Protein 1H0Z (pdb70)

InterPro domains:
  IPR002350 Kazal domain [PF00050] (97-151)
  IPR002350 Kazal domain [PF00050] (174-200)
  IPR002350 Kazal domain [PF00050] (225-269)
  IPR002350 Kazal domain [PF00050] (297-339)
  IPR002350 Kazal domain [PF00050] (437-477)
  IPR002350 Kazal domain [PF00050] (496-537)
  IPR002350 Kazal domain [PF00050] (641-677)
  IPR002350 Kazal domain [PF00050] (707-751)
  IPR002350 Kazal domain [PF00050] (774-820)
  IPR002350 Kazal domain [PF00050] (916-954)
  IPR002350 Kazal domain [PF00050] (993-1046)
  IPR002350 Kazal domain [PS00282] (111-133)
  IPR002350 Kazal domain [PS00282] (1006-1028)
  IPR002350 Kazal domain [PS51465] (91-153)
  IPR002350 Kazal domain [PS51465] (768-830)
  IPR002350 Kazal domain [PS51465] (987-1048)
  IPR002350 Kazal domain [SM00280] (96-151)
  IPR002350 Kazal domain [SM00280] (160-214)
  IPR002350 Kazal domain [SM00280] (224-279)
  IPR002350 Kazal domain [SM00280] (296-351)

Sequence (68 aa):
ESGKATSYAELCNEYRKLVRNGKLACTRENDPIQGPDGKVHGNTCSMCEVFFQAEEEEKKKKEGESRNESGKATSYAELCNEYRKLVRNGKLACTRENDPIQGPDGKVHGNTCSMCEVFFQAEEEEKKKKEGESRNESGKATSYAELCNEYRKLVRNGKLACTRENDPIQGPDGKVHGNTCSMCEVFFQAEEEEKKKKEGESRNESGKATSYAELCNEYRKLVRNGKLACTRENDPIQGPDGKVHGNTCSMCEVFFQAEEEEKKKKEGESRNESGKATSYAELCNEYRKLVRNGKLACTRENDPIQGPDGKVHGNTCSMCEVFFQAEEEEKKKKEGESRNESGKATSYAELCNEYRKLVRNGKLACTRENDPIQGPDGKVHGNTCSMCEVFFQAEEEEKKKKEGESRNESGKATSYAELCNEYRKLVRNGKLACTRENDPIQGPDGKVHGNTCSMCEVFFQAEEEEKKKKEGESRNESGKATSYAELCNEYRKLVRNGKLACTRENDPIQGPDGKVHGNTCSMCEVFFQAEEEEKKKKEGESRNESGKATSYAELCNEYRKLVRNGKLACTRENDPIQGPDGKVHGNTCSMCEVFFQAEEEEKKKKEGESRNESGKATSYAELCNEYRKLVRNGKLACTRENDPIQGPDGKVHGNTCSMCEVFFQAEEEEKKKKEGESRNESGKATSYAELCNEYRKLVRNGKLACTRENDPIQGPDGKVHGNTCSMCEVFFQAEEEEKKKKEGESRNESGKATSYAELCNEYRKLVRNGKLACTRENDPIQGPDGKVHGNTCSMCEVFFQAEEEEKKKKEGESRNESGKATSYAELCNEYRKLVRNGKLACTRENDPIQGPDGKVHGNTCSMCEVFFQAEEEEKKKKEGESRNESGKATSYAELCNEYRKLVRNGKLACTRENDPIQGPDGKVHGNTCSMCEVFFQAEEEEKKKKEGESRNESGKATSYAELCNEYRKLVRNGKLACTRENDPIQGPDGKVHGNTCSMCEVFFQAEEEEKKKKEGESRNESGKATSYAELCNEYRKLVRNGKLACTRENDPIQGPDGKVHGNTCSMCEVFFQAEEEEKKKKEGESRNESGKATSYAELCNEYRKLVRNGKLACTRENDPIQGPDGKVHGNTCSMCEVFFQAEEEEKKKKEGESRNESGKATSYAELCNEYRKLVRNGKLACTRENDPIQGPDGKVHGNTCSMCEVFFQAEEEEKKKKEGESRNESGKATSYAELCNEYRKLVRNGKLACTRENDPIQGPDGKVHGNTCSMCEVFFQAEEEEKKKKEGESRNESGKATSYAELCNEYRKLVRNGKLACTRENDPIQGPDGKVHGNTCSMCEVFFQAEEEEKKKKEGESRNESGKATSYAELCNEYRKLVRNGKLACTRENDPIQGPDGKVHGNTCSMCEVFFQAEEEEKKKKEGESRN

Solvent-accessible surface area: 5912 Å² total; per-residue (Å²): 232,117,77,184,109,77,48,93,40,128,82,0,68,121,30,98,172,48,23,192,118,17,138,5,58,44,93,199,84,138,84,95,42,132,13,72,79,73,135,90,19,49,19,40,0,26,12,0,54,52,39,9,106,61,55,71,105,122,152,120,150,154,194,49,112,102,204,191

CATH classification: 3.30.60.30

Nearest PDB structures (foldseek):
  1h0z-assembly1_A  TM=7.528E-01  e=1.672E-10  Homo sapiens
  5yhn-assembly1_A  TM=5.705E-01  e=2.785E-04  Homo sapiens
  2sge-assembly1_I  TM=7.438E-01  e=6.318E-02  Meleagris gallopavo
  1r0r-assembly1_I  TM=7.500E-01  e=1.102E-01  Meleagris gallopavo
  1uuc-assembly1_A  TM=5.621E-01  e=3.883E-02  Homo sapiens

Secondary structure (DSSP, 8-state):
--S----HHHHGGGGTTT-SSS-------S---B-TTS-B-SSHHHHHHHHHHHHHHHTTS-SS-TT-

Organism: Homo sapiens (NCBI:txid9606)

GO terms:
  GO:0005576 extracellular region (C, TAS)
  GO:0004867 serine-type endopeptidase inhibitor activity (F, IDA)
  GO:0048471 perinuclear region of cytoplasm (C, IDA)
  GO:0097209 epidermal lamellar body (C, IDA)
  GO:0005576 extracellular region (C, IDA)
  GO:0005737 cytoplasm (C, IDA)
  GO:0005783 endoplasmic reticulum (C, IDA)
  GO:0005789 endoplasmic reticulum membrane (C, IDA)
  GO:0005829 cytosol (C, IDA)
  GO:0005938 cell cortex (C, IDA)
  GO:0009913 epidermal cell differentiation (P, IDA)
  GO:0035315 hair cell differentiation (P, TAS)
  GO:0045580 regulation of T cell differentiation (P, TAS)
  GO:0016525 negative regulation of angiogenesis (P, TAS)
  GO:0030198 extracellular matrix organization (P, TAS)
  GO:0030855 epithelial cell differentiation (P, TAS)
  GO:0051884 regulation of timing of anagen (P, TAS)
  GO:0050777 negative regulation of immune response (P, TAS)

Structure (mmCIF, N/CA/C/O backbone):
data_1H0Z
#
_entry.id   1H0Z
#
_cell.length_a   1.000
_cell.length_b   1.000
_cell.length_c   1.000
_cell.angle_alpha   90.00
_cell.angle_beta   90.00
_cell.angle_gamma   90.00
#
_symmetry.space_group_name_H-M   'P 1'
#
loop_
_atom_site.group_PDB
_atom_site.id
_atom_site.type_symbol
_atom_site.label_atom_id
_atom_site.label_alt_id
_atom_site.label_comp_id
_atom_site.label_asym_id
_atom_site.label_entity_id
_atom_site.label_seq_id
_atom_site.pdbx_PDB_ins_code
_atom_site.Cartn_x
_atom_site.Cartn_y
_atom_site.Cartn_z
_atom_site.occupancy
_atom_site.B_iso_or_equiv
_atom_site.auth_seq_id
_atom_site.auth_comp_id
_atom_site.auth_asym_id
_atom_site.auth_atom_id
_atom_site.pdbx_PDB_model_num
ATOM 1 N N . GLU A 1 1 ? 1.579 10.792 2.491 1.00 0.00 1 GLU A N 1
ATOM 2 C CA . GLU A 1 1 ? 2.778 10.614 3.360 1.00 0.00 1 GLU A CA 1
ATOM 3 C C . GLU A 1 1 ? 2.366 10.039 4.718 1.00 0.00 1 GLU A C 1
ATOM 4 O O . GLU A 1 1 ? 2.219 10.756 5.688 1.00 0.00 1 GLU A O 1
ATOM 18 N N . SER A 1 2 ? 2.178 8.749 4.795 1.00 0.00 2 SER A N 1
ATOM 19 C CA . SER A 1 2 ? 1.775 8.131 6.091 1.00 0.00 2 SER A CA 1
ATOM 20 C C . SER A 1 2 ? 2.759 7.023 6.477 1.00 0.00 2 SER A C 1
ATOM 21 O O . SER A 1 2 ? 3.246 6.292 5.639 1.00 0.00 2 SER A O 1
ATOM 29 N N . GLY A 1 3 ? 3.056 6.896 7.742 1.00 0.00 3 GLY A N 1
ATOM 30 C CA . GLY A 1 3 ? 4.008 5.836 8.180 1.00 0.00 3 GLY A CA 1
ATOM 31 C C . GLY A 1 3 ? 5.433 6.392 8.164 1.00 0.00 3 GLY A C 1
ATOM 32 O O . GLY A 1 3 ? 5.643 7.586 8.088 1.00 0.00 3 GLY A O 1
ATOM 36 N N . LYS A 1 4 ? 6.415 5.535 8.236 1.00 0.00 4 LYS A N 1
ATOM 37 C CA . LYS A 1 4 ? 7.826 6.016 8.225 1.00 0.00 4 LYS A CA 1
ATOM 38 C C . LYS A 1 4 ? 8.382 5.991 6.799 1.00 0.00 4 LYS A C 1
ATOM 39 O O . LYS A 1 4 ? 7.846 5.341 5.924 1.00 0.00 4 LYS A O 1
ATOM 58 N N . ALA A 1 5 ? 9.453 6.697 6.557 1.00 0.00 5 ALA A N 1
ATOM 59 C CA . ALA A 1 5 ? 10.043 6.714 5.187 1.00 0.00 5 ALA A CA 1
ATOM 60 C C . ALA A 1 5 ? 10.358 5.288 4.729 1.00 0.00 5 ALA A C 1
ATOM 61 O O . ALA A 1 5 ? 10.351 4.987 3.552 1.00 0.00 5 ALA A O 1
ATOM 68 N N . THR A 1 6 ? 10.633 4.408 5.652 1.00 0.00 6 THR A N 1
ATOM 69 C CA . THR A 1 6 ? 10.947 3.000 5.272 1.00 0.00 6 THR A CA 1
ATOM 70 C C . THR A 1 6 ? 12.093 2.966 4.256 1.00 0.00 6 THR A C 1
ATOM 71 O O . THR A 1 6 ? 12.498 3.982 3.727 1.00 0.00 6 THR A O 1
ATOM 82 N N . SER A 1 7 ? 12.617 1.802 3.981 1.00 0.00 7 SER A N 1
ATOM 83 C CA . SER A 1 7 ? 13.735 1.699 3.001 1.00 0.00 7 SER A CA 1
ATOM 84 C C . SER A 1 7 ? 13.593 0.420 2.172 1.00 0.00 7 SER A C 1
ATOM 85 O O . SER A 1 7 ? 13.388 -0.655 2.700 1.00 0.00 7 SER A O 1
ATOM 93 N N . TYR A 1 8 ? 13.700 0.528 0.875 1.00 0.00 8 TYR A N 1
ATOM 94 C CA . TYR A 1 8 ? 13.571 -0.682 0.013 1.00 0.00 8 TYR A CA 1
ATOM 95 C C . TYR A 1 8 ? 14.385 -1.840 0.600 1.00 0.00 8 TYR A C 1
ATOM 96 O O . TYR A 1 8 ? 13.854 -2.886 0.912 1.00 0.00 8 TYR A O 1
ATOM 114 N N . ALA A 1 9 ? 15.669 -1.659 0.752 1.00 0.00 9 ALA A N 1
ATOM 115 C CA . ALA A 1 9 ? 16.512 -2.750 1.319 1.00 0.00 9 ALA A CA 1
ATOM 116 C C . ALA A 1 9 ? 15.803 -3.394 2.514 1.00 0.00 9 ALA A C 1
ATOM 117 O O . ALA A 1 9 ? 16.020 -4.547 2.828 1.00 0.00 9 ALA A O 1
ATOM 124 N N . GLU A 1 10 ? 14.952 -2.660 3.177 1.00 0.00 10 GLU A N 1
ATOM 125 C CA . GLU A 1 10 ? 14.222 -3.231 4.344 1.00 0.00 10 GLU A CA 1
ATOM 126 C C . GLU A 1 10 ? 12.807 -3.626 3.920 1.00 0.00 10 GLU A C 1
ATOM 127 O O . GLU A 1 10 ? 12.256 -4.604 4.385 1.00 0.00 10 GLU A O 1
ATOM 139 N N . LEU A 1 11 ? 12.224 -2.872 3.033 1.00 0.00 11 LEU A N 1
ATOM 140 C CA . LEU A 1 11 ? 10.851 -3.196 2.558 1.00 0.00 11 LEU A CA 1
ATOM 141 C C . LEU A 1 11 ? 10.901 -4.405 1.630 1.00 0.00 11 LEU A C 1
ATOM 142 O O . LEU A 1 11 ? 10.293 -5.427 1.883 1.00 0.00 11 LEU A O 1
ATOM 158 N N . CYS A 1 12 ? 11.633 -4.297 0.560 1.00 0.00 12 CYS A N 1
ATOM 159 C CA . CYS A 1 12 ? 11.742 -5.439 -0.391 1.00 0.00 12 CYS A CA 1
ATOM 160 C C . CYS A 1 12 ? 12.441 -6.614 0.296 1.00 0.00 12 CYS A C 1
ATOM 161 O O . CYS A 1 12 ? 12.446 -7.724 -0.198 1.00 0.00 12 CYS A O 1
ATOM 168 N N . ASN A 1 13 ? 13.028 -6.373 1.436 1.00 0.00 13 ASN A N 1
ATOM 169 C CA . ASN A 1 13 ? 13.728 -7.465 2.171 1.00 0.00 13 ASN A CA 1
ATOM 170 C C . ASN A 1 13 ? 12.907 -8.753 2.113 1.00 0.00 13 ASN A C 1
ATOM 171 O O . ASN A 1 13 ? 13.394 -9.799 1.733 1.00 0.00 13 ASN A O 1
ATOM 182 N N . GLU A 1 14 ? 11.665 -8.681 2.494 1.00 0.00 14 GLU A N 1
ATOM 183 C CA . GLU A 1 14 ? 10.799 -9.896 2.471 1.00 0.00 14 GLU A CA 1
ATOM 184 C C . GLU A 1 14 ? 10.885 -10.603 1.113 1.00 0.00 14 GLU A C 1
ATOM 185 O O . GLU A 1 14 ? 10.543 -11.763 0.990 1.00 0.00 14 GLU A O 1
ATOM 197 N N . TYR A 1 15 ? 11.329 -9.921 0.091 1.00 0.00 15 TYR A N 1
ATOM 198 C CA . TYR A 1 15 ? 11.421 -10.573 -1.247 1.00 0.00 15 TYR A CA 1
ATOM 199 C C . TYR A 1 15 ? 12.828 -11.125 -1.478 1.00 0.00 15 TYR A C 1
ATOM 200 O O . TYR A 1 15 ? 13.104 -11.739 -2.489 1.00 0.00 15 TYR A O 1
ATOM 218 N N . ARG A 1 16 ? 13.717 -10.921 -0.547 1.00 0.00 16 ARG A N 1
ATOM 219 C CA . ARG A 1 16 ? 15.101 -11.446 -0.719 1.00 0.00 16 ARG A CA 1
ATOM 220 C C . ARG A 1 16 ? 15.078 -12.973 -0.708 1.00 0.00 16 ARG A C 1
ATOM 221 O O . ARG A 1 16 ? 15.906 -13.623 -1.314 1.00 0.00 16 ARG A O 1
ATOM 242 N N . LYS A 1 17 ? 14.125 -13.552 -0.031 1.00 0.00 17 LYS A N 1
ATOM 243 C CA . LYS A 1 17 ? 14.039 -15.039 0.007 1.00 0.00 17 LYS A CA 1
ATOM 244 C C . LYS A 1 17 ? 13.656 -15.562 -1.378 1.00 0.00 17 LYS A C 1
ATOM 245 O O . LYS A 1 17 ? 13.837 -16.722 -1.690 1.00 0.00 17 LYS A O 1
ATOM 264 N N . LEU A 1 18 ? 13.133 -14.706 -2.215 1.00 0.00 18 LEU A N 1
ATOM 265 C CA . LEU A 1 18 ? 12.742 -15.141 -3.587 1.00 0.00 18 LEU A CA 1
ATOM 266 C C . LEU A 1 18 ? 13.894 -14.872 -4.559 1.00 0.00 18 LEU A C 1
ATOM 267 O O . LEU A 1 18 ? 14.127 -15.620 -5.487 1.00 0.00 18 LEU A O 1
ATOM 283 N N . VAL A 1 19 ? 14.612 -13.801 -4.351 1.00 0.00 19 VAL A N 1
ATOM 284 C CA . VAL A 1 19 ? 15.748 -13.471 -5.261 1.00 0.00 19 VAL A CA 1
ATOM 285 C C . VAL A 1 19 ? 16.877 -14.490 -5.091 1.00 0.00 19 VAL A C 1
ATOM 286 O O . VAL A 1 19 ? 17.513 -14.560 -4.058 1.00 0.00 19 VAL A O 1
ATOM 299 N N . ARG A 1 20 ? 17.136 -15.277 -6.098 1.00 0.00 20 ARG A N 1
ATOM 300 C CA . ARG A 1 20 ? 18.227 -16.288 -5.993 1.00 0.00 20 ARG A CA 1
ATOM 301 C C . ARG A 1 20 ? 19.580 -15.632 -6.279 1.00 0.00 20 ARG A C 1
ATOM 302 O O . ARG A 1 20 ? 20.251 -15.154 -5.384 1.00 0.00 20 ARG A O 1
ATOM 323 N N . ASN A 1 21 ? 19.985 -15.604 -7.518 1.00 0.00 21 ASN A N 1
ATOM 324 C CA . ASN A 1 21 ? 21.294 -14.977 -7.863 1.00 0.00 21 ASN A CA 1
ATOM 325 C C . ASN A 1 21 ? 21.068 -13.588 -8.467 1.00 0.00 21 ASN A C 1
ATOM 326 O O . ASN A 1 21 ? 21.674 -13.224 -9.456 1.00 0.00 21 ASN A O 1
ATOM 337 N N . GLY A 1 22 ? 20.197 -12.814 -7.883 1.00 0.00 22 GLY A N 1
ATOM 338 C CA . GLY A 1 22 ? 19.928 -11.453 -8.426 1.00 0.00 22 GLY A CA 1
ATOM 339 C C . GLY A 1 22 ? 18.607 -11.467 -9.199 1.00 0.00 22 GLY A C 1
ATOM 340 O O . GLY A 1 22 ? 18.204 -10.477 -9.777 1.00 0.00 22 GLY A O 1
ATOM 344 N N . LYS A 1 23 ? 17.929 -12.584 -9.217 1.00 0.00 23 LYS A N 1
ATOM 345 C CA . LYS A 1 23 ? 16.634 -12.657 -9.953 1.00 0.00 23 LYS A CA 1
ATOM 346 C C . LYS A 1 23 ? 15.476 -12.842 -8.968 1.00 0.00 23 LYS A C 1
ATOM 347 O O . LYS A 1 23 ? 15.334 -13.878 -8.348 1.00 0.00 23 LYS A O 1
ATOM 366 N N . LEU A 1 24 ? 14.648 -11.844 -8.821 1.00 0.00 24 LEU A N 1
ATOM 367 C CA . LEU A 1 24 ? 13.501 -11.961 -7.875 1.00 0.00 24 LEU A CA 1
ATOM 368 C C . LEU A 1 24 ? 12.247 -12.433 -8.624 1.00 0.00 24 LEU A C 1
ATOM 369 O O . LEU A 1 24 ? 12.050 -12.123 -9.781 1.00 0.00 24 LEU A O 1
ATOM 385 N N . ALA A 1 25 ? 11.400 -13.180 -7.968 1.00 0.00 25 ALA A N 1
ATOM 386 C CA . ALA A 1 25 ? 10.162 -13.671 -8.639 1.00 0.00 25 ALA A CA 1
ATOM 387 C C . ALA A 1 25 ? 9.215 -14.298 -7.610 1.00 0.00 25 ALA A C 1
ATOM 388 O O . ALA A 1 25 ? 9.621 -15.086 -6.779 1.00 0.00 25 ALA A O 1
ATOM 395 N N . CYS A 1 26 ? 7.955 -13.955 -7.660 1.00 0.00 26 CYS A N 1
ATOM 396 C CA . CYS A 1 26 ? 6.987 -14.534 -6.684 1.00 0.00 26 CYS A CA 1
ATOM 397 C C . CYS A 1 26 ? 5.658 -14.844 -7.379 1.00 0.00 26 CYS A C 1
ATOM 398 O O . CYS A 1 26 ? 5.550 -14.792 -8.588 1.00 0.00 26 CYS A O 1
ATOM 405 N N . THR A 1 27 ? 4.645 -15.167 -6.622 1.00 0.00 27 THR A N 1
ATOM 406 C CA . THR A 1 27 ? 3.324 -15.480 -7.238 1.00 0.00 27 THR A CA 1
ATOM 407 C C . THR A 1 27 ? 2.827 -14.288 -8.060 1.00 0.00 27 THR A C 1
ATOM 408 O O . THR A 1 27 ? 3.547 -13.338 -8.293 1.00 0.00 27 THR A O 1
ATOM 419 N N . ARG A 1 28 ? 1.600 -14.332 -8.501 1.00 0.00 28 ARG A N 1
ATOM 420 C CA . ARG A 1 28 ? 1.057 -13.202 -9.308 1.00 0.00 28 ARG A CA 1
ATOM 421 C C . ARG A 1 28 ? 0.122 -12.340 -8.454 1.00 0.00 28 ARG A C 1
ATOM 422 O O . ARG A 1 28 ? -1.058 -12.232 -8.723 1.00 0.00 28 ARG A O 1
ATOM 443 N N . GLU A 1 29 ? 0.640 -11.725 -7.425 1.00 0.00 29 GLU A N 1
ATOM 444 C CA . GLU A 1 29 ? -0.221 -10.872 -6.557 1.00 0.00 29 GLU A CA 1
ATOM 445 C C . GLU A 1 29 ? -1.084 -9.947 -7.419 1.00 0.00 29 GLU A C 1
ATOM 446 O O . GLU A 1 29 ? -0.666 -9.486 -8.462 1.00 0.00 29 GLU A O 1
ATOM 458 N N . ASN A 1 30 ? -2.287 -9.675 -6.992 1.00 0.00 30 ASN A N 1
ATOM 459 C CA . ASN A 1 30 ? -3.176 -8.781 -7.789 1.00 0.00 30 ASN A CA 1
ATOM 460 C C . ASN A 1 30 ? -3.222 -7.385 -7.162 1.00 0.00 30 ASN A C 1
ATOM 461 O O . ASN A 1 30 ? -4.257 -6.924 -6.725 1.00 0.00 30 ASN A O 1
ATOM 472 N N . ASP A 1 31 ? -2.107 -6.708 -7.116 1.00 0.00 31 ASP A N 1
ATOM 473 C CA . ASP A 1 31 ? -2.088 -5.342 -6.516 1.00 0.00 31 ASP A CA 1
ATOM 474 C C . ASP A 1 31 ? -0.968 -4.503 -7.144 1.00 0.00 31 ASP A C 1
ATOM 475 O O . ASP A 1 31 ? 0.109 -4.402 -6.591 1.00 0.00 31 ASP A O 1
ATOM 484 N N . PRO A 1 32 ? -1.258 -3.924 -8.283 1.00 0.00 32 PRO A N 1
ATOM 485 C CA . PRO A 1 32 ? -0.262 -3.086 -8.989 1.00 0.00 32 PRO A CA 1
ATOM 486 C C . PRO A 1 32 ? 0.125 -1.876 -8.134 1.00 0.00 32 PRO A C 1
ATOM 487 O O . PRO A 1 32 ? -0.711 -1.245 -7.519 1.00 0.00 32 PRO A O 1
ATOM 498 N N . ILE A 1 33 ? 1.385 -1.550 -8.097 1.00 0.00 33 ILE A N 1
ATOM 499 C CA . ILE A 1 33 ? 1.829 -0.378 -7.285 1.00 0.00 33 ILE A CA 1
ATOM 500 C C . ILE A 1 33 ? 2.890 0.420 -8.048 1.00 0.00 33 ILE A C 1
ATOM 501 O O . ILE A 1 33 ? 3.097 0.227 -9.230 1.00 0.00 33 ILE A O 1
ATOM 517 N N . GLN A 1 34 ? 3.557 1.318 -7.381 1.00 0.00 34 GLN A N 1
ATOM 518 C CA . GLN A 1 34 ? 4.602 2.134 -8.064 1.00 0.00 34 GLN A CA 1
ATOM 519 C C . GLN A 1 34 ? 5.972 1.882 -7.429 1.00 0.00 34 GLN A C 1
ATOM 520 O O . GLN A 1 34 ? 6.075 1.366 -6.334 1.00 0.00 34 GLN A O 1
ATOM 534 N N . GLY A 1 35 ? 7.025 2.245 -8.109 1.00 0.00 35 GLY A N 1
ATOM 535 C CA . GLY A 1 35 ? 8.385 2.029 -7.545 1.00 0.00 35 GLY A CA 1
ATOM 536 C C . GLY A 1 35 ? 9.115 3.373 -7.432 1.00 0.00 35 GLY A C 1
ATOM 537 O O . GLY A 1 35 ? 8.568 4.401 -7.777 1.00 0.00 35 GLY A O 1
ATOM 541 N N . PRO A 1 36 ? 10.331 3.321 -6.945 1.00 0.00 36 PRO A N 1
ATOM 542 C CA . PRO A 1 36 ? 11.143 4.551 -6.782 1.00 0.00 36 PRO A CA 1
ATOM 543 C C . PRO A 1 36 ? 11.386 5.219 -8.138 1.00 0.00 36 PRO A C 1
ATOM 544 O O . PRO A 1 36 ? 11.735 6.380 -8.215 1.00 0.00 36 PRO A O 1
ATOM 555 N N . ASP A 1 37 ? 11.206 4.495 -9.208 1.00 0.00 37 ASP A N 1
ATOM 556 C CA . ASP A 1 37 ? 11.428 5.092 -10.557 1.00 0.00 37 ASP A CA 1
ATOM 557 C C . ASP A 1 37 ? 10.148 5.764 -11.051 1.00 0.00 37 ASP A C 1
ATOM 558 O O . ASP A 1 37 ? 9.984 6.027 -12.225 1.00 0.00 37 ASP A O 1
ATOM 567 N N . GLY A 1 38 ? 9.242 6.044 -10.160 1.00 0.00 38 GLY A N 1
ATOM 568 C CA . GLY A 1 38 ? 7.973 6.701 -10.571 1.00 0.00 38 GLY A CA 1
ATOM 569 C C . GLY A 1 38 ? 7.274 5.840 -11.625 1.00 0.00 38 GLY A C 1
ATOM 570 O O . GLY A 1 38 ? 6.425 6.307 -12.359 1.00 0.00 38 GLY A O 1
ATOM 574 N N . LYS A 1 39 ? 7.625 4.586 -11.706 1.00 0.00 39 LYS A N 1
ATOM 575 C CA . LYS A 1 39 ? 6.983 3.694 -12.713 1.00 0.00 39 LYS A CA 1
ATOM 576 C C . LYS A 1 39 ? 6.103 2.654 -12.013 1.00 0.00 39 LYS A C 1
ATOM 577 O O . LYS A 1 39 ? 6.347 2.279 -10.884 1.00 0.00 39 LYS A O 1
ATOM 596 N N . VAL A 1 40 ? 5.082 2.186 -12.677 1.00 0.00 40 VAL A N 1
ATOM 597 C CA . VAL A 1 40 ? 4.188 1.171 -12.050 1.00 0.00 40 VAL A CA 1
ATOM 598 C C . VAL A 1 40 ? 4.696 -0.242 -12.353 1.00 0.00 40 VAL A C 1
ATOM 599 O O . VAL A 1 40 ? 5.426 -0.460 -13.300 1.00 0.00 40 VAL A O 1
ATOM 612 N N . HIS A 1 41 ? 4.316 -1.203 -11.557 1.00 0.00 41 HIS A N 1
ATOM 613 C CA . HIS A 1 41 ? 4.778 -2.599 -11.801 1.00 0.00 41 HIS A CA 1
ATOM 614 C C . HIS A 1 41 ? 3.594 -3.568 -11.728 1.00 0.00 41 HIS A C 1
ATOM 615 O O . HIS A 1 41 ? 2.482 -3.182 -11.427 1.00 0.00 41 HIS A O 1
ATOM 629 N N . GLY A 1 42 ? 3.824 -4.823 -12.002 1.00 0.00 42 GLY A N 1
ATOM 630 C CA . GLY A 1 42 ? 2.712 -5.812 -11.949 1.00 0.00 42 GLY A CA 1
ATOM 631 C C . GLY A 1 42 ? 2.345 -6.091 -10.489 1.00 0.00 42 GLY A C 1
ATOM 632 O O . GLY A 1 42 ? 1.225 -5.873 -10.068 1.00 0.00 42 GLY A O 1
ATOM 636 N N . ASN A 1 43 ? 3.278 -6.571 -9.714 1.00 0.00 43 ASN A N 1
ATOM 637 C CA . ASN A 1 43 ? 2.978 -6.864 -8.283 1.00 0.00 43 ASN A CA 1
ATOM 638 C C . ASN A 1 43 ? 4.003 -6.184 -7.374 1.00 0.00 43 ASN A C 1
ATOM 639 O O . ASN A 1 43 ? 4.767 -5.341 -7.801 1.00 0.00 43 ASN A O 1
ATOM 650 N N . THR A 1 44 ? 4.021 -6.546 -6.122 1.00 0.00 44 THR A N 1
ATOM 651 C CA . THR A 1 44 ? 4.992 -5.927 -5.178 1.00 0.00 44 THR A CA 1
ATOM 652 C C . THR A 1 44 ? 6.401 -6.449 -5.459 1.00 0.00 44 THR A C 1
ATOM 653 O O . THR A 1 44 ? 7.379 -5.754 -5.275 1.00 0.00 44 THR A O 1
ATOM 664 N N . CYS A 1 45 ? 6.513 -7.667 -5.914 1.00 0.00 45 CYS A N 1
ATOM 665 C CA . CYS A 1 45 ? 7.864 -8.217 -6.217 1.00 0.00 45 CYS A CA 1
ATOM 666 C C . CYS A 1 45 ? 8.451 -7.480 -7.418 1.00 0.00 45 CYS A C 1
ATOM 667 O O . CYS A 1 45 ? 9.559 -6.986 -7.373 1.00 0.00 45 CYS A O 1
ATOM 674 N N . SER A 1 46 ? 7.712 -7.390 -8.490 1.00 0.00 46 SER A N 1
ATOM 675 C CA . SER A 1 46 ? 8.229 -6.668 -9.686 1.00 0.00 46 SER A CA 1
ATOM 676 C C . SER A 1 46 ? 8.865 -5.354 -9.237 1.00 0.00 46 SER A C 1
ATOM 677 O O . SER A 1 46 ? 9.930 -4.980 -9.688 1.00 0.00 46 SER A O 1
ATOM 685 N N . MET A 1 47 ? 8.227 -4.661 -8.333 1.00 0.00 47 MET A N 1
ATOM 686 C CA . MET A 1 47 ? 8.803 -3.381 -7.833 1.00 0.00 47 MET A CA 1
ATOM 687 C C . MET A 1 47 ? 10.090 -3.681 -7.069 1.00 0.00 47 MET A C 1
ATOM 688 O O . MET A 1 47 ? 11.010 -2.889 -7.033 1.00 0.00 47 MET A O 1
ATOM 702 N N . CYS A 1 48 ? 10.151 -4.831 -6.460 1.00 0.00 48 CYS A N 1
ATOM 703 C CA . CYS A 1 48 ? 11.370 -5.215 -5.693 1.00 0.00 48 CYS A CA 1
ATOM 704 C C . CYS A 1 48 ? 12.410 -5.826 -6.637 1.00 0.00 48 CYS A C 1
ATOM 705 O O . CYS A 1 48 ? 13.590 -5.843 -6.349 1.00 0.00 48 CYS A O 1
ATOM 712 N N . GLU A 1 49 ? 11.981 -6.326 -7.766 1.00 0.00 49 GLU A N 1
ATOM 713 C CA . GLU A 1 49 ? 12.947 -6.933 -8.729 1.00 0.00 49 GLU A CA 1
ATOM 714 C C . GLU A 1 49 ? 13.878 -5.856 -9.292 1.00 0.00 49 GLU A C 1
ATOM 715 O O . GLU A 1 49 ? 15.073 -6.051 -9.403 1.00 0.00 49 GLU A O 1
ATOM 727 N N . VAL A 1 50 ? 13.343 -4.718 -9.650 1.00 0.00 50 VAL A N 1
ATOM 728 C CA . VAL A 1 50 ? 14.205 -3.636 -10.205 1.00 0.00 50 VAL A CA 1
ATOM 729 C C . VAL A 1 50 ? 15.230 -3.212 -9.156 1.00 0.00 50 VAL A C 1
ATOM 730 O O . VAL A 1 50 ? 16.399 -3.046 -9.445 1.00 0.00 50 VAL A O 1
ATOM 743 N N . PHE A 1 51 ? 14.805 -3.055 -7.934 1.00 0.00 51 PHE A N 1
ATOM 744 C CA . PHE A 1 51 ? 15.763 -2.665 -6.864 1.00 0.00 51 PHE A CA 1
ATOM 745 C C . PHE A 1 51 ? 16.757 -3.804 -6.656 1.00 0.00 51 PHE A C 1
ATOM 746 O O . PHE A 1 51 ? 17.948 -3.596 -6.529 1.00 0.00 51 PHE A O 1
ATOM 763 N N . PHE A 1 52 ? 16.269 -5.012 -6.638 1.00 0.00 52 PHE A N 1
ATOM 764 C CA . PHE A 1 52 ? 17.168 -6.184 -6.459 1.00 0.00 52 PHE A CA 1
ATOM 765 C C . PHE A 1 52 ? 18.144 -6.263 -7.634 1.00 0.00 52 PHE A C 1
ATOM 766 O O . PHE A 1 52 ? 19.307 -6.573 -7.470 1.00 0.00 52 PHE A O 1
ATOM 783 N N . GLN A 1 53 ? 17.677 -5.976 -8.820 1.00 0.00 53 GLN A N 1
ATOM 784 C CA . GLN A 1 53 ? 18.576 -6.026 -10.006 1.00 0.00 53 GLN A CA 1
ATOM 785 C C . GLN A 1 53 ? 19.756 -5.075 -9.802 1.00 0.00 53 GLN A C 1
ATOM 786 O O . GLN A 1 53 ? 20.903 -5.460 -9.903 1.00 0.00 53 GLN A O 1
ATOM 800 N N . ALA A 1 54 ? 19.480 -3.833 -9.512 1.00 0.00 54 ALA A N 1
ATOM 801 C CA . ALA A 1 54 ? 20.583 -2.855 -9.295 1.00 0.00 54 ALA A CA 1
ATOM 802 C C . ALA A 1 54 ? 21.607 -3.433 -8.316 1.00 0.00 54 ALA A C 1
ATOM 803 O O . ALA A 1 54 ? 22.796 -3.214 -8.443 1.00 0.00 54 ALA A O 1
ATOM 810 N N . GLU A 1 55 ? 21.156 -4.172 -7.338 1.00 0.00 55 GLU A N 1
ATOM 811 C CA . GLU A 1 55 ? 22.105 -4.765 -6.354 1.00 0.00 55 GLU A CA 1
ATOM 812 C C . GLU A 1 55 ? 22.943 -5.857 -7.024 1.00 0.00 55 GLU A C 1
ATOM 813 O O . GLU A 1 55 ? 23.987 -6.241 -6.536 1.00 0.00 55 GLU A O 1
ATOM 825 N N . GLU A 1 56 ? 22.493 -6.357 -8.143 1.00 0.00 56 GLU A N 1
ATOM 826 C CA . GLU A 1 56 ? 23.264 -7.421 -8.847 1.00 0.00 56 GLU A CA 1
ATOM 827 C C . GLU A 1 56 ? 24.575 -6.847 -9.391 1.00 0.00 56 GLU A C 1
ATOM 828 O O . GLU A 1 56 ? 25.573 -7.534 -9.486 1.00 0.00 56 GLU A O 1
ATOM 840 N N . GLU A 1 57 ? 24.581 -5.591 -9.746 1.00 0.00 57 GLU A N 1
ATOM 841 C CA . GLU A 1 57 ? 25.827 -4.974 -10.281 1.00 0.00 57 GLU A CA 1
ATOM 842 C C . GLU A 1 57 ? 26.914 -4.960 -9.203 1.00 0.00 57 GLU A C 1
ATOM 843 O O . GLU A 1 57 ? 28.040 -5.349 -9.438 1.00 0.00 57 GLU A O 1
ATOM 855 N N . GLU A 1 58 ? 26.583 -4.515 -8.021 1.00 0.00 58 GLU A N 1
ATOM 856 C CA . GLU A 1 58 ? 27.598 -4.478 -6.929 1.00 0.00 58 GLU A CA 1
ATOM 857 C C . GLU A 1 58 ? 28.307 -5.830 -6.825 1.00 0.00 58 GLU A C 1
ATOM 858 O O . GLU A 1 58 ? 29.486 -5.905 -6.539 1.00 0.00 58 GLU A O 1
ATOM 870 N N . LYS A 1 59 ? 27.598 -6.901 -7.057 1.00 0.00 59 LYS A N 1
ATOM 871 C CA . LYS A 1 59 ? 28.230 -8.248 -6.974 1.00 0.00 59 LYS A CA 1
ATOM 872 C C . LYS A 1 59 ? 29.110 -8.492 -8.202 1.00 0.00 59 LYS A C 1
ATOM 873 O O . LYS A 1 59 ? 29.855 -9.451 -8.264 1.00 0.00 59 LYS A O 1
ATOM 892 N N . LYS A 1 60 ? 29.030 -7.632 -9.181 1.00 0.00 60 LYS A N 1
ATOM 893 C CA . LYS A 1 60 ? 29.862 -7.814 -10.404 1.00 0.00 60 LYS A CA 1
ATOM 894 C C . LYS A 1 60 ? 31.312 -8.121 -10.019 1.00 0.00 60 LYS A C 1
ATOM 895 O O . LYS A 1 60 ? 31.978 -8.915 -10.652 1.00 0.00 60 LYS A O 1
ATOM 914 N N . LYS A 1 61 ? 31.803 -7.499 -8.983 1.00 0.00 61 LYS A N 1
ATOM 915 C CA . LYS A 1 61 ? 33.209 -7.756 -8.558 1.00 0.00 61 LYS A CA 1
ATOM 916 C C . LYS A 1 61 ? 33.346 -9.181 -8.016 1.00 0.00 61 LYS A C 1
ATOM 917 O O . LYS A 1 61 ? 32.554 -9.629 -7.212 1.00 0.00 61 LYS A O 1
ATOM 936 N N . LYS A 1 62 ? 34.345 -9.898 -8.453 1.00 0.00 62 LYS A N 1
ATOM 937 C CA . LYS A 1 62 ? 34.532 -11.294 -7.964 1.00 0.00 62 LYS A CA 1
ATOM 938 C C . LYS A 1 62 ? 35.565 -11.326 -6.836 1.00 0.00 62 LYS A C 1
ATOM 939 O O . LYS A 1 62 ? 36.489 -10.537 -6.804 1.00 0.00 62 LYS A O 1
ATOM 958 N N . GLU A 1 63 ? 35.418 -12.232 -5.908 1.00 0.00 63 GLU A N 1
ATOM 959 C CA . GLU A 1 63 ? 36.393 -12.313 -4.783 1.00 0.00 63 GLU A CA 1
ATOM 960 C C . GLU A 1 63 ? 37.777 -12.699 -5.310 1.00 0.00 63 GLU A C 1
ATOM 961 O O . GLU A 1 63 ? 38.775 -12.539 -4.636 1.00 0.00 63 GLU A O 1
ATOM 973 N N . GLY A 1 64 ? 37.846 -13.207 -6.510 1.00 0.00 64 GLY A N 1
ATOM 974 C CA . GLY A 1 64 ? 39.165 -13.602 -7.078 1.00 0.00 64 GLY A CA 1
ATOM 975 C C . GLY A 1 64 ? 38.996 -13.963 -8.556 1.00 0.00 64 GLY A C 1
ATOM 976 O O . GLY A 1 64 ? 37.943 -13.778 -9.133 1.00 0.00 64 GLY A O 1
ATOM 980 N N . GLU A 1 65 ? 40.025 -14.477 -9.172 1.00 0.00 65 GLU A N 1
ATOM 981 C CA . GLU A 1 65 ? 39.923 -14.849 -10.613 1.00 0.00 65 GLU A CA 1
ATOM 982 C C . GLU A 1 65 ? 39.392 -16.279 -10.753 1.00 0.00 65 GLU A C 1
ATOM 983 O O . GLU A 1 65 ? 39.750 -17.161 -9.997 1.00 0.00 65 GLU A O 1
ATOM 995 N N . SER A 1 66 ? 38.541 -16.515 -11.714 1.00 0.00 66 SER A N 1
ATOM 996 C CA . SER A 1 66 ? 37.989 -17.886 -11.902 1.00 0.00 66 SER A CA 1
ATOM 997 C C . SER A 1 66 ? 39.114 -18.868 -12.237 1.00 0.00 66 SER A C 1
ATOM 998 O O . SER A 1 66 ? 38.959 -20.068 -12.124 1.00 0.00 66 SER A O 1
ATOM 1006 N N . ARG A 1 67 ? 40.247 -18.369 -12.650 1.00 0.00 67 ARG A N 1
ATOM 1007 C CA . ARG A 1 67 ? 41.381 -19.274 -12.993 1.00 0.00 67 ARG A CA 1
ATOM 1008 C C . ARG A 1 67 ? 42.110 -19.715 -11.721 1.00 0.00 67 ARG A C 1
ATOM 1009 O O . ARG A 1 67 ? 42.657 -20.797 -11.650 1.00 0.00 67 ARG A O 1
ATOM 1030 N N . ASN A 1 68 ? 42.120 -18.883 -10.715 1.00 0.00 68 ASN A N 1
ATOM 1031 C CA . ASN A 1 68 ? 42.815 -19.255 -9.449 1.00 0.00 68 ASN A CA 1
ATOM 1032 C C . ASN A 1 68 ? 44.174 -19.890 -9.756 1.00 0.00 68 ASN A C 1
ATOM 1033 O O . ASN A 1 68 ? 45.130 -19.148 -9.912 1.00 0.00 68 ASN A O 1
ATOM 1045 N N . GLU A 1 1 ? 7.055 8.599 -2.825 1.00 0.00 1 GLU A N 2
ATOM 1046 C CA . GLU A 1 1 ? 5.577 8.483 -2.656 1.00 0.00 1 GLU A CA 2
ATOM 1047 C C . GLU A 1 1 ? 5.244 7.350 -1.685 1.00 0.00 1 GLU A C 2
ATOM 1048 O O . GLU A 1 1 ? 4.880 7.578 -0.548 1.00 0.00 1 GLU A O 2
ATOM 1062 N N . SER A 1 2 ? 5.367 6.130 -2.123 1.00 0.00 2 SER A N 2
ATOM 1063 C CA . SER A 1 2 ? 5.060 4.978 -1.227 1.00 0.00 2 SER A CA 2
ATOM 1064 C C . SER A 1 2 ? 6.357 4.297 -0.781 1.00 0.00 2 SER A C 2
ATOM 1065 O O . SER A 1 2 ? 7.335 4.273 -1.502 1.00 0.00 2 SER A O 2
ATOM 1073 N N . GLY A 1 3 ? 6.371 3.744 0.400 1.00 0.00 3 GLY A N 2
ATOM 1074 C CA . GLY A 1 3 ? 7.605 3.065 0.889 1.00 0.00 3 GLY A CA 2
ATOM 1075 C C . GLY A 1 3 ? 8.499 4.083 1.602 1.00 0.00 3 GLY A C 2
ATOM 1076 O O . GLY A 1 3 ? 9.478 3.730 2.229 1.00 0.00 3 GLY A O 2
ATOM 1080 N N . LYS A 1 4 ? 8.170 5.343 1.512 1.00 0.00 4 LYS A N 2
ATOM 1081 C CA . LYS A 1 4 ? 9.003 6.379 2.186 1.00 0.00 4 LYS A CA 2
ATOM 1082 C C . LYS A 1 4 ? 9.112 6.077 3.683 1.00 0.00 4 LYS A C 2
ATOM 1083 O O . LYS A 1 4 ? 9.969 6.595 4.370 1.00 0.00 4 LYS A O 2
ATOM 1102 N N . ALA A 1 5 ? 8.248 5.242 4.191 1.00 0.00 5 ALA A N 2
ATOM 1103 C CA . ALA A 1 5 ? 8.300 4.907 5.644 1.00 0.00 5 ALA A CA 2
ATOM 1104 C C . ALA A 1 5 ? 9.609 4.186 5.977 1.00 0.00 5 ALA A C 2
ATOM 1105 O O . ALA A 1 5 ? 10.051 4.175 7.109 1.00 0.00 5 ALA A O 2
ATOM 1112 N N . THR A 1 6 ? 10.233 3.583 5.002 1.00 0.00 6 THR A N 2
ATOM 1113 C CA . THR A 1 6 ? 11.512 2.865 5.272 1.00 0.00 6 THR A CA 2
ATOM 1114 C C . THR A 1 6 ? 12.379 2.819 4.014 1.00 0.00 6 THR A C 2
ATOM 1115 O O . THR A 1 6 ? 12.125 3.500 3.041 1.00 0.00 6 THR A O 2
ATOM 1126 N N . SER A 1 7 ? 13.403 2.013 4.034 1.00 0.00 7 SER A N 2
ATOM 1127 C CA . SER A 1 7 ? 14.298 1.904 2.852 1.00 0.00 7 SER A CA 2
ATOM 1128 C C . SER A 1 7 ? 13.945 0.654 2.038 1.00 0.00 7 SER A C 2
ATOM 1129 O O . SER A 1 7 ? 13.385 -0.293 2.552 1.00 0.00 7 SER A O 2
ATOM 1137 N N . TYR A 1 8 ? 14.268 0.644 0.773 1.00 0.00 8 TYR A N 2
ATOM 1138 C CA . TYR A 1 8 ? 13.949 -0.548 -0.064 1.00 0.00 8 TYR A CA 2
ATOM 1139 C C . TYR A 1 8 ? 14.727 -1.767 0.437 1.00 0.00 8 TYR A C 2
ATOM 1140 O O . TYR A 1 8 ? 14.175 -2.834 0.623 1.00 0.00 8 TYR A O 2
ATOM 1158 N N . ALA A 1 9 ? 16.004 -1.620 0.664 1.00 0.00 9 ALA A N 2
ATOM 1159 C CA . ALA A 1 9 ? 16.807 -2.772 1.161 1.00 0.00 9 ALA A CA 2
ATOM 1160 C C . ALA A 1 9 ? 16.099 -3.428 2.350 1.00 0.00 9 ALA A C 2
ATOM 1161 O O . ALA A 1 9 ? 16.319 -4.582 2.658 1.00 0.00 9 ALA A O 2
ATOM 1168 N N . GLU A 1 10 ? 15.244 -2.699 3.018 1.00 0.00 10 GLU A N 2
ATOM 1169 C CA . GLU A 1 10 ? 14.517 -3.280 4.183 1.00 0.00 10 GLU A CA 2
ATOM 1170 C C . GLU A 1 10 ? 13.092 -3.654 3.769 1.00 0.00 10 GLU A C 2
ATOM 1171 O O . GLU A 1 10 ? 12.549 -4.649 4.205 1.00 0.00 10 GLU A O 2
ATOM 1183 N N . LEU A 1 11 ? 12.487 -2.868 2.921 1.00 0.00 11 LEU A N 2
ATOM 1184 C CA . LEU A 1 11 ? 11.102 -3.185 2.471 1.00 0.00 11 LEU A CA 2
ATOM 1185 C C . LEU A 1 11 ? 11.127 -4.392 1.536 1.00 0.00 11 LEU A C 2
ATOM 1186 O O . LEU A 1 11 ? 10.553 -5.425 1.819 1.00 0.00 11 LEU A O 2
ATOM 1202 N N . CYS A 1 12 ? 11.800 -4.271 0.428 1.00 0.00 12 CYS A N 2
ATOM 1203 C CA . CYS A 1 12 ? 11.877 -5.415 -0.524 1.00 0.00 12 CYS A CA 2
ATOM 1204 C C . CYS A 1 12 ? 12.502 -6.622 0.175 1.00 0.00 12 CYS A C 2
ATOM 1205 O O . CYS A 1 12 ? 12.413 -7.740 -0.293 1.00 0.00 12 CYS A O 2
ATOM 1212 N N . ASN A 1 13 ? 13.131 -6.400 1.298 1.00 0.00 13 ASN A N 2
ATOM 1213 C CA . ASN A 1 13 ? 13.762 -7.526 2.045 1.00 0.00 13 ASN A CA 2
ATOM 1214 C C . ASN A 1 13 ? 12.844 -8.747 2.027 1.00 0.00 13 ASN A C 2
ATOM 1215 O O . ASN A 1 13 ? 13.246 -9.840 1.675 1.00 0.00 13 ASN A O 2
ATOM 1226 N N . GLU A 1 14 ? 11.614 -8.566 2.409 1.00 0.00 14 GLU A N 2
ATOM 1227 C CA . GLU A 1 14 ? 10.654 -9.707 2.422 1.00 0.00 14 GLU A CA 2
ATOM 1228 C C . GLU A 1 14 ? 10.716 -10.483 1.101 1.00 0.00 14 GLU A C 2
ATOM 1229 O O . GLU A 1 14 ? 10.323 -11.630 1.030 1.00 0.00 14 GLU A O 2
ATOM 1241 N N . TYR A 1 15 ? 11.198 -9.868 0.054 1.00 0.00 15 TYR A N 2
ATOM 1242 C CA . TYR A 1 15 ? 11.270 -10.582 -1.254 1.00 0.00 15 TYR A CA 2
ATOM 1243 C C . TYR A 1 15 ? 12.640 -11.236 -1.434 1.00 0.00 15 TYR A C 2
ATOM 1244 O O . TYR A 1 15 ? 12.856 -11.998 -2.355 1.00 0.00 15 TYR A O 2
ATOM 1262 N N . ARG A 1 16 ? 13.567 -10.955 -0.560 1.00 0.00 16 ARG A N 2
ATOM 1263 C CA . ARG A 1 16 ? 14.914 -11.576 -0.686 1.00 0.00 16 ARG A CA 2
ATOM 1264 C C . ARG A 1 16 ? 14.788 -13.096 -0.595 1.00 0.00 16 ARG A C 2
ATOM 1265 O O . ARG A 1 16 ? 15.611 -13.831 -1.105 1.00 0.00 16 ARG A O 2
ATOM 1286 N N . LYS A 1 17 ? 13.751 -13.573 0.038 1.00 0.00 17 LYS A N 2
ATOM 1287 C CA . LYS A 1 17 ? 13.561 -15.046 0.146 1.00 0.00 17 LYS A CA 2
ATOM 1288 C C . LYS A 1 17 ? 13.200 -15.606 -1.229 1.00 0.00 17 LYS A C 2
ATOM 1289 O O . LYS A 1 17 ? 13.330 -16.785 -1.491 1.00 0.00 17 LYS A O 2
ATOM 1308 N N . LEU A 1 18 ? 12.749 -14.756 -2.114 1.00 0.00 18 LEU A N 2
ATOM 1309 C CA . LEU A 1 18 ? 12.380 -15.218 -3.481 1.00 0.00 18 LEU A CA 2
ATOM 1310 C C . LEU A 1 18 ? 13.577 -15.045 -4.422 1.00 0.00 18 LEU A C 2
ATOM 1311 O O . LEU A 1 18 ? 13.822 -15.860 -5.288 1.00 0.00 18 LEU A O 2
ATOM 1327 N N . VAL A 1 19 ? 14.324 -13.986 -4.253 1.00 0.00 19 VAL A N 2
ATOM 1328 C CA . VAL A 1 19 ? 15.507 -13.759 -5.134 1.00 0.00 19 VAL A CA 2
ATOM 1329 C C . VAL A 1 19 ? 16.526 -14.884 -4.940 1.00 0.00 19 VAL A C 2
ATOM 1330 O O . VAL A 1 19 ? 16.937 -15.177 -3.835 1.00 0.00 19 VAL A O 2
ATOM 1343 N N . ARG A 1 20 ? 16.934 -15.522 -6.003 1.00 0.00 20 ARG A N 2
ATOM 1344 C CA . ARG A 1 20 ? 17.924 -16.629 -5.873 1.00 0.00 20 ARG A CA 2
ATOM 1345 C C . ARG A 1 20 ? 19.341 -16.067 -5.744 1.00 0.00 20 ARG A C 2
ATOM 1346 O O . ARG A 1 20 ? 19.957 -16.140 -4.699 1.00 0.00 20 ARG A O 2
ATOM 1367 N N . ASN A 1 21 ? 19.860 -15.508 -6.798 1.00 0.00 21 ASN A N 2
ATOM 1368 C CA . ASN A 1 21 ? 21.238 -14.940 -6.740 1.00 0.00 21 ASN A CA 2
ATOM 1369 C C . ASN A 1 21 ? 21.297 -13.621 -7.515 1.00 0.00 21 ASN A C 2
ATOM 1370 O O . ASN A 1 21 ? 22.168 -13.410 -8.337 1.00 0.00 21 ASN A O 2
ATOM 1381 N N . GLY A 1 22 ? 20.375 -12.733 -7.261 1.00 0.00 22 GLY A N 2
ATOM 1382 C CA . GLY A 1 22 ? 20.376 -11.432 -7.984 1.00 0.00 22 GLY A CA 2
ATOM 1383 C C . GLY A 1 22 ? 19.110 -11.324 -8.837 1.00 0.00 22 GLY A C 2
ATOM 1384 O O . GLY A 1 22 ? 18.791 -10.277 -9.363 1.00 0.00 22 GLY A O 2
ATOM 1388 N N . LYS A 1 23 ? 18.385 -12.400 -8.974 1.00 0.00 23 LYS A N 2
ATOM 1389 C CA . LYS A 1 23 ? 17.137 -12.361 -9.790 1.00 0.00 23 LYS A CA 2
ATOM 1390 C C . LYS A 1 23 ? 15.922 -12.647 -8.906 1.00 0.00 23 LYS A C 2
ATOM 1391 O O . LYS A 1 23 ? 15.795 -13.710 -8.331 1.00 0.00 23 LYS A O 2
ATOM 1410 N N . LEU A 1 24 ? 15.029 -11.705 -8.789 1.00 0.00 24 LEU A N 2
ATOM 1411 C CA . LEU A 1 24 ? 13.823 -11.920 -7.940 1.00 0.00 24 LEU A CA 2
ATOM 1412 C C . LEU A 1 24 ? 12.674 -12.480 -8.784 1.00 0.00 24 LEU A C 2
ATOM 1413 O O . LEU A 1 24 ? 12.412 -12.020 -9.877 1.00 0.00 24 LEU A O 2
ATOM 1429 N N . ALA A 1 25 ? 11.990 -13.472 -8.284 1.00 0.00 25 ALA A N 2
ATOM 1430 C CA . ALA A 1 25 ? 10.859 -14.063 -9.055 1.00 0.00 25 ALA A CA 2
ATOM 1431 C C . ALA A 1 25 ? 9.570 -14.007 -8.230 1.00 0.00 25 ALA A C 2
ATOM 1432 O O . ALA A 1 25 ? 9.589 -14.132 -7.022 1.00 0.00 25 ALA A O 2
ATOM 1439 N N . CYS A 1 26 ? 8.451 -13.823 -8.875 1.00 0.00 26 CYS A N 2
ATOM 1440 C CA . CYS A 1 26 ? 7.162 -13.760 -8.128 1.00 0.00 26 CYS A CA 2
ATOM 1441 C C . CYS A 1 26 ? 6.001 -14.146 -9.048 1.00 0.00 26 CYS A C 2
ATOM 1442 O O . CYS A 1 26 ? 6.197 -14.503 -10.193 1.00 0.00 26 CYS A O 2
ATOM 1449 N N . THR A 1 27 ? 4.793 -14.079 -8.559 1.00 0.00 27 THR A N 2
ATOM 1450 C CA . THR A 1 27 ? 3.623 -14.444 -9.408 1.00 0.00 27 THR A CA 2
ATOM 1451 C C . THR A 1 27 ? 2.816 -13.192 -9.763 1.00 0.00 27 THR A C 2
ATOM 1452 O O . THR A 1 27 ? 3.065 -12.116 -9.257 1.00 0.00 27 THR A O 2
ATOM 1463 N N . ARG A 1 28 ? 1.850 -13.325 -10.630 1.00 0.00 28 ARG A N 2
ATOM 1464 C CA . ARG A 1 28 ? 1.027 -12.143 -11.017 1.00 0.00 28 ARG A CA 2
ATOM 1465 C C . ARG A 1 28 ? 0.525 -11.416 -9.767 1.00 0.00 28 ARG A C 2
ATOM 1466 O O . ARG A 1 28 ? 0.219 -10.240 -9.802 1.00 0.00 28 ARG A O 2
ATOM 1487 N N . GLU A 1 29 ? 0.437 -12.107 -8.663 1.00 0.00 29 GLU A N 2
ATOM 1488 C CA . GLU A 1 29 ? -0.047 -11.453 -7.413 1.00 0.00 29 GLU A CA 2
ATOM 1489 C C . GLU A 1 29 ? -1.317 -10.646 -7.696 1.00 0.00 29 GLU A C 2
ATOM 1490 O O . GLU A 1 29 ? -1.895 -10.734 -8.762 1.00 0.00 29 GLU A O 2
ATOM 1502 N N . ASN A 1 30 ? -1.754 -9.862 -6.751 1.00 0.00 30 ASN A N 2
ATOM 1503 C CA . ASN A 1 30 ? -2.987 -9.051 -6.965 1.00 0.00 30 ASN A CA 2
ATOM 1504 C C . ASN A 1 30 ? -2.879 -7.715 -6.222 1.00 0.00 30 ASN A C 2
ATOM 1505 O O . ASN A 1 30 ? -3.697 -7.396 -5.383 1.00 0.00 30 ASN A O 2
ATOM 1516 N N . ASP A 1 31 ? -1.877 -6.935 -6.525 1.00 0.00 31 ASP A N 2
ATOM 1517 C CA . ASP A 1 31 ? -1.722 -5.623 -5.833 1.00 0.00 31 ASP A CA 2
ATOM 1518 C C . ASP A 1 31 ? -0.720 -4.741 -6.586 1.00 0.00 31 ASP A C 2
ATOM 1519 O O . ASP A 1 31 ? 0.442 -4.689 -6.234 1.00 0.00 31 ASP A O 2
ATOM 1528 N N . PRO A 1 32 ? -1.201 -4.070 -7.604 1.00 0.00 32 PRO A N 2
ATOM 1529 C CA . PRO A 1 32 ? -0.335 -3.181 -8.410 1.00 0.00 32 PRO A CA 2
ATOM 1530 C C . PRO A 1 32 ? 0.214 -2.042 -7.549 1.00 0.00 32 PRO A C 2
ATOM 1531 O O . PRO A 1 32 ? -0.437 -1.561 -6.644 1.00 0.00 32 PRO A O 2
ATOM 1542 N N . ILE A 1 33 ? 1.411 -1.606 -7.829 1.00 0.00 33 ILE A N 2
ATOM 1543 C CA . ILE A 1 33 ? 2.009 -0.491 -7.035 1.00 0.00 33 ILE A CA 2
ATOM 1544 C C . ILE A 1 33 ? 2.992 0.305 -7.898 1.00 0.00 33 ILE A C 2
ATOM 1545 O O . ILE A 1 33 ? 3.075 0.116 -9.096 1.00 0.00 33 ILE A O 2
ATOM 1561 N N . GLN A 1 34 ? 3.736 1.192 -7.299 1.00 0.00 34 GLN A N 2
ATOM 1562 C CA . GLN A 1 34 ? 4.714 1.999 -8.082 1.00 0.00 34 GLN A CA 2
ATOM 1563 C C . GLN A 1 34 ? 6.105 1.897 -7.449 1.00 0.00 34 GLN A C 2
ATOM 1564 O O . GLN A 1 34 ? 6.254 1.457 -6.326 1.00 0.00 34 GLN A O 2
ATOM 1578 N N . GLY A 1 35 ? 7.124 2.300 -8.159 1.00 0.00 35 GLY A N 2
ATOM 1579 C CA . GLY A 1 35 ? 8.501 2.223 -7.592 1.00 0.00 35 GLY A CA 2
ATOM 1580 C C . GLY A 1 35 ? 9.057 3.638 -7.396 1.00 0.00 35 GLY A C 2
ATOM 1581 O O . GLY A 1 35 ? 8.348 4.609 -7.571 1.00 0.00 35 GLY A O 2
ATOM 1585 N N . PRO A 1 36 ? 10.316 3.711 -7.031 1.00 0.00 36 PRO A N 2
ATOM 1586 C CA . PRO A 1 36 ? 10.973 5.020 -6.805 1.00 0.00 36 PRO A CA 2
ATOM 1587 C C . PRO A 1 36 ? 10.987 5.850 -8.093 1.00 0.00 36 PRO A C 2
ATOM 1588 O O . PRO A 1 36 ? 11.150 7.054 -8.064 1.00 0.00 36 PRO A O 2
ATOM 1599 N N . ASP A 1 37 ? 10.820 5.217 -9.221 1.00 0.00 37 ASP A N 2
ATOM 1600 C CA . ASP A 1 37 ? 10.826 5.974 -10.507 1.00 0.00 37 ASP A CA 2
ATOM 1601 C C . ASP A 1 37 ? 9.401 6.363 -10.895 1.00 0.00 37 ASP A C 2
ATOM 1602 O O . ASP A 1 37 ? 9.113 6.646 -12.041 1.00 0.00 37 ASP A O 2
ATOM 1611 N N . GLY A 1 38 ? 8.508 6.382 -9.948 1.00 0.00 38 GLY A N 2
ATOM 1612 C CA . GLY A 1 38 ? 7.101 6.754 -10.259 1.00 0.00 38 GLY A CA 2
ATOM 1613 C C . GLY A 1 38 ? 6.549 5.814 -11.332 1.00 0.00 38 GLY A C 2
ATOM 1614 O O . GLY A 1 38 ? 5.545 6.092 -11.956 1.00 0.00 38 GLY A O 2
ATOM 1618 N N . LYS A 1 39 ? 7.196 4.702 -11.551 1.00 0.00 39 LYS A N 2
ATOM 1619 C CA . LYS A 1 39 ? 6.707 3.745 -12.584 1.00 0.00 39 LYS A CA 2
ATOM 1620 C C . LYS A 1 39 ? 5.925 2.609 -11.923 1.00 0.00 39 LYS A C 2
ATOM 1621 O O . LYS A 1 39 ? 6.209 2.213 -10.811 1.00 0.00 39 LYS A O 2
ATOM 1640 N N . VAL A 1 40 ? 4.943 2.080 -12.599 1.00 0.00 40 VAL A N 2
ATOM 1641 C CA . VAL A 1 40 ? 4.147 0.968 -12.007 1.00 0.00 40 VAL A CA 2
ATOM 1642 C C . VAL A 1 40 ? 4.679 -0.381 -12.497 1.00 0.00 40 VAL A C 2
ATOM 1643 O O . VAL A 1 40 ? 5.224 -0.489 -13.578 1.00 0.00 40 VAL A O 2
ATOM 1656 N N . HIS A 1 41 ? 4.526 -1.410 -11.710 1.00 0.00 41 HIS A N 2
ATOM 1657 C CA . HIS A 1 41 ? 5.024 -2.752 -12.131 1.00 0.00 41 HIS A CA 2
ATOM 1658 C C . HIS A 1 41 ? 3.941 -3.811 -11.911 1.00 0.00 41 HIS A C 2
ATOM 1659 O O . HIS A 1 41 ? 2.921 -3.554 -11.305 1.00 0.00 41 HIS A O 2
ATOM 1673 N N . GLY A 1 42 ? 4.156 -5.002 -12.402 1.00 0.00 42 GLY A N 2
ATOM 1674 C CA . GLY A 1 42 ? 3.141 -6.076 -12.223 1.00 0.00 42 GLY A CA 2
ATOM 1675 C C . GLY A 1 42 ? 2.677 -6.108 -10.765 1.00 0.00 42 GLY A C 2
ATOM 1676 O O . GLY A 1 42 ? 1.550 -5.778 -10.455 1.00 0.00 42 GLY A O 2
ATOM 1680 N N . ASN A 1 43 ? 3.537 -6.505 -9.868 1.00 0.00 43 ASN A N 2
ATOM 1681 C CA . ASN A 1 43 ? 3.142 -6.560 -8.431 1.00 0.00 43 ASN A CA 2
ATOM 1682 C C . ASN A 1 43 ? 4.243 -5.967 -7.551 1.00 0.00 43 ASN A C 2
ATOM 1683 O O . ASN A 1 43 ? 5.134 -5.287 -8.020 1.00 0.00 43 ASN A O 2
ATOM 1694 N N . THR A 1 44 ? 4.182 -6.220 -6.275 1.00 0.00 44 THR A N 2
ATOM 1695 C CA . THR A 1 44 ? 5.215 -5.675 -5.350 1.00 0.00 44 THR A CA 2
ATOM 1696 C C . THR A 1 44 ? 6.581 -6.286 -5.659 1.00 0.00 44 THR A C 2
ATOM 1697 O O . THR A 1 44 ? 7.600 -5.631 -5.563 1.00 0.00 44 THR A O 2
ATOM 1708 N N . CYS A 1 45 ? 6.614 -7.534 -6.037 1.00 0.00 45 CYS A N 2
ATOM 1709 C CA . CYS A 1 45 ? 7.926 -8.167 -6.356 1.00 0.00 45 CYS A CA 2
ATOM 1710 C C . CYS A 1 45 ? 8.541 -7.471 -7.569 1.00 0.00 45 CYS A C 2
ATOM 1711 O O . CYS A 1 45 ? 9.671 -7.029 -7.536 1.00 0.00 45 CYS A O 2
ATOM 1718 N N . SER A 1 46 ? 7.800 -7.358 -8.638 1.00 0.00 46 SER A N 2
ATOM 1719 C CA . SER A 1 46 ? 8.343 -6.677 -9.845 1.00 0.00 46 SER A CA 2
ATOM 1720 C C . SER A 1 46 ? 9.054 -5.394 -9.418 1.00 0.00 46 SER A C 2
ATOM 1721 O O . SER A 1 46 ? 10.136 -5.087 -9.879 1.00 0.00 46 SER A O 2
ATOM 1729 N N . MET A 1 47 ? 8.461 -4.652 -8.523 1.00 0.00 47 MET A N 2
ATOM 1730 C CA . MET A 1 47 ? 9.112 -3.399 -8.047 1.00 0.00 47 MET A CA 2
ATOM 1731 C C . MET A 1 47 ? 10.379 -3.757 -7.274 1.00 0.00 47 MET A C 2
ATOM 1732 O O . MET A 1 47 ? 11.349 -3.025 -7.265 1.00 0.00 47 MET A O 2
ATOM 1746 N N . CYS A 1 48 ? 10.372 -4.891 -6.629 1.00 0.00 48 CYS A N 2
ATOM 1747 C CA . CYS A 1 48 ? 11.566 -5.324 -5.853 1.00 0.00 48 CYS A CA 2
ATOM 1748 C C . CYS A 1 48 ? 12.585 -5.983 -6.789 1.00 0.00 48 CYS A C 2
ATOM 1749 O O . CYS A 1 48 ? 13.768 -6.006 -6.516 1.00 0.00 48 CYS A O 2
ATOM 1756 N N . GLU A 1 49 ? 12.136 -6.510 -7.897 1.00 0.00 49 GLU A N 2
ATOM 1757 C CA . GLU A 1 49 ? 13.083 -7.156 -8.853 1.00 0.00 49 GLU A CA 2
ATOM 1758 C C . GLU A 1 49 ? 14.054 -6.112 -9.408 1.00 0.00 49 GLU A C 2
ATOM 1759 O O . GLU A 1 49 ? 15.243 -6.345 -9.508 1.00 0.00 49 GLU A O 2
ATOM 1771 N N . VAL A 1 50 ? 13.558 -4.956 -9.758 1.00 0.00 50 VAL A N 2
ATOM 1772 C CA . VAL A 1 50 ? 14.454 -3.894 -10.293 1.00 0.00 50 VAL A CA 2
ATOM 1773 C C . VAL A 1 50 ? 15.494 -3.543 -9.240 1.00 0.00 50 VAL A C 2
ATOM 1774 O O . VAL A 1 50 ? 16.683 -3.540 -9.491 1.00 0.00 50 VAL A O 2
ATOM 1787 N N . PHE A 1 51 ? 15.044 -3.259 -8.055 1.00 0.00 51 PHE A N 2
ATOM 1788 C CA . PHE A 1 51 ? 15.992 -2.921 -6.964 1.00 0.00 51 PHE A CA 2
ATOM 1789 C C . PHE A 1 51 ? 16.941 -4.096 -6.744 1.00 0.00 51 PHE A C 2
ATOM 1790 O O . PHE A 1 51 ? 18.139 -3.932 -6.628 1.00 0.00 51 PHE A O 2
ATOM 1807 N N . PHE A 1 52 ? 16.408 -5.282 -6.706 1.00 0.00 52 PHE A N 2
ATOM 1808 C CA . PHE A 1 52 ? 17.268 -6.482 -6.515 1.00 0.00 52 PHE A CA 2
ATOM 1809 C C . PHE A 1 52 ? 18.256 -6.589 -7.675 1.00 0.00 52 PHE A C 2
ATOM 1810 O O . PHE A 1 52 ? 19.377 -7.028 -7.513 1.00 0.00 52 PHE A O 2
ATOM 1827 N N . GLN A 1 53 ? 17.848 -6.179 -8.844 1.00 0.00 53 GLN A N 2
ATOM 1828 C CA . GLN A 1 53 ? 18.759 -6.243 -10.019 1.00 0.00 53 GLN A CA 2
ATOM 1829 C C . GLN A 1 53 ? 19.878 -5.212 -9.862 1.00 0.00 53 GLN A C 2
ATOM 1830 O O . GLN A 1 53 ? 21.040 -5.499 -10.074 1.00 0.00 53 GLN A O 2
ATOM 1844 N N . ALA A 1 54 ? 19.530 -4.012 -9.488 1.00 0.00 54 ALA A N 2
ATOM 1845 C CA . ALA A 1 54 ? 20.565 -2.952 -9.312 1.00 0.00 54 ALA A CA 2
ATOM 1846 C C . ALA A 1 54 ? 21.309 -3.150 -7.988 1.00 0.00 54 ALA A C 2
ATOM 1847 O O . ALA A 1 54 ? 22.463 -2.794 -7.856 1.00 0.00 54 ALA A O 2
ATOM 1854 N N . GLU A 1 55 ? 20.655 -3.711 -7.006 1.00 0.00 55 GLU A N 2
ATOM 1855 C CA . GLU A 1 55 ? 21.327 -3.926 -5.692 1.00 0.00 55 GLU A CA 2
ATOM 1856 C C . GLU A 1 55 ? 22.578 -4.791 -5.869 1.00 0.00 55 GLU A C 2
ATOM 1857 O O . GLU A 1 55 ? 23.425 -4.859 -5.001 1.00 0.00 55 GLU A O 2
ATOM 1869 N N . GLU A 1 56 ? 22.700 -5.454 -6.987 1.00 0.00 56 GLU A N 2
ATOM 1870 C CA . GLU A 1 56 ? 23.896 -6.314 -7.215 1.00 0.00 56 GLU A CA 2
ATOM 1871 C C . GLU A 1 56 ? 25.175 -5.476 -7.139 1.00 0.00 56 GLU A C 2
ATOM 1872 O O . GLU A 1 56 ? 26.184 -5.910 -6.621 1.00 0.00 56 GLU A O 2
ATOM 1884 N N . GLU A 1 57 ? 25.139 -4.276 -7.652 1.00 0.00 57 GLU A N 2
ATOM 1885 C CA . GLU A 1 57 ? 26.354 -3.411 -7.609 1.00 0.00 57 GLU A CA 2
ATOM 1886 C C . GLU A 1 57 ? 26.498 -2.768 -6.227 1.00 0.00 57 GLU A C 2
ATOM 1887 O O . GLU A 1 57 ? 27.585 -2.442 -5.794 1.00 0.00 57 GLU A O 2
ATOM 1899 N N . GLU A 1 58 ? 25.409 -2.583 -5.533 1.00 0.00 58 GLU A N 2
ATOM 1900 C CA . GLU A 1 58 ? 25.484 -1.960 -4.180 1.00 0.00 58 GLU A CA 2
ATOM 1901 C C . GLU A 1 58 ? 26.138 -2.926 -3.188 1.00 0.00 58 GLU A C 2
ATOM 1902 O O . GLU A 1 58 ? 26.920 -2.533 -2.346 1.00 0.00 58 GLU A O 2
ATOM 1914 N N . LYS A 1 59 ? 25.821 -4.189 -3.280 1.00 0.00 59 LYS A N 2
ATOM 1915 C CA . LYS A 1 59 ? 26.424 -5.179 -2.341 1.00 0.00 59 LYS A CA 2
ATOM 1916 C C . LYS A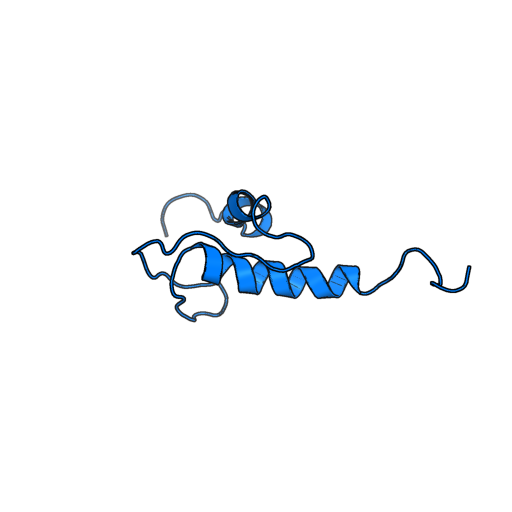 1 59 ? 27.837 -5.549 -2.799 1.00 0.00 59 LYS A C 2
ATOM 1917 O O . LYS A 1 59 ? 28.492 -6.385 -2.207 1.00 0.00 59 LYS A O 2
ATOM 1936 N N . LYS A 1 60 ? 28.312 -4.935 -3.847 1.00 0.00 60 LYS A N 2
ATOM 1937 C CA . LYS A 1 60 ? 29.683 -5.254 -4.341 1.00 0.00 60 LYS A CA 2
ATOM 1938 C C . LYS A 1 60 ? 30.711 -5.025 -3.229 1.00 0.00 60 LYS A C 2
ATOM 1939 O O . LYS A 1 60 ? 31.735 -5.676 -3.176 1.00 0.00 60 LYS A O 2
ATOM 1958 N N . LYS A 1 61 ? 30.446 -4.105 -2.343 1.00 0.00 61 LYS A N 2
ATOM 1959 C CA . LYS A 1 61 ? 31.409 -3.836 -1.237 1.00 0.00 61 LYS A CA 2
ATOM 1960 C C . LYS A 1 61 ? 31.524 -5.063 -0.326 1.00 0.00 61 LYS A C 2
ATOM 1961 O O . LYS A 1 61 ? 32.573 -5.350 0.214 1.00 0.00 61 LYS A O 2
ATOM 1980 N N . LYS A 1 62 ? 30.453 -5.788 -0.153 1.00 0.00 62 LYS A N 2
ATOM 1981 C CA . LYS A 1 62 ? 30.502 -6.993 0.722 1.00 0.00 62 LYS A CA 2
ATOM 1982 C C . LYS A 1 62 ? 30.159 -8.248 -0.086 1.00 0.00 62 LYS A C 2
ATOM 1983 O O . LYS A 1 62 ? 29.331 -8.219 -0.973 1.00 0.00 62 LYS A O 2
ATOM 2002 N N . GLU A 1 63 ? 30.792 -9.349 0.215 1.00 0.00 63 GLU A N 2
ATOM 2003 C CA . GLU A 1 63 ? 30.502 -10.604 -0.538 1.00 0.00 63 GLU A CA 2
ATOM 2004 C C . GLU A 1 63 ? 29.700 -11.572 0.337 1.00 0.00 63 GLU A C 2
ATOM 2005 O O . GLU A 1 63 ? 30.021 -11.796 1.487 1.00 0.00 63 GLU A O 2
ATOM 2017 N N . GLY A 1 64 ? 28.661 -12.149 -0.201 1.00 0.00 64 GLY A N 2
ATOM 2018 C CA . GLY A 1 64 ? 27.842 -13.102 0.599 1.00 0.00 64 GLY A CA 2
ATOM 2019 C C . GLY A 1 64 ? 28.296 -14.534 0.309 1.00 0.00 64 GLY A C 2
ATOM 2020 O O . GLY A 1 64 ? 28.830 -15.212 1.165 1.00 0.00 64 GLY A O 2
ATOM 2024 N N . GLU A 1 65 ? 28.091 -15.000 -0.892 1.00 0.00 65 GLU A N 2
ATOM 2025 C CA . GLU A 1 65 ? 28.514 -16.388 -1.237 1.00 0.00 65 GLU A CA 2
ATOM 2026 C C . GLU A 1 65 ? 29.519 -16.363 -2.391 1.00 0.00 65 GLU A C 2
ATOM 2027 O O . GLU A 1 65 ? 29.480 -15.497 -3.242 1.00 0.00 65 GLU A O 2
ATOM 2039 N N . SER A 1 66 ? 30.418 -17.308 -2.428 1.00 0.00 66 SER A N 2
ATOM 2040 C CA . SER A 1 66 ? 31.425 -17.338 -3.528 1.00 0.00 66 SER A CA 2
ATOM 2041 C C . SER A 1 66 ? 30.723 -17.310 -4.888 1.00 0.00 66 SER A C 2
ATOM 2042 O O . SER A 1 66 ? 29.628 -17.814 -5.043 1.00 0.00 66 SER A O 2
ATOM 2050 N N . ARG A 1 67 ? 31.344 -16.725 -5.875 1.00 0.00 67 ARG A N 2
ATOM 2051 C CA . ARG A 1 67 ? 30.711 -16.666 -7.224 1.00 0.00 67 ARG A CA 2
ATOM 2052 C C . ARG A 1 67 ? 31.620 -17.326 -8.264 1.00 0.00 67 ARG A C 2
ATOM 2053 O O . ARG A 1 67 ? 32.831 -17.272 -8.169 1.00 0.00 67 ARG A O 2
ATOM 2074 N N . ASN A 1 68 ? 31.046 -17.949 -9.257 1.00 0.00 68 ASN A N 2
ATOM 2075 C CA . ASN A 1 68 ? 31.880 -18.611 -10.302 1.00 0.00 68 ASN A CA 2
ATOM 2076 C C . ASN A 1 68 ? 31.947 -17.737 -11.558 1.00 0.00 68 ASN A C 2
ATOM 2077 O O . ASN A 1 68 ? 32.260 -16.566 -11.424 1.00 0.00 68 ASN A O 2
ATOM 2089 N N . GLU A 1 1 ? -2.012 -4.037 5.252 1.00 0.00 1 GLU A N 3
ATOM 2090 C CA . GLU A 1 1 ? -0.659 -3.637 5.734 1.00 0.00 1 GLU A CA 3
ATOM 2091 C C . GLU A 1 1 ? -0.607 -2.124 5.968 1.00 0.00 1 GLU A C 3
ATOM 2092 O O . GLU A 1 1 ? -1.476 -1.390 5.540 1.00 0.00 1 GLU A O 3
ATOM 2106 N N . SER A 1 2 ? 0.404 -1.653 6.646 1.00 0.00 2 SER A N 3
ATOM 2107 C CA . SER A 1 2 ? 0.510 -0.188 6.908 1.00 0.00 2 SER A CA 3
ATOM 2108 C C . SER A 1 2 ? 0.931 0.547 5.633 1.00 0.00 2 SER A C 3
ATOM 2109 O O . SER A 1 2 ? 0.905 1.760 5.568 1.00 0.00 2 SER A O 3
ATOM 2117 N N . GLY A 1 3 ? 1.316 -0.178 4.618 1.00 0.00 3 GLY A N 3
ATOM 2118 C CA . GLY A 1 3 ? 1.737 0.474 3.347 1.00 0.00 3 GLY A CA 3
ATOM 2119 C C . GLY A 1 3 ? 2.619 1.686 3.657 1.00 0.00 3 GLY A C 3
ATOM 2120 O O . GLY A 1 3 ? 2.495 2.729 3.046 1.00 0.00 3 GLY A O 3
ATOM 2124 N N . LYS A 1 4 ? 3.512 1.556 4.600 1.00 0.00 4 LYS A N 3
ATOM 2125 C CA . LYS A 1 4 ? 4.403 2.701 4.946 1.00 0.00 4 LYS A CA 3
ATOM 2126 C C . LYS A 1 4 ? 5.566 2.783 3.952 1.00 0.00 4 LYS A C 3
ATOM 2127 O O . LYS A 1 4 ? 6.049 1.781 3.465 1.00 0.00 4 LYS A O 3
ATOM 2146 N N . ALA A 1 5 ? 6.019 3.969 3.650 1.00 0.00 5 ALA A N 3
ATOM 2147 C CA . ALA A 1 5 ? 7.149 4.112 2.688 1.00 0.00 5 ALA A CA 3
ATOM 2148 C C . ALA A 1 5 ? 8.479 3.817 3.387 1.00 0.00 5 ALA A C 3
ATOM 2149 O O . ALA A 1 5 ? 9.414 4.590 3.318 1.00 0.00 5 ALA A O 3
ATOM 2156 N N . THR A 1 6 ? 8.572 2.704 4.062 1.00 0.00 6 THR A N 3
ATOM 2157 C CA . THR A 1 6 ? 9.842 2.360 4.764 1.00 0.00 6 THR A CA 3
ATOM 2158 C C . THR A 1 6 ? 10.989 2.244 3.759 1.00 0.00 6 THR A C 3
ATOM 2159 O O . THR A 1 6 ? 10.857 2.603 2.606 1.00 0.00 6 THR A O 3
ATOM 2170 N N . SER A 1 7 ? 12.113 1.744 4.189 1.00 0.00 7 SER A N 3
ATOM 2171 C CA . SER A 1 7 ? 13.271 1.601 3.261 1.00 0.00 7 SER A CA 3
ATOM 2172 C C . SER A 1 7 ? 13.078 0.375 2.363 1.00 0.00 7 SER A C 3
ATOM 2173 O O . SER A 1 7 ? 12.744 -0.697 2.824 1.00 0.00 7 SER A O 3
ATOM 2181 N N . TYR A 1 8 ? 13.288 0.526 1.083 1.00 0.00 8 TYR A N 3
ATOM 2182 C CA . TYR A 1 8 ? 13.116 -0.632 0.159 1.00 0.00 8 TYR A CA 3
ATOM 2183 C C . TYR A 1 8 ? 13.921 -1.833 0.662 1.00 0.00 8 TYR A C 3
ATOM 2184 O O . TYR A 1 8 ? 13.377 -2.887 0.928 1.00 0.00 8 TYR A O 3
ATOM 2202 N N . ALA A 1 9 ? 15.210 -1.683 0.800 1.00 0.00 9 ALA A N 3
ATOM 2203 C CA . ALA A 1 9 ? 16.045 -2.817 1.291 1.00 0.00 9 ALA A CA 3
ATOM 2204 C C . ALA A 1 9 ? 15.342 -3.523 2.453 1.00 0.00 9 ALA A C 3
ATOM 2205 O O . ALA A 1 9 ? 15.529 -4.700 2.682 1.00 0.00 9 ALA A O 3
ATOM 2212 N N . GLU A 1 10 ? 14.525 -2.812 3.183 1.00 0.00 10 GLU A N 3
ATOM 2213 C CA . GLU A 1 10 ? 13.801 -3.445 4.321 1.00 0.00 10 GLU A CA 3
ATOM 2214 C C . GLU A 1 10 ? 12.420 -3.900 3.854 1.00 0.00 10 GLU A C 3
ATOM 2215 O O . GLU A 1 10 ? 11.908 -4.916 4.281 1.00 0.00 10 GLU A O 3
ATOM 2227 N N . LEU A 1 11 ? 11.821 -3.158 2.964 1.00 0.00 11 LEU A N 3
ATOM 2228 C CA . LEU A 1 11 ? 10.481 -3.545 2.447 1.00 0.00 11 LEU A CA 3
ATOM 2229 C C . LEU A 1 11 ? 10.623 -4.754 1.527 1.00 0.00 11 LEU A C 3
ATOM 2230 O O . LEU A 1 11 ? 10.032 -5.793 1.747 1.00 0.00 11 LEU A O 3
ATOM 2246 N N . CYS A 1 12 ? 11.420 -4.626 0.506 1.00 0.00 12 CYS A N 3
ATOM 2247 C CA . CYS A 1 12 ? 11.627 -5.766 -0.428 1.00 0.00 12 CYS A CA 3
ATOM 2248 C C . CYS A 1 12 ? 12.332 -6.910 0.305 1.00 0.00 12 CYS A C 3
ATOM 2249 O O . CYS A 1 12 ? 12.420 -8.017 -0.187 1.00 0.00 12 CYS A O 3
ATOM 2256 N N . ASN A 1 13 ? 12.828 -6.647 1.484 1.00 0.00 13 ASN A N 3
ATOM 2257 C CA . ASN A 1 13 ? 13.522 -7.711 2.264 1.00 0.00 13 ASN A CA 3
ATOM 2258 C C . ASN A 1 13 ? 12.754 -9.025 2.148 1.00 0.00 13 ASN A C 3
ATOM 2259 O O . ASN A 1 13 ? 13.294 -10.048 1.775 1.00 0.00 13 ASN A O 3
ATOM 2270 N N . GLU A 1 14 ? 11.492 -8.999 2.465 1.00 0.00 14 GLU A N 3
ATOM 2271 C CA . GLU A 1 14 ? 10.670 -10.239 2.377 1.00 0.00 14 GLU A CA 3
ATOM 2272 C C . GLU A 1 14 ? 10.909 -10.948 1.039 1.00 0.00 14 GLU A C 3
ATOM 2273 O O . GLU A 1 14 ? 10.668 -12.132 0.905 1.00 0.00 14 GLU A O 3
ATOM 2285 N N . TYR A 1 15 ? 11.377 -10.239 0.045 1.00 0.00 15 TYR A N 3
ATOM 2286 C CA . TYR A 1 15 ? 11.621 -10.887 -1.276 1.00 0.00 15 TYR A CA 3
ATOM 2287 C C . TYR A 1 15 ? 13.066 -11.382 -1.367 1.00 0.00 15 TYR A C 3
ATOM 2288 O O . TYR A 1 15 ? 13.386 -12.240 -2.166 1.00 0.00 15 TYR A O 3
ATOM 2306 N N . ARG A 1 16 ? 13.941 -10.855 -0.556 1.00 0.00 16 ARG A N 3
ATOM 2307 C CA . ARG A 1 16 ? 15.358 -11.309 -0.603 1.00 0.00 16 ARG A CA 3
ATOM 2308 C C . ARG A 1 16 ? 15.411 -12.835 -0.572 1.00 0.00 16 ARG A C 3
ATOM 2309 O O . ARG A 1 16 ? 16.291 -13.449 -1.144 1.00 0.00 16 ARG A O 3
ATOM 2330 N N . LYS A 1 17 ? 14.465 -13.453 0.078 1.00 0.00 17 LYS A N 3
ATOM 2331 C CA . LYS A 1 17 ? 14.449 -14.940 0.131 1.00 0.00 17 LYS A CA 3
ATOM 2332 C C . LYS A 1 17 ? 13.960 -15.490 -1.210 1.00 0.00 17 LYS A C 3
ATOM 2333 O O . LYS A 1 17 ? 14.190 -16.634 -1.547 1.00 0.00 17 LYS A O 3
ATOM 2352 N N . LEU A 1 18 ? 13.292 -14.673 -1.980 1.00 0.00 18 LEU A N 3
ATOM 2353 C CA . LEU A 1 18 ? 12.793 -15.135 -3.307 1.00 0.00 18 LEU A CA 3
ATOM 2354 C C . LEU A 1 18 ? 13.867 -14.898 -4.372 1.00 0.00 18 LEU A C 3
ATOM 2355 O O . LEU A 1 18 ? 14.001 -15.654 -5.315 1.00 0.00 18 LEU A O 3
ATOM 2371 N N . VAL A 1 19 ? 14.637 -13.852 -4.227 1.00 0.00 19 VAL A N 3
ATOM 2372 C CA . VAL A 1 19 ? 15.705 -13.565 -5.227 1.00 0.00 19 VAL A CA 3
ATOM 2373 C C . VAL A 1 19 ? 16.708 -14.721 -5.269 1.00 0.00 19 VAL A C 3
ATOM 2374 O O . VAL A 1 19 ? 17.200 -15.164 -4.250 1.00 0.00 19 VAL A O 3
ATOM 2387 N N . ARG A 1 20 ? 17.015 -15.214 -6.437 1.00 0.00 20 ARG A N 3
ATOM 2388 C CA . ARG A 1 20 ? 17.987 -16.342 -6.537 1.00 0.00 20 ARG A CA 3
ATOM 2389 C C . ARG A 1 20 ? 19.355 -15.823 -6.990 1.00 0.00 20 ARG A C 3
ATOM 2390 O O . ARG A 1 20 ? 20.185 -15.449 -6.185 1.00 0.00 20 ARG A O 3
ATOM 2411 N N . ASN A 1 21 ? 19.599 -15.799 -8.272 1.00 0.00 21 ASN A N 3
ATOM 2412 C CA . ASN A 1 21 ? 20.914 -15.306 -8.772 1.00 0.00 21 ASN A CA 3
ATOM 2413 C C . ASN A 1 21 ? 20.719 -14.040 -9.611 1.00 0.00 21 ASN A C 3
ATOM 2414 O O . ASN A 1 21 ? 21.090 -13.987 -10.767 1.00 0.00 21 ASN A O 3
ATOM 2425 N N . GLY A 1 22 ? 20.140 -13.021 -9.038 1.00 0.00 22 GLY A N 3
ATOM 2426 C CA . GLY A 1 22 ? 19.923 -11.761 -9.803 1.00 0.00 22 GLY A CA 3
ATOM 2427 C C . GLY A 1 22 ? 18.498 -11.743 -10.361 1.00 0.00 22 GLY A C 3
ATOM 2428 O O . GLY A 1 22 ? 18.169 -10.954 -11.225 1.00 0.00 22 GLY A O 3
ATOM 2432 N N . LYS A 1 23 ? 17.649 -12.606 -9.872 1.00 0.00 23 LYS A N 3
ATOM 2433 C CA . LYS A 1 23 ? 16.246 -12.637 -10.375 1.00 0.00 23 LYS A CA 3
ATOM 2434 C C . LYS A 1 23 ? 15.269 -12.813 -9.210 1.00 0.00 23 LYS A C 3
ATOM 2435 O O . LYS A 1 23 ? 15.484 -13.615 -8.322 1.00 0.00 23 LYS A O 3
ATOM 2454 N N . LEU A 1 24 ? 14.197 -12.069 -9.203 1.00 0.00 24 LEU A N 3
ATOM 2455 C CA . LEU A 1 24 ? 13.208 -12.195 -8.094 1.00 0.00 24 LEU A CA 3
ATOM 2456 C C . LEU A 1 24 ? 12.053 -13.107 -8.518 1.00 0.00 24 LEU A C 3
ATOM 2457 O O . LEU A 1 24 ? 11.587 -13.054 -9.640 1.00 0.00 24 LEU A O 3
ATOM 2473 N N . ALA A 1 25 ? 11.587 -13.942 -7.631 1.00 0.00 25 ALA A N 3
ATOM 2474 C CA . ALA A 1 25 ? 10.462 -14.854 -7.986 1.00 0.00 25 ALA A CA 3
ATOM 2475 C C . ALA A 1 25 ? 9.254 -14.578 -7.088 1.00 0.00 25 ALA A C 3
ATOM 2476 O O . ALA A 1 25 ? 9.353 -14.588 -5.876 1.00 0.00 25 ALA A O 3
ATOM 2483 N N . CYS A 1 26 ? 8.114 -14.331 -7.671 1.00 0.00 26 CYS A N 3
ATOM 2484 C CA . CYS A 1 26 ? 6.899 -14.054 -6.850 1.00 0.00 26 CYS A CA 3
ATOM 2485 C C . CYS A 1 26 ? 5.654 -14.614 -7.543 1.00 0.00 26 CYS A C 3
ATOM 2486 O O . CYS A 1 26 ? 5.743 -15.294 -8.545 1.00 0.00 26 CYS A O 3
ATOM 2493 N N . THR A 1 27 ? 4.494 -14.332 -7.016 1.00 0.00 27 THR A N 3
ATOM 2494 C CA . THR A 1 27 ? 3.245 -14.848 -7.645 1.00 0.00 27 THR A CA 3
ATOM 2495 C C . THR A 1 27 ? 2.467 -13.700 -8.296 1.00 0.00 27 THR A C 3
ATOM 2496 O O . THR A 1 27 ? 2.917 -12.573 -8.330 1.00 0.00 27 THR A O 3
ATOM 2507 N N . ARG A 1 28 ? 1.303 -13.980 -8.814 1.00 0.00 28 ARG A N 3
ATOM 2508 C CA . ARG A 1 28 ? 0.497 -12.906 -9.462 1.00 0.00 28 ARG A CA 3
ATOM 2509 C C . ARG A 1 28 ? -0.309 -12.140 -8.410 1.00 0.00 28 ARG A C 3
ATOM 2510 O O . ARG A 1 28 ? -1.491 -11.906 -8.568 1.00 0.00 28 ARG A O 3
ATOM 2531 N N . GLU A 1 29 ? 0.321 -11.747 -7.336 1.00 0.00 29 GLU A N 3
ATOM 2532 C CA . GLU A 1 29 ? -0.410 -10.996 -6.275 1.00 0.00 29 GLU A CA 3
ATOM 2533 C C . GLU A 1 29 ? -1.234 -9.867 -6.899 1.00 0.00 29 GLU A C 3
ATOM 2534 O O . GLU A 1 29 ? -0.813 -9.225 -7.840 1.00 0.00 29 GLU A O 3
ATOM 2546 N N . ASN A 1 30 ? -2.407 -9.620 -6.382 1.00 0.00 30 ASN A N 3
ATOM 2547 C CA . ASN A 1 30 ? -3.257 -8.532 -6.946 1.00 0.00 30 ASN A CA 3
ATOM 2548 C C . ASN A 1 30 ? -3.051 -7.236 -6.158 1.00 0.00 30 ASN A C 3
ATOM 2549 O O . ASN A 1 30 ? -3.988 -6.651 -5.652 1.00 0.00 30 ASN A O 3
ATOM 2560 N N . ASP A 1 31 ? -1.833 -6.784 -6.050 1.00 0.00 31 ASP A N 3
ATOM 2561 C CA . ASP A 1 31 ? -1.567 -5.526 -5.295 1.00 0.00 31 ASP A CA 3
ATOM 2562 C C . ASP A 1 31 ? -0.579 -4.643 -6.069 1.00 0.00 31 ASP A C 3
ATOM 2563 O O . ASP A 1 31 ? 0.593 -4.609 -5.754 1.00 0.00 31 ASP A O 3
ATOM 2572 N N . PRO A 1 32 ? -1.086 -3.955 -7.063 1.00 0.00 32 PRO A N 3
ATOM 2573 C CA . PRO A 1 32 ? -0.235 -3.067 -7.887 1.00 0.00 32 PRO A CA 3
ATOM 2574 C C . PRO A 1 32 ? 0.359 -1.948 -7.031 1.00 0.00 32 PRO A C 3
ATOM 2575 O O . PRO A 1 32 ? -0.224 -1.521 -6.054 1.00 0.00 32 PRO A O 3
ATOM 2586 N N . ILE A 1 33 ? 1.515 -1.469 -7.393 1.00 0.00 33 ILE A N 3
ATOM 2587 C CA . ILE A 1 33 ? 2.154 -0.373 -6.607 1.00 0.00 33 ILE A CA 3
ATOM 2588 C C . ILE A 1 33 ? 3.048 0.474 -7.517 1.00 0.00 33 ILE A C 3
ATOM 2589 O O . ILE A 1 33 ? 3.004 0.363 -8.726 1.00 0.00 33 ILE A O 3
ATOM 2605 N N . GLN A 1 34 ? 3.858 1.319 -6.943 1.00 0.00 34 GLN A N 3
ATOM 2606 C CA . GLN A 1 34 ? 4.756 2.173 -7.771 1.00 0.00 34 GLN A CA 3
ATOM 2607 C C . GLN A 1 34 ? 6.204 2.030 -7.296 1.00 0.00 34 GLN A C 3
ATOM 2608 O O . GLN A 1 34 ? 6.465 1.579 -6.199 1.00 0.00 34 GLN A O 3
ATOM 2622 N N . GLY A 1 35 ? 7.149 2.410 -8.114 1.00 0.00 35 GLY A N 3
ATOM 2623 C CA . GLY A 1 35 ? 8.576 2.291 -7.705 1.00 0.00 35 GLY A CA 3
ATOM 2624 C C . GLY A 1 35 ? 9.234 3.675 -7.727 1.00 0.00 35 GLY A C 3
ATOM 2625 O O . GLY A 1 35 ? 8.662 4.623 -8.227 1.00 0.00 35 GLY A O 3
ATOM 2629 N N . PRO A 1 36 ? 10.425 3.749 -7.183 1.00 0.00 36 PRO A N 3
ATOM 2630 C CA . PRO A 1 36 ? 11.168 5.031 -7.141 1.00 0.00 36 PRO A CA 3
ATOM 2631 C C . PRO A 1 36 ? 11.449 5.537 -8.559 1.00 0.00 36 PRO A C 3
ATOM 2632 O O . PRO A 1 36 ? 11.715 6.703 -8.770 1.00 0.00 36 PRO A O 3
ATOM 2643 N N . ASP A 1 37 ? 11.393 4.668 -9.531 1.00 0.00 37 ASP A N 3
ATOM 2644 C CA . ASP A 1 37 ? 11.658 5.103 -10.932 1.00 0.00 37 ASP A CA 3
ATOM 2645 C C . ASP A 1 37 ? 10.506 5.963 -11.444 1.00 0.00 37 ASP A C 3
ATOM 2646 O O . ASP A 1 37 ? 10.684 6.819 -12.289 1.00 0.00 37 ASP A O 3
ATOM 2655 N N . GLY A 1 38 ? 9.328 5.751 -10.936 1.00 0.00 38 GLY A N 3
ATOM 2656 C CA . GLY A 1 38 ? 8.170 6.563 -11.391 1.00 0.00 38 GLY A CA 3
ATOM 2657 C C . GLY A 1 38 ? 7.186 5.676 -12.156 1.00 0.00 38 GLY A C 3
ATOM 2658 O O . GLY A 1 38 ? 6.016 5.984 -12.267 1.00 0.00 38 GLY A O 3
ATOM 2662 N N . LYS A 1 39 ? 7.652 4.580 -12.688 1.00 0.00 39 LYS A N 3
ATOM 2663 C CA . LYS A 1 39 ? 6.743 3.676 -13.450 1.00 0.00 39 LYS A CA 3
ATOM 2664 C C . LYS A 1 39 ? 6.058 2.685 -12.504 1.00 0.00 39 LYS A C 3
ATOM 2665 O O . LYS A 1 39 ? 6.533 2.419 -11.417 1.00 0.00 39 LYS A O 3
ATOM 2684 N N . VAL A 1 40 ? 4.946 2.137 -12.910 1.00 0.00 40 VAL A N 3
ATOM 2685 C CA . VAL A 1 40 ? 4.231 1.162 -12.038 1.00 0.00 40 VAL A CA 3
ATOM 2686 C C . VAL A 1 40 ? 4.583 -0.270 -12.450 1.00 0.00 40 VAL A C 3
ATOM 2687 O O . VAL A 1 40 ? 4.982 -0.522 -13.570 1.00 0.00 40 VAL A O 3
ATOM 2700 N N . HIS A 1 41 ? 4.442 -1.210 -11.557 1.00 0.00 41 HIS A N 3
ATOM 2701 C CA . HIS A 1 41 ? 4.770 -2.623 -11.903 1.00 0.00 41 HIS A CA 3
ATOM 2702 C C . HIS A 1 41 ? 3.552 -3.523 -11.679 1.00 0.00 41 HIS A C 3
ATOM 2703 O O . HIS A 1 41 ? 2.537 -3.094 -11.166 1.00 0.00 41 HIS A O 3
ATOM 2717 N N . GLY A 1 42 ? 3.645 -4.767 -12.062 1.00 0.00 42 GLY A N 3
ATOM 2718 C CA . GLY A 1 42 ? 2.492 -5.693 -11.873 1.00 0.00 42 GLY A CA 3
ATOM 2719 C C . GLY A 1 42 ? 2.190 -5.835 -10.380 1.00 0.00 42 GLY A C 3
ATOM 2720 O O . GLY A 1 42 ? 1.097 -5.554 -9.928 1.00 0.00 42 GLY A O 3
ATOM 2724 N N . ASN A 1 43 ? 3.148 -6.272 -9.609 1.00 0.00 43 ASN A N 3
ATOM 2725 C CA . ASN A 1 43 ? 2.912 -6.432 -8.145 1.00 0.00 43 ASN A CA 3
ATOM 2726 C C . ASN A 1 43 ? 4.088 -5.870 -7.348 1.00 0.00 43 ASN A C 3
ATOM 2727 O O . ASN A 1 43 ? 4.871 -5.084 -7.841 1.00 0.00 43 ASN A O 3
ATOM 2738 N N . THR A 1 44 ? 4.204 -6.261 -6.112 1.00 0.00 44 THR A N 3
ATOM 2739 C CA . THR A 1 44 ? 5.316 -5.746 -5.260 1.00 0.00 44 THR A CA 3
ATOM 2740 C C . THR A 1 44 ? 6.658 -6.334 -5.700 1.00 0.00 44 THR A C 3
ATOM 2741 O O . THR A 1 44 ? 7.626 -5.623 -5.883 1.00 0.00 44 THR A O 3
ATOM 2752 N N . CYS A 1 45 ? 6.727 -7.623 -5.862 1.00 0.00 45 CYS A N 3
ATOM 2753 C CA . CYS A 1 45 ? 8.018 -8.242 -6.281 1.00 0.00 45 CYS A CA 3
ATOM 2754 C C . CYS A 1 45 ? 8.562 -7.536 -7.526 1.00 0.00 45 CYS A C 3
ATOM 2755 O O . CYS A 1 45 ? 9.750 -7.312 -7.651 1.00 0.00 45 CYS A O 3
ATOM 2762 N N . SER A 1 46 ? 7.705 -7.170 -8.442 1.00 0.00 46 SER A N 3
ATOM 2763 C CA . SER A 1 46 ? 8.189 -6.465 -9.663 1.00 0.00 46 SER A CA 3
ATOM 2764 C C . SER A 1 46 ? 8.919 -5.190 -9.246 1.00 0.00 46 SER A C 3
ATOM 2765 O O . SER A 1 46 ? 9.947 -4.841 -9.789 1.00 0.00 46 SER A O 3
ATOM 2773 N N . MET A 1 47 ? 8.405 -4.504 -8.264 1.00 0.00 47 MET A N 3
ATOM 2774 C CA . MET A 1 47 ? 9.080 -3.268 -7.789 1.00 0.00 47 MET A CA 3
ATOM 2775 C C . MET A 1 47 ? 10.320 -3.662 -6.991 1.00 0.00 47 MET A C 3
ATOM 2776 O O . MET A 1 47 ? 11.264 -2.909 -6.860 1.00 0.00 47 MET A O 3
ATOM 2790 N N . CYS A 1 48 ? 10.313 -4.853 -6.462 1.00 0.00 48 CYS A N 3
ATOM 2791 C CA . CYS A 1 48 ? 11.478 -5.335 -5.668 1.00 0.00 48 CYS A CA 3
ATOM 2792 C C . CYS A 1 48 ? 12.514 -5.985 -6.592 1.00 0.00 48 CYS A C 3
ATOM 2793 O O . CYS A 1 48 ? 13.695 -5.986 -6.310 1.00 0.00 48 CYS A O 3
ATOM 2800 N N . GLU A 1 49 ? 12.081 -6.535 -7.696 1.00 0.00 49 GLU A N 3
ATOM 2801 C CA . GLU A 1 49 ? 13.049 -7.176 -8.632 1.00 0.00 49 GLU A CA 3
ATOM 2802 C C . GLU A 1 49 ? 13.954 -6.107 -9.252 1.00 0.00 49 GLU A C 3
ATOM 2803 O O . GLU A 1 49 ? 15.161 -6.244 -9.284 1.00 0.00 49 GLU A O 3
ATOM 2815 N N . VAL A 1 50 ? 13.382 -5.035 -9.730 1.00 0.00 50 VAL A N 3
ATOM 2816 C CA . VAL A 1 50 ? 14.217 -3.955 -10.327 1.00 0.00 50 VAL A CA 3
ATOM 2817 C C . VAL A 1 50 ? 15.177 -3.430 -9.263 1.00 0.00 50 VAL A C 3
ATOM 2818 O O . VAL A 1 50 ? 16.345 -3.209 -9.513 1.00 0.00 50 VAL A O 3
ATOM 2831 N N . PHE A 1 51 ? 14.691 -3.250 -8.066 1.00 0.00 51 PHE A N 3
ATOM 2832 C CA . PHE A 1 51 ? 15.573 -2.764 -6.970 1.00 0.00 51 PHE A CA 3
ATOM 2833 C C . PHE A 1 51 ? 16.639 -3.821 -6.692 1.00 0.00 51 PHE A C 3
ATOM 2834 O O . PHE A 1 51 ? 17.801 -3.520 -6.504 1.00 0.00 51 PHE A O 3
ATOM 2851 N N . PHE A 1 52 ? 16.244 -5.063 -6.682 1.00 0.00 52 PHE A N 3
ATOM 2852 C CA . PHE A 1 52 ? 17.219 -6.161 -6.439 1.00 0.00 52 PHE A CA 3
ATOM 2853 C C . PHE A 1 52 ? 18.248 -6.196 -7.570 1.00 0.00 52 PHE A C 3
ATOM 2854 O O . PHE A 1 52 ? 19.416 -6.452 -7.355 1.00 0.00 52 PHE A O 3
ATOM 2871 N N . GLN A 1 53 ? 17.818 -5.935 -8.775 1.00 0.00 53 GLN A N 3
ATOM 2872 C CA . GLN A 1 53 ? 18.765 -5.946 -9.925 1.00 0.00 53 GLN A CA 3
ATOM 2873 C C . GLN A 1 53 ? 19.851 -4.888 -9.720 1.00 0.00 53 GLN A C 3
ATOM 2874 O O . GLN A 1 53 ? 21.028 -5.159 -9.842 1.00 0.00 53 GLN A O 3
ATOM 2888 N N . ALA A 1 54 ? 19.460 -3.683 -9.410 1.00 0.00 54 ALA A N 3
ATOM 2889 C CA . ALA A 1 54 ? 20.467 -2.604 -9.195 1.00 0.00 54 ALA A CA 3
ATOM 2890 C C . ALA A 1 54 ? 21.477 -3.029 -8.125 1.00 0.00 54 ALA A C 3
ATOM 2891 O O . ALA A 1 54 ? 22.640 -2.686 -8.185 1.00 0.00 54 ALA A O 3
ATOM 2898 N N . GLU A 1 55 ? 21.040 -3.774 -7.146 1.00 0.00 55 GLU A N 3
ATOM 2899 C CA . GLU A 1 55 ? 21.978 -4.219 -6.075 1.00 0.00 55 GLU A CA 3
ATOM 2900 C C . GLU A 1 55 ? 22.977 -5.233 -6.638 1.00 0.00 55 GLU A C 3
ATOM 2901 O O . GLU A 1 55 ? 24.067 -5.396 -6.124 1.00 0.00 55 GLU A O 3
ATOM 2913 N N . GLU A 1 56 ? 22.616 -5.916 -7.689 1.00 0.00 56 GLU A N 3
ATOM 2914 C CA . GLU A 1 56 ? 23.547 -6.918 -8.284 1.00 0.00 56 GLU A CA 3
ATOM 2915 C C . GLU A 1 56 ? 24.732 -6.210 -8.947 1.00 0.00 56 GLU A C 3
ATOM 2916 O O . GLU A 1 56 ? 25.847 -6.694 -8.928 1.00 0.00 56 GLU A O 3
ATOM 2928 N N . GLU A 1 57 ? 24.501 -5.066 -9.532 1.00 0.00 57 GLU A N 3
ATOM 2929 C CA . GLU A 1 57 ? 25.616 -4.329 -10.193 1.00 0.00 57 GLU A CA 3
ATOM 2930 C C . GLU A 1 57 ? 26.649 -3.891 -9.152 1.00 0.00 57 GLU A C 3
ATOM 2931 O O . GLU A 1 57 ? 27.839 -3.903 -9.401 1.00 0.00 57 GLU A O 3
ATOM 2943 N N . GLU A 1 58 ? 26.205 -3.505 -7.987 1.00 0.00 58 GLU A N 3
ATOM 2944 C CA . GLU A 1 58 ? 27.164 -3.068 -6.932 1.00 0.00 58 GLU A CA 3
ATOM 2945 C C . GLU A 1 58 ? 28.131 -4.206 -6.595 1.00 0.00 58 GLU A C 3
ATOM 2946 O O . GLU A 1 58 ? 29.268 -3.980 -6.229 1.00 0.00 58 GLU A O 3
ATOM 2958 N N . LYS A 1 59 ? 27.689 -5.427 -6.716 1.00 0.00 59 LYS A N 3
ATOM 2959 C CA . LYS A 1 59 ? 28.585 -6.579 -6.404 1.00 0.00 59 LYS A CA 3
ATOM 2960 C C . LYS A 1 59 ? 29.574 -6.805 -7.549 1.00 0.00 59 LYS A C 3
ATOM 2961 O O . LYS A 1 59 ? 30.472 -7.619 -7.456 1.00 0.00 59 LYS A O 3
ATOM 2980 N N . LYS A 1 60 ? 29.418 -6.091 -8.630 1.00 0.00 60 LYS A N 3
ATOM 2981 C CA . LYS A 1 60 ? 30.352 -6.266 -9.781 1.00 0.00 60 LYS A CA 3
ATOM 2982 C C . LYS A 1 60 ? 31.796 -6.039 -9.328 1.00 0.00 60 LYS A C 3
ATOM 2983 O O . LYS A 1 60 ? 32.707 -6.717 -9.763 1.00 0.00 60 LYS A O 3
ATOM 3002 N N . LYS A 1 61 ? 32.014 -5.092 -8.458 1.00 0.00 61 LYS A N 3
ATOM 3003 C CA . LYS A 1 61 ? 33.400 -4.823 -7.979 1.00 0.00 61 LYS A CA 3
ATOM 3004 C C . LYS A 1 61 ? 33.984 -6.078 -7.323 1.00 0.00 61 LYS A C 3
ATOM 3005 O O . LYS A 1 61 ? 35.165 -6.350 -7.424 1.00 0.00 61 LYS A O 3
ATOM 3024 N N . LYS A 1 62 ? 33.168 -6.843 -6.652 1.00 0.00 62 LYS A N 3
ATOM 3025 C CA . LYS A 1 62 ? 33.677 -8.079 -5.991 1.00 0.00 62 LYS A CA 3
ATOM 3026 C C . LYS A 1 62 ? 33.161 -9.321 -6.723 1.00 0.00 62 LYS A C 3
ATOM 3027 O O . LYS A 1 62 ? 32.072 -9.326 -7.262 1.00 0.00 62 LYS A O 3
ATOM 3046 N N . GLU A 1 63 ? 33.934 -10.372 -6.747 1.00 0.00 63 GLU A N 3
ATOM 3047 C CA . GLU A 1 63 ? 33.486 -11.611 -7.445 1.00 0.00 63 GLU A CA 3
ATOM 3048 C C . GLU A 1 63 ? 33.180 -12.711 -6.425 1.00 0.00 63 GLU A C 3
ATOM 3049 O O . GLU A 1 63 ? 33.766 -12.765 -5.361 1.00 0.00 63 GLU A O 3
ATOM 3061 N N . GLY A 1 64 ? 32.269 -13.589 -6.742 1.00 0.00 64 GLY A N 3
ATOM 3062 C CA . GLY A 1 64 ? 31.926 -14.684 -5.790 1.00 0.00 64 GLY A CA 3
ATOM 3063 C C . GLY A 1 64 ? 30.792 -14.225 -4.871 1.00 0.00 64 GLY A C 3
ATOM 3064 O O . GLY A 1 64 ? 30.284 -13.129 -4.998 1.00 0.00 64 GLY A O 3
ATOM 3068 N N . GLU A 1 65 ? 30.391 -15.055 -3.948 1.00 0.00 65 GLU A N 3
ATOM 3069 C CA . GLU A 1 65 ? 29.289 -14.666 -3.023 1.00 0.00 65 GLU A CA 3
ATOM 3070 C C . GLU A 1 65 ? 29.842 -14.417 -1.617 1.00 0.00 65 GLU A C 3
ATOM 3071 O O . GLU A 1 65 ? 30.723 -15.116 -1.153 1.00 0.00 65 GLU A O 3
ATOM 3083 N N . SER A 1 66 ? 29.333 -13.428 -0.935 1.00 0.00 66 SER A N 3
ATOM 3084 C CA . SER A 1 66 ? 29.831 -13.136 0.440 1.00 0.00 66 SER A CA 3
ATOM 3085 C C . SER A 1 66 ? 29.463 -14.280 1.389 1.00 0.00 66 SER A C 3
ATOM 3086 O O . SER A 1 66 ? 30.059 -14.448 2.435 1.00 0.00 66 SER A O 3
ATOM 3094 N N . ARG A 1 67 ? 28.485 -15.067 1.033 1.00 0.00 67 ARG A N 3
ATOM 3095 C CA . ARG A 1 67 ? 28.080 -16.199 1.914 1.00 0.00 67 ARG A CA 3
ATOM 3096 C C . ARG A 1 67 ? 28.372 -17.536 1.226 1.00 0.00 67 ARG A C 3
ATOM 3097 O O . ARG A 1 67 ? 28.262 -17.662 0.022 1.00 0.00 67 ARG A O 3
ATOM 3118 N N . ASN A 1 68 ? 28.743 -18.534 1.981 1.00 0.00 68 ASN A N 3
ATOM 3119 C CA . ASN A 1 68 ? 29.041 -19.860 1.368 1.00 0.00 68 ASN A CA 3
ATOM 3120 C C . ASN A 1 68 ? 27.862 -20.323 0.509 1.00 0.00 68 ASN A C 3
ATOM 3121 O O . ASN A 1 68 ? 26.733 -20.103 0.918 1.00 0.00 68 ASN A O 3
ATOM 3133 N N . GLU A 1 1 ? 18.037 10.461 12.428 1.00 0.00 1 GLU A N 4
ATOM 3134 C CA . GLU A 1 1 ? 17.136 10.256 11.257 1.00 0.00 1 GLU A CA 4
ATOM 3135 C C . GLU A 1 1 ? 17.890 9.546 10.129 1.00 0.00 1 GLU A C 4
ATOM 3136 O O . GLU A 1 1 ? 18.716 10.132 9.458 1.00 0.00 1 GLU A O 4
ATOM 3150 N N . SER A 1 2 ? 17.611 8.289 9.915 1.00 0.00 2 SER A N 4
ATOM 3151 C CA . SER A 1 2 ? 18.312 7.544 8.830 1.00 0.00 2 SER A CA 4
ATOM 3152 C C . SER A 1 2 ? 17.945 8.130 7.464 1.00 0.00 2 SER A C 4
ATOM 3153 O O . SER A 1 2 ? 18.662 7.972 6.496 1.00 0.00 2 SER A O 4
ATOM 3161 N N . GLY A 1 3 ? 16.831 8.805 7.377 1.00 0.00 3 GLY A N 4
ATOM 3162 C CA . GLY A 1 3 ? 16.420 9.399 6.074 1.00 0.00 3 GLY A CA 4
ATOM 3163 C C . GLY A 1 3 ? 14.941 9.099 5.821 1.00 0.00 3 GLY A C 4
ATOM 3164 O O . GLY A 1 3 ? 14.080 9.481 6.589 1.00 0.00 3 GLY A O 4
ATOM 3168 N N . LYS A 1 4 ? 14.638 8.417 4.749 1.00 0.00 4 LYS A N 4
ATOM 3169 C CA . LYS A 1 4 ? 13.212 8.095 4.450 1.00 0.00 4 LYS A CA 4
ATOM 3170 C C . LYS A 1 4 ? 12.621 7.229 5.566 1.00 0.00 4 LYS A C 4
ATOM 3171 O O . LYS A 1 4 ? 13.272 6.349 6.094 1.00 0.00 4 LYS A O 4
ATOM 3190 N N . ALA A 1 5 ? 11.393 7.473 5.930 1.00 0.00 5 ALA A N 4
ATOM 3191 C CA . ALA A 1 5 ? 10.761 6.664 7.012 1.00 0.00 5 ALA A CA 4
ATOM 3192 C C . ALA A 1 5 ? 10.845 5.173 6.678 1.00 0.00 5 ALA A C 4
ATOM 3193 O O . ALA A 1 5 ? 10.762 4.326 7.546 1.00 0.00 5 ALA A O 4
ATOM 3200 N N . THR A 1 6 ? 11.010 4.844 5.426 1.00 0.00 6 THR A N 4
ATOM 3201 C CA . THR A 1 6 ? 11.099 3.407 5.038 1.00 0.00 6 THR A CA 4
ATOM 3202 C C . THR A 1 6 ? 12.290 3.183 4.102 1.00 0.00 6 THR A C 4
ATOM 3203 O O . THR A 1 6 ? 12.891 4.117 3.611 1.00 0.00 6 THR A O 4
ATOM 3214 N N . SER A 1 7 ? 12.633 1.948 3.851 1.00 0.00 7 SER A N 4
ATOM 3215 C CA . SER A 1 7 ? 13.784 1.665 2.946 1.00 0.00 7 SER A CA 4
ATOM 3216 C C . SER A 1 7 ? 13.511 0.399 2.129 1.00 0.00 7 SER A C 4
ATOM 3217 O O . SER A 1 7 ? 13.268 -0.661 2.671 1.00 0.00 7 SER A O 4
ATOM 3225 N N . TYR A 1 8 ? 13.550 0.500 0.829 1.00 0.00 8 TYR A N 4
ATOM 3226 C CA . TYR A 1 8 ? 13.293 -0.697 -0.021 1.00 0.00 8 TYR A CA 4
ATOM 3227 C C . TYR A 1 8 ? 14.037 -1.911 0.538 1.00 0.00 8 TYR A C 4
ATOM 3228 O O . TYR A 1 8 ? 13.458 -2.955 0.764 1.00 0.00 8 TYR A O 4
ATOM 3246 N N . ALA A 1 9 ? 15.317 -1.783 0.767 1.00 0.00 9 ALA A N 4
ATOM 3247 C CA . ALA A 1 9 ? 16.094 -2.932 1.316 1.00 0.00 9 ALA A CA 4
ATOM 3248 C C . ALA A 1 9 ? 15.300 -3.623 2.426 1.00 0.00 9 ALA A C 4
ATOM 3249 O O . ALA A 1 9 ? 15.376 -4.822 2.604 1.00 0.00 9 ALA A O 4
ATOM 3256 N N . GLU A 1 10 ? 14.532 -2.874 3.169 1.00 0.00 10 GLU A N 4
ATOM 3257 C CA . GLU A 1 10 ? 13.724 -3.488 4.263 1.00 0.00 10 GLU A CA 4
ATOM 3258 C C . GLU A 1 10 ? 12.396 -3.998 3.700 1.00 0.00 10 GLU A C 4
ATOM 3259 O O . GLU A 1 10 ? 11.943 -5.077 4.027 1.00 0.00 10 GLU A O 4
ATOM 3271 N N . LEU A 1 11 ? 11.776 -3.230 2.848 1.00 0.00 11 LEU A N 4
ATOM 3272 C CA . LEU A 1 11 ? 10.482 -3.664 2.251 1.00 0.00 11 LEU A CA 4
ATOM 3273 C C . LEU A 1 11 ? 10.711 -4.884 1.362 1.00 0.00 11 LEU A C 4
ATOM 3274 O O . LEU A 1 11 ? 10.145 -5.939 1.571 1.00 0.00 11 LEU A O 4
ATOM 3290 N N . CYS A 1 12 ? 11.548 -4.747 0.374 1.00 0.00 12 CYS A N 4
ATOM 3291 C CA . CYS A 1 12 ? 11.833 -5.895 -0.530 1.00 0.00 12 CYS A CA 4
ATOM 3292 C C . CYS A 1 12 ? 12.530 -7.007 0.253 1.00 0.00 12 CYS A C 4
ATOM 3293 O O . CYS A 1 12 ? 12.644 -8.126 -0.203 1.00 0.00 12 CYS A O 4
ATOM 3300 N N . ASN A 1 13 ? 12.991 -6.701 1.434 1.00 0.00 13 ASN A N 4
ATOM 3301 C CA . ASN A 1 13 ? 13.677 -7.733 2.259 1.00 0.00 13 ASN A CA 4
ATOM 3302 C C . ASN A 1 13 ? 12.922 -9.058 2.167 1.00 0.00 13 ASN A C 4
ATOM 3303 O O . ASN A 1 13 ? 13.476 -10.082 1.822 1.00 0.00 13 ASN A O 4
ATOM 3314 N N . GLU A 1 14 ? 11.656 -9.040 2.472 1.00 0.00 14 GLU A N 4
ATOM 3315 C CA . GLU A 1 14 ? 10.849 -10.290 2.402 1.00 0.00 14 GLU A CA 4
ATOM 3316 C C . GLU A 1 14 ? 11.140 -11.036 1.095 1.00 0.00 14 GLU A C 4
ATOM 3317 O O . GLU A 1 14 ? 11.109 -12.250 1.043 1.00 0.00 14 GLU A O 4
ATOM 3329 N N . TYR A 1 15 ? 11.417 -10.321 0.037 1.00 0.00 15 TYR A N 4
ATOM 3330 C CA . TYR A 1 15 ? 11.703 -10.997 -1.259 1.00 0.00 15 TYR A CA 4
ATOM 3331 C C . TYR A 1 15 ? 13.135 -11.535 -1.277 1.00 0.00 15 TYR A C 4
ATOM 3332 O O . TYR A 1 15 ? 13.489 -12.350 -2.106 1.00 0.00 15 TYR A O 4
ATOM 3350 N N . ARG A 1 16 ? 13.962 -11.097 -0.367 1.00 0.00 16 ARG A N 4
ATOM 3351 C CA . ARG A 1 16 ? 15.364 -11.601 -0.339 1.00 0.00 16 ARG A CA 4
ATOM 3352 C C . ARG A 1 16 ? 15.361 -13.124 -0.472 1.00 0.00 16 ARG A C 4
ATOM 3353 O O . ARG A 1 16 ? 16.207 -13.706 -1.121 1.00 0.00 16 ARG A O 4
ATOM 3374 N N . LYS A 1 17 ? 14.405 -13.767 0.136 1.00 0.00 17 LYS A N 4
ATOM 3375 C CA . LYS A 1 17 ? 14.326 -15.254 0.048 1.00 0.00 17 LYS A CA 4
ATOM 3376 C C . LYS A 1 17 ? 13.679 -15.661 -1.278 1.00 0.00 17 LYS A C 4
ATOM 3377 O O . LYS A 1 17 ? 13.842 -16.771 -1.745 1.00 0.00 17 LYS A O 4
ATOM 3396 N N . LEU A 1 18 ? 12.950 -14.767 -1.887 1.00 0.00 18 LEU A N 4
ATOM 3397 C CA . LEU A 1 18 ? 12.297 -15.095 -3.187 1.00 0.00 18 LEU A CA 4
ATOM 3398 C C . LEU A 1 18 ? 13.283 -14.873 -4.334 1.00 0.00 18 LEU A C 4
ATOM 3399 O O . LEU A 1 18 ? 13.135 -15.415 -5.412 1.00 0.00 18 LEU A O 4
ATOM 3415 N N . VAL A 1 19 ? 14.291 -14.075 -4.109 1.00 0.00 19 VAL A N 4
ATOM 3416 C CA . VAL A 1 19 ? 15.292 -13.812 -5.181 1.00 0.00 19 VAL A CA 4
ATOM 3417 C C . VAL A 1 19 ? 16.281 -14.977 -5.276 1.00 0.00 19 VAL A C 4
ATOM 3418 O O . VAL A 1 19 ? 16.762 -15.479 -4.280 1.00 0.00 19 VAL A O 4
ATOM 3431 N N . ARG A 1 20 ? 16.589 -15.408 -6.468 1.00 0.00 20 ARG A N 4
ATOM 3432 C CA . ARG A 1 20 ? 17.547 -16.538 -6.627 1.00 0.00 20 ARG A CA 4
ATOM 3433 C C . ARG A 1 20 ? 18.908 -16.008 -7.087 1.00 0.00 20 ARG A C 4
ATOM 3434 O O . ARG A 1 20 ? 19.754 -15.663 -6.287 1.00 0.00 20 ARG A O 4
ATOM 3455 N N . ASN A 1 21 ? 19.123 -15.935 -8.372 1.00 0.00 21 ASN A N 4
ATOM 3456 C CA . ASN A 1 21 ? 20.423 -15.420 -8.887 1.00 0.00 21 ASN A CA 4
ATOM 3457 C C . ASN A 1 21 ? 20.177 -14.181 -9.749 1.00 0.00 21 ASN A C 4
ATOM 3458 O O . ASN A 1 21 ? 20.584 -14.114 -10.892 1.00 0.00 21 ASN A O 4
ATOM 3469 N N . GLY A 1 22 ? 19.501 -13.205 -9.211 1.00 0.00 22 GLY A N 4
ATOM 3470 C CA . GLY A 1 22 ? 19.209 -11.975 -9.997 1.00 0.00 22 GLY A CA 4
ATOM 3471 C C . GLY A 1 22 ? 17.744 -12.001 -10.437 1.00 0.00 22 GLY A C 4
ATOM 3472 O O . GLY A 1 22 ? 17.218 -11.031 -10.946 1.00 0.00 22 GLY A O 4
ATOM 3476 N N . LYS A 1 23 ? 17.080 -13.111 -10.243 1.00 0.00 23 LYS A N 4
ATOM 3477 C CA . LYS A 1 23 ? 15.649 -13.209 -10.647 1.00 0.00 23 LYS A CA 4
ATOM 3478 C C . LYS A 1 23 ? 14.748 -13.122 -9.410 1.00 0.00 23 LYS A C 4
ATOM 3479 O O . LYS A 1 23 ? 15.034 -13.698 -8.380 1.00 0.00 23 LYS A O 4
ATOM 3498 N N . LEU A 1 24 ? 13.660 -12.407 -9.506 1.00 0.00 24 LEU A N 4
ATOM 3499 C CA . LEU A 1 24 ? 12.741 -12.288 -8.338 1.00 0.00 24 LEU A CA 4
ATOM 3500 C C . LEU A 1 24 ? 11.447 -13.060 -8.610 1.00 0.00 24 LEU A C 4
ATOM 3501 O O . LEU A 1 24 ? 10.958 -13.096 -9.721 1.00 0.00 24 LEU A O 4
ATOM 3517 N N . ALA A 1 25 ? 10.888 -13.677 -7.606 1.00 0.00 25 ALA A N 4
ATOM 3518 C CA . ALA A 1 25 ? 9.626 -14.443 -7.815 1.00 0.00 25 ALA A CA 4
ATOM 3519 C C . ALA A 1 25 ? 8.414 -13.563 -7.500 1.00 0.00 25 ALA A C 4
ATOM 3520 O O . ALA A 1 25 ? 8.068 -13.352 -6.355 1.00 0.00 25 ALA A O 4
ATOM 3527 N N . CYS A 1 26 ? 7.767 -13.052 -8.509 1.00 0.00 26 CYS A N 4
ATOM 3528 C CA . CYS A 1 26 ? 6.575 -12.189 -8.267 1.00 0.00 26 CYS A CA 4
ATOM 3529 C C . CYS A 1 26 ? 5.312 -13.052 -8.195 1.00 0.00 26 CYS A C 4
ATOM 3530 O O . CYS A 1 26 ? 5.110 -13.941 -9.000 1.00 0.00 26 CYS A O 4
ATOM 3537 N N . THR A 1 27 ? 4.464 -12.802 -7.236 1.00 0.00 27 THR A N 4
ATOM 3538 C CA . THR A 1 27 ? 3.218 -13.613 -7.113 1.00 0.00 27 THR A CA 4
ATOM 3539 C C . THR A 1 27 ? 2.050 -12.904 -7.803 1.00 0.00 27 THR A C 4
ATOM 3540 O O . THR A 1 27 ? 2.229 -11.935 -8.513 1.00 0.00 27 THR A O 4
ATOM 3551 N N . ARG A 1 28 ? 0.855 -13.384 -7.597 1.00 0.00 28 ARG A N 4
ATOM 3552 C CA . ARG A 1 28 ? -0.328 -12.742 -8.238 1.00 0.00 28 ARG A CA 4
ATOM 3553 C C . ARG A 1 28 ? -1.176 -12.027 -7.182 1.00 0.00 28 ARG A C 4
ATOM 3554 O O . ARG A 1 28 ? -2.351 -11.786 -7.376 1.00 0.00 28 ARG A O 4
ATOM 3575 N N . GLU A 1 29 ? -0.590 -11.689 -6.066 1.00 0.00 29 GLU A N 4
ATOM 3576 C CA . GLU A 1 29 ? -1.364 -10.991 -4.999 1.00 0.00 29 GLU A CA 4
ATOM 3577 C C . GLU A 1 29 ? -2.056 -9.752 -5.571 1.00 0.00 29 GLU A C 4
ATOM 3578 O O . GLU A 1 29 ? -1.756 -9.309 -6.663 1.00 0.00 29 GLU A O 4
ATOM 3590 N N . ASN A 1 30 ? -2.984 -9.191 -4.845 1.00 0.00 30 ASN A N 4
ATOM 3591 C CA . ASN A 1 30 ? -3.696 -7.982 -5.350 1.00 0.00 30 ASN A CA 4
ATOM 3592 C C . ASN A 1 30 ? -3.192 -6.731 -4.626 1.00 0.00 30 ASN A C 4
ATOM 3593 O O . ASN A 1 30 ? -3.940 -6.044 -3.959 1.00 0.00 30 ASN A O 4
ATOM 3604 N N . ASP A 1 31 ? -1.927 -6.431 -4.749 1.00 0.00 31 ASP A N 4
ATOM 3605 C CA . ASP A 1 31 ? -1.378 -5.225 -4.066 1.00 0.00 31 ASP A CA 4
ATOM 3606 C C . ASP A 1 31 ? -0.437 -4.462 -5.007 1.00 0.00 31 ASP A C 4
ATOM 3607 O O . ASP A 1 31 ? 0.748 -4.375 -4.753 1.00 0.00 31 ASP A O 4
ATOM 3616 N N . PRO A 1 32 ? -0.995 -3.931 -6.067 1.00 0.00 32 PRO A N 4
ATOM 3617 C CA . PRO A 1 32 ? -0.192 -3.168 -7.050 1.00 0.00 32 PRO A CA 4
ATOM 3618 C C . PRO A 1 32 ? 0.433 -1.938 -6.389 1.00 0.00 32 PRO A C 4
ATOM 3619 O O . PRO A 1 32 ? -0.080 -1.411 -5.422 1.00 0.00 32 PRO A O 4
ATOM 3630 N N . ILE A 1 33 ? 1.536 -1.478 -6.906 1.00 0.00 33 ILE A N 4
ATOM 3631 C CA . ILE A 1 33 ? 2.199 -0.280 -6.311 1.00 0.00 33 ILE A CA 4
ATOM 3632 C C . ILE A 1 33 ? 2.982 0.480 -7.386 1.00 0.00 33 ILE A C 4
ATOM 3633 O O . ILE A 1 33 ? 2.855 0.218 -8.566 1.00 0.00 33 ILE A O 4
ATOM 3649 N N . GLN A 1 34 ? 3.792 1.420 -6.984 1.00 0.00 34 GLN A N 4
ATOM 3650 C CA . GLN A 1 34 ? 4.587 2.198 -7.977 1.00 0.00 34 GLN A CA 4
ATOM 3651 C C . GLN A 1 34 ? 6.079 2.088 -7.656 1.00 0.00 34 GLN A C 4
ATOM 3652 O O . GLN A 1 34 ? 6.464 1.724 -6.564 1.00 0.00 34 GLN A O 4
ATOM 3666 N N . GLY A 1 35 ? 6.923 2.399 -8.602 1.00 0.00 35 GLY A N 4
ATOM 3667 C CA . GLY A 1 35 ? 8.389 2.312 -8.349 1.00 0.00 35 GLY A CA 4
ATOM 3668 C C . GLY A 1 35 ? 8.952 3.718 -8.116 1.00 0.00 35 GLY A C 4
ATOM 3669 O O . GLY A 1 35 ? 8.351 4.697 -8.513 1.00 0.00 35 GLY A O 4
ATOM 3673 N N . PRO A 1 36 ? 10.094 3.775 -7.475 1.00 0.00 36 PRO A N 4
ATOM 3674 C CA . PRO A 1 36 ? 10.743 5.076 -7.188 1.00 0.00 36 PRO A CA 4
ATOM 3675 C C . PRO A 1 36 ? 11.072 5.813 -8.489 1.00 0.00 36 PRO A C 4
ATOM 3676 O O . PRO A 1 36 ? 11.286 7.008 -8.499 1.00 0.00 36 PRO A O 4
ATOM 3687 N N . ASP A 1 37 ? 11.112 5.109 -9.587 1.00 0.00 37 ASP A N 4
ATOM 3688 C CA . ASP A 1 37 ? 11.427 5.772 -10.885 1.00 0.00 37 ASP A CA 4
ATOM 3689 C C . ASP A 1 37 ? 10.187 6.478 -11.435 1.00 0.00 37 ASP A C 4
ATOM 3690 O O . ASP A 1 37 ? 10.283 7.401 -12.218 1.00 0.00 37 ASP A O 4
ATOM 3699 N N . GLY A 1 38 ? 9.025 6.054 -11.028 1.00 0.00 38 GLY A N 4
ATOM 3700 C CA . GLY A 1 38 ? 7.783 6.705 -11.525 1.00 0.00 38 GLY A CA 4
ATOM 3701 C C . GLY A 1 38 ? 6.957 5.691 -12.319 1.00 0.00 38 GLY A C 4
ATOM 3702 O O . GLY A 1 38 ? 5.756 5.823 -12.454 1.00 0.00 38 GLY A O 4
ATOM 3706 N N . LYS A 1 39 ? 7.591 4.681 -12.849 1.00 0.00 39 LYS A N 4
ATOM 3707 C CA . LYS A 1 39 ? 6.843 3.659 -13.637 1.00 0.00 39 LYS A CA 4
ATOM 3708 C C . LYS A 1 39 ? 6.148 2.669 -12.699 1.00 0.00 39 LYS A C 4
ATOM 3709 O O . LYS A 1 39 ? 6.541 2.494 -11.563 1.00 0.00 39 LYS A O 4
ATOM 3728 N N . VAL A 1 40 ? 5.119 2.017 -13.167 1.00 0.00 40 VAL A N 4
ATOM 3729 C CA . VAL A 1 40 ? 4.399 1.036 -12.303 1.00 0.00 40 VAL A CA 4
ATOM 3730 C C . VAL A 1 40 ? 4.795 -0.392 -12.685 1.00 0.00 40 VAL A C 4
ATOM 3731 O O . VAL A 1 40 ? 5.217 -0.654 -13.795 1.00 0.00 40 VAL A O 4
ATOM 3744 N N . HIS A 1 41 ? 4.664 -1.318 -11.775 1.00 0.00 41 HIS A N 4
ATOM 3745 C CA . HIS A 1 41 ? 5.034 -2.728 -12.088 1.00 0.00 41 HIS A CA 4
ATOM 3746 C C . HIS A 1 41 ? 3.898 -3.674 -11.688 1.00 0.00 41 HIS A C 4
ATOM 3747 O O . HIS A 1 41 ? 2.961 -3.286 -11.020 1.00 0.00 41 HIS A O 4
ATOM 3761 N N . GLY A 1 42 ? 3.976 -4.913 -12.091 1.00 0.00 42 GLY A N 4
ATOM 3762 C CA . GLY A 1 42 ? 2.901 -5.882 -11.734 1.00 0.00 42 GLY A CA 4
ATOM 3763 C C . GLY A 1 42 ? 2.595 -5.776 -10.239 1.00 0.00 42 GLY A C 4
ATOM 3764 O O . GLY A 1 42 ? 1.615 -5.181 -9.836 1.00 0.00 42 GLY A O 4
ATOM 3768 N N . ASN A 1 43 ? 3.426 -6.348 -9.410 1.00 0.00 43 ASN A N 4
ATOM 3769 C CA . ASN A 1 43 ? 3.179 -6.277 -7.942 1.00 0.00 43 ASN A CA 4
ATOM 3770 C C . ASN A 1 43 ? 4.439 -5.814 -7.210 1.00 0.00 43 ASN A C 4
ATOM 3771 O O . ASN A 1 43 ? 5.387 -5.348 -7.810 1.00 0.00 43 ASN A O 4
ATOM 3782 N N . THR A 1 44 ? 4.451 -5.936 -5.912 1.00 0.00 44 THR A N 4
ATOM 3783 C CA . THR A 1 44 ? 5.643 -5.500 -5.128 1.00 0.00 44 THR A CA 4
ATOM 3784 C C . THR A 1 44 ? 6.916 -6.149 -5.676 1.00 0.00 44 THR A C 4
ATOM 3785 O O . THR A 1 44 ? 7.910 -5.491 -5.901 1.00 0.00 44 THR A O 4
ATOM 3796 N N . CYS A 1 45 ? 6.895 -7.434 -5.886 1.00 0.00 45 CYS A N 4
ATOM 3797 C CA . CYS A 1 45 ? 8.109 -8.122 -6.415 1.00 0.00 45 CYS A CA 4
ATOM 3798 C C . CYS A 1 45 ? 8.603 -7.427 -7.687 1.00 0.00 45 CYS A C 4
ATOM 3799 O O . CYS A 1 45 ? 9.702 -6.912 -7.732 1.00 0.00 45 CYS A O 4
ATOM 3806 N N . SER A 1 46 ? 7.807 -7.401 -8.721 1.00 0.00 46 SER A N 4
ATOM 3807 C CA . SER A 1 46 ? 8.256 -6.723 -9.972 1.00 0.00 46 SER A CA 4
ATOM 3808 C C . SER A 1 46 ? 8.863 -5.366 -9.618 1.00 0.00 46 SER A C 4
ATOM 3809 O O . SER A 1 46 ? 9.749 -4.874 -10.287 1.00 0.00 46 SER A O 4
ATOM 3817 N N . MET A 1 47 ? 8.407 -4.771 -8.553 1.00 0.00 47 MET A N 4
ATOM 3818 C CA . MET A 1 47 ? 8.974 -3.461 -8.131 1.00 0.00 47 MET A CA 4
ATOM 3819 C C . MET A 1 47 ? 10.173 -3.727 -7.225 1.00 0.00 47 MET A C 4
ATOM 3820 O O . MET A 1 47 ? 11.104 -2.950 -7.146 1.00 0.00 47 MET A O 4
ATOM 3834 N N . CYS A 1 48 ? 10.146 -4.841 -6.551 1.00 0.00 48 CYS A N 4
ATOM 3835 C CA . CYS A 1 48 ? 11.265 -5.213 -5.645 1.00 0.00 48 CYS A CA 4
ATOM 3836 C C . CYS A 1 48 ? 12.367 -5.909 -6.448 1.00 0.00 48 CYS A C 4
ATOM 3837 O O . CYS A 1 48 ? 13.483 -6.056 -5.994 1.00 0.00 48 CYS A O 4
ATOM 3844 N N . GLU A 1 49 ? 12.061 -6.327 -7.648 1.00 0.00 49 GLU A N 4
ATOM 3845 C CA . GLU A 1 49 ? 13.092 -6.997 -8.490 1.00 0.00 49 GLU A CA 4
ATOM 3846 C C . GLU A 1 49 ? 14.008 -5.935 -9.111 1.00 0.00 49 GLU A C 4
ATOM 3847 O O . GLU A 1 49 ? 15.216 -6.067 -9.114 1.00 0.00 49 GLU A O 4
ATOM 3859 N N . VAL A 1 50 ? 13.439 -4.878 -9.628 1.00 0.00 50 VAL A N 4
ATOM 3860 C CA . VAL A 1 50 ? 14.281 -3.807 -10.232 1.00 0.00 50 VAL A CA 4
ATOM 3861 C C . VAL A 1 50 ? 15.253 -3.271 -9.179 1.00 0.00 50 VAL A C 4
ATOM 3862 O O . VAL A 1 50 ? 16.365 -2.891 -9.483 1.00 0.00 50 VAL A O 4
ATOM 3875 N N . PHE A 1 51 ? 14.846 -3.261 -7.938 1.00 0.00 51 PHE A N 4
ATOM 3876 C CA . PHE A 1 51 ? 15.754 -2.775 -6.863 1.00 0.00 51 PHE A CA 4
ATOM 3877 C C . PHE A 1 51 ? 16.806 -3.847 -6.591 1.00 0.00 51 PHE A C 4
ATOM 3878 O O . PHE A 1 51 ? 17.967 -3.563 -6.366 1.00 0.00 51 PHE A O 4
ATOM 3895 N N . PHE A 1 52 ? 16.398 -5.084 -6.631 1.00 0.00 52 PHE A N 4
ATOM 3896 C CA . PHE A 1 52 ? 17.353 -6.201 -6.401 1.00 0.00 52 PHE A CA 4
ATOM 3897 C C . PHE A 1 52 ? 18.386 -6.223 -7.529 1.00 0.00 52 PHE A C 4
ATOM 3898 O O . PHE A 1 52 ? 19.536 -6.557 -7.330 1.00 0.00 52 PHE A O 4
ATOM 3915 N N . GLN A 1 53 ? 17.974 -5.856 -8.711 1.00 0.00 53 GLN A N 4
ATOM 3916 C CA . GLN A 1 53 ? 18.914 -5.839 -9.865 1.00 0.00 53 GLN A CA 4
ATOM 3917 C C . GLN A 1 53 ? 19.967 -4.747 -9.661 1.00 0.00 53 GLN A C 4
ATOM 3918 O O . GLN A 1 53 ? 21.144 -4.954 -9.875 1.00 0.00 53 GLN A O 4
ATOM 3932 N N . ALA A 1 54 ? 19.546 -3.582 -9.248 1.00 0.00 54 ALA A N 4
ATOM 3933 C CA . ALA A 1 54 ? 20.515 -2.473 -9.027 1.00 0.00 54 ALA A CA 4
ATOM 3934 C C . ALA A 1 54 ? 21.469 -2.827 -7.883 1.00 0.00 54 ALA A C 4
ATOM 3935 O O . ALA A 1 54 ? 22.635 -2.487 -7.907 1.00 0.00 54 ALA A O 4
ATOM 3942 N N . GLU A 1 55 ? 20.984 -3.511 -6.883 1.00 0.00 55 GLU A N 4
ATOM 3943 C CA . GLU A 1 55 ? 21.866 -3.887 -5.742 1.00 0.00 55 GLU A CA 4
ATOM 3944 C C . GLU A 1 55 ? 23.107 -4.619 -6.258 1.00 0.00 55 GLU A C 4
ATOM 3945 O O . GLU A 1 55 ? 24.160 -4.582 -5.652 1.00 0.00 55 GLU A O 4
ATOM 3957 N N . GLU A 1 56 ? 22.991 -5.281 -7.375 1.00 0.00 56 GLU A N 4
ATOM 3958 C CA . GLU A 1 56 ? 24.164 -6.012 -7.934 1.00 0.00 56 GLU A CA 4
ATOM 3959 C C . GLU A 1 56 ? 25.221 -5.016 -8.417 1.00 0.00 56 GLU A C 4
ATOM 3960 O O . GLU A 1 56 ? 26.399 -5.311 -8.448 1.00 0.00 56 GLU A O 4
ATOM 3972 N N . GLU A 1 57 ? 24.807 -3.836 -8.793 1.00 0.00 57 GLU A N 4
ATOM 3973 C CA . GLU A 1 57 ? 25.786 -2.820 -9.272 1.00 0.00 57 GLU A CA 4
ATOM 3974 C C . GLU A 1 57 ? 26.684 -2.369 -8.117 1.00 0.00 57 GLU A C 4
ATOM 3975 O O . GLU A 1 57 ? 27.879 -2.209 -8.272 1.00 0.00 57 GLU A O 4
ATOM 3987 N N . GLU A 1 58 ? 26.118 -2.165 -6.958 1.00 0.00 58 GLU A N 4
ATOM 3988 C CA . GLU A 1 58 ? 26.941 -1.725 -5.794 1.00 0.00 58 GLU A CA 4
ATOM 3989 C C . GLU A 1 58 ? 28.063 -2.734 -5.533 1.00 0.00 58 GLU A C 4
ATOM 3990 O O . GLU A 1 58 ? 29.171 -2.370 -5.192 1.00 0.00 58 GLU A O 4
ATOM 4002 N N . LYS A 1 59 ? 27.784 -3.999 -5.691 1.00 0.00 59 LYS A N 4
ATOM 4003 C CA . LYS A 1 59 ? 28.835 -5.030 -5.452 1.00 0.00 59 LYS A CA 4
ATOM 4004 C C . LYS A 1 59 ? 29.774 -5.116 -6.658 1.00 0.00 59 LYS A C 4
ATOM 4005 O O . LYS A 1 59 ? 30.710 -5.889 -6.674 1.00 0.00 59 LYS A O 4
ATOM 4024 N N . LYS A 1 60 ? 29.531 -4.326 -7.669 1.00 0.00 60 LYS A N 4
ATOM 4025 C CA . LYS A 1 60 ? 30.411 -4.364 -8.873 1.00 0.00 60 LYS A CA 4
ATOM 4026 C C . LYS A 1 60 ? 31.874 -4.167 -8.466 1.00 0.00 60 LYS A C 4
ATOM 4027 O O . LYS A 1 60 ? 32.780 -4.627 -9.131 1.00 0.00 60 LYS A O 4
ATOM 4046 N N . LYS A 1 61 ? 32.110 -3.487 -7.377 1.00 0.00 61 LYS A N 4
ATOM 4047 C CA . LYS A 1 61 ? 33.515 -3.263 -6.928 1.00 0.00 61 LYS A CA 4
ATOM 4048 C C . LYS A 1 61 ? 34.232 -4.603 -6.750 1.00 0.00 61 LYS A C 4
ATOM 4049 O O . LYS A 1 61 ? 35.402 -4.736 -7.048 1.00 0.00 61 LYS A O 4
ATOM 4068 N N . LYS A 1 62 ? 33.539 -5.598 -6.268 1.00 0.00 62 LYS A N 4
ATOM 4069 C CA . LYS A 1 62 ? 34.181 -6.929 -6.071 1.00 0.00 62 LYS A CA 4
ATOM 4070 C C . LYS A 1 62 ? 34.151 -7.728 -7.377 1.00 0.00 62 LYS A C 4
ATOM 4071 O O . LYS A 1 62 ? 33.157 -7.756 -8.076 1.00 0.00 62 LYS A O 4
ATOM 4090 N N . GLU A 1 63 ? 35.233 -8.377 -7.713 1.00 0.00 63 GLU A N 4
ATOM 4091 C CA . GLU A 1 63 ? 35.263 -9.172 -8.973 1.00 0.00 63 GLU A CA 4
ATOM 4092 C C . GLU A 1 63 ? 34.278 -10.341 -8.883 1.00 0.00 63 GLU A C 4
ATOM 4093 O O . GLU A 1 63 ? 33.918 -10.938 -9.879 1.00 0.00 63 GLU A O 4
ATOM 4105 N N . GLY A 1 64 ? 33.840 -10.670 -7.699 1.00 0.00 64 GLY A N 4
ATOM 4106 C CA . GLY A 1 64 ? 32.879 -11.800 -7.546 1.00 0.00 64 GLY A CA 4
ATOM 4107 C C . GLY A 1 64 ? 33.321 -12.971 -8.425 1.00 0.00 64 GLY A C 4
ATOM 4108 O O . GLY A 1 64 ? 34.452 -13.411 -8.367 1.00 0.00 64 GLY A O 4
ATOM 4112 N N . GLU A 1 65 ? 32.439 -13.478 -9.242 1.00 0.00 65 GLU A N 4
ATOM 4113 C CA . GLU A 1 65 ? 32.812 -14.620 -10.125 1.00 0.00 65 GLU A CA 4
ATOM 4114 C C . GLU A 1 65 ? 34.042 -14.259 -10.961 1.00 0.00 65 GLU A C 4
ATOM 4115 O O . GLU A 1 65 ? 34.362 -13.100 -11.144 1.00 0.00 65 GLU A O 4
ATOM 4127 N N . SER A 1 66 ? 34.736 -15.239 -11.470 1.00 0.00 66 SER A N 4
ATOM 4128 C CA . SER A 1 66 ? 35.945 -14.948 -12.293 1.00 0.00 66 SER A CA 4
ATOM 4129 C C . SER A 1 66 ? 35.533 -14.505 -13.699 1.00 0.00 66 SER A C 4
ATOM 4130 O O . SER A 1 66 ? 34.395 -14.651 -14.098 1.00 0.00 66 SER A O 4
ATOM 4138 N N . ARG A 1 67 ? 36.451 -13.963 -14.453 1.00 0.00 67 ARG A N 4
ATOM 4139 C CA . ARG A 1 67 ? 36.111 -13.511 -15.832 1.00 0.00 67 ARG A CA 4
ATOM 4140 C C . ARG A 1 67 ? 35.711 -14.708 -16.698 1.00 0.00 67 ARG A C 4
ATOM 4141 O O . ARG A 1 67 ? 34.854 -14.609 -17.554 1.00 0.00 67 ARG A O 4
ATOM 4162 N N . ASN A 1 68 ? 36.327 -15.839 -16.484 1.00 0.00 68 ASN A N 4
ATOM 4163 C CA . ASN A 1 68 ? 35.981 -17.041 -17.295 1.00 0.00 68 ASN A CA 4
ATOM 4164 C C . ASN A 1 68 ? 34.760 -17.748 -16.700 1.00 0.00 68 ASN A C 4
ATOM 4165 O O . ASN A 1 68 ? 34.472 -17.513 -15.538 1.00 0.00 68 ASN A O 4
ATOM 4177 N N . GLU A 1 1 ? 12.783 5.509 10.614 1.00 0.00 1 GLU A N 5
ATOM 4178 C CA . GLU A 1 1 ? 12.254 6.585 11.501 1.00 0.00 1 GLU A CA 5
ATOM 4179 C C . GLU A 1 1 ? 12.703 7.958 10.992 1.00 0.00 1 GLU A C 5
ATOM 4180 O O . GLU A 1 1 ? 12.091 8.968 11.280 1.00 0.00 1 GLU A O 5
ATOM 4194 N N . SER A 1 2 ? 13.768 8.003 10.240 1.00 0.00 2 SER A N 5
ATOM 4195 C CA . SER A 1 2 ? 14.255 9.310 9.714 1.00 0.00 2 SER A CA 5
ATOM 4196 C C . SER A 1 2 ? 14.232 9.306 8.183 1.00 0.00 2 SER A C 5
ATOM 4197 O O . SER A 1 2 ? 14.364 8.276 7.553 1.00 0.00 2 SER A O 5
ATOM 4205 N N . GLY A 1 3 ? 14.066 10.452 7.579 1.00 0.00 3 GLY A N 5
ATOM 4206 C CA . GLY A 1 3 ? 14.036 10.512 6.091 1.00 0.00 3 GLY A CA 5
ATOM 4207 C C . GLY A 1 3 ? 12.881 9.655 5.569 1.00 0.00 3 GLY A C 5
ATOM 4208 O O . GLY A 1 3 ? 11.741 9.832 5.953 1.00 0.00 3 GLY A O 5
ATOM 4212 N N . LYS A 1 4 ? 13.165 8.728 4.697 1.00 0.00 4 LYS A N 5
ATOM 4213 C CA . LYS A 1 4 ? 12.082 7.859 4.150 1.00 0.00 4 LYS A CA 5
ATOM 4214 C C . LYS A 1 4 ? 11.507 6.972 5.258 1.00 0.00 4 LYS A C 5
ATOM 4215 O O . LYS A 1 4 ? 12.223 6.254 5.926 1.00 0.00 4 LYS A O 5
ATOM 4234 N N . ALA A 1 5 ? 10.218 7.016 5.456 1.00 0.00 5 ALA A N 5
ATOM 4235 C CA . ALA A 1 5 ? 9.598 6.175 6.520 1.00 0.00 5 ALA A CA 5
ATOM 4236 C C . ALA A 1 5 ? 9.875 4.693 6.252 1.00 0.00 5 ALA A C 5
ATOM 4237 O O . ALA A 1 5 ? 9.870 3.877 7.152 1.00 0.00 5 ALA A O 5
ATOM 4244 N N . THR A 1 6 ? 10.117 4.339 5.019 1.00 0.00 6 THR A N 5
ATOM 4245 C CA . THR A 1 6 ? 10.393 2.910 4.693 1.00 0.00 6 THR A CA 5
ATOM 4246 C C . THR A 1 6 ? 11.621 2.803 3.785 1.00 0.00 6 THR A C 5
ATOM 4247 O O . THR A 1 6 ? 12.102 3.786 3.257 1.00 0.00 6 THR A O 5
ATOM 4258 N N . SER A 1 7 ? 12.131 1.617 3.599 1.00 0.00 7 SER A N 5
ATOM 4259 C CA . SER A 1 7 ? 13.325 1.446 2.724 1.00 0.00 7 SER A CA 5
ATOM 4260 C C . SER A 1 7 ? 13.221 0.134 1.940 1.00 0.00 7 SER A C 5
ATOM 4261 O O . SER A 1 7 ? 13.077 -0.928 2.510 1.00 0.00 7 SER A O 5
ATOM 4269 N N . TYR A 1 8 ? 13.293 0.202 0.638 1.00 0.00 8 TYR A N 5
ATOM 4270 C CA . TYR A 1 8 ? 13.197 -1.042 -0.178 1.00 0.00 8 TYR A CA 5
ATOM 4271 C C . TYR A 1 8 ? 14.026 -2.158 0.462 1.00 0.00 8 TYR A C 5
ATOM 4272 O O . TYR A 1 8 ? 13.546 -3.251 0.684 1.00 0.00 8 TYR A O 5
ATOM 4290 N N . ALA A 1 9 ? 15.266 -1.889 0.767 1.00 0.00 9 ALA A N 5
ATOM 4291 C CA . ALA A 1 9 ? 16.120 -2.935 1.398 1.00 0.00 9 ALA A CA 5
ATOM 4292 C C . ALA A 1 9 ? 15.374 -3.583 2.566 1.00 0.00 9 ALA A C 5
ATOM 4293 O O . ALA A 1 9 ? 15.633 -4.713 2.931 1.00 0.00 9 ALA A O 5
ATOM 4300 N N . GLU A 1 10 ? 14.444 -2.877 3.151 1.00 0.00 10 GLU A N 5
ATOM 4301 C CA . GLU A 1 10 ? 13.673 -3.453 4.291 1.00 0.00 10 GLU A CA 5
ATOM 4302 C C . GLU A 1 10 ? 12.298 -3.912 3.803 1.00 0.00 10 GLU A C 5
ATOM 4303 O O . GLU A 1 10 ? 11.764 -4.906 4.256 1.00 0.00 10 GLU A O 5
ATOM 4315 N N . LEU A 1 11 ? 11.725 -3.198 2.873 1.00 0.00 11 LEU A N 5
ATOM 4316 C CA . LEU A 1 11 ? 10.390 -3.592 2.342 1.00 0.00 11 LEU A CA 5
ATOM 4317 C C . LEU A 1 11 ? 10.551 -4.758 1.370 1.00 0.00 11 LEU A C 5
ATOM 4318 O O . LEU A 1 11 ? 9.915 -5.786 1.500 1.00 0.00 11 LEU A O 5
ATOM 4334 N N . CYS A 1 12 ? 11.407 -4.607 0.401 1.00 0.00 12 CYS A N 5
ATOM 4335 C CA . CYS A 1 12 ? 11.628 -5.706 -0.581 1.00 0.00 12 CYS A CA 5
ATOM 4336 C C . CYS A 1 12 ? 12.344 -6.872 0.102 1.00 0.00 12 CYS A C 5
ATOM 4337 O O . CYS A 1 12 ? 12.336 -7.987 -0.379 1.00 0.00 12 CYS A O 5
ATOM 4344 N N . ASN A 1 13 ? 12.958 -6.618 1.228 1.00 0.00 13 ASN A N 5
ATOM 4345 C CA . ASN A 1 13 ? 13.670 -7.709 1.953 1.00 0.00 13 ASN A CA 5
ATOM 4346 C C . ASN A 1 13 ? 12.828 -8.982 1.932 1.00 0.00 13 ASN A C 5
ATOM 4347 O O . ASN A 1 13 ? 13.282 -10.037 1.537 1.00 0.00 13 ASN A O 5
ATOM 4358 N N . GLU A 1 14 ? 11.599 -8.888 2.351 1.00 0.00 14 GLU A N 5
ATOM 4359 C CA . GLU A 1 14 ? 10.720 -10.089 2.351 1.00 0.00 14 GLU A CA 5
ATOM 4360 C C . GLU A 1 14 ? 10.884 -10.862 1.039 1.00 0.00 14 GLU A C 5
ATOM 4361 O O . GLU A 1 14 ? 10.653 -12.054 0.977 1.00 0.00 14 GLU A O 5
ATOM 4373 N N . TYR A 1 15 ? 11.280 -10.195 -0.012 1.00 0.00 15 TYR A N 5
ATOM 4374 C CA . TYR A 1 15 ? 11.457 -10.895 -1.316 1.00 0.00 15 TYR A CA 5
ATOM 4375 C C . TYR A 1 15 ? 12.915 -11.317 -1.504 1.00 0.00 15 TYR A C 5
ATOM 4376 O O . TYR A 1 15 ? 13.231 -12.129 -2.351 1.00 0.00 15 TYR A O 5
ATOM 4394 N N . ARG A 1 16 ? 13.809 -10.782 -0.716 1.00 0.00 16 ARG A N 5
ATOM 4395 C CA . ARG A 1 16 ? 15.241 -11.170 -0.855 1.00 0.00 16 ARG A CA 5
ATOM 4396 C C . ARG A 1 16 ? 15.367 -12.692 -0.786 1.00 0.00 16 ARG A C 5
ATOM 4397 O O . ARG A 1 16 ? 16.296 -13.276 -1.308 1.00 0.00 16 ARG A O 5
ATOM 4418 N N . LYS A 1 17 ? 14.430 -13.340 -0.149 1.00 0.00 17 LYS A N 5
ATOM 4419 C CA . LYS A 1 17 ? 14.484 -14.827 -0.048 1.00 0.00 17 LYS A CA 5
ATOM 4420 C C . LYS A 1 17 ? 13.980 -15.447 -1.351 1.00 0.00 17 LYS A C 5
ATOM 4421 O O . LYS A 1 17 ? 14.344 -16.549 -1.709 1.00 0.00 17 LYS A O 5
ATOM 4440 N N . LEU A 1 18 ? 13.147 -14.740 -2.068 1.00 0.00 18 LEU A N 5
ATOM 4441 C CA . LEU A 1 18 ? 12.622 -15.284 -3.352 1.00 0.00 18 LEU A CA 5
ATOM 4442 C C . LEU A 1 18 ? 13.581 -14.923 -4.490 1.00 0.00 18 LEU A C 5
ATOM 4443 O O . LEU A 1 18 ? 13.836 -15.715 -5.375 1.00 0.00 18 LEU A O 5
ATOM 4459 N N . VAL A 1 19 ? 14.116 -13.731 -4.469 1.00 0.00 19 VAL A N 5
ATOM 4460 C CA . VAL A 1 19 ? 15.060 -13.314 -5.546 1.00 0.00 19 VAL A CA 5
ATOM 4461 C C . VAL A 1 19 ? 16.504 -13.582 -5.113 1.00 0.00 19 VAL A C 5
ATOM 4462 O O . VAL A 1 19 ? 17.027 -12.937 -4.226 1.00 0.00 19 VAL A O 5
ATOM 4475 N N . ARG A 1 20 ? 17.153 -14.529 -5.734 1.00 0.00 20 ARG A N 5
ATOM 4476 C CA . ARG A 1 20 ? 18.563 -14.837 -5.358 1.00 0.00 20 ARG A CA 5
ATOM 4477 C C . ARG A 1 20 ? 19.527 -13.953 -6.150 1.00 0.00 20 ARG A C 5
ATOM 4478 O O . ARG A 1 20 ? 19.997 -12.941 -5.668 1.00 0.00 20 ARG A O 5
ATOM 4499 N N . ASN A 1 21 ? 19.827 -14.329 -7.362 1.00 0.00 21 ASN A N 5
ATOM 4500 C CA . ASN A 1 21 ? 20.763 -13.512 -8.186 1.00 0.00 21 ASN A CA 5
ATOM 4501 C C . ASN A 1 21 ? 20.056 -13.003 -9.447 1.00 0.00 21 ASN A C 5
ATOM 4502 O O . ASN A 1 21 ? 20.630 -12.965 -10.517 1.00 0.00 21 ASN A O 5
ATOM 4513 N N . GLY A 1 22 ? 18.818 -12.609 -9.328 1.00 0.00 22 GLY A N 5
ATOM 4514 C CA . GLY A 1 22 ? 18.081 -12.102 -10.521 1.00 0.00 22 GLY A CA 5
ATOM 4515 C C . GLY A 1 22 ? 16.852 -12.976 -10.778 1.00 0.00 22 GLY A C 5
ATOM 4516 O O . GLY A 1 22 ? 16.294 -12.975 -11.858 1.00 0.00 22 GLY A O 5
ATOM 4520 N N . LYS A 1 23 ? 16.423 -13.721 -9.797 1.00 0.00 23 LYS A N 5
ATOM 4521 C CA . LYS A 1 23 ? 15.228 -14.593 -9.991 1.00 0.00 23 LYS A CA 5
ATOM 4522 C C . LYS A 1 23 ? 14.281 -14.466 -8.795 1.00 0.00 23 LYS A C 5
ATOM 4523 O O . LYS A 1 23 ? 14.311 -15.268 -7.882 1.00 0.00 23 LYS A O 5
ATOM 4542 N N . LEU A 1 24 ? 13.441 -13.466 -8.792 1.00 0.00 24 LEU A N 5
ATOM 4543 C CA . LEU A 1 24 ? 12.496 -13.291 -7.652 1.00 0.00 24 LEU A CA 5
ATOM 4544 C C . LEU A 1 24 ? 11.314 -14.251 -7.796 1.00 0.00 24 LEU A C 5
ATOM 4545 O O . LEU A 1 24 ? 10.728 -14.378 -8.852 1.00 0.00 24 LEU A O 5
ATOM 4561 N N . ALA A 1 25 ? 10.961 -14.933 -6.739 1.00 0.00 25 ALA A N 5
ATOM 4562 C CA . ALA A 1 25 ? 9.820 -15.889 -6.815 1.00 0.00 25 ALA A CA 5
ATOM 4563 C C . ALA A 1 25 ? 8.592 -15.313 -6.105 1.00 0.00 25 ALA A C 5
ATOM 4564 O O . ALA A 1 25 ? 8.564 -15.179 -4.899 1.00 0.00 25 ALA A O 5
ATOM 4571 N N . CYS A 1 26 ? 7.574 -14.978 -6.849 1.00 0.00 26 CYS A N 5
ATOM 4572 C CA . CYS A 1 26 ? 6.342 -14.417 -6.225 1.00 0.00 26 CYS A CA 5
ATOM 4573 C C . CYS A 1 26 ? 5.109 -14.858 -7.014 1.00 0.00 26 CYS A C 5
ATOM 4574 O O . CYS A 1 26 ? 5.170 -15.754 -7.832 1.00 0.00 26 CYS A O 5
ATOM 4581 N N . THR A 1 27 ? 3.988 -14.241 -6.768 1.00 0.00 27 THR A N 5
ATOM 4582 C CA . THR A 1 27 ? 2.749 -14.629 -7.499 1.00 0.00 27 THR A CA 5
ATOM 4583 C C . THR A 1 27 ? 2.466 -13.652 -8.641 1.00 0.00 27 THR A C 5
ATOM 4584 O O . THR A 1 27 ? 3.303 -12.857 -9.017 1.00 0.00 27 THR A O 5
ATOM 4595 N N . ARG A 1 28 ? 1.288 -13.717 -9.198 1.00 0.00 28 ARG A N 5
ATOM 4596 C CA . ARG A 1 28 ? 0.940 -12.803 -10.324 1.00 0.00 28 ARG A CA 5
ATOM 4597 C C . ARG A 1 28 ? 0.294 -11.517 -9.797 1.00 0.00 28 ARG A C 5
ATOM 4598 O O . ARG A 1 28 ? 0.073 -10.579 -10.536 1.00 0.00 28 ARG A O 5
ATOM 4619 N N . GLU A 1 29 ? -0.015 -11.463 -8.530 1.00 0.00 29 GLU A N 5
ATOM 4620 C CA . GLU A 1 29 ? -0.649 -10.232 -7.975 1.00 0.00 29 GLU A CA 5
ATOM 4621 C C . GLU A 1 29 ? -0.325 -10.082 -6.486 1.00 0.00 29 GLU A C 5
ATOM 4622 O O . GLU A 1 29 ? -0.522 -10.991 -5.703 1.00 0.00 29 GLU A O 5
ATOM 4634 N N . ASN A 1 30 ? 0.167 -8.938 -6.089 1.00 0.00 30 ASN A N 5
ATOM 4635 C CA . ASN A 1 30 ? 0.501 -8.723 -4.650 1.00 0.00 30 ASN A CA 5
ATOM 4636 C C . ASN A 1 30 ? 0.465 -7.228 -4.319 1.00 0.00 30 ASN A C 5
ATOM 4637 O O . ASN A 1 30 ? 1.450 -6.650 -3.907 1.00 0.00 30 ASN A O 5
ATOM 4648 N N . ASP A 1 31 ? -0.665 -6.600 -4.497 1.00 0.00 31 ASP A N 5
ATOM 4649 C CA . ASP A 1 31 ? -0.763 -5.142 -4.192 1.00 0.00 31 ASP A CA 5
ATOM 4650 C C . ASP A 1 31 ? 0.112 -4.339 -5.162 1.00 0.00 31 ASP A C 5
ATOM 4651 O O . ASP A 1 31 ? 1.271 -4.095 -4.889 1.00 0.00 31 ASP A O 5
ATOM 4660 N N . PRO A 1 32 ? -0.472 -3.950 -6.269 1.00 0.00 32 PRO A N 5
ATOM 4661 C CA . PRO A 1 32 ? 0.264 -3.167 -7.287 1.00 0.00 32 PRO A CA 5
ATOM 4662 C C . PRO A 1 32 ? 0.709 -1.820 -6.713 1.00 0.00 32 PRO A C 5
ATOM 4663 O O . PRO A 1 32 ? 0.034 -1.227 -5.894 1.00 0.00 32 PRO A O 5
ATOM 4674 N N . ILE A 1 33 ? 1.839 -1.336 -7.141 1.00 0.00 33 ILE A N 5
ATOM 4675 C CA . ILE A 1 33 ? 2.338 -0.023 -6.631 1.00 0.00 33 ILE A CA 5
ATOM 4676 C C . ILE A 1 33 ? 3.210 0.653 -7.693 1.00 0.00 33 ILE A C 5
ATOM 4677 O O . ILE A 1 33 ? 3.233 0.252 -8.839 1.00 0.00 33 ILE A O 5
ATOM 4693 N N . GLN A 1 34 ? 3.925 1.675 -7.319 1.00 0.00 34 GLN A N 5
ATOM 4694 C CA . GLN A 1 34 ? 4.795 2.378 -8.306 1.00 0.00 34 GLN A CA 5
ATOM 4695 C C . GLN A 1 34 ? 6.263 2.283 -7.881 1.00 0.00 34 GLN A C 5
ATOM 4696 O O . GLN A 1 34 ? 6.606 2.516 -6.739 1.00 0.00 34 GLN A O 5
ATOM 4710 N N . GLY A 1 35 ? 7.132 1.944 -8.794 1.00 0.00 35 GLY A N 5
ATOM 4711 C CA . GLY A 1 35 ? 8.576 1.835 -8.444 1.00 0.00 35 GLY A CA 5
ATOM 4712 C C . GLY A 1 35 ? 9.105 3.212 -8.027 1.00 0.00 35 GLY A C 5
ATOM 4713 O O . GLY A 1 35 ? 8.485 4.219 -8.303 1.00 0.00 35 GLY A O 5
ATOM 4717 N N . PRO A 1 36 ? 10.241 3.213 -7.372 1.00 0.00 36 PRO A N 5
ATOM 4718 C CA . PRO A 1 36 ? 10.855 4.481 -6.914 1.00 0.00 36 PRO A CA 5
ATOM 4719 C C . PRO A 1 36 ? 11.176 5.381 -8.111 1.00 0.00 36 PRO A C 5
ATOM 4720 O O . PRO A 1 36 ? 11.364 6.573 -7.970 1.00 0.00 36 PRO A O 5
ATOM 4731 N N . ASP A 1 37 ? 11.240 4.819 -9.286 1.00 0.00 37 ASP A N 5
ATOM 4732 C CA . ASP A 1 37 ? 11.549 5.642 -10.491 1.00 0.00 37 ASP A CA 5
ATOM 4733 C C . ASP A 1 37 ? 10.288 6.349 -10.986 1.00 0.00 37 ASP A C 5
ATOM 4734 O O . ASP A 1 37 ? 10.330 7.145 -11.902 1.00 0.00 37 ASP A O 5
ATOM 4743 N N . GLY A 1 38 ? 9.167 6.068 -10.384 1.00 0.00 38 GLY A N 5
ATOM 4744 C CA . GLY A 1 38 ? 7.905 6.729 -10.818 1.00 0.00 38 GLY A CA 5
ATOM 4745 C C . GLY A 1 38 ? 7.113 5.780 -11.720 1.00 0.00 38 GLY A C 5
ATOM 4746 O O . GLY A 1 38 ? 5.925 5.944 -11.917 1.00 0.00 38 GLY A O 5
ATOM 4750 N N . LYS A 1 39 ? 7.761 4.790 -12.272 1.00 0.00 39 LYS A N 5
ATOM 4751 C CA . LYS A 1 39 ? 7.042 3.834 -13.162 1.00 0.00 39 LYS A CA 5
ATOM 4752 C C . LYS A 1 39 ? 6.303 2.784 -12.329 1.00 0.00 39 LYS A C 5
ATOM 4753 O O . LYS A 1 39 ? 6.658 2.511 -11.200 1.00 0.00 39 LYS A O 5
ATOM 4772 N N . VAL A 1 40 ? 5.277 2.194 -12.879 1.00 0.00 40 VAL A N 5
ATOM 4773 C CA . VAL A 1 40 ? 4.516 1.161 -12.119 1.00 0.00 40 VAL A CA 5
ATOM 4774 C C . VAL A 1 40 ? 5.034 -0.238 -12.462 1.00 0.00 40 VAL A C 5
ATOM 4775 O O . VAL A 1 40 ? 5.743 -0.427 -13.430 1.00 0.00 40 VAL A O 5
ATOM 4788 N N . HIS A 1 41 ? 4.685 -1.219 -11.677 1.00 0.00 41 HIS A N 5
ATOM 4789 C CA . HIS A 1 41 ? 5.157 -2.605 -11.959 1.00 0.00 41 HIS A CA 5
ATOM 4790 C C . HIS A 1 41 ? 3.991 -3.591 -11.861 1.00 0.00 41 HIS A C 5
ATOM 4791 O O . HIS A 1 41 ? 2.850 -3.204 -11.702 1.00 0.00 41 HIS A O 5
ATOM 4805 N N . GLY A 1 42 ? 4.267 -4.863 -11.953 1.00 0.00 42 GLY A N 5
ATOM 4806 C CA . GLY A 1 42 ? 3.172 -5.870 -11.865 1.00 0.00 42 GLY A CA 5
ATOM 4807 C C . GLY A 1 42 ? 2.649 -5.930 -10.428 1.00 0.00 42 GLY A C 5
ATOM 4808 O O . GLY A 1 42 ? 1.490 -5.677 -10.167 1.00 0.00 42 GLY A O 5
ATOM 4812 N N . ASN A 1 43 ? 3.497 -6.263 -9.492 1.00 0.00 43 ASN A N 5
ATOM 4813 C CA . ASN A 1 43 ? 3.049 -6.337 -8.072 1.00 0.00 43 ASN A CA 5
ATOM 4814 C C . ASN A 1 43 ? 4.150 -5.835 -7.139 1.00 0.00 43 ASN A C 5
ATOM 4815 O O . ASN A 1 43 ? 5.087 -5.183 -7.555 1.00 0.00 43 ASN A O 5
ATOM 4826 N N . THR A 1 44 ? 4.035 -6.131 -5.877 1.00 0.00 44 THR A N 5
ATOM 4827 C CA . THR A 1 44 ? 5.063 -5.673 -4.900 1.00 0.00 44 THR A CA 5
ATOM 4828 C C . THR A 1 44 ? 6.406 -6.353 -5.174 1.00 0.00 44 THR A C 5
ATOM 4829 O O . THR A 1 44 ? 7.456 -5.790 -4.939 1.00 0.00 44 THR A O 5
ATOM 4840 N N . CYS A 1 45 ? 6.382 -7.560 -5.668 1.00 0.00 45 CYS A N 5
ATOM 4841 C CA . CYS A 1 45 ? 7.666 -8.267 -5.951 1.00 0.00 45 CYS A CA 5
ATOM 4842 C C . CYS A 1 45 ? 8.291 -7.706 -7.230 1.00 0.00 45 CYS A C 5
ATOM 4843 O O . CYS A 1 45 ? 9.426 -7.272 -7.237 1.00 0.00 45 CYS A O 5
ATOM 4850 N N . SER A 1 46 ? 7.559 -7.702 -8.312 1.00 0.00 46 SER A N 5
ATOM 4851 C CA . SER A 1 46 ? 8.119 -7.152 -9.579 1.00 0.00 46 SER A CA 5
ATOM 4852 C C . SER A 1 46 ? 8.834 -5.835 -9.281 1.00 0.00 46 SER A C 5
ATOM 4853 O O . SER A 1 46 ? 9.939 -5.598 -9.728 1.00 0.00 46 SER A O 5
ATOM 4861 N N . MET A 1 47 ? 8.216 -4.983 -8.508 1.00 0.00 47 MET A N 5
ATOM 4862 C CA . MET A 1 47 ? 8.864 -3.690 -8.156 1.00 0.00 47 MET A CA 5
ATOM 4863 C C . MET A 1 47 ? 10.142 -3.971 -7.369 1.00 0.00 47 MET A C 5
ATOM 4864 O O . MET A 1 47 ? 11.112 -3.244 -7.444 1.00 0.00 47 MET A O 5
ATOM 4878 N N . CYS A 1 48 ? 10.142 -5.037 -6.617 1.00 0.00 48 CYS A N 5
ATOM 4879 C CA . CYS A 1 48 ? 11.345 -5.400 -5.818 1.00 0.00 48 CYS A CA 5
ATOM 4880 C C . CYS A 1 48 ? 12.405 -6.023 -6.729 1.00 0.00 48 CYS A C 5
ATOM 4881 O O . CYS A 1 48 ? 13.587 -5.960 -6.456 1.00 0.00 48 CYS A O 5
ATOM 4888 N N . GLU A 1 49 ? 11.990 -6.618 -7.816 1.00 0.00 49 GLU A N 5
ATOM 4889 C CA . GLU A 1 49 ? 12.975 -7.237 -8.749 1.00 0.00 49 GLU A CA 5
ATOM 4890 C C . GLU A 1 49 ? 13.878 -6.152 -9.342 1.00 0.00 49 GLU A C 5
ATOM 4891 O O . GLU A 1 49 ? 15.060 -6.355 -9.540 1.00 0.00 49 GLU A O 5
ATOM 4903 N N . VAL A 1 50 ? 13.333 -4.997 -9.613 1.00 0.00 50 VAL A N 5
ATOM 4904 C CA . VAL A 1 50 ? 14.164 -3.896 -10.175 1.00 0.00 50 VAL A CA 5
ATOM 4905 C C . VAL A 1 50 ? 15.229 -3.516 -9.161 1.00 0.00 50 VAL A C 5
ATOM 4906 O O . VAL A 1 50 ? 16.412 -3.528 -9.439 1.00 0.00 50 VAL A O 5
ATOM 4919 N N . PHE A 1 51 ? 14.807 -3.194 -7.975 1.00 0.00 51 PHE A N 5
ATOM 4920 C CA . PHE A 1 51 ? 15.782 -2.829 -6.917 1.00 0.00 51 PHE A CA 5
ATOM 4921 C C . PHE A 1 51 ? 16.764 -3.982 -6.736 1.00 0.00 51 PHE A C 5
ATOM 4922 O O . PHE A 1 51 ? 17.962 -3.793 -6.663 1.00 0.00 51 PHE A O 5
ATOM 4939 N N . PHE A 1 52 ? 16.257 -5.180 -6.691 1.00 0.00 52 PHE A N 5
ATOM 4940 C CA . PHE A 1 52 ? 17.147 -6.363 -6.544 1.00 0.00 52 PHE A CA 5
ATOM 4941 C C . PHE A 1 52 ? 18.136 -6.390 -7.705 1.00 0.00 52 PHE A C 5
ATOM 4942 O O . PHE A 1 52 ? 19.314 -6.631 -7.533 1.00 0.00 52 PHE A O 5
ATOM 4959 N N . GLN A 1 53 ? 17.659 -6.132 -8.891 1.00 0.00 53 GLN A N 5
ATOM 4960 C CA . GLN A 1 53 ? 18.562 -6.126 -10.074 1.00 0.00 53 GLN A CA 5
ATOM 4961 C C . GLN A 1 53 ? 19.647 -5.067 -9.884 1.00 0.00 53 GLN A C 5
ATOM 4962 O O . GLN A 1 53 ? 20.815 -5.308 -10.114 1.00 0.00 53 GLN A O 5
ATOM 4976 N N . ALA A 1 54 ? 19.264 -3.897 -9.458 1.00 0.00 54 ALA A N 5
ATOM 4977 C CA . ALA A 1 54 ? 20.264 -2.814 -9.243 1.00 0.00 54 ALA A CA 5
ATOM 4978 C C . ALA A 1 54 ? 21.343 -3.280 -8.261 1.00 0.00 54 ALA A C 5
ATOM 4979 O O . ALA A 1 54 ? 22.513 -3.000 -8.435 1.00 0.00 54 ALA A O 5
ATOM 4986 N N . GLU A 1 55 ? 20.963 -3.989 -7.232 1.00 0.00 55 GLU A N 5
ATOM 4987 C CA . GLU A 1 55 ? 21.977 -4.467 -6.250 1.00 0.00 55 GLU A CA 5
ATOM 4988 C C . GLU A 1 55 ? 23.126 -5.157 -6.984 1.00 0.00 55 GLU A C 5
ATOM 4989 O O . GLU A 1 55 ? 24.281 -5.010 -6.633 1.00 0.00 55 GLU A O 5
ATOM 5001 N N . GLU A 1 56 ? 22.818 -5.902 -8.007 1.00 0.00 56 GLU A N 5
ATOM 5002 C CA . GLU A 1 56 ? 23.890 -6.597 -8.772 1.00 0.00 56 GLU A CA 5
ATOM 5003 C C . GLU A 1 56 ? 24.642 -5.587 -9.643 1.00 0.00 56 GLU A C 5
ATOM 5004 O O . GLU A 1 56 ? 25.771 -5.806 -10.034 1.00 0.00 56 GLU A O 5
ATOM 5016 N N . GLU A 1 57 ? 24.021 -4.479 -9.945 1.00 0.00 57 GLU A N 5
ATOM 5017 C CA . GLU A 1 57 ? 24.694 -3.451 -10.787 1.00 0.00 57 GLU A CA 5
ATOM 5018 C C . GLU A 1 57 ? 25.652 -2.615 -9.933 1.00 0.00 57 GLU A C 5
ATOM 5019 O O . GLU A 1 57 ? 26.666 -2.141 -10.404 1.00 0.00 57 GLU A O 5
ATOM 5031 N N . GLU A 1 58 ? 25.336 -2.427 -8.680 1.00 0.00 58 GLU A N 5
ATOM 5032 C CA . GLU A 1 58 ? 26.231 -1.620 -7.801 1.00 0.00 58 GLU A CA 5
ATOM 5033 C C . GLU A 1 58 ? 27.618 -2.262 -7.728 1.00 0.00 58 GLU A C 5
ATOM 5034 O O . GLU A 1 58 ? 28.624 -1.583 -7.663 1.00 0.00 58 GLU A O 5
ATOM 5046 N N . LYS A 1 59 ? 27.680 -3.565 -7.740 1.00 0.00 59 LYS A N 5
ATOM 5047 C CA . LYS A 1 59 ? 29.004 -4.249 -7.671 1.00 0.00 59 LYS A CA 5
ATOM 5048 C C . LYS A 1 59 ? 29.697 -4.197 -9.035 1.00 0.00 59 LYS A C 5
ATOM 5049 O O . LYS A 1 59 ? 30.842 -4.577 -9.175 1.00 0.00 59 LYS A O 5
ATOM 5068 N N . LYS A 1 60 ? 29.011 -3.732 -10.043 1.00 0.00 60 LYS A N 5
ATOM 5069 C CA . LYS A 1 60 ? 29.631 -3.657 -11.397 1.00 0.00 60 LYS A CA 5
ATOM 5070 C C . LYS A 1 60 ? 31.041 -3.068 -11.301 1.00 0.00 60 LYS A C 5
ATOM 5071 O O . LYS A 1 60 ? 31.887 -3.321 -12.135 1.00 0.00 60 LYS A O 5
ATOM 5090 N N . LYS A 1 61 ? 31.299 -2.285 -10.290 1.00 0.00 61 LYS A N 5
ATOM 5091 C CA . LYS A 1 61 ? 32.654 -1.680 -10.142 1.00 0.00 61 LYS A CA 5
ATOM 5092 C C . LYS A 1 61 ? 33.658 -2.742 -9.684 1.00 0.00 61 LYS A C 5
ATOM 5093 O O . LYS A 1 61 ? 33.368 -3.557 -8.831 1.00 0.00 61 LYS A O 5
ATOM 5112 N N . LYS A 1 62 ? 34.837 -2.737 -10.243 1.00 0.00 62 LYS A N 5
ATOM 5113 C CA . LYS A 1 62 ? 35.857 -3.746 -9.837 1.00 0.00 62 LYS A CA 5
ATOM 5114 C C . LYS A 1 62 ? 36.755 -3.176 -8.735 1.00 0.00 62 LYS A C 5
ATOM 5115 O O . LYS A 1 62 ? 37.035 -1.995 -8.698 1.00 0.00 62 LYS A O 5
ATOM 5134 N N . GLU A 1 63 ? 37.206 -4.007 -7.836 1.00 0.00 63 GLU A N 5
ATOM 5135 C CA . GLU A 1 63 ? 38.084 -3.513 -6.737 1.00 0.00 63 GLU A CA 5
ATOM 5136 C C . GLU A 1 63 ? 39.475 -4.143 -6.846 1.00 0.00 63 GLU A C 5
ATOM 5137 O O . GLU A 1 63 ? 39.631 -5.243 -7.339 1.00 0.00 63 GLU A O 5
ATOM 5149 N N . GLY A 1 64 ? 40.486 -3.455 -6.391 1.00 0.00 64 GLY A N 5
ATOM 5150 C CA . GLY A 1 64 ? 41.864 -4.017 -6.469 1.00 0.00 64 GLY A CA 5
ATOM 5151 C C . GLY A 1 64 ? 42.087 -4.987 -5.308 1.00 0.00 64 GLY A C 5
ATOM 5152 O O . GLY A 1 64 ? 41.260 -5.117 -4.426 1.00 0.00 64 GLY A O 5
ATOM 5156 N N . GLU A 1 65 ? 43.199 -5.671 -5.299 1.00 0.00 65 GLU A N 5
ATOM 5157 C CA . GLU A 1 65 ? 43.473 -6.634 -4.193 1.00 0.00 65 GLU A CA 5
ATOM 5158 C C . GLU A 1 65 ? 43.731 -5.878 -2.886 1.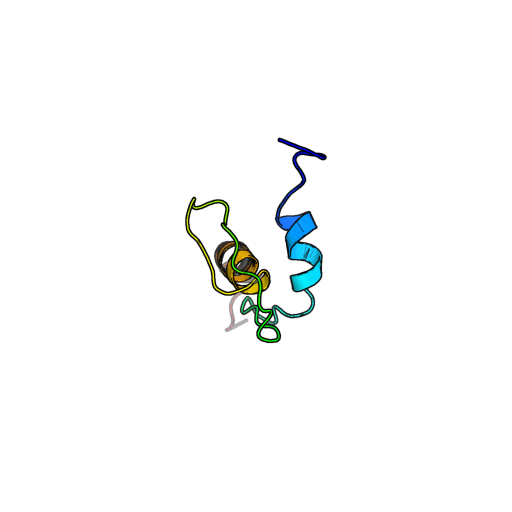00 0.00 65 GLU A C 5
ATOM 5159 O O . GLU A 1 65 ? 43.606 -6.423 -1.807 1.00 0.00 65 GLU A O 5
ATOM 5171 N N . SER A 1 66 ? 44.089 -4.627 -2.975 1.00 0.00 66 SER A N 5
ATOM 5172 C CA . SER A 1 66 ? 44.354 -3.838 -1.736 1.00 0.00 66 SER A CA 5
ATOM 5173 C C . SER A 1 66 ? 43.039 -3.324 -1.144 1.00 0.00 66 SER A C 5
ATOM 5174 O O . SER A 1 66 ? 42.042 -3.210 -1.830 1.00 0.00 66 SER A O 5
ATOM 5182 N N . ARG A 1 67 ? 43.029 -3.013 0.122 1.00 0.00 67 ARG A N 5
ATOM 5183 C CA . ARG A 1 67 ? 41.777 -2.506 0.755 1.00 0.00 67 ARG A CA 5
ATOM 5184 C C . ARG A 1 67 ? 41.257 -1.284 -0.005 1.00 0.00 67 ARG A C 5
ATOM 5185 O O . ARG A 1 67 ? 40.066 -1.104 -0.168 1.00 0.00 67 ARG A O 5
ATOM 5206 N N . ASN A 1 68 ? 42.139 -0.444 -0.473 1.00 0.00 68 ASN A N 5
ATOM 5207 C CA . ASN A 1 68 ? 41.693 0.766 -1.223 1.00 0.00 68 ASN A CA 5
ATOM 5208 C C . ASN A 1 68 ? 41.183 0.368 -2.611 1.00 0.00 68 ASN A C 5
ATOM 5209 O O . ASN A 1 68 ? 40.855 -0.793 -2.790 1.00 0.00 68 ASN A O 5
ATOM 5221 N N . GLU A 1 1 ? 10.240 -4.097 8.472 1.00 0.00 1 GLU A N 6
ATOM 5222 C CA . GLU A 1 1 ? 9.149 -3.623 7.570 1.00 0.00 1 GLU A CA 6
ATOM 5223 C C . GLU A 1 1 ? 8.144 -2.777 8.356 1.00 0.00 1 GLU A C 6
ATOM 5224 O O . GLU A 1 1 ? 7.080 -3.238 8.720 1.00 0.00 1 GLU A O 6
ATOM 5238 N N . SER A 1 2 ? 8.473 -1.542 8.621 1.00 0.00 2 SER A N 6
ATOM 5239 C CA . SER A 1 2 ? 7.537 -0.667 9.384 1.00 0.00 2 SER A CA 6
ATOM 5240 C C . SER A 1 2 ? 6.394 -0.198 8.480 1.00 0.00 2 SER A C 6
ATOM 5241 O O . SER A 1 2 ? 5.411 0.350 8.940 1.00 0.00 2 SER A O 6
ATOM 5249 N N . GLY A 1 3 ? 6.513 -0.407 7.198 1.00 0.00 3 GLY A N 6
ATOM 5250 C CA . GLY A 1 3 ? 5.432 0.027 6.269 1.00 0.00 3 GLY A CA 6
ATOM 5251 C C . GLY A 1 3 ? 6.051 0.498 4.952 1.00 0.00 3 GLY A C 6
ATOM 5252 O O . GLY A 1 3 ? 7.252 0.621 4.828 1.00 0.00 3 GLY A O 6
ATOM 5256 N N . LYS A 1 4 ? 5.239 0.764 3.964 1.00 0.00 4 LYS A N 6
ATOM 5257 C CA . LYS A 1 4 ? 5.781 1.226 2.655 1.00 0.00 4 LYS A CA 6
ATOM 5258 C C . LYS A 1 4 ? 6.674 2.455 2.853 1.00 0.00 4 LYS A C 6
ATOM 5259 O O . LYS A 1 4 ? 7.463 2.805 1.998 1.00 0.00 4 LYS A O 6
ATOM 5278 N N . ALA A 1 5 ? 6.556 3.113 3.973 1.00 0.00 5 ALA A N 6
ATOM 5279 C CA . ALA A 1 5 ? 7.399 4.319 4.222 1.00 0.00 5 ALA A CA 6
ATOM 5280 C C . ALA A 1 5 ? 8.802 3.903 4.672 1.00 0.00 5 ALA A C 6
ATOM 5281 O O . ALA A 1 5 ? 9.706 4.712 4.739 1.00 0.00 5 ALA A O 6
ATOM 5288 N N . THR A 1 6 ? 8.992 2.650 4.982 1.00 0.00 6 THR A N 6
ATOM 5289 C CA . THR A 1 6 ? 10.339 2.189 5.428 1.00 0.00 6 THR A CA 6
ATOM 5290 C C . THR A 1 6 ? 11.312 2.172 4.251 1.00 0.00 6 THR A C 6
ATOM 5291 O O . THR A 1 6 ? 11.062 2.748 3.210 1.00 0.00 6 THR A O 6
ATOM 5302 N N . SER A 1 7 ? 12.420 1.509 4.414 1.00 0.00 7 SER A N 6
ATOM 5303 C CA . SER A 1 7 ? 13.421 1.442 3.311 1.00 0.00 7 SER A CA 6
ATOM 5304 C C . SER A 1 7 ? 13.106 0.265 2.384 1.00 0.00 7 SER A C 6
ATOM 5305 O O . SER A 1 7 ? 12.486 -0.702 2.782 1.00 0.00 7 SER A O 6
ATOM 5313 N N . TYR A 1 8 ? 13.528 0.338 1.152 1.00 0.00 8 TYR A N 6
ATOM 5314 C CA . TYR A 1 8 ? 13.252 -0.778 0.203 1.00 0.00 8 TYR A CA 6
ATOM 5315 C C . TYR A 1 8 ? 14.105 -1.996 0.559 1.00 0.00 8 TYR A C 6
ATOM 5316 O O . TYR A 1 8 ? 13.624 -3.112 0.602 1.00 0.00 8 TYR A O 6
ATOM 5334 N N . ALA A 1 9 ? 15.367 -1.795 0.822 1.00 0.00 9 ALA A N 6
ATOM 5335 C CA . ALA A 1 9 ? 16.244 -2.945 1.182 1.00 0.00 9 ALA A CA 6
ATOM 5336 C C . ALA A 1 9 ? 15.674 -3.673 2.403 1.00 0.00 9 ALA A C 6
ATOM 5337 O O . ALA A 1 9 ? 15.934 -4.839 2.620 1.00 0.00 9 ALA A O 6
ATOM 5344 N N . GLU A 1 10 ? 14.894 -2.991 3.198 1.00 0.00 10 GLU A N 6
ATOM 5345 C CA . GLU A 1 10 ? 14.299 -3.640 4.401 1.00 0.00 10 GLU A CA 6
ATOM 5346 C C . GLU A 1 10 ? 12.889 -4.138 4.076 1.00 0.00 10 GLU A C 6
ATOM 5347 O O . GLU A 1 10 ? 12.411 -5.101 4.641 1.00 0.00 10 GLU A O 6
ATOM 5359 N N . LEU A 1 11 ? 12.225 -3.488 3.159 1.00 0.00 11 LEU A N 6
ATOM 5360 C CA . LEU A 1 11 ? 10.849 -3.919 2.779 1.00 0.00 11 LEU A CA 6
ATOM 5361 C C . LEU A 1 11 ? 10.932 -5.084 1.796 1.00 0.00 11 LEU A C 6
ATOM 5362 O O . LEU A 1 11 ? 10.507 -6.186 2.081 1.00 0.00 11 LEU A O 6
ATOM 5378 N N . CYS A 1 12 ? 11.490 -4.847 0.644 1.00 0.00 12 CYS A N 6
ATOM 5379 C CA . CYS A 1 12 ? 11.620 -5.937 -0.362 1.00 0.00 12 CYS A CA 6
ATOM 5380 C C . CYS A 1 12 ? 12.473 -7.067 0.218 1.00 0.00 12 CYS A C 6
ATOM 5381 O O . CYS A 1 12 ? 12.495 -8.170 -0.291 1.00 0.00 12 CYS A O 6
ATOM 5388 N N . ASN A 1 13 ? 13.176 -6.795 1.285 1.00 0.00 13 ASN A N 6
ATOM 5389 C CA . ASN A 1 13 ? 14.029 -7.843 1.911 1.00 0.00 13 ASN A CA 6
ATOM 5390 C C . ASN A 1 13 ? 13.257 -9.159 2.013 1.00 0.00 13 ASN A C 6
ATOM 5391 O O . ASN A 1 13 ? 13.768 -10.218 1.707 1.00 0.00 13 ASN A O 6
ATOM 5402 N N . GLU A 1 14 ? 12.025 -9.097 2.435 1.00 0.00 14 GLU A N 6
ATOM 5403 C CA . GLU A 1 14 ? 11.213 -10.342 2.553 1.00 0.00 14 GLU A CA 6
ATOM 5404 C C . GLU A 1 14 ? 11.194 -11.089 1.216 1.00 0.00 14 GLU A C 6
ATOM 5405 O O . GLU A 1 14 ? 10.865 -12.256 1.150 1.00 0.00 14 GLU A O 6
ATOM 5417 N N . TYR A 1 15 ? 11.551 -10.424 0.149 1.00 0.00 15 TYR A N 6
ATOM 5418 C CA . TYR A 1 15 ? 11.558 -11.097 -1.182 1.00 0.00 15 TYR A CA 6
ATOM 5419 C C . TYR A 1 15 ? 12.984 -11.498 -1.550 1.00 0.00 15 TYR A C 6
ATOM 5420 O O . TYR A 1 15 ? 13.208 -12.394 -2.339 1.00 0.00 15 TYR A O 6
ATOM 5438 N N . ARG A 1 16 ? 13.949 -10.840 -0.976 1.00 0.00 16 ARG A N 6
ATOM 5439 C CA . ARG A 1 16 ? 15.366 -11.174 -1.278 1.00 0.00 16 ARG A CA 6
ATOM 5440 C C . ARG A 1 16 ? 15.556 -12.692 -1.227 1.00 0.00 16 ARG A C 6
ATOM 5441 O O . ARG A 1 16 ? 16.403 -13.246 -1.899 1.00 0.00 16 ARG A O 6
ATOM 5462 N N . LYS A 1 17 ? 14.764 -13.366 -0.439 1.00 0.00 17 LYS A N 6
ATOM 5463 C CA . LYS A 1 17 ? 14.886 -14.850 -0.351 1.00 0.00 17 LYS A CA 6
ATOM 5464 C C . LYS A 1 17 ? 14.299 -15.485 -1.613 1.00 0.00 17 LYS A C 6
ATOM 5465 O O . LYS A 1 17 ? 14.683 -16.566 -2.014 1.00 0.00 17 LYS A O 6
ATOM 5484 N N . LEU A 1 18 ? 13.373 -14.814 -2.243 1.00 0.00 18 LEU A N 6
ATOM 5485 C CA . LEU A 1 18 ? 12.759 -15.371 -3.483 1.00 0.00 18 LEU A CA 6
ATOM 5486 C C . LEU A 1 18 ? 13.603 -14.980 -4.698 1.00 0.00 18 LEU A C 6
ATOM 5487 O O . LEU A 1 18 ? 13.831 -15.773 -5.591 1.00 0.00 18 LEU A O 6
ATOM 5503 N N . VAL A 1 19 ? 14.065 -13.759 -4.741 1.00 0.00 19 VAL A N 6
ATOM 5504 C CA . VAL A 1 19 ? 14.890 -13.313 -5.901 1.00 0.00 19 VAL A CA 6
ATOM 5505 C C . VAL A 1 19 ? 16.368 -13.634 -5.665 1.00 0.00 19 VAL A C 6
ATOM 5506 O O . VAL A 1 19 ? 16.996 -13.105 -4.769 1.00 0.00 19 VAL A O 6
ATOM 5519 N N . ARG A 1 20 ? 16.928 -14.498 -6.467 1.00 0.00 20 ARG A N 6
ATOM 5520 C CA . ARG A 1 20 ? 18.367 -14.854 -6.296 1.00 0.00 20 ARG A CA 6
ATOM 5521 C C . ARG A 1 20 ? 19.242 -13.910 -7.125 1.00 0.00 20 ARG A C 6
ATOM 5522 O O . ARG A 1 20 ? 19.660 -12.868 -6.660 1.00 0.00 20 ARG A O 6
ATOM 5543 N N . ASN A 1 21 ? 19.518 -14.263 -8.351 1.00 0.00 21 ASN A N 6
ATOM 5544 C CA . ASN A 1 21 ? 20.361 -13.383 -9.210 1.00 0.00 21 ASN A CA 6
ATOM 5545 C C . ASN A 1 21 ? 19.498 -12.723 -10.287 1.00 0.00 21 ASN A C 6
ATOM 5546 O O . ASN A 1 21 ? 19.928 -12.516 -11.405 1.00 0.00 21 ASN A O 6
ATOM 5557 N N . GLY A 1 22 ? 18.278 -12.394 -9.960 1.00 0.00 22 GLY A N 6
ATOM 5558 C CA . GLY A 1 22 ? 17.383 -11.752 -10.962 1.00 0.00 22 GLY A CA 6
ATOM 5559 C C . GLY A 1 22 ? 16.152 -12.636 -11.180 1.00 0.00 22 GLY A C 6
ATOM 5560 O O . GLY A 1 22 ? 15.528 -12.603 -12.223 1.00 0.00 22 GLY A O 6
ATOM 5564 N N . LYS A 1 23 ? 15.802 -13.429 -10.205 1.00 0.00 23 LYS A N 6
ATOM 5565 C CA . LYS A 1 23 ? 14.614 -14.319 -10.354 1.00 0.00 23 LYS A CA 6
ATOM 5566 C C . LYS A 1 23 ? 13.762 -14.275 -9.083 1.00 0.00 23 LYS A C 6
ATOM 5567 O O . LYS A 1 23 ? 13.850 -15.142 -8.236 1.00 0.00 23 LYS A O 6
ATOM 5586 N N . LEU A 1 24 ? 12.938 -13.274 -8.941 1.00 0.00 24 LEU A N 6
ATOM 5587 C CA . LEU A 1 24 ? 12.086 -13.179 -7.720 1.00 0.00 24 LEU A CA 6
ATOM 5588 C C . LEU A 1 24 ? 10.876 -14.106 -7.847 1.00 0.00 24 LEU A C 6
ATOM 5589 O O . LEU A 1 24 ? 10.321 -14.276 -8.914 1.00 0.00 24 LEU A O 6
ATOM 5605 N N . ALA A 1 25 ? 10.464 -14.712 -6.767 1.00 0.00 25 ALA A N 6
ATOM 5606 C CA . ALA A 1 25 ? 9.292 -15.631 -6.831 1.00 0.00 25 ALA A CA 6
ATOM 5607 C C . ALA A 1 25 ? 8.131 -15.080 -5.999 1.00 0.00 25 ALA A C 6
ATOM 5608 O O . ALA A 1 25 ? 8.135 -15.147 -4.786 1.00 0.00 25 ALA A O 6
ATOM 5615 N N . CYS A 1 26 ? 7.133 -14.546 -6.645 1.00 0.00 26 CYS A N 6
ATOM 5616 C CA . CYS A 1 26 ? 5.964 -13.998 -5.900 1.00 0.00 26 CYS A CA 6
ATOM 5617 C C . CYS A 1 26 ? 4.666 -14.401 -6.606 1.00 0.00 26 CYS A C 6
ATOM 5618 O O . CYS A 1 26 ? 4.677 -15.164 -7.551 1.00 0.00 26 CYS A O 6
ATOM 5625 N N . THR A 1 27 ? 3.549 -13.901 -6.156 1.00 0.00 27 THR A N 6
ATOM 5626 C CA . THR A 1 27 ? 2.259 -14.267 -6.807 1.00 0.00 27 THR A CA 6
ATOM 5627 C C . THR A 1 27 ? 1.746 -13.108 -7.663 1.00 0.00 27 THR A C 6
ATOM 5628 O O . THR A 1 27 ? 2.326 -12.042 -7.695 1.00 0.00 27 THR A O 6
ATOM 5639 N N . ARG A 1 28 ? 0.663 -13.311 -8.362 1.00 0.00 28 ARG A N 6
ATOM 5640 C CA . ARG A 1 28 ? 0.114 -12.222 -9.220 1.00 0.00 28 ARG A CA 6
ATOM 5641 C C . ARG A 1 28 ? -0.983 -11.459 -8.473 1.00 0.00 28 ARG A C 6
ATOM 5642 O O . ARG A 1 28 ? -2.046 -11.203 -9.003 1.00 0.00 28 ARG A O 6
ATOM 5663 N N . GLU A 1 29 ? -0.735 -11.092 -7.245 1.00 0.00 29 GLU A N 6
ATOM 5664 C CA . GLU A 1 29 ? -1.765 -10.344 -6.469 1.00 0.00 29 GLU A CA 6
ATOM 5665 C C . GLU A 1 29 ? -2.308 -9.180 -7.300 1.00 0.00 29 GLU A C 6
ATOM 5666 O O . GLU A 1 29 ? -1.654 -8.686 -8.196 1.00 0.00 29 GLU A O 6
ATOM 5678 N N . ASN A 1 30 ? -3.501 -8.737 -7.009 1.00 0.00 30 ASN A N 6
ATOM 5679 C CA . ASN A 1 30 ? -4.085 -7.606 -7.785 1.00 0.00 30 ASN A CA 6
ATOM 5680 C C . ASN A 1 30 ? -3.827 -6.282 -7.060 1.00 0.00 30 ASN A C 6
ATOM 5681 O O . ASN A 1 30 ? -4.744 -5.562 -6.717 1.00 0.00 30 ASN A O 6
ATOM 5692 N N . ASP A 1 31 ? -2.585 -5.956 -6.824 1.00 0.00 31 ASP A N 6
ATOM 5693 C CA . ASP A 1 31 ? -2.271 -4.680 -6.119 1.00 0.00 31 ASP A CA 6
ATOM 5694 C C . ASP A 1 31 ? -1.123 -3.950 -6.828 1.00 0.00 31 ASP A C 6
ATOM 5695 O O . ASP A 1 31 ? -0.020 -3.901 -6.322 1.00 0.00 31 ASP A O 6
ATOM 5704 N N . PRO A 1 32 ? -1.420 -3.403 -7.982 1.00 0.00 32 PRO A N 6
ATOM 5705 C CA . PRO A 1 32 ? -0.399 -2.669 -8.762 1.00 0.00 32 PRO A CA 6
ATOM 5706 C C . PRO A 1 32 ? 0.094 -1.450 -7.979 1.00 0.00 32 PRO A C 6
ATOM 5707 O O . PRO A 1 32 ? -0.675 -0.749 -7.352 1.00 0.00 32 PRO A O 6
ATOM 5718 N N . ILE A 1 33 ? 1.370 -1.192 -8.015 1.00 0.00 33 ILE A N 6
ATOM 5719 C CA . ILE A 1 33 ? 1.913 -0.015 -7.273 1.00 0.00 33 ILE A CA 6
ATOM 5720 C C . ILE A 1 33 ? 3.005 0.671 -8.099 1.00 0.00 33 ILE A C 6
ATOM 5721 O O . ILE A 1 33 ? 3.182 0.393 -9.268 1.00 0.00 33 ILE A O 6
ATOM 5737 N N . GLN A 1 34 ? 3.737 1.564 -7.497 1.00 0.00 34 GLN A N 6
ATOM 5738 C CA . GLN A 1 34 ? 4.818 2.272 -8.242 1.00 0.00 34 GLN A CA 6
ATOM 5739 C C . GLN A 1 34 ? 6.166 2.056 -7.552 1.00 0.00 34 GLN A C 6
ATOM 5740 O O . GLN A 1 34 ? 6.230 1.666 -6.403 1.00 0.00 34 GLN A O 6
ATOM 5754 N N . GLY A 1 35 ? 7.245 2.306 -8.243 1.00 0.00 35 GLY A N 6
ATOM 5755 C CA . GLY A 1 35 ? 8.586 2.113 -7.624 1.00 0.00 35 GLY A CA 6
ATOM 5756 C C . GLY A 1 35 ? 9.374 3.427 -7.686 1.00 0.00 35 GLY A C 6
ATOM 5757 O O . GLY A 1 35 ? 8.922 4.389 -8.274 1.00 0.00 35 GLY A O 6
ATOM 5761 N N . PRO A 1 36 ? 10.533 3.426 -7.072 1.00 0.00 36 PRO A N 6
ATOM 5762 C CA . PRO A 1 36 ? 11.390 4.635 -7.058 1.00 0.00 36 PRO A CA 6
ATOM 5763 C C . PRO A 1 36 ? 11.804 5.020 -8.481 1.00 0.00 36 PRO A C 6
ATOM 5764 O O . PRO A 1 36 ? 12.153 6.152 -8.751 1.00 0.00 36 PRO A O 6
ATOM 5775 N N . ASP A 1 37 ? 11.770 4.087 -9.393 1.00 0.00 37 ASP A N 6
ATOM 5776 C CA . ASP A 1 37 ? 12.163 4.404 -10.795 1.00 0.00 37 ASP A CA 6
ATOM 5777 C C . ASP A 1 37 ? 11.164 5.376 -11.418 1.00 0.00 37 ASP A C 6
ATOM 5778 O O . ASP A 1 37 ? 11.534 6.361 -12.025 1.00 0.00 37 ASP A O 6
ATOM 5787 N N . GLY A 1 38 ? 9.902 5.107 -11.267 1.00 0.00 38 GLY A N 6
ATOM 5788 C CA . GLY A 1 38 ? 8.878 6.016 -11.845 1.00 0.00 38 GLY A CA 6
ATOM 5789 C C . GLY A 1 38 ? 7.874 5.202 -12.662 1.00 0.00 38 GLY A C 6
ATOM 5790 O O . GLY A 1 38 ? 6.849 5.702 -13.080 1.00 0.00 38 GLY A O 6
ATOM 5794 N N . LYS A 1 39 ? 8.160 3.951 -12.895 1.00 0.00 39 LYS A N 6
ATOM 5795 C CA . LYS A 1 39 ? 7.222 3.107 -13.689 1.00 0.00 39 LYS A CA 6
ATOM 5796 C C . LYS A 1 39 ? 6.346 2.264 -12.758 1.00 0.00 39 LYS A C 6
ATOM 5797 O O . LYS A 1 39 ? 6.661 2.070 -11.600 1.00 0.00 39 LYS A O 6
ATOM 5816 N N . VAL A 1 40 ? 5.254 1.756 -13.257 1.00 0.00 40 VAL A N 6
ATOM 5817 C CA . VAL A 1 40 ? 4.362 0.920 -12.404 1.00 0.00 40 VAL A CA 6
ATOM 5818 C C . VAL A 1 40 ? 4.654 -0.563 -12.646 1.00 0.00 40 VAL A C 6
ATOM 5819 O O . VAL A 1 40 ? 5.032 -0.961 -13.730 1.00 0.00 40 VAL A O 6
ATOM 5832 N N . HIS A 1 41 ? 4.485 -1.384 -11.648 1.00 0.00 41 HIS A N 6
ATOM 5833 C CA . HIS A 1 41 ? 4.759 -2.839 -11.828 1.00 0.00 41 HIS A CA 6
ATOM 5834 C C . HIS A 1 41 ? 3.510 -3.660 -11.496 1.00 0.00 41 HIS A C 6
ATOM 5835 O O . HIS A 1 41 ? 2.533 -3.147 -10.990 1.00 0.00 41 HIS A O 6
ATOM 5849 N N . GLY A 1 42 ? 3.536 -4.933 -11.782 1.00 0.00 42 GLY A N 6
ATOM 5850 C CA . GLY A 1 42 ? 2.353 -5.789 -11.488 1.00 0.00 42 GLY A CA 6
ATOM 5851 C C . GLY A 1 42 ? 2.031 -5.729 -9.993 1.00 0.00 42 GLY A C 6
ATOM 5852 O O . GLY A 1 42 ? 0.982 -5.264 -9.594 1.00 0.00 42 GLY A O 6
ATOM 5856 N N . ASN A 1 43 ? 2.922 -6.198 -9.164 1.00 0.00 43 ASN A N 6
ATOM 5857 C CA . ASN A 1 43 ? 2.661 -6.168 -7.696 1.00 0.00 43 ASN A CA 6
ATOM 5858 C C . ASN A 1 43 ? 3.885 -5.655 -6.941 1.00 0.00 43 ASN A C 6
ATOM 5859 O O . ASN A 1 43 ? 4.763 -5.028 -7.502 1.00 0.00 43 ASN A O 6
ATOM 5870 N N . THR A 1 44 ? 3.941 -5.909 -5.666 1.00 0.00 44 THR A N 6
ATOM 5871 C CA . THR A 1 44 ? 5.095 -5.433 -4.851 1.00 0.00 44 THR A CA 6
ATOM 5872 C C . THR A 1 44 ? 6.379 -6.164 -5.248 1.00 0.00 44 THR A C 6
ATOM 5873 O O . THR A 1 44 ? 7.397 -5.552 -5.502 1.00 0.00 44 THR A O 6
ATOM 5884 N N . CYS A 1 45 ? 6.342 -7.464 -5.298 1.00 0.00 45 CYS A N 6
ATOM 5885 C CA . CYS A 1 45 ? 7.573 -8.218 -5.674 1.00 0.00 45 CYS A CA 6
ATOM 5886 C C . CYS A 1 45 ? 8.162 -7.640 -6.963 1.00 0.00 45 CYS A C 6
ATOM 5887 O O . CYS A 1 45 ? 9.363 -7.505 -7.100 1.00 0.00 45 CYS A O 6
ATOM 5894 N N . SER A 1 46 ? 7.330 -7.278 -7.901 1.00 0.00 46 SER A N 6
ATOM 5895 C CA . SER A 1 46 ? 7.854 -6.690 -9.165 1.00 0.00 46 SER A CA 6
ATOM 5896 C C . SER A 1 46 ? 8.689 -5.454 -8.833 1.00 0.00 46 SER A C 6
ATOM 5897 O O . SER A 1 46 ? 9.815 -5.316 -9.265 1.00 0.00 46 SER A O 6
ATOM 5905 N N . MET A 1 47 ? 8.150 -4.564 -8.045 1.00 0.00 47 MET A N 6
ATOM 5906 C CA . MET A 1 47 ? 8.919 -3.349 -7.659 1.00 0.00 47 MET A CA 6
ATOM 5907 C C . MET A 1 47 ? 10.164 -3.775 -6.886 1.00 0.00 47 MET A C 6
ATOM 5908 O O . MET A 1 47 ? 11.160 -3.080 -6.844 1.00 0.00 47 MET A O 6
ATOM 5922 N N . CYS A 1 48 ? 10.108 -4.925 -6.275 1.00 0.00 48 CYS A N 6
ATOM 5923 C CA . CYS A 1 48 ? 11.276 -5.426 -5.502 1.00 0.00 48 CYS A CA 6
ATOM 5924 C C . CYS A 1 48 ? 12.307 -6.038 -6.454 1.00 0.00 48 CYS A C 6
ATOM 5925 O O . CYS A 1 48 ? 13.490 -6.054 -6.180 1.00 0.00 48 CYS A O 6
ATOM 5932 N N . GLU A 1 49 ? 11.864 -6.535 -7.578 1.00 0.00 49 GLU A N 6
ATOM 5933 C CA . GLU A 1 49 ? 12.814 -7.140 -8.554 1.00 0.00 49 GLU A CA 6
ATOM 5934 C C . GLU A 1 49 ? 13.718 -6.053 -9.134 1.00 0.00 49 GLU A C 6
ATOM 5935 O O . GLU A 1 49 ? 14.927 -6.167 -9.124 1.00 0.00 49 GLU A O 6
ATOM 5947 N N . VAL A 1 50 ? 13.142 -4.992 -9.629 1.00 0.00 50 VAL A N 6
ATOM 5948 C CA . VAL A 1 50 ? 13.981 -3.897 -10.192 1.00 0.00 50 VAL A CA 6
ATOM 5949 C C . VAL A 1 50 ? 14.910 -3.378 -9.096 1.00 0.00 50 VAL A C 6
ATOM 5950 O O . VAL A 1 50 ? 16.082 -3.141 -9.317 1.00 0.00 50 VAL A O 6
ATOM 5963 N N . PHE A 1 51 ? 14.397 -3.227 -7.907 1.00 0.00 51 PHE A N 6
ATOM 5964 C CA . PHE A 1 51 ? 15.251 -2.754 -6.784 1.00 0.00 51 PHE A CA 6
ATOM 5965 C C . PHE A 1 51 ? 16.319 -3.809 -6.504 1.00 0.00 51 PHE A C 6
ATOM 5966 O O . PHE A 1 51 ? 17.441 -3.503 -6.151 1.00 0.00 51 PHE A O 6
ATOM 5983 N N . PHE A 1 52 ? 15.974 -5.056 -6.681 1.00 0.00 52 PHE A N 6
ATOM 5984 C CA . PHE A 1 52 ? 16.957 -6.148 -6.452 1.00 0.00 52 PHE A CA 6
ATOM 5985 C C . PHE A 1 52 ? 18.047 -6.081 -7.521 1.00 0.00 52 PHE A C 6
ATOM 5986 O O . PHE A 1 52 ? 19.202 -6.359 -7.267 1.00 0.00 52 PHE A O 6
ATOM 6003 N N . GLN A 1 53 ? 17.683 -5.703 -8.716 1.00 0.00 53 GLN A N 6
ATOM 6004 C CA . GLN A 1 53 ? 18.689 -5.600 -9.808 1.00 0.00 53 GLN A CA 6
ATOM 6005 C C . GLN A 1 53 ? 19.677 -4.475 -9.497 1.00 0.00 53 GLN A C 6
ATOM 6006 O O . GLN A 1 53 ? 20.871 -4.610 -9.685 1.00 0.00 53 GLN A O 6
ATOM 6020 N N . ALA A 1 54 ? 19.185 -3.366 -9.019 1.00 0.00 54 ALA A N 6
ATOM 6021 C CA . ALA A 1 54 ? 20.087 -2.226 -8.691 1.00 0.00 54 ALA A CA 6
ATOM 6022 C C . ALA A 1 54 ? 21.044 -2.616 -7.561 1.00 0.00 54 ALA A C 6
ATOM 6023 O O . ALA A 1 54 ? 22.206 -2.257 -7.566 1.00 0.00 54 ALA A O 6
ATOM 6030 N N . GLU A 1 55 ? 20.568 -3.349 -6.592 1.00 0.00 55 GLU A N 6
ATOM 6031 C CA . GLU A 1 55 ? 21.455 -3.759 -5.464 1.00 0.00 55 GLU A CA 6
ATOM 6032 C C . GLU A 1 55 ? 22.732 -4.400 -6.008 1.00 0.00 55 GLU A C 6
ATOM 6033 O O . GLU A 1 55 ? 23.784 -4.321 -5.405 1.00 0.00 55 GLU A O 6
ATOM 6045 N N . GLU A 1 56 ? 22.650 -5.031 -7.146 1.00 0.00 56 GLU A N 6
ATOM 6046 C CA . GLU A 1 56 ? 23.863 -5.673 -7.731 1.00 0.00 56 GLU A CA 6
ATOM 6047 C C . GLU A 1 56 ? 24.835 -4.599 -8.223 1.00 0.00 56 GLU A C 6
ATOM 6048 O O . GLU A 1 56 ? 26.020 -4.835 -8.359 1.00 0.00 56 GLU A O 6
ATOM 6060 N N . GLU A 1 57 ? 24.344 -3.420 -8.491 1.00 0.00 57 GLU A N 6
ATOM 6061 C CA . GLU A 1 57 ? 25.239 -2.329 -8.973 1.00 0.00 57 GLU A CA 6
ATOM 6062 C C . GLU A 1 57 ? 26.124 -1.831 -7.828 1.00 0.00 57 GLU A C 6
ATOM 6063 O O . GLU A 1 57 ? 27.289 -1.541 -8.014 1.00 0.00 57 GLU A O 6
ATOM 6075 N N . GLU A 1 58 ? 25.581 -1.731 -6.646 1.00 0.00 58 GLU A N 6
ATOM 6076 C CA . GLU A 1 58 ? 26.395 -1.253 -5.491 1.00 0.00 58 GLU A CA 6
ATOM 6077 C C . GLU A 1 58 ? 27.592 -2.182 -5.270 1.00 0.00 58 GLU A C 6
ATOM 6078 O O . GLU A 1 58 ? 28.670 -1.748 -4.915 1.00 0.00 58 GLU A O 6
ATOM 6090 N N . LYS A 1 59 ? 27.410 -3.457 -5.478 1.00 0.00 59 LYS A N 6
ATOM 6091 C CA . LYS A 1 59 ? 28.537 -4.413 -5.281 1.00 0.00 59 LYS A CA 6
ATOM 6092 C C . LYS A 1 59 ? 29.474 -4.382 -6.492 1.00 0.00 59 LYS A C 6
ATOM 6093 O O . LYS A 1 59 ? 30.435 -5.121 -6.565 1.00 0.00 59 LYS A O 6
ATOM 6112 N N . LYS A 1 60 ? 29.201 -3.531 -7.444 1.00 0.00 60 LYS A N 6
ATOM 6113 C CA . LYS A 1 60 ? 30.076 -3.454 -8.649 1.00 0.00 60 LYS A CA 6
ATOM 6114 C C . LYS A 1 60 ? 31.525 -3.188 -8.234 1.00 0.00 60 LYS A C 6
ATOM 6115 O O . LYS A 1 60 ? 32.452 -3.735 -8.796 1.00 0.00 60 LYS A O 6
ATOM 6134 N N . LYS A 1 61 ? 31.728 -2.351 -7.253 1.00 0.00 61 LYS A N 6
ATOM 6135 C CA . LYS A 1 61 ? 33.117 -2.051 -6.803 1.00 0.00 61 LYS A CA 6
ATOM 6136 C C . LYS A 1 61 ? 33.830 -3.343 -6.394 1.00 0.00 61 LYS A C 6
ATOM 6137 O O . LYS A 1 61 ? 35.021 -3.492 -6.581 1.00 0.00 61 LYS A O 6
ATOM 6156 N N . LYS A 1 62 ? 33.110 -4.278 -5.836 1.00 0.00 62 LYS A N 6
ATOM 6157 C CA . LYS A 1 62 ? 33.748 -5.558 -5.414 1.00 0.00 62 LYS A CA 6
ATOM 6158 C C . LYS A 1 62 ? 34.906 -5.281 -4.452 1.00 0.00 62 LYS A C 6
ATOM 6159 O O . LYS A 1 62 ? 35.786 -6.099 -4.273 1.00 0.00 62 LYS A O 6
ATOM 6178 N N . GLU A 1 63 ? 34.912 -4.132 -3.832 1.00 0.00 63 GLU A N 6
ATOM 6179 C CA . GLU A 1 63 ? 36.014 -3.805 -2.882 1.00 0.00 63 GLU A CA 6
ATOM 6180 C C . GLU A 1 63 ? 36.003 -4.782 -1.704 1.00 0.00 63 GLU A C 6
ATOM 6181 O O . GLU A 1 63 ? 36.978 -4.921 -0.991 1.00 0.00 63 GLU A O 6
ATOM 6193 N N . GLY A 1 64 ? 34.909 -5.461 -1.494 1.00 0.00 64 GLY A N 6
ATOM 6194 C CA . GLY A 1 64 ? 34.838 -6.429 -0.364 1.00 0.00 64 GLY A CA 6
ATOM 6195 C C . GLY A 1 64 ? 34.926 -7.856 -0.907 1.00 0.00 64 GLY A C 6
ATOM 6196 O O . GLY A 1 64 ? 35.128 -8.070 -2.086 1.00 0.00 64 GLY A O 6
ATOM 6200 N N . GLU A 1 65 ? 34.778 -8.836 -0.057 1.00 0.00 65 GLU A N 6
ATOM 6201 C CA . GLU A 1 65 ? 34.854 -10.249 -0.527 1.00 0.00 65 GLU A CA 6
ATOM 6202 C C . GLU A 1 65 ? 33.477 -10.911 -0.436 1.00 0.00 65 GLU A C 6
ATOM 6203 O O . GLU A 1 65 ? 32.732 -10.693 0.499 1.00 0.00 65 GLU A O 6
ATOM 6215 N N . SER A 1 66 ? 33.132 -11.720 -1.401 1.00 0.00 66 SER A N 6
ATOM 6216 C CA . SER A 1 66 ? 31.803 -12.395 -1.370 1.00 0.00 66 SER A CA 6
ATOM 6217 C C . SER A 1 66 ? 31.979 -13.900 -1.151 1.00 0.00 66 SER A C 6
ATOM 6218 O O . SER A 1 66 ? 32.974 -14.480 -1.538 1.00 0.00 66 SER A O 6
ATOM 6226 N N . ARG A 1 67 ? 31.021 -14.535 -0.533 1.00 0.00 67 ARG A N 6
ATOM 6227 C CA . ARG A 1 67 ? 31.135 -16.002 -0.289 1.00 0.00 67 ARG A CA 6
ATOM 6228 C C . ARG A 1 67 ? 31.328 -16.744 -1.614 1.00 0.00 67 ARG A C 6
ATOM 6229 O O . ARG A 1 67 ? 32.060 -17.710 -1.695 1.00 0.00 67 ARG A O 6
ATOM 6250 N N . ASN A 1 68 ? 30.676 -16.300 -2.655 1.00 0.00 68 ASN A N 6
ATOM 6251 C CA . ASN A 1 68 ? 30.822 -16.981 -3.973 1.00 0.00 68 ASN A CA 6
ATOM 6252 C C . ASN A 1 68 ? 32.055 -16.449 -4.708 1.00 0.00 68 ASN A C 6
ATOM 6253 O O . ASN A 1 68 ? 32.991 -16.046 -4.039 1.00 0.00 68 ASN A O 6
ATOM 6265 N N . GLU A 1 1 ? 4.411 -3.809 9.299 1.00 0.00 1 GLU A N 7
ATOM 6266 C CA . GLU A 1 1 ? 5.234 -2.575 9.145 1.00 0.00 1 GLU A CA 7
ATOM 6267 C C . GLU A 1 1 ? 5.888 -2.546 7.762 1.00 0.00 1 GLU A C 7
ATOM 6268 O O . GLU A 1 1 ? 7.096 -2.498 7.637 1.00 0.00 1 GLU A O 7
ATOM 6282 N N . SER A 1 2 ? 5.101 -2.575 6.722 1.00 0.00 2 SER A N 7
ATOM 6283 C CA . SER A 1 2 ? 5.680 -2.549 5.348 1.00 0.00 2 SER A CA 7
ATOM 6284 C C . SER A 1 2 ? 4.969 -1.496 4.493 1.00 0.00 2 SER A C 7
ATOM 6285 O O . SER A 1 2 ? 3.757 -1.427 4.455 1.00 0.00 2 SER A O 7
ATOM 6293 N N . GLY A 1 3 ? 5.716 -0.677 3.805 1.00 0.00 3 GLY A N 7
ATOM 6294 C CA . GLY A 1 3 ? 5.088 0.366 2.951 1.00 0.00 3 GLY A CA 7
ATOM 6295 C C . GLY A 1 3 ? 6.152 1.378 2.518 1.00 0.00 3 GLY A C 7
ATOM 6296 O O . GLY A 1 3 ? 7.332 1.180 2.728 1.00 0.00 3 GLY A O 7
ATOM 6300 N N . LYS A 1 4 ? 5.744 2.459 1.912 1.00 0.00 4 LYS A N 7
ATOM 6301 C CA . LYS A 1 4 ? 6.733 3.481 1.464 1.00 0.00 4 LYS A CA 7
ATOM 6302 C C . LYS A 1 4 ? 7.339 4.201 2.672 1.00 0.00 4 LYS A C 7
ATOM 6303 O O . LYS A 1 4 ? 8.231 5.014 2.538 1.00 0.00 4 LYS A O 7
ATOM 6322 N N . ALA A 1 5 ? 6.860 3.911 3.850 1.00 0.00 5 ALA A N 7
ATOM 6323 C CA . ALA A 1 5 ? 7.410 4.580 5.063 1.00 0.00 5 ALA A CA 7
ATOM 6324 C C . ALA A 1 5 ? 8.726 3.918 5.482 1.00 0.00 5 ALA A C 7
ATOM 6325 O O . ALA A 1 5 ? 9.436 4.413 6.335 1.00 0.00 5 ALA A O 7
ATOM 6332 N N . THR A 1 6 ? 9.055 2.803 4.890 1.00 0.00 6 THR A N 7
ATOM 6333 C CA . THR A 1 6 ? 10.324 2.109 5.256 1.00 0.00 6 THR A CA 7
ATOM 6334 C C . THR A 1 6 ? 11.347 2.232 4.129 1.00 0.00 6 THR A C 7
ATOM 6335 O O . THR A 1 6 ? 11.213 3.044 3.234 1.00 0.00 6 THR A O 7
ATOM 6346 N N . SER A 1 7 ? 12.366 1.423 4.169 1.00 0.00 7 SER A N 7
ATOM 6347 C CA . SER A 1 7 ? 13.408 1.476 3.104 1.00 0.00 7 SER A CA 7
ATOM 6348 C C . SER A 1 7 ? 13.229 0.301 2.137 1.00 0.00 7 SER A C 7
ATOM 6349 O O . SER A 1 7 ? 12.803 -0.770 2.520 1.00 0.00 7 SER A O 7
ATOM 6357 N N . TYR A 1 8 ? 13.551 0.495 0.888 1.00 0.00 8 TYR A N 7
ATOM 6358 C CA . TYR A 1 8 ? 13.399 -0.612 -0.100 1.00 0.00 8 TYR A CA 7
ATOM 6359 C C . TYR A 1 8 ? 14.171 -1.848 0.368 1.00 0.00 8 TYR A C 7
ATOM 6360 O O . TYR A 1 8 ? 13.604 -2.900 0.581 1.00 0.00 8 TYR A O 7
ATOM 6378 N N . ALA A 1 9 ? 15.460 -1.730 0.532 1.00 0.00 9 ALA A N 7
ATOM 6379 C CA . ALA A 1 9 ? 16.258 -2.902 0.993 1.00 0.00 9 ALA A CA 7
ATOM 6380 C C . ALA A 1 9 ? 15.593 -3.535 2.217 1.00 0.00 9 ALA A C 7
ATOM 6381 O O . ALA A 1 9 ? 15.792 -4.696 2.515 1.00 0.00 9 ALA A O 7
ATOM 6388 N N . GLU A 1 10 ? 14.794 -2.781 2.924 1.00 0.00 10 GLU A N 7
ATOM 6389 C CA . GLU A 1 10 ? 14.106 -3.338 4.123 1.00 0.00 10 GLU A CA 7
ATOM 6390 C C . GLU A 1 10 ? 12.684 -3.754 3.747 1.00 0.00 10 GLU A C 7
ATOM 6391 O O . GLU A 1 10 ? 12.089 -4.614 4.365 1.00 0.00 10 GLU A O 7
ATOM 6403 N N . LEU A 1 11 ? 12.144 -3.152 2.724 1.00 0.00 11 LEU A N 7
ATOM 6404 C CA . LEU A 1 11 ? 10.766 -3.505 2.283 1.00 0.00 11 LEU A CA 7
ATOM 6405 C C . LEU A 1 11 ? 10.819 -4.753 1.405 1.00 0.00 11 LEU A C 7
ATOM 6406 O O . LEU A 1 11 ? 10.269 -5.784 1.736 1.00 0.00 11 LEU A O 7
ATOM 6422 N N . CYS A 1 12 ? 11.492 -4.666 0.295 1.00 0.00 12 CYS A N 7
ATOM 6423 C CA . CYS A 1 12 ? 11.605 -5.847 -0.604 1.00 0.00 12 CYS A CA 7
ATOM 6424 C C . CYS A 1 12 ? 12.409 -6.944 0.095 1.00 0.00 12 CYS A C 7
ATOM 6425 O O . CYS A 1 12 ? 12.479 -8.066 -0.361 1.00 0.00 12 CYS A O 7
ATOM 6432 N N . ASN A 1 13 ? 13.013 -6.626 1.205 1.00 0.00 13 ASN A N 7
ATOM 6433 C CA . ASN A 1 13 ? 13.807 -7.646 1.943 1.00 0.00 13 ASN A CA 7
ATOM 6434 C C . ASN A 1 13 ? 13.019 -8.953 2.026 1.00 0.00 13 ASN A C 7
ATOM 6435 O O . ASN A 1 13 ? 13.553 -10.030 1.848 1.00 0.00 13 ASN A O 7
ATOM 6446 N N . GLU A 1 14 ? 11.749 -8.861 2.298 1.00 0.00 14 GLU A N 7
ATOM 6447 C CA . GLU A 1 14 ? 10.912 -10.091 2.398 1.00 0.00 14 GLU A CA 7
ATOM 6448 C C . GLU A 1 14 ? 10.956 -10.880 1.086 1.00 0.00 14 GLU A C 7
ATOM 6449 O O . GLU A 1 14 ? 10.548 -12.024 1.027 1.00 0.00 14 GLU A O 7
ATOM 6461 N N . TYR A 1 15 ? 11.445 -10.285 0.030 1.00 0.00 15 TYR A N 7
ATOM 6462 C CA . TYR A 1 15 ? 11.508 -11.016 -1.269 1.00 0.00 15 TYR A CA 7
ATOM 6463 C C . TYR A 1 15 ? 12.877 -11.677 -1.439 1.00 0.00 15 TYR A C 7
ATOM 6464 O O . TYR A 1 15 ? 13.057 -12.546 -2.270 1.00 0.00 15 TYR A O 7
ATOM 6482 N N . ARG A 1 16 ? 13.843 -11.279 -0.660 1.00 0.00 16 ARG A N 7
ATOM 6483 C CA . ARG A 1 16 ? 15.194 -11.895 -0.783 1.00 0.00 16 ARG A CA 7
ATOM 6484 C C . ARG A 1 16 ? 15.071 -13.417 -0.743 1.00 0.00 16 ARG A C 7
ATOM 6485 O O . ARG A 1 16 ? 15.855 -14.130 -1.339 1.00 0.00 16 ARG A O 7
ATOM 6506 N N . LYS A 1 17 ? 14.084 -13.919 -0.055 1.00 0.00 17 LYS A N 7
ATOM 6507 C CA . LYS A 1 17 ? 13.900 -15.396 0.012 1.00 0.00 17 LYS A CA 7
ATOM 6508 C C . LYS A 1 17 ? 13.489 -15.915 -1.366 1.00 0.00 17 LYS A C 7
ATOM 6509 O O . LYS A 1 17 ? 13.568 -17.095 -1.650 1.00 0.00 17 LYS A O 7
ATOM 6528 N N . LEU A 1 18 ? 13.056 -15.034 -2.228 1.00 0.00 18 LEU A N 7
ATOM 6529 C CA . LEU A 1 18 ? 12.642 -15.461 -3.594 1.00 0.00 18 LEU A CA 7
ATOM 6530 C C . LEU A 1 18 ? 13.800 -15.239 -4.569 1.00 0.00 18 LEU A C 7
ATOM 6531 O O . LEU A 1 18 ? 14.133 -16.099 -5.361 1.00 0.00 18 LEU A O 7
ATOM 6547 N N . VAL A 1 19 ? 14.420 -14.091 -4.512 1.00 0.00 19 VAL A N 7
ATOM 6548 C CA . VAL A 1 19 ? 15.561 -13.812 -5.428 1.00 0.00 19 VAL A CA 7
ATOM 6549 C C . VAL A 1 19 ? 16.887 -14.037 -4.698 1.00 0.00 19 VAL A C 7
ATOM 6550 O O . VAL A 1 19 ? 17.089 -13.568 -3.595 1.00 0.00 19 VAL A O 7
ATOM 6563 N N . ARG A 1 20 ? 17.784 -14.761 -5.302 1.00 0.00 20 ARG A N 7
ATOM 6564 C CA . ARG A 1 20 ? 19.096 -15.030 -4.640 1.00 0.00 20 ARG A CA 7
ATOM 6565 C C . ARG A 1 20 ? 20.209 -14.215 -5.302 1.00 0.00 20 ARG A C 7
ATOM 6566 O O . ARG A 1 20 ? 21.158 -13.807 -4.662 1.00 0.00 20 ARG A O 7
ATOM 6587 N N . ASN A 1 21 ? 20.106 -13.979 -6.581 1.00 0.00 21 ASN A N 7
ATOM 6588 C CA . ASN A 1 21 ? 21.166 -13.196 -7.281 1.00 0.00 21 ASN A CA 7
ATOM 6589 C C . ASN A 1 21 ? 20.624 -12.618 -8.591 1.00 0.00 21 ASN A C 7
ATOM 6590 O O . ASN A 1 21 ? 21.347 -12.451 -9.554 1.00 0.00 21 ASN A O 7
ATOM 6601 N N . GLY A 1 22 ? 19.358 -12.313 -8.636 1.00 0.00 22 GLY A N 7
ATOM 6602 C CA . GLY A 1 22 ? 18.771 -11.751 -9.883 1.00 0.00 22 GLY A CA 7
ATOM 6603 C C . GLY A 1 22 ? 17.631 -12.654 -10.357 1.00 0.00 22 GLY A C 7
ATOM 6604 O O . GLY A 1 22 ? 16.931 -12.342 -11.301 1.00 0.00 22 GLY A O 7
ATOM 6608 N N . LYS A 1 23 ? 17.434 -13.770 -9.709 1.00 0.00 23 LYS A N 7
ATOM 6609 C CA . LYS A 1 23 ? 16.332 -14.686 -10.126 1.00 0.00 23 LYS A CA 7
ATOM 6610 C C . LYS A 1 23 ? 15.130 -14.510 -9.198 1.00 0.00 23 LYS A C 7
ATOM 6611 O O . LYS A 1 23 ? 14.757 -15.406 -8.468 1.00 0.00 23 LYS A O 7
ATOM 6630 N N . LEU A 1 24 ? 14.522 -13.356 -9.218 1.00 0.00 24 LEU A N 7
ATOM 6631 C CA . LEU A 1 24 ? 13.346 -13.119 -8.334 1.00 0.00 24 LEU A CA 7
ATOM 6632 C C . LEU A 1 24 ? 12.087 -13.741 -8.943 1.00 0.00 24 LEU A C 7
ATOM 6633 O O . LEU A 1 24 ? 11.694 -13.414 -10.045 1.00 0.00 24 LEU A O 7
ATOM 6649 N N . ALA A 1 25 ? 11.451 -14.632 -8.233 1.00 0.00 25 ALA A N 7
ATOM 6650 C CA . ALA A 1 25 ? 10.218 -15.272 -8.772 1.00 0.00 25 ALA A CA 7
ATOM 6651 C C . ALA A 1 25 ? 8.981 -14.491 -8.320 1.00 0.00 25 ALA A C 7
ATOM 6652 O O . ALA A 1 25 ? 8.637 -14.474 -7.154 1.00 0.00 25 ALA A O 7
ATOM 6659 N N . CYS A 1 26 ? 8.308 -13.845 -9.233 1.00 0.00 26 CYS A N 7
ATOM 6660 C CA . CYS A 1 26 ? 7.096 -13.065 -8.855 1.00 0.00 26 CYS A CA 7
ATOM 6661 C C . CYS A 1 26 ? 5.856 -13.962 -8.896 1.00 0.00 26 CYS A C 7
ATOM 6662 O O . CYS A 1 26 ? 5.907 -15.089 -9.345 1.00 0.00 26 CYS A O 7
ATOM 6669 N N . THR A 1 27 ? 4.741 -13.469 -8.428 1.00 0.00 27 THR A N 7
ATOM 6670 C CA . THR A 1 27 ? 3.498 -14.294 -8.440 1.00 0.00 27 THR A CA 7
ATOM 6671 C C . THR A 1 27 ? 2.381 -13.559 -9.187 1.00 0.00 27 THR A C 7
ATOM 6672 O O . THR A 1 27 ? 2.592 -12.510 -9.762 1.00 0.00 27 THR A O 7
ATOM 6683 N N . ARG A 1 28 ? 1.194 -14.103 -9.183 1.00 0.00 28 ARG A N 7
ATOM 6684 C CA . ARG A 1 28 ? 0.065 -13.434 -9.893 1.00 0.00 28 ARG A CA 7
ATOM 6685 C C . ARG A 1 28 ? -0.697 -12.521 -8.929 1.00 0.00 28 ARG A C 7
ATOM 6686 O O . ARG A 1 28 ? -1.820 -12.131 -9.184 1.00 0.00 28 ARG A O 7
ATOM 6707 N N . GLU A 1 29 ? -0.096 -12.178 -7.823 1.00 0.00 29 GLU A N 7
ATOM 6708 C CA . GLU A 1 29 ? -0.784 -11.290 -6.842 1.00 0.00 29 GLU A CA 7
ATOM 6709 C C . GLU A 1 29 ? -1.400 -10.082 -7.555 1.00 0.00 29 GLU A C 7
ATOM 6710 O O . GLU A 1 29 ? -0.800 -9.495 -8.433 1.00 0.00 29 GLU A O 7
ATOM 6722 N N . ASN A 1 30 ? -2.595 -9.708 -7.184 1.00 0.00 30 ASN A N 7
ATOM 6723 C CA . ASN A 1 30 ? -3.249 -8.539 -7.840 1.00 0.00 30 ASN A CA 7
ATOM 6724 C C . ASN A 1 30 ? -3.065 -7.281 -6.986 1.00 0.00 30 ASN A C 7
ATOM 6725 O O . ASN A 1 30 ? -4.020 -6.653 -6.577 1.00 0.00 30 ASN A O 7
ATOM 6736 N N . ASP A 1 31 ? -1.843 -6.910 -6.714 1.00 0.00 31 ASP A N 7
ATOM 6737 C CA . ASP A 1 31 ? -1.602 -5.693 -5.886 1.00 0.00 31 ASP A CA 7
ATOM 6738 C C . ASP A 1 31 ? -0.500 -4.833 -6.520 1.00 0.00 31 ASP A C 7
ATOM 6739 O O . ASP A 1 31 ? 0.608 -4.785 -6.022 1.00 0.00 31 ASP A O 7
ATOM 6748 N N . PRO A 1 32 ? -0.839 -4.179 -7.604 1.00 0.00 32 PRO A N 7
ATOM 6749 C CA . PRO A 1 32 ? 0.133 -3.315 -8.312 1.00 0.00 32 PRO A CA 7
ATOM 6750 C C . PRO A 1 32 ? 0.581 -2.162 -7.412 1.00 0.00 32 PRO A C 7
ATOM 6751 O O . PRO A 1 32 ? -0.090 -1.800 -6.465 1.00 0.00 32 PRO A O 7
ATOM 6762 N N . ILE A 1 33 ? 1.710 -1.582 -7.704 1.00 0.00 33 ILE A N 7
ATOM 6763 C CA . ILE A 1 33 ? 2.210 -0.446 -6.872 1.00 0.00 33 ILE A CA 7
ATOM 6764 C C . ILE A 1 33 ? 3.090 0.478 -7.718 1.00 0.00 33 ILE A C 7
ATOM 6765 O O . ILE A 1 33 ? 3.129 0.378 -8.928 1.00 0.00 33 ILE A O 7
ATOM 6781 N N . GLN A 1 34 ? 3.798 1.373 -7.089 1.00 0.00 34 GLN A N 7
ATOM 6782 C CA . GLN A 1 34 ? 4.678 2.303 -7.854 1.00 0.00 34 GLN A CA 7
ATOM 6783 C C . GLN A 1 34 ? 6.126 2.174 -7.377 1.00 0.00 34 GLN A C 7
ATOM 6784 O O . GLN A 1 34 ? 6.391 1.737 -6.274 1.00 0.00 34 GLN A O 7
ATOM 6798 N N . GLY A 1 35 ? 7.067 2.552 -8.199 1.00 0.00 35 GLY A N 7
ATOM 6799 C CA . GLY A 1 35 ? 8.497 2.451 -7.792 1.00 0.00 35 GLY A CA 7
ATOM 6800 C C . GLY A 1 35 ? 9.086 3.858 -7.643 1.00 0.00 35 GLY A C 7
ATOM 6801 O O . GLY A 1 35 ? 8.482 4.827 -8.057 1.00 0.00 35 GLY A O 7
ATOM 6805 N N . PRO A 1 36 ? 10.253 3.926 -7.051 1.00 0.00 36 PRO A N 7
ATOM 6806 C CA . PRO A 1 36 ? 10.929 5.229 -6.843 1.00 0.00 36 PRO A CA 7
ATOM 6807 C C . PRO A 1 36 ? 11.231 5.899 -8.187 1.00 0.00 36 PRO A C 7
ATOM 6808 O O . PRO A 1 36 ? 11.443 7.093 -8.262 1.00 0.00 36 PRO A O 7
ATOM 6819 N N . ASP A 1 37 ? 11.253 5.141 -9.250 1.00 0.00 37 ASP A N 7
ATOM 6820 C CA . ASP A 1 37 ? 11.543 5.739 -10.585 1.00 0.00 37 ASP A CA 7
ATOM 6821 C C . ASP A 1 37 ? 10.324 6.501 -11.100 1.00 0.00 37 ASP A C 7
ATOM 6822 O O . ASP A 1 37 ? 10.444 7.533 -11.730 1.00 0.00 37 ASP A O 7
ATOM 6831 N N . GLY A 1 38 ? 9.151 6.006 -10.833 1.00 0.00 38 GLY A N 7
ATOM 6832 C CA . GLY A 1 38 ? 7.925 6.707 -11.303 1.00 0.00 38 GLY A CA 7
ATOM 6833 C C . GLY A 1 38 ? 7.043 5.734 -12.089 1.00 0.00 38 GLY A C 7
ATOM 6834 O O . GLY A 1 38 ? 5.847 5.916 -12.199 1.00 0.00 38 GLY A O 7
ATOM 6838 N N . LYS A 1 39 ? 7.623 4.702 -12.639 1.00 0.00 39 LYS A N 7
ATOM 6839 C CA . LYS A 1 39 ? 6.817 3.720 -13.420 1.00 0.00 39 LYS A CA 7
ATOM 6840 C C . LYS A 1 39 ? 6.098 2.752 -12.476 1.00 0.00 39 LYS A C 7
ATOM 6841 O O . LYS A 1 39 ? 6.513 2.539 -11.354 1.00 0.00 39 LYS A O 7
ATOM 6860 N N . VAL A 1 40 ? 5.021 2.164 -12.921 1.00 0.00 40 VAL A N 7
ATOM 6861 C CA . VAL A 1 40 ? 4.277 1.210 -12.050 1.00 0.00 40 VAL A CA 7
ATOM 6862 C C . VAL A 1 40 ? 4.650 -0.232 -12.407 1.00 0.00 40 VAL A C 7
ATOM 6863 O O . VAL A 1 40 ? 5.091 -0.515 -13.503 1.00 0.00 40 VAL A O 7
ATOM 6876 N N . HIS A 1 41 ? 4.478 -1.144 -11.490 1.00 0.00 41 HIS A N 7
ATOM 6877 C CA . HIS A 1 41 ? 4.824 -2.566 -11.779 1.00 0.00 41 HIS A CA 7
ATOM 6878 C C . HIS A 1 41 ? 3.603 -3.465 -11.566 1.00 0.00 41 HIS A C 7
ATOM 6879 O O . HIS A 1 41 ? 2.585 -3.036 -11.064 1.00 0.00 41 HIS A O 7
ATOM 6893 N N . GLY A 1 42 ? 3.701 -4.712 -11.942 1.00 0.00 42 GLY A N 7
ATOM 6894 C CA . GLY A 1 42 ? 2.547 -5.637 -11.760 1.00 0.00 42 GLY A CA 7
ATOM 6895 C C . GLY A 1 42 ? 2.183 -5.708 -10.276 1.00 0.00 42 GLY A C 7
ATOM 6896 O O . GLY A 1 42 ? 1.029 -5.626 -9.905 1.00 0.00 42 GLY A O 7
ATOM 6900 N N . ASN A 1 43 ? 3.160 -5.860 -9.423 1.00 0.00 43 ASN A N 7
ATOM 6901 C CA . ASN A 1 43 ? 2.871 -5.934 -7.963 1.00 0.00 43 ASN A CA 7
ATOM 6902 C C . ASN A 1 43 ? 4.102 -5.527 -7.153 1.00 0.00 43 ASN A C 7
ATOM 6903 O O . ASN A 1 43 ? 5.012 -4.898 -7.655 1.00 0.00 43 ASN A O 7
ATOM 6914 N N . THR A 1 44 ? 4.126 -5.873 -5.899 1.00 0.00 44 THR A N 7
ATOM 6915 C CA . THR A 1 44 ? 5.286 -5.501 -5.038 1.00 0.00 44 THR A CA 7
ATOM 6916 C C . THR A 1 44 ? 6.556 -6.221 -5.491 1.00 0.00 44 THR A C 7
ATOM 6917 O O . THR A 1 44 ? 7.589 -5.611 -5.684 1.00 0.00 44 THR A O 7
ATOM 6928 N N . CYS A 1 45 ? 6.495 -7.510 -5.654 1.00 0.00 45 CYS A N 7
ATOM 6929 C CA . CYS A 1 45 ? 7.713 -8.255 -6.084 1.00 0.00 45 CYS A CA 7
ATOM 6930 C C . CYS A 1 45 ? 8.300 -7.618 -7.347 1.00 0.00 45 CYS A C 7
ATOM 6931 O O . CYS A 1 45 ? 9.499 -7.485 -7.481 1.00 0.00 45 CYS A O 7
ATOM 6938 N N . SER A 1 46 ? 7.470 -7.203 -8.266 1.00 0.00 46 SER A N 7
ATOM 6939 C CA . SER A 1 46 ? 8.003 -6.558 -9.498 1.00 0.00 46 SER A CA 7
ATOM 6940 C C . SER A 1 46 ? 8.875 -5.373 -9.091 1.00 0.00 46 SER A C 7
ATOM 6941 O O . SER A 1 46 ? 9.974 -5.197 -9.578 1.00 0.00 46 SER A O 7
ATOM 6949 N N . MET A 1 47 ? 8.397 -4.574 -8.178 1.00 0.00 47 MET A N 7
ATOM 6950 C CA . MET A 1 47 ? 9.200 -3.414 -7.707 1.00 0.00 47 MET A CA 7
ATOM 6951 C C . MET A 1 47 ? 10.459 -3.935 -7.016 1.00 0.00 47 MET A C 7
ATOM 6952 O O . MET A 1 47 ? 11.464 -3.257 -6.924 1.00 0.00 47 MET A O 7
ATOM 6966 N N . CYS A 1 48 ? 10.402 -5.146 -6.535 1.00 0.00 48 CYS A N 7
ATOM 6967 C CA . CYS A 1 48 ? 11.582 -5.744 -5.851 1.00 0.00 48 CYS A CA 7
ATOM 6968 C C . CYS A 1 48 ? 12.546 -6.326 -6.887 1.00 0.00 48 CYS A C 7
ATOM 6969 O O . CYS A 1 48 ? 13.748 -6.311 -6.705 1.00 0.00 48 CYS A O 7
ATOM 6976 N N . GLU A 1 49 ? 12.032 -6.828 -7.978 1.00 0.00 49 GLU A N 7
ATOM 6977 C CA . GLU A 1 49 ? 12.926 -7.399 -9.026 1.00 0.00 49 GLU A CA 7
ATOM 6978 C C . GLU A 1 49 ? 13.842 -6.302 -9.568 1.00 0.00 49 GLU A C 7
ATOM 6979 O O . GLU A 1 49 ? 15.038 -6.479 -9.683 1.00 0.00 49 GLU A O 7
ATOM 6991 N N . VAL A 1 50 ? 13.290 -5.164 -9.889 1.00 0.00 50 VAL A N 7
ATOM 6992 C CA . VAL A 1 50 ? 14.136 -4.052 -10.409 1.00 0.00 50 VAL A CA 7
ATOM 6993 C C . VAL A 1 50 ? 15.091 -3.591 -9.310 1.00 0.00 50 VAL A C 7
ATOM 6994 O O . VAL A 1 50 ? 16.266 -3.377 -9.540 1.00 0.00 50 VAL A O 7
ATOM 7007 N N . PHE A 1 51 ? 14.599 -3.457 -8.109 1.00 0.00 51 PHE A N 7
ATOM 7008 C CA . PHE A 1 51 ? 15.480 -3.034 -6.987 1.00 0.00 51 PHE A CA 7
ATOM 7009 C C . PHE A 1 51 ? 16.517 -4.126 -6.733 1.00 0.00 51 PHE A C 7
ATOM 7010 O O . PHE A 1 51 ? 17.667 -3.858 -6.445 1.00 0.00 51 PHE A O 7
ATOM 7027 N N . PHE A 1 52 ? 16.113 -5.360 -6.857 1.00 0.00 52 PHE A N 7
ATOM 7028 C CA . PHE A 1 52 ? 17.060 -6.488 -6.649 1.00 0.00 52 PHE A CA 7
ATOM 7029 C C . PHE A 1 52 ? 18.114 -6.482 -7.756 1.00 0.00 52 PHE A C 7
ATOM 7030 O O . PHE A 1 52 ? 19.261 -6.817 -7.542 1.00 0.00 52 PHE A O 7
ATOM 7047 N N . GLN A 1 53 ? 17.727 -6.092 -8.940 1.00 0.00 53 GLN A N 7
ATOM 7048 C CA . GLN A 1 53 ? 18.699 -6.050 -10.068 1.00 0.00 53 GLN A CA 7
ATOM 7049 C C . GLN A 1 53 ? 19.750 -4.970 -9.806 1.00 0.00 53 GLN A C 7
ATOM 7050 O O . GLN A 1 53 ? 20.930 -5.170 -10.013 1.00 0.00 53 GLN A O 7
ATOM 7064 N N . ALA A 1 54 ? 19.325 -3.825 -9.348 1.00 0.00 54 ALA A N 7
ATOM 7065 C CA . ALA A 1 54 ? 20.291 -2.724 -9.067 1.00 0.00 54 ALA A CA 7
ATOM 7066 C C . ALA A 1 54 ? 21.229 -3.121 -7.924 1.00 0.00 54 ALA A C 7
ATOM 7067 O O . ALA A 1 54 ? 22.391 -2.764 -7.910 1.00 0.00 54 ALA A O 7
ATOM 7074 N N . GLU A 1 55 ? 20.736 -3.856 -6.964 1.00 0.00 55 GLU A N 7
ATOM 7075 C CA . GLU A 1 55 ? 21.603 -4.272 -5.825 1.00 0.00 55 GLU A CA 7
ATOM 7076 C C . GLU A 1 55 ? 22.848 -4.993 -6.345 1.00 0.00 55 GLU A C 7
ATOM 7077 O O . GLU A 1 55 ? 23.896 -4.968 -5.731 1.00 0.00 55 GLU A O 7
ATOM 7089 N N . GLU A 1 56 ? 22.741 -5.636 -7.475 1.00 0.00 56 GLU A N 7
ATOM 7090 C CA . GLU A 1 56 ? 23.917 -6.360 -8.036 1.00 0.00 56 GLU A CA 7
ATOM 7091 C C . GLU A 1 56 ? 24.935 -5.361 -8.591 1.00 0.00 56 GLU A C 7
ATOM 7092 O O . GLU A 1 56 ? 26.117 -5.635 -8.657 1.00 0.00 56 GLU A O 7
ATOM 7104 N N . GLU A 1 57 ? 24.487 -4.202 -8.991 1.00 0.00 57 GLU A N 7
ATOM 7105 C CA . GLU A 1 57 ? 25.431 -3.187 -9.540 1.00 0.00 57 GLU A CA 7
ATOM 7106 C C . GLU A 1 57 ? 26.223 -2.532 -8.405 1.00 0.00 57 GLU A C 7
ATOM 7107 O O . GLU A 1 57 ? 27.401 -2.264 -8.532 1.00 0.00 57 GLU A O 7
ATOM 7119 N N . GLU A 1 58 ? 25.585 -2.274 -7.297 1.00 0.00 58 GLU A N 7
ATOM 7120 C CA . GLU A 1 58 ? 26.304 -1.636 -6.155 1.00 0.00 58 GLU A CA 7
ATOM 7121 C C . GLU A 1 58 ? 27.547 -2.452 -5.792 1.00 0.00 58 GLU A C 7
ATOM 7122 O O . GLU A 1 58 ? 28.541 -1.919 -5.341 1.00 0.00 58 GLU A O 7
ATOM 7134 N N . LYS A 1 59 ? 27.498 -3.742 -5.984 1.00 0.00 59 LYS A N 7
ATOM 7135 C CA . LYS A 1 59 ? 28.678 -4.591 -5.649 1.00 0.00 59 LYS A CA 7
ATOM 7136 C C . LYS A 1 59 ? 29.751 -4.455 -6.732 1.00 0.00 59 LYS A C 7
ATOM 7137 O O . LYS A 1 59 ? 30.849 -4.957 -6.597 1.00 0.00 59 LYS A O 7
ATOM 7156 N N . LYS A 1 60 ? 29.443 -3.778 -7.805 1.00 0.00 60 LYS A N 7
ATOM 7157 C CA . LYS A 1 60 ? 30.449 -3.612 -8.893 1.00 0.00 60 LYS A CA 7
ATOM 7158 C C . LYS A 1 60 ? 31.724 -2.972 -8.342 1.00 0.00 60 LYS A C 7
ATOM 7159 O O . LYS A 1 60 ? 32.814 -3.236 -8.809 1.00 0.00 60 LYS A O 7
ATOM 7178 N N . LYS A 1 61 ? 31.598 -2.132 -7.351 1.00 0.00 61 LYS A N 7
ATOM 7179 C CA . LYS A 1 61 ? 32.804 -1.476 -6.770 1.00 0.00 61 LYS A CA 7
ATOM 7180 C C . LYS A 1 61 ? 33.786 -2.534 -6.260 1.00 0.00 61 LYS A C 7
ATOM 7181 O O . LYS A 1 61 ? 34.986 -2.342 -6.278 1.00 0.00 61 LYS A O 7
ATOM 7200 N N . LYS A 1 62 ? 33.285 -3.650 -5.806 1.00 0.00 62 LYS A N 7
ATOM 7201 C CA . LYS A 1 62 ? 34.190 -4.720 -5.295 1.00 0.00 62 LYS A CA 7
ATOM 7202 C C . LYS A 1 62 ? 33.942 -6.027 -6.054 1.00 0.00 62 LYS A C 7
ATOM 7203 O O . LYS A 1 62 ? 32.874 -6.252 -6.588 1.00 0.00 62 LYS A O 7
ATOM 7222 N N . GLU A 1 63 ? 34.920 -6.889 -6.104 1.00 0.00 63 GLU A N 7
ATOM 7223 C CA . GLU A 1 63 ? 34.738 -8.180 -6.827 1.00 0.00 63 GLU A CA 7
ATOM 7224 C C . GLU A 1 63 ? 33.755 -9.076 -6.071 1.00 0.00 63 GLU A C 7
ATOM 7225 O O . GLU A 1 63 ? 33.244 -10.042 -6.601 1.00 0.00 63 GLU A O 7
ATOM 7237 N N . GLY A 1 64 ? 33.486 -8.763 -4.832 1.00 0.00 64 GLY A N 7
ATOM 7238 C CA . GLY A 1 64 ? 32.537 -9.597 -4.042 1.00 0.00 64 GLY A CA 7
ATOM 7239 C C . GLY A 1 64 ? 33.225 -10.900 -3.630 1.00 0.00 64 GLY A C 7
ATOM 7240 O O . GLY A 1 64 ? 34.370 -11.139 -3.959 1.00 0.00 64 GLY A O 7
ATOM 7244 N N . GLU A 1 65 ? 32.537 -11.744 -2.913 1.00 0.00 65 GLU A N 7
ATOM 7245 C CA . GLU A 1 65 ? 33.153 -13.031 -2.481 1.00 0.00 65 GLU A CA 7
ATOM 7246 C C . GLU A 1 65 ? 33.162 -14.030 -3.642 1.00 0.00 65 GLU A C 7
ATOM 7247 O O . GLU A 1 65 ? 33.941 -14.962 -3.666 1.00 0.00 65 GLU A O 7
ATOM 7259 N N . SER A 1 66 ? 32.300 -13.842 -4.605 1.00 0.00 66 SER A N 7
ATOM 7260 C CA . SER A 1 66 ? 32.260 -14.782 -5.762 1.00 0.00 66 SER A CA 7
ATOM 7261 C C . SER A 1 66 ? 33.497 -14.589 -6.644 1.00 0.00 66 SER A C 7
ATOM 7262 O O . SER A 1 66 ? 33.801 -15.407 -7.489 1.00 0.00 66 SER A O 7
ATOM 7270 N N . ARG A 1 67 ? 34.212 -13.515 -6.454 1.00 0.00 67 ARG A N 7
ATOM 7271 C CA . ARG A 1 67 ? 35.429 -13.273 -7.284 1.00 0.00 67 ARG A CA 7
ATOM 7272 C C . ARG A 1 67 ? 36.659 -13.122 -6.386 1.00 0.00 67 ARG A C 7
ATOM 7273 O O . ARG A 1 67 ? 36.573 -12.643 -5.272 1.00 0.00 67 ARG A O 7
ATOM 7294 N N . ASN A 1 68 ? 37.805 -13.529 -6.861 1.00 0.00 68 ASN A N 7
ATOM 7295 C CA . ASN A 1 68 ? 39.040 -13.409 -6.034 1.00 0.00 68 ASN A CA 7
ATOM 7296 C C . ASN A 1 68 ? 40.162 -12.765 -6.851 1.00 0.00 68 ASN A C 7
ATOM 7297 O O . ASN A 1 68 ? 40.726 -13.449 -7.689 1.00 0.00 68 ASN A O 7
ATOM 7309 N N . GLU A 1 1 ? 13.692 16.275 4.839 1.00 0.00 1 GLU A N 8
ATOM 7310 C CA . GLU A 1 1 ? 13.143 14.949 4.438 1.00 0.00 1 GLU A CA 8
ATOM 7311 C C . GLU A 1 1 ? 14.282 13.997 4.061 1.00 0.00 1 GLU A C 8
ATOM 7312 O O . GLU A 1 1 ? 14.986 14.209 3.093 1.00 0.00 1 GLU A O 8
ATOM 7326 N N . SER A 1 2 ? 14.469 12.950 4.817 1.00 0.00 2 SER A N 8
ATOM 7327 C CA . SER A 1 2 ? 15.562 11.988 4.501 1.00 0.00 2 SER A CA 8
ATOM 7328 C C . SER A 1 2 ? 14.999 10.570 4.375 1.00 0.00 2 SER A C 8
ATOM 7329 O O . SER A 1 2 ? 13.966 10.250 4.932 1.00 0.00 2 SER A O 8
ATOM 7337 N N . GLY A 1 3 ? 15.667 9.717 3.648 1.00 0.00 3 GLY A N 8
ATOM 7338 C CA . GLY A 1 3 ? 15.169 8.322 3.487 1.00 0.00 3 GLY A CA 8
ATOM 7339 C C . GLY A 1 3 ? 15.760 7.439 4.587 1.00 0.00 3 GLY A C 8
ATOM 7340 O O . GLY A 1 3 ? 15.894 6.242 4.432 1.00 0.00 3 GLY A O 8
ATOM 7344 N N . LYS A 1 4 ? 16.118 8.020 5.701 1.00 0.00 4 LYS A N 8
ATOM 7345 C CA . LYS A 1 4 ? 16.701 7.212 6.810 1.00 0.00 4 LYS A CA 8
ATOM 7346 C C . LYS A 1 4 ? 15.591 6.494 7.582 1.00 0.00 4 LYS A C 8
ATOM 7347 O O . LYS A 1 4 ? 15.797 5.438 8.146 1.00 0.00 4 LYS A O 8
ATOM 7366 N N . ALA A 1 5 ? 14.415 7.059 7.611 1.00 0.00 5 ALA A N 8
ATOM 7367 C CA . ALA A 1 5 ? 13.294 6.407 8.348 1.00 0.00 5 ALA A CA 8
ATOM 7368 C C . ALA A 1 5 ? 12.881 5.111 7.645 1.00 0.00 5 ALA A C 8
ATOM 7369 O O . ALA A 1 5 ? 12.282 4.236 8.238 1.00 0.00 5 ALA A O 8
ATOM 7376 N N . THR A 1 6 ? 13.196 4.982 6.385 1.00 0.00 6 THR A N 8
ATOM 7377 C CA . THR A 1 6 ? 12.820 3.743 5.647 1.00 0.00 6 THR A CA 8
ATOM 7378 C C . THR A 1 6 ? 13.872 3.418 4.583 1.00 0.00 6 THR A C 8
ATOM 7379 O O . THR A 1 6 ? 14.657 4.260 4.195 1.00 0.00 6 THR A O 8
ATOM 7390 N N . SER A 1 7 ? 13.892 2.203 4.109 1.00 0.00 7 SER A N 8
ATOM 7391 C CA . SER A 1 7 ? 14.891 1.823 3.069 1.00 0.00 7 SER A CA 8
ATOM 7392 C C . SER A 1 7 ? 14.344 0.685 2.205 1.00 0.00 7 SER A C 8
ATOM 7393 O O . SER A 1 7 ? 14.020 -0.379 2.695 1.00 0.00 7 SER A O 8
ATOM 7401 N N . TYR A 1 8 ? 14.237 0.900 0.923 1.00 0.00 8 TYR A N 8
ATOM 7402 C CA . TYR A 1 8 ? 13.710 -0.169 0.028 1.00 0.00 8 TYR A CA 8
ATOM 7403 C C . TYR A 1 8 ? 14.311 -1.524 0.411 1.00 0.00 8 TYR A C 8
ATOM 7404 O O . TYR A 1 8 ? 13.609 -2.503 0.566 1.00 0.00 8 TYR A O 8
ATOM 7422 N N . ALA A 1 9 ? 15.605 -1.587 0.568 1.00 0.00 9 ALA A N 8
ATOM 7423 C CA . ALA A 1 9 ? 16.243 -2.879 0.945 1.00 0.00 9 ALA A CA 8
ATOM 7424 C C . ALA A 1 9 ? 15.483 -3.520 2.109 1.00 0.00 9 ALA A C 8
ATOM 7425 O O . ALA A 1 9 ? 15.504 -4.719 2.291 1.00 0.00 9 ALA A O 8
ATOM 7432 N N . GLU A 1 10 ? 14.809 -2.725 2.897 1.00 0.00 10 GLU A N 8
ATOM 7433 C CA . GLU A 1 10 ? 14.042 -3.287 4.047 1.00 0.00 10 GLU A CA 8
ATOM 7434 C C . GLU A 1 10 ? 12.621 -3.642 3.601 1.00 0.00 10 GLU A C 8
ATOM 7435 O O . GLU A 1 10 ? 12.038 -4.607 4.054 1.00 0.00 10 GLU A O 8
ATOM 7447 N N . LEU A 1 11 ? 12.067 -2.870 2.707 1.00 0.00 11 LEU A N 8
ATOM 7448 C CA . LEU A 1 11 ? 10.689 -3.158 2.216 1.00 0.00 11 LEU A CA 8
ATOM 7449 C C . LEU A 1 11 ? 10.698 -4.446 1.395 1.00 0.00 11 LEU A C 8
ATOM 7450 O O . LEU A 1 11 ? 10.140 -5.451 1.786 1.00 0.00 11 LEU A O 8
ATOM 7466 N N . CYS A 1 12 ? 11.346 -4.422 0.266 1.00 0.00 12 CYS A N 8
ATOM 7467 C CA . CYS A 1 12 ? 11.415 -5.645 -0.580 1.00 0.00 12 CYS A CA 8
ATOM 7468 C C . CYS A 1 12 ? 12.202 -6.733 0.154 1.00 0.00 12 CYS A C 8
ATOM 7469 O O . CYS A 1 12 ? 12.233 -7.877 -0.252 1.00 0.00 12 CYS A O 8
ATOM 7476 N N . ASN A 1 13 ? 12.835 -6.378 1.240 1.00 0.00 13 ASN A N 8
ATOM 7477 C CA . ASN A 1 13 ? 13.618 -7.376 2.018 1.00 0.00 13 ASN A CA 8
ATOM 7478 C C . ASN A 1 13 ? 12.851 -8.697 2.104 1.00 0.00 13 ASN A C 8
ATOM 7479 O O . ASN A 1 13 ? 13.399 -9.760 1.892 1.00 0.00 13 ASN A O 8
ATOM 7490 N N . GLU A 1 14 ? 11.588 -8.640 2.413 1.00 0.00 14 GLU A N 8
ATOM 7491 C CA . GLU A 1 14 ? 10.793 -9.897 2.506 1.00 0.00 14 GLU A CA 8
ATOM 7492 C C . GLU A 1 14 ? 10.987 -10.729 1.236 1.00 0.00 14 GLU A C 8
ATOM 7493 O O . GLU A 1 14 ? 10.896 -11.940 1.255 1.00 0.00 14 GLU A O 8
ATOM 7505 N N . TYR A 1 15 ? 11.262 -10.087 0.132 1.00 0.00 15 TYR A N 8
ATOM 7506 C CA . TYR A 1 15 ? 11.469 -10.840 -1.135 1.00 0.00 15 TYR A CA 8
ATOM 7507 C C . TYR A 1 15 ? 12.902 -11.380 -1.190 1.00 0.00 15 TYR A C 8
ATOM 7508 O O . TYR A 1 15 ? 13.263 -12.119 -2.084 1.00 0.00 15 TYR A O 8
ATOM 7526 N N . ARG A 1 16 ? 13.715 -11.028 -0.231 1.00 0.00 16 ARG A N 8
ATOM 7527 C CA . ARG A 1 16 ? 15.116 -11.536 -0.222 1.00 0.00 16 ARG A CA 8
ATOM 7528 C C . ARG A 1 16 ? 15.100 -13.064 -0.205 1.00 0.00 16 ARG A C 8
ATOM 7529 O O . ARG A 1 16 ? 16.045 -13.714 -0.607 1.00 0.00 16 ARG A O 8
ATOM 7550 N N . LYS A 1 17 ? 14.020 -13.642 0.248 1.00 0.00 17 LYS A N 8
ATOM 7551 C CA . LYS A 1 17 ? 13.922 -15.128 0.282 1.00 0.00 17 LYS A CA 8
ATOM 7552 C C . LYS A 1 17 ? 13.442 -15.636 -1.080 1.00 0.00 17 LYS A C 8
ATOM 7553 O O . LYS A 1 17 ? 13.182 -16.809 -1.264 1.00 0.00 17 LYS A O 8
ATOM 7572 N N . LEU A 1 18 ? 13.321 -14.752 -2.034 1.00 0.00 18 LEU A N 8
ATOM 7573 C CA . LEU A 1 18 ? 12.854 -15.162 -3.387 1.00 0.00 18 LEU A CA 8
ATOM 7574 C C . LEU A 1 18 ? 13.972 -14.948 -4.410 1.00 0.00 18 LEU A C 8
ATOM 7575 O O . LEU A 1 18 ? 14.059 -15.637 -5.407 1.00 0.00 18 LEU A O 8
ATOM 7591 N N . VAL A 1 19 ? 14.830 -13.992 -4.167 1.00 0.00 19 VAL A N 8
ATOM 7592 C CA . VAL A 1 19 ? 15.944 -13.726 -5.120 1.00 0.00 19 VAL A CA 8
ATOM 7593 C C . VAL A 1 19 ? 17.092 -14.709 -4.883 1.00 0.00 19 VAL A C 8
ATOM 7594 O O . VAL A 1 19 ? 17.823 -14.604 -3.918 1.00 0.00 19 VAL A O 8
ATOM 7607 N N . ARG A 1 20 ? 17.259 -15.664 -5.758 1.00 0.00 20 ARG A N 8
ATOM 7608 C CA . ARG A 1 20 ? 18.363 -16.650 -5.580 1.00 0.00 20 ARG A CA 8
ATOM 7609 C C . ARG A 1 20 ? 19.678 -16.072 -6.110 1.00 0.00 20 ARG A C 8
ATOM 7610 O O . ARG A 1 20 ? 20.419 -15.431 -5.393 1.00 0.00 20 ARG A O 8
ATOM 7631 N N . ASN A 1 21 ? 19.969 -16.289 -7.364 1.00 0.00 21 ASN A N 8
ATOM 7632 C CA . ASN A 1 21 ? 21.233 -15.746 -7.940 1.00 0.00 21 ASN A CA 8
ATOM 7633 C C . ASN A 1 21 ? 20.911 -14.736 -9.043 1.00 0.00 21 ASN A C 8
ATOM 7634 O O . ASN A 1 21 ? 21.352 -14.867 -10.168 1.00 0.00 21 ASN A O 8
ATOM 7645 N N . GLY A 1 22 ? 20.141 -13.730 -8.729 1.00 0.00 22 GLY A N 8
ATOM 7646 C CA . GLY A 1 22 ? 19.786 -12.715 -9.759 1.00 0.00 22 GLY A CA 8
ATOM 7647 C C . GLY A 1 22 ? 18.410 -13.045 -10.340 1.00 0.00 22 GLY A C 8
ATOM 7648 O O . GLY A 1 22 ? 18.058 -12.604 -11.417 1.00 0.00 22 GLY A O 8
ATOM 7652 N N . LYS A 1 23 ? 17.630 -13.820 -9.637 1.00 0.00 23 LYS A N 8
ATOM 7653 C CA . LYS A 1 23 ? 16.277 -14.178 -10.151 1.00 0.00 23 LYS A CA 8
ATOM 7654 C C . LYS A 1 23 ? 15.231 -14.041 -9.040 1.00 0.00 23 LYS A C 8
ATOM 7655 O O . LYS A 1 23 ? 15.294 -14.708 -8.026 1.00 0.00 23 LYS A O 8
ATOM 7674 N N . LEU A 1 24 ? 14.268 -13.180 -9.224 1.00 0.00 24 LEU A N 8
ATOM 7675 C CA . LEU A 1 24 ? 13.218 -13.001 -8.181 1.00 0.00 24 LEU A CA 8
ATOM 7676 C C . LEU A 1 24 ? 12.012 -13.890 -8.496 1.00 0.00 24 LEU A C 8
ATOM 7677 O O . LEU A 1 24 ? 11.478 -13.863 -9.586 1.00 0.00 24 LEU A O 8
ATOM 7693 N N . ALA A 1 25 ? 11.583 -14.683 -7.553 1.00 0.00 25 ALA A N 8
ATOM 7694 C CA . ALA A 1 25 ? 10.414 -15.575 -7.806 1.00 0.00 25 ALA A CA 8
ATOM 7695 C C . ALA A 1 25 ? 9.187 -15.080 -7.035 1.00 0.00 25 ALA A C 8
ATOM 7696 O O . ALA A 1 25 ? 9.252 -14.807 -5.854 1.00 0.00 25 ALA A O 8
ATOM 7703 N N . CYS A 1 26 ? 8.068 -14.968 -7.697 1.00 0.00 26 CYS A N 8
ATOM 7704 C CA . CYS A 1 26 ? 6.834 -14.494 -7.006 1.00 0.00 26 CYS A CA 8
ATOM 7705 C C . CYS A 1 26 ? 5.596 -15.119 -7.653 1.00 0.00 26 CYS A C 8
ATOM 7706 O O . CYS A 1 26 ? 5.696 -15.999 -8.486 1.00 0.00 26 CYS A O 8
ATOM 7713 N N . THR A 1 27 ? 4.428 -14.672 -7.280 1.00 0.00 27 THR A N 8
ATOM 7714 C CA . THR A 1 27 ? 3.186 -15.244 -7.876 1.00 0.00 27 THR A CA 8
ATOM 7715 C C . THR A 1 27 ? 2.473 -14.191 -8.730 1.00 0.00 27 THR A C 8
ATOM 7716 O O . THR A 1 27 ? 2.852 -13.037 -8.755 1.00 0.00 27 THR A O 8
ATOM 7727 N N . ARG A 1 28 ? 1.441 -14.581 -9.427 1.00 0.00 28 ARG A N 8
ATOM 7728 C CA . ARG A 1 28 ? 0.703 -13.604 -10.279 1.00 0.00 28 ARG A CA 8
ATOM 7729 C C . ARG A 1 28 ? -0.250 -12.768 -9.420 1.00 0.00 28 ARG A C 8
ATOM 7730 O O . ARG A 1 28 ? -1.427 -12.665 -9.704 1.00 0.00 28 ARG A O 8
ATOM 7751 N N . GLU A 1 29 ? 0.248 -12.171 -8.372 1.00 0.00 29 GLU A N 8
ATOM 7752 C CA . GLU A 1 29 ? -0.632 -11.343 -7.498 1.00 0.00 29 GLU A CA 8
ATOM 7753 C C . GLU A 1 29 ? -1.193 -10.155 -8.285 1.00 0.00 29 GLU A C 8
ATOM 7754 O O . GLU A 1 29 ? -0.523 -9.580 -9.120 1.00 0.00 29 GLU A O 8
ATOM 7766 N N . ASN A 1 30 ? -2.417 -9.786 -8.027 1.00 0.00 30 ASN A N 8
ATOM 7767 C CA . ASN A 1 30 ? -3.019 -8.636 -8.761 1.00 0.00 30 ASN A CA 8
ATOM 7768 C C . ASN A 1 30 ? -2.970 -7.372 -7.899 1.00 0.00 30 ASN A C 8
ATOM 7769 O O . ASN A 1 30 ? -3.984 -6.776 -7.596 1.00 0.00 30 ASN A O 8
ATOM 7780 N N . ASP A 1 31 ? -1.797 -6.959 -7.502 1.00 0.00 31 ASP A N 8
ATOM 7781 C CA . ASP A 1 31 ? -1.683 -5.733 -6.661 1.00 0.00 31 ASP A CA 8
ATOM 7782 C C . ASP A 1 31 ? -0.616 -4.795 -7.239 1.00 0.00 31 ASP A C 8
ATOM 7783 O O . ASP A 1 31 ? 0.502 -4.767 -6.765 1.00 0.00 31 ASP A O 8
ATOM 7792 N N . PRO A 1 32 ? -0.995 -4.053 -8.251 1.00 0.00 32 PRO A N 8
ATOM 7793 C CA . PRO A 1 32 ? -0.059 -3.109 -8.900 1.00 0.00 32 PRO A CA 8
ATOM 7794 C C . PRO A 1 32 ? 0.388 -2.028 -7.913 1.00 0.00 32 PRO A C 8
ATOM 7795 O O . PRO A 1 32 ? -0.327 -1.671 -6.998 1.00 0.00 32 PRO A O 8
ATOM 7806 N N . ILE A 1 33 ? 1.566 -1.504 -8.098 1.00 0.00 33 ILE A N 8
ATOM 7807 C CA . ILE A 1 33 ? 2.070 -0.441 -7.180 1.00 0.00 33 ILE A CA 8
ATOM 7808 C C . ILE A 1 33 ? 3.050 0.473 -7.922 1.00 0.00 33 ILE A C 8
ATOM 7809 O O . ILE A 1 33 ? 3.135 0.458 -9.134 1.00 0.00 33 ILE A O 8
ATOM 7825 N N . GLN A 1 34 ? 3.790 1.266 -7.200 1.00 0.00 34 GLN A N 8
ATOM 7826 C CA . GLN A 1 34 ? 4.767 2.183 -7.856 1.00 0.00 34 GLN A CA 8
ATOM 7827 C C . GLN A 1 34 ? 6.146 2.042 -7.205 1.00 0.00 34 GLN A C 8
ATOM 7828 O O . GLN A 1 34 ? 6.267 1.948 -6.000 1.00 0.00 34 GLN A O 8
ATOM 7842 N N . GLY A 1 35 ? 7.186 2.026 -7.994 1.00 0.00 35 GLY A N 8
ATOM 7843 C CA . GLY A 1 35 ? 8.555 1.890 -7.421 1.00 0.00 35 GLY A CA 8
ATOM 7844 C C . GLY A 1 35 ? 9.171 3.280 -7.226 1.00 0.00 35 GLY A C 8
ATOM 7845 O O . GLY A 1 35 ? 8.583 4.274 -7.603 1.00 0.00 35 GLY A O 8
ATOM 7849 N N . PRO A 1 36 ? 10.343 3.307 -6.637 1.00 0.00 36 PRO A N 8
ATOM 7850 C CA . PRO A 1 36 ? 11.045 4.588 -6.387 1.00 0.00 36 PRO A CA 8
ATOM 7851 C C . PRO A 1 36 ? 11.357 5.303 -7.705 1.00 0.00 36 PRO A C 8
ATOM 7852 O O . PRO A 1 36 ? 11.588 6.495 -7.735 1.00 0.00 36 PRO A O 8
ATOM 7863 N N . ASP A 1 37 ? 11.371 4.585 -8.793 1.00 0.00 37 ASP A N 8
ATOM 7864 C CA . ASP A 1 37 ? 11.674 5.228 -10.104 1.00 0.00 37 ASP A CA 8
ATOM 7865 C C . ASP A 1 37 ? 10.476 6.045 -10.583 1.00 0.00 37 ASP A C 8
ATOM 7866 O O . ASP A 1 37 ? 10.616 6.989 -11.334 1.00 0.00 37 ASP A O 8
ATOM 7875 N N . GLY A 1 38 ? 9.300 5.694 -10.150 1.00 0.00 38 GLY A N 8
ATOM 7876 C CA . GLY A 1 38 ? 8.099 6.457 -10.578 1.00 0.00 38 GLY A CA 8
ATOM 7877 C C . GLY A 1 38 ? 7.236 5.585 -11.493 1.00 0.00 38 GLY A C 8
ATOM 7878 O O . GLY A 1 38 ? 6.075 5.863 -11.716 1.00 0.00 38 GLY A O 8
ATOM 7882 N N . LYS A 1 39 ? 7.796 4.533 -12.025 1.00 0.00 39 LYS A N 8
ATOM 7883 C CA . LYS A 1 39 ? 7.008 3.646 -12.928 1.00 0.00 39 LYS A CA 8
ATOM 7884 C C . LYS A 1 39 ? 6.128 2.698 -12.108 1.00 0.00 39 LYS A C 8
ATOM 7885 O O . LYS A 1 39 ? 6.347 2.494 -10.931 1.00 0.00 39 LYS A O 8
ATOM 7904 N N . VAL A 1 40 ? 5.138 2.115 -12.724 1.00 0.00 40 VAL A N 8
ATOM 7905 C CA . VAL A 1 40 ? 4.246 1.178 -11.985 1.00 0.00 40 VAL A CA 8
ATOM 7906 C C . VAL A 1 40 ? 4.583 -0.268 -12.359 1.00 0.00 40 VAL A C 8
ATOM 7907 O O . VAL A 1 40 ? 5.061 -0.544 -13.442 1.00 0.00 40 VAL A O 8
ATOM 7920 N N . HIS A 1 41 ? 4.343 -1.194 -11.472 1.00 0.00 41 HIS A N 8
ATOM 7921 C CA . HIS A 1 41 ? 4.656 -2.618 -11.783 1.00 0.00 41 HIS A CA 8
ATOM 7922 C C . HIS A 1 41 ? 3.440 -3.505 -11.496 1.00 0.00 41 HIS A C 8
ATOM 7923 O O . HIS A 1 41 ? 2.486 -3.085 -10.874 1.00 0.00 41 HIS A O 8
ATOM 7937 N N . GLY A 1 42 ? 3.469 -4.729 -11.949 1.00 0.00 42 GLY A N 8
ATOM 7938 C CA . GLY A 1 42 ? 2.317 -5.643 -11.708 1.00 0.00 42 GLY A CA 8
ATOM 7939 C C . GLY A 1 42 ? 2.111 -5.826 -10.203 1.00 0.00 42 GLY A C 8
ATOM 7940 O O . GLY A 1 42 ? 1.015 -5.688 -9.696 1.00 0.00 42 GLY A O 8
ATOM 7944 N N . ASN A 1 43 ? 3.154 -6.137 -9.484 1.00 0.00 43 ASN A N 8
ATOM 7945 C CA . ASN A 1 43 ? 3.012 -6.331 -8.012 1.00 0.00 43 ASN A CA 8
ATOM 7946 C C . ASN A 1 43 ? 4.239 -5.781 -7.282 1.00 0.00 43 ASN A C 8
ATOM 7947 O O . ASN A 1 43 ? 5.056 -5.086 -7.852 1.00 0.00 43 ASN A O 8
ATOM 7958 N N . THR A 1 44 ? 4.369 -6.090 -6.022 1.00 0.00 44 THR A N 8
ATOM 7959 C CA . THR A 1 44 ? 5.539 -5.590 -5.245 1.00 0.00 44 THR A CA 8
ATOM 7960 C C . THR A 1 44 ? 6.812 -6.315 -5.685 1.00 0.00 44 THR A C 8
ATOM 7961 O O . THR A 1 44 ? 7.904 -5.800 -5.550 1.00 0.00 44 THR A O 8
ATOM 7972 N N . CYS A 1 45 ? 6.686 -7.499 -6.218 1.00 0.00 45 CYS A N 8
ATOM 7973 C CA . CYS A 1 45 ? 7.907 -8.228 -6.667 1.00 0.00 45 CYS A CA 8
ATOM 7974 C C . CYS A 1 45 ? 8.530 -7.477 -7.840 1.00 0.00 45 CYS A C 8
ATOM 7975 O O . CYS A 1 45 ? 9.681 -7.093 -7.799 1.00 0.00 45 CYS A O 8
ATOM 7982 N N . SER A 1 46 ? 7.774 -7.245 -8.881 1.00 0.00 46 SER A N 8
ATOM 7983 C CA . SER A 1 46 ? 8.331 -6.493 -10.038 1.00 0.00 46 SER A CA 8
ATOM 7984 C C . SER A 1 46 ? 9.083 -5.277 -9.506 1.00 0.00 46 SER A C 8
ATOM 7985 O O . SER A 1 46 ? 10.158 -4.943 -9.962 1.00 0.00 46 SER A O 8
ATOM 7993 N N . MET A 1 47 ? 8.533 -4.634 -8.511 1.00 0.00 47 MET A N 8
ATOM 7994 C CA . MET A 1 47 ? 9.221 -3.461 -7.909 1.00 0.00 47 MET A CA 8
ATOM 7995 C C . MET A 1 47 ? 10.460 -3.959 -7.170 1.00 0.00 47 MET A C 8
ATOM 7996 O O . MET A 1 47 ? 11.492 -3.319 -7.144 1.00 0.00 47 MET A O 8
ATOM 8010 N N . CYS A 1 48 ? 10.351 -5.115 -6.579 1.00 0.00 48 CYS A N 8
ATOM 8011 C CA . CYS A 1 48 ? 11.503 -5.704 -5.843 1.00 0.00 48 CYS A CA 8
ATOM 8012 C C . CYS A 1 48 ? 12.527 -6.250 -6.841 1.00 0.00 48 CYS A C 8
ATOM 8013 O O . CYS A 1 48 ? 13.709 -6.307 -6.561 1.00 0.00 48 CYS A O 8
ATOM 8020 N N . GLU A 1 49 ? 12.089 -6.635 -8.009 1.00 0.00 49 GLU A N 8
ATOM 8021 C CA . GLU A 1 49 ? 13.047 -7.155 -9.025 1.00 0.00 49 GLU A CA 8
ATOM 8022 C C . GLU A 1 49 ? 13.938 -6.009 -9.505 1.00 0.00 49 GLU A C 8
ATOM 8023 O O . GLU A 1 49 ? 15.150 -6.092 -9.465 1.00 0.00 49 GLU A O 8
ATOM 8035 N N . VAL A 1 50 ? 13.345 -4.932 -9.945 1.00 0.00 50 VAL A N 8
ATOM 8036 C CA . VAL A 1 50 ? 14.163 -3.775 -10.408 1.00 0.00 50 VAL A CA 8
ATOM 8037 C C . VAL A 1 50 ? 15.098 -3.348 -9.284 1.00 0.00 50 VAL A C 8
ATOM 8038 O O . VAL A 1 50 ? 16.259 -3.057 -9.497 1.00 0.00 50 VAL A O 8
ATOM 8051 N N . PHE A 1 51 ? 14.601 -3.329 -8.078 1.00 0.00 51 PHE A N 8
ATOM 8052 C CA . PHE A 1 51 ? 15.459 -2.943 -6.927 1.00 0.00 51 PHE A CA 8
ATOM 8053 C C . PHE A 1 51 ? 16.515 -4.025 -6.715 1.00 0.00 51 PHE A C 8
ATOM 8054 O O . PHE A 1 51 ? 17.673 -3.748 -6.471 1.00 0.00 51 PHE A O 8
ATOM 8071 N N . PHE A 1 52 ? 16.117 -5.260 -6.827 1.00 0.00 52 PHE A N 8
ATOM 8072 C CA . PHE A 1 52 ? 17.081 -6.380 -6.659 1.00 0.00 52 PHE A CA 8
ATOM 8073 C C . PHE A 1 52 ? 18.066 -6.375 -7.827 1.00 0.00 52 PHE A C 8
ATOM 8074 O O . PHE A 1 52 ? 19.234 -6.675 -7.676 1.00 0.00 52 PHE A O 8
ATOM 8091 N N . GLN A 1 53 ? 17.596 -6.023 -8.991 1.00 0.00 53 GLN A N 8
ATOM 8092 C CA . GLN A 1 53 ? 18.489 -5.979 -10.181 1.00 0.00 53 GLN A CA 8
ATOM 8093 C C . GLN A 1 53 ? 19.465 -4.811 -10.047 1.00 0.00 53 GLN A C 8
ATOM 8094 O O . GLN A 1 53 ? 20.631 -4.918 -10.373 1.00 0.00 53 GLN A O 8
ATOM 8108 N N . ALA A 1 54 ? 18.993 -3.694 -9.565 1.00 0.00 54 ALA A N 8
ATOM 8109 C CA . ALA A 1 54 ? 19.886 -2.512 -9.402 1.00 0.00 54 ALA A CA 8
ATOM 8110 C C . ALA A 1 54 ? 20.941 -2.792 -8.327 1.00 0.00 54 ALA A C 8
ATOM 8111 O O . ALA A 1 54 ? 22.056 -2.317 -8.402 1.00 0.00 54 ALA A O 8
ATOM 8118 N N . GLU A 1 55 ? 20.598 -3.559 -7.326 1.00 0.00 55 GLU A N 8
ATOM 8119 C CA . GLU A 1 55 ? 21.588 -3.863 -6.254 1.00 0.00 55 GLU A CA 8
ATOM 8120 C C . GLU A 1 55 ? 22.850 -4.475 -6.865 1.00 0.00 55 GLU A C 8
ATOM 8121 O O . GLU A 1 55 ? 23.948 -4.268 -6.388 1.00 0.00 55 GLU A O 8
ATOM 8133 N N . GLU A 1 56 ? 22.700 -5.224 -7.920 1.00 0.00 56 GLU A N 8
ATOM 8134 C CA . GLU A 1 56 ? 23.889 -5.847 -8.569 1.00 0.00 56 GLU A CA 8
ATOM 8135 C C . GLU A 1 56 ? 24.687 -4.784 -9.328 1.00 0.00 56 GLU A C 8
ATOM 8136 O O . GLU A 1 56 ? 25.896 -4.856 -9.430 1.00 0.00 56 GLU A O 8
ATOM 8148 N N . GLU A 1 57 ? 24.020 -3.797 -9.860 1.00 0.00 57 GLU A N 8
ATOM 8149 C CA . GLU A 1 57 ? 24.738 -2.728 -10.611 1.00 0.00 57 GLU A CA 8
ATOM 8150 C C . GLU A 1 57 ? 25.351 -1.718 -9.637 1.00 0.00 57 GLU A C 8
ATOM 8151 O O . GLU A 1 57 ? 26.423 -1.194 -9.866 1.00 0.00 57 GLU A O 8
ATOM 8163 N N . GLU A 1 58 ? 24.680 -1.444 -8.552 1.00 0.00 58 GLU A N 8
ATOM 8164 C CA . GLU A 1 58 ? 25.228 -0.468 -7.565 1.00 0.00 58 GLU A CA 8
ATOM 8165 C C . GLU A 1 58 ? 26.654 -0.863 -7.170 1.00 0.00 58 GLU A C 8
ATOM 8166 O O . GLU A 1 58 ? 27.428 -0.050 -6.705 1.00 0.00 58 GLU A O 8
ATOM 8178 N N . LYS A 1 59 ? 27.005 -2.107 -7.351 1.00 0.00 59 LYS A N 8
ATOM 8179 C CA . LYS A 1 59 ? 28.379 -2.555 -6.985 1.00 0.00 59 LYS A CA 8
ATOM 8180 C C . LYS A 1 59 ? 29.374 -2.171 -8.085 1.00 0.00 59 LYS A C 8
ATOM 8181 O O . LYS A 1 59 ? 30.565 -2.385 -7.960 1.00 0.00 59 LYS A O 8
ATOM 8200 N N . LYS A 1 60 ? 28.898 -1.610 -9.162 1.00 0.00 60 LYS A N 8
ATOM 8201 C CA . LYS A 1 60 ? 29.820 -1.217 -10.268 1.00 0.00 60 LYS A CA 8
ATOM 8202 C C . LYS A 1 60 ? 30.857 -0.210 -9.762 1.00 0.00 60 LYS A C 8
ATOM 8203 O O . LYS A 1 60 ? 31.992 -0.205 -10.195 1.00 0.00 60 LYS A O 8
ATOM 8222 N N . LYS A 1 61 ? 30.478 0.640 -8.848 1.00 0.00 61 LYS A N 8
ATOM 8223 C CA . LYS A 1 61 ? 31.445 1.643 -8.317 1.00 0.00 61 LYS A CA 8
ATOM 8224 C C . LYS A 1 61 ? 32.503 0.952 -7.453 1.00 0.00 61 LYS A C 8
ATOM 8225 O O . LYS A 1 61 ? 32.189 0.167 -6.580 1.00 0.00 61 LYS A O 8
ATOM 8244 N N . LYS A 1 62 ? 33.755 1.235 -7.689 1.00 0.00 62 LYS A N 8
ATOM 8245 C CA . LYS A 1 62 ? 34.830 0.592 -6.880 1.00 0.00 62 LYS A CA 8
ATOM 8246 C C . LYS A 1 62 ? 34.749 1.057 -5.424 1.00 0.00 62 LYS A C 8
ATOM 8247 O O . LYS A 1 62 ? 35.195 0.380 -4.521 1.00 0.00 62 LYS A O 8
ATOM 8266 N N . GLU A 1 63 ? 34.183 2.209 -5.190 1.00 0.00 63 GLU A N 8
ATOM 8267 C CA . GLU A 1 63 ? 34.074 2.717 -3.792 1.00 0.00 63 GLU A CA 8
ATOM 8268 C C . GLU A 1 63 ? 35.417 2.571 -3.072 1.00 0.00 63 GLU A C 8
ATOM 8269 O O . GLU A 1 63 ? 35.744 1.523 -2.551 1.00 0.00 63 GLU A O 8
ATOM 8281 N N . GLY A 1 64 ? 36.199 3.616 -3.038 1.00 0.00 64 GLY A N 8
ATOM 8282 C CA . GLY A 1 64 ? 37.520 3.536 -2.352 1.00 0.00 64 GLY A CA 8
ATOM 8283 C C . GLY A 1 64 ? 37.640 4.678 -1.341 1.00 0.00 64 GLY A C 8
ATOM 8284 O O . GLY A 1 64 ? 36.655 5.242 -0.907 1.00 0.00 64 GLY A O 8
ATOM 8288 N N . GLU A 1 65 ? 38.841 5.024 -0.962 1.00 0.00 65 GLU A N 8
ATOM 8289 C CA . GLU A 1 65 ? 39.022 6.130 0.020 1.00 0.00 65 GLU A CA 8
ATOM 8290 C C . GLU A 1 65 ? 39.327 7.441 -0.709 1.00 0.00 65 GLU A C 8
ATOM 8291 O O . GLU A 1 65 ? 39.799 7.445 -1.828 1.00 0.00 65 GLU A O 8
ATOM 8303 N N . SER A 1 66 ? 39.059 8.555 -0.082 1.00 0.00 66 SER A N 8
ATOM 8304 C CA . SER A 1 66 ? 39.333 9.865 -0.741 1.00 0.00 66 SER A CA 8
ATOM 8305 C C . SER A 1 66 ? 40.842 10.068 -0.907 1.00 0.00 66 SER A C 8
ATOM 8306 O O . SER A 1 66 ? 41.289 10.797 -1.770 1.00 0.00 66 SER A O 8
ATOM 8314 N N . ARG A 1 67 ? 41.630 9.429 -0.085 1.00 0.00 67 ARG A N 8
ATOM 8315 C CA . ARG A 1 67 ? 43.108 9.586 -0.196 1.00 0.00 67 ARG A CA 8
ATOM 8316 C C . ARG A 1 67 ? 43.777 8.215 -0.332 1.00 0.00 67 ARG A C 8
ATOM 8317 O O . ARG A 1 67 ? 43.291 7.224 0.175 1.00 0.00 67 ARG A O 8
ATOM 8338 N N . ASN A 1 68 ? 44.888 8.151 -1.013 1.00 0.00 68 ASN A N 8
ATOM 8339 C CA . ASN A 1 68 ? 45.587 6.845 -1.181 1.00 0.00 68 ASN A CA 8
ATOM 8340 C C . ASN A 1 68 ? 47.001 6.923 -0.601 1.00 0.00 68 ASN A C 8
ATOM 8341 O O . ASN A 1 68 ? 47.691 7.883 -0.902 1.00 0.00 68 ASN A O 8
ATOM 8353 N N . GLU A 1 1 ? 12.379 13.366 7.641 1.00 0.00 1 GLU A N 9
ATOM 8354 C CA . GLU A 1 1 ? 13.636 14.010 7.162 1.00 0.00 1 GLU A CA 9
ATOM 8355 C C . GLU A 1 1 ? 14.792 13.007 7.201 1.00 0.00 1 GLU A C 9
ATOM 8356 O O . GLU A 1 1 ? 15.808 13.191 6.561 1.00 0.00 1 GLU A O 9
ATOM 8370 N N . SER A 1 2 ? 14.643 11.947 7.946 1.00 0.00 2 SER A N 9
ATOM 8371 C CA . SER A 1 2 ? 15.734 10.933 8.025 1.00 0.00 2 SER A CA 9
ATOM 8372 C C . SER A 1 2 ? 15.495 9.819 7.003 1.00 0.00 2 SER A C 9
ATOM 8373 O O . SER A 1 2 ? 16.102 8.767 7.063 1.00 0.00 2 SER A O 9
ATOM 8381 N N . GLY A 1 3 ? 14.615 10.040 6.066 1.00 0.00 3 GLY A N 9
ATOM 8382 C CA . GLY A 1 3 ? 14.338 8.994 5.041 1.00 0.00 3 GLY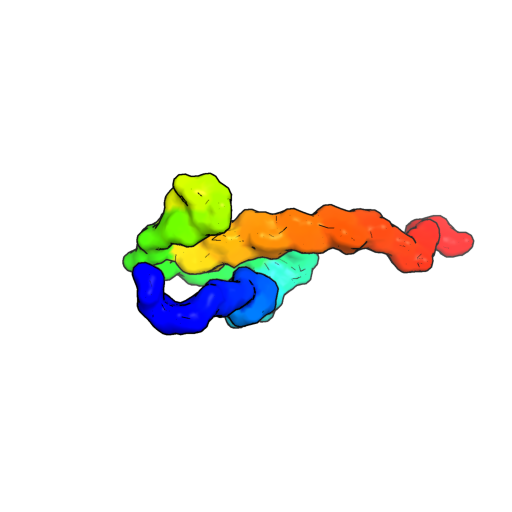 A CA 9
ATOM 8383 C C . GLY A 1 3 ? 12.827 8.795 4.912 1.00 0.00 3 GLY A C 9
ATOM 8384 O O . GLY A 1 3 ? 12.045 9.473 5.551 1.00 0.00 3 GLY A O 9
ATOM 8388 N N . LYS A 1 4 ? 12.408 7.871 4.092 1.00 0.00 4 LYS A N 9
ATOM 8389 C CA . LYS A 1 4 ? 10.945 7.630 3.923 1.00 0.00 4 LYS A CA 9
ATOM 8390 C C . LYS A 1 4 ? 10.421 6.741 5.054 1.00 0.00 4 LYS A C 9
ATOM 8391 O O . LYS A 1 4 ? 11.178 6.092 5.747 1.00 0.00 4 LYS A O 9
ATOM 8410 N N . ALA A 1 5 ? 9.130 6.708 5.244 1.00 0.00 5 ALA A N 9
ATOM 8411 C CA . ALA A 1 5 ? 8.559 5.859 6.330 1.00 0.00 5 ALA A CA 9
ATOM 8412 C C . ALA A 1 5 ? 8.944 4.393 6.110 1.00 0.00 5 ALA A C 9
ATOM 8413 O O . ALA A 1 5 ? 8.893 3.585 7.016 1.00 0.00 5 ALA A O 9
ATOM 8420 N N . THR A 1 6 ? 9.331 4.046 4.913 1.00 0.00 6 THR A N 9
ATOM 8421 C CA . THR A 1 6 ? 9.720 2.633 4.635 1.00 0.00 6 THR A CA 9
ATOM 8422 C C . THR A 1 6 ? 10.986 2.594 3.774 1.00 0.00 6 THR A C 9
ATOM 8423 O O . THR A 1 6 ? 11.377 3.581 3.184 1.00 0.00 6 THR A O 9
ATOM 8434 N N . SER A 1 7 ? 11.629 1.460 3.698 1.00 0.00 7 SER A N 9
ATOM 8435 C CA . SER A 1 7 ? 12.868 1.360 2.875 1.00 0.00 7 SER A CA 9
ATOM 8436 C C . SER A 1 7 ? 12.812 0.118 1.982 1.00 0.00 7 SER A C 9
ATOM 8437 O O . SER A 1 7 ? 12.239 -0.891 2.342 1.00 0.00 7 SER A O 9
ATOM 8445 N N . TYR A 1 8 ? 13.406 0.181 0.822 1.00 0.00 8 TYR A N 9
ATOM 8446 C CA . TYR A 1 8 ? 13.386 -0.998 -0.090 1.00 0.00 8 TYR A CA 9
ATOM 8447 C C . TYR A 1 8 ? 14.243 -2.127 0.489 1.00 0.00 8 TYR A C 9
ATOM 8448 O O . TYR A 1 8 ? 13.799 -3.250 0.623 1.00 0.00 8 TYR A O 9
ATOM 8466 N N . ALA A 1 9 ? 15.467 -1.837 0.839 1.00 0.00 9 ALA A N 9
ATOM 8467 C CA . ALA A 1 9 ? 16.346 -2.895 1.413 1.00 0.00 9 ALA A CA 9
ATOM 8468 C C . ALA A 1 9 ? 15.637 -3.589 2.579 1.00 0.00 9 ALA A C 9
ATOM 8469 O O . ALA A 1 9 ? 15.925 -4.722 2.910 1.00 0.00 9 ALA A O 9
ATOM 8476 N N . GLU A 1 10 ? 14.705 -2.918 3.201 1.00 0.00 10 GLU A N 9
ATOM 8477 C CA . GLU A 1 10 ? 13.969 -3.538 4.340 1.00 0.00 10 GLU A CA 9
ATOM 8478 C C . GLU A 1 10 ? 12.614 -4.054 3.853 1.00 0.00 10 GLU A C 9
ATOM 8479 O O . GLU A 1 10 ? 12.203 -5.152 4.171 1.00 0.00 10 GLU A O 9
ATOM 8491 N N . LEU A 1 11 ? 11.924 -3.268 3.074 1.00 0.00 11 LEU A N 9
ATOM 8492 C CA . LEU A 1 11 ? 10.601 -3.707 2.549 1.00 0.00 11 LEU A CA 9
ATOM 8493 C C . LEU A 1 11 ? 10.792 -4.895 1.610 1.00 0.00 11 LEU A C 9
ATOM 8494 O O . LEU A 1 11 ? 10.292 -5.977 1.844 1.00 0.00 11 LEU A O 9
ATOM 8510 N N . CYS A 1 12 ? 11.529 -4.701 0.554 1.00 0.00 12 CYS A N 9
ATOM 8511 C CA . CYS A 1 12 ? 11.776 -5.816 -0.400 1.00 0.00 12 CYS A CA 9
ATOM 8512 C C . CYS A 1 12 ? 12.506 -6.951 0.318 1.00 0.00 12 CYS A C 9
ATOM 8513 O O . CYS A 1 12 ? 12.586 -8.061 -0.168 1.00 0.00 12 CYS A O 9
ATOM 8520 N N . ASN A 1 13 ? 13.031 -6.676 1.481 1.00 0.00 13 ASN A N 9
ATOM 8521 C CA . ASN A 1 13 ? 13.748 -7.732 2.249 1.00 0.00 13 ASN A CA 9
ATOM 8522 C C . ASN A 1 13 ? 12.973 -9.045 2.176 1.00 0.00 13 ASN A C 9
ATOM 8523 O O . ASN A 1 13 ? 13.512 -10.085 1.851 1.00 0.00 13 ASN A O 9
ATOM 8534 N N . GLU A 1 14 ? 11.708 -9.000 2.478 1.00 0.00 14 GLU A N 9
ATOM 8535 C CA . GLU A 1 14 ? 10.880 -10.239 2.434 1.00 0.00 14 GLU A CA 9
ATOM 8536 C C . GLU A 1 14 ? 11.084 -10.979 1.108 1.00 0.00 14 GLU A C 9
ATOM 8537 O O . GLU A 1 14 ? 10.809 -12.158 1.002 1.00 0.00 14 GLU A O 9
ATOM 8549 N N . TYR A 1 15 ? 11.557 -10.305 0.094 1.00 0.00 15 TYR A N 9
ATOM 8550 C CA . TYR A 1 15 ? 11.765 -10.990 -1.214 1.00 0.00 15 TYR A CA 9
ATOM 8551 C C . TYR A 1 15 ? 13.188 -11.545 -1.306 1.00 0.00 15 TYR A C 9
ATOM 8552 O O . TYR A 1 15 ? 13.459 -12.456 -2.063 1.00 0.00 15 TYR A O 9
ATOM 8570 N N . ARG A 1 16 ? 14.099 -11.008 -0.543 1.00 0.00 16 ARG A N 9
ATOM 8571 C CA . ARG A 1 16 ? 15.498 -11.517 -0.595 1.00 0.00 16 ARG A CA 9
ATOM 8572 C C . ARG A 1 16 ? 15.495 -13.043 -0.510 1.00 0.00 16 ARG A C 9
ATOM 8573 O O . ARG A 1 16 ? 16.251 -13.716 -1.182 1.00 0.00 16 ARG A O 9
ATOM 8594 N N . LYS A 1 17 ? 14.636 -13.593 0.301 1.00 0.00 17 LYS A N 9
ATOM 8595 C CA . LYS A 1 17 ? 14.569 -15.076 0.414 1.00 0.00 17 LYS A CA 9
ATOM 8596 C C . LYS A 1 17 ? 14.064 -15.661 -0.905 1.00 0.00 17 LYS A C 9
ATOM 8597 O O . LYS A 1 17 ? 14.293 -16.813 -1.218 1.00 0.00 17 LYS A O 9
ATOM 8616 N N . LEU A 1 18 ? 13.387 -14.863 -1.688 1.00 0.00 18 LEU A N 9
ATOM 8617 C CA . LEU A 1 18 ? 12.875 -15.355 -2.999 1.00 0.00 18 LEU A CA 9
ATOM 8618 C C . LEU A 1 18 ? 13.940 -15.141 -4.075 1.00 0.00 18 LEU A C 9
ATOM 8619 O O . LEU A 1 18 ? 14.073 -15.919 -4.999 1.00 0.00 18 LEU A O 9
ATOM 8635 N N . VAL A 1 19 ? 14.701 -14.085 -3.959 1.00 0.00 19 VAL A N 9
ATOM 8636 C CA . VAL A 1 19 ? 15.763 -13.809 -4.969 1.00 0.00 19 VAL A CA 9
ATOM 8637 C C . VAL A 1 19 ? 16.707 -15.009 -5.085 1.00 0.00 19 VAL A C 9
ATOM 8638 O O . VAL A 1 19 ? 17.375 -15.379 -4.140 1.00 0.00 19 VAL A O 9
ATOM 8651 N N . ARG A 1 20 ? 16.769 -15.618 -6.237 1.00 0.00 20 ARG A N 9
ATOM 8652 C CA . ARG A 1 20 ? 17.671 -16.792 -6.412 1.00 0.00 20 ARG A CA 9
ATOM 8653 C C . ARG A 1 20 ? 19.109 -16.319 -6.649 1.00 0.00 20 ARG A C 9
ATOM 8654 O O . ARG A 1 20 ? 19.863 -16.103 -5.721 1.00 0.00 20 ARG A O 9
ATOM 8675 N N . ASN A 1 21 ? 19.493 -16.151 -7.886 1.00 0.00 21 ASN A N 9
ATOM 8676 C CA . ASN A 1 21 ? 20.878 -15.686 -8.181 1.00 0.00 21 ASN A CA 9
ATOM 8677 C C . ASN A 1 21 ? 20.828 -14.353 -8.930 1.00 0.00 21 ASN A C 9
ATOM 8678 O O . ASN A 1 21 ? 21.337 -14.224 -10.026 1.00 0.00 21 ASN A O 9
ATOM 8689 N N . GLY A 1 22 ? 20.207 -13.365 -8.350 1.00 0.00 22 GLY A N 9
ATOM 8690 C CA . GLY A 1 22 ? 20.110 -12.043 -9.029 1.00 0.00 22 GLY A CA 9
ATOM 8691 C C . GLY A 1 22 ? 18.694 -11.870 -9.578 1.00 0.00 22 GLY A C 9
ATOM 8692 O O . GLY A 1 22 ? 18.294 -10.790 -9.965 1.00 0.00 22 GLY A O 9
ATOM 8696 N N . LYS A 1 23 ? 17.931 -12.929 -9.613 1.00 0.00 23 LYS A N 9
ATOM 8697 C CA . LYS A 1 23 ? 16.538 -12.832 -10.135 1.00 0.00 23 LYS A CA 9
ATOM 8698 C C . LYS A 1 23 ? 15.537 -12.895 -8.977 1.00 0.00 23 LYS A C 9
ATOM 8699 O O . LYS A 1 23 ? 15.765 -13.556 -7.983 1.00 0.00 23 LYS A O 9
ATOM 8718 N N . LEU A 1 24 ? 14.431 -12.212 -9.095 1.00 0.00 24 LEU A N 9
ATOM 8719 C CA . LEU A 1 24 ? 13.422 -12.233 -7.998 1.00 0.00 24 LEU A CA 9
ATOM 8720 C C . LEU A 1 24 ? 12.231 -13.115 -8.384 1.00 0.00 24 LEU A C 9
ATOM 8721 O O . LEU A 1 24 ? 11.776 -13.101 -9.510 1.00 0.00 24 LEU A O 9
ATOM 8737 N N . ALA A 1 25 ? 11.720 -13.878 -7.456 1.00 0.00 25 ALA A N 9
ATOM 8738 C CA . ALA A 1 25 ? 10.555 -14.753 -7.770 1.00 0.00 25 ALA A CA 9
ATOM 8739 C C . ALA A 1 25 ? 9.253 -13.965 -7.606 1.00 0.00 25 ALA A C 9
ATOM 8740 O O . ALA A 1 25 ? 8.895 -13.557 -6.519 1.00 0.00 25 ALA A O 9
ATOM 8747 N N . CYS A 1 26 ? 8.545 -13.740 -8.679 1.00 0.00 26 CYS A N 9
ATOM 8748 C CA . CYS A 1 26 ? 7.271 -12.969 -8.582 1.00 0.00 26 CYS A CA 9
ATOM 8749 C C . CYS A 1 26 ? 6.070 -13.918 -8.571 1.00 0.00 26 CYS A C 9
ATOM 8750 O O . CYS A 1 26 ? 6.175 -15.075 -8.927 1.00 0.00 26 CYS A O 9
ATOM 8757 N N . THR A 1 27 ? 4.927 -13.434 -8.165 1.00 0.00 27 THR A N 9
ATOM 8758 C CA . THR A 1 27 ? 3.717 -14.304 -8.129 1.00 0.00 27 THR A CA 9
ATOM 8759 C C . THR A 1 27 ? 2.583 -13.664 -8.935 1.00 0.00 27 THR A C 9
ATOM 8760 O O . THR A 1 27 ? 2.778 -12.688 -9.633 1.00 0.00 27 THR A O 9
ATOM 8771 N N . ARG A 1 28 ? 1.400 -14.206 -8.846 1.00 0.00 28 ARG A N 9
ATOM 8772 C CA . ARG A 1 28 ? 0.255 -13.629 -9.608 1.00 0.00 28 ARG A CA 9
ATOM 8773 C C . ARG A 1 28 ? -0.575 -12.710 -8.706 1.00 0.00 28 ARG A C 9
ATOM 8774 O O . ARG A 1 28 ? -1.767 -12.560 -8.887 1.00 0.00 28 ARG A O 9
ATOM 8795 N N . GLU A 1 29 ? 0.045 -12.094 -7.738 1.00 0.00 29 GLU A N 9
ATOM 8796 C CA . GLU A 1 29 ? -0.712 -11.186 -6.828 1.00 0.00 29 GLU A CA 9
ATOM 8797 C C . GLU A 1 29 ? -1.309 -10.021 -7.623 1.00 0.00 29 GLU A C 9
ATOM 8798 O O . GLU A 1 29 ? -0.740 -9.564 -8.594 1.00 0.00 29 GLU A O 9
ATOM 8810 N N . ASN A 1 30 ? -2.451 -9.537 -7.218 1.00 0.00 30 ASN A N 9
ATOM 8811 C CA . ASN A 1 30 ? -3.082 -8.402 -7.951 1.00 0.00 30 ASN A CA 9
ATOM 8812 C C . ASN A 1 30 ? -2.951 -7.110 -7.140 1.00 0.00 30 ASN A C 9
ATOM 8813 O O . ASN A 1 30 ? -3.932 -6.502 -6.760 1.00 0.00 30 ASN A O 9
ATOM 8824 N N . ASP A 1 31 ? -1.746 -6.684 -6.875 1.00 0.00 31 ASP A N 9
ATOM 8825 C CA . ASP A 1 31 ? -1.554 -5.432 -6.090 1.00 0.00 31 ASP A CA 9
ATOM 8826 C C . ASP A 1 31 ? -0.522 -4.530 -6.779 1.00 0.00 31 ASP A C 9
ATOM 8827 O O . ASP A 1 31 ? 0.568 -4.344 -6.274 1.00 0.00 31 ASP A O 9
ATOM 8836 N N . PRO A 1 32 ? -0.897 -3.997 -7.915 1.00 0.00 32 PRO A N 9
ATOM 8837 C CA . PRO A 1 32 ? 0.008 -3.107 -8.677 1.00 0.00 32 PRO A CA 9
ATOM 8838 C C . PRO A 1 32 ? 0.355 -1.866 -7.854 1.00 0.00 32 PRO A C 9
ATOM 8839 O O . PRO A 1 32 ? -0.464 -1.341 -7.125 1.00 0.00 32 PRO A O 9
ATOM 8850 N N . ILE A 1 33 ? 1.562 -1.392 -7.970 1.00 0.00 33 ILE A N 9
ATOM 8851 C CA . ILE A 1 33 ? 1.966 -0.180 -7.198 1.00 0.00 33 ILE A CA 9
ATOM 8852 C C . ILE A 1 33 ? 2.921 0.679 -8.032 1.00 0.00 33 ILE A C 9
ATOM 8853 O O . ILE A 1 33 ? 3.071 0.484 -9.222 1.00 0.00 33 ILE A O 9
ATOM 8869 N N . GLN A 1 34 ? 3.564 1.628 -7.415 1.00 0.00 34 GLN A N 9
ATOM 8870 C CA . GLN A 1 34 ? 4.506 2.504 -8.169 1.00 0.00 34 GLN A CA 9
ATOM 8871 C C . GLN A 1 34 ? 5.931 2.336 -7.634 1.00 0.00 34 GLN A C 9
ATOM 8872 O O . GLN A 1 34 ? 6.139 2.085 -6.463 1.00 0.00 34 GLN A O 9
ATOM 8886 N N . GLY A 1 35 ? 6.912 2.473 -8.483 1.00 0.00 35 GLY A N 9
ATOM 8887 C CA . GLY A 1 35 ? 8.322 2.323 -8.024 1.00 0.00 35 GLY A CA 9
ATOM 8888 C C . GLY A 1 35 ? 8.935 3.708 -7.796 1.00 0.00 35 GLY A C 9
ATOM 8889 O O . GLY A 1 35 ? 8.341 4.710 -8.145 1.00 0.00 35 GLY A O 9
ATOM 8893 N N . PRO A 1 36 ? 10.110 3.725 -7.214 1.00 0.00 36 PRO A N 9
ATOM 8894 C CA . PRO A 1 36 ? 10.806 5.004 -6.939 1.00 0.00 36 PRO A CA 9
ATOM 8895 C C . PRO A 1 36 ? 11.100 5.749 -8.244 1.00 0.00 36 PRO A C 9
ATOM 8896 O O . PRO A 1 36 ? 11.325 6.944 -8.250 1.00 0.00 36 PRO A O 9
ATOM 8907 N N . ASP A 1 37 ? 11.100 5.055 -9.349 1.00 0.00 37 ASP A N 9
ATOM 8908 C CA . ASP A 1 37 ? 11.379 5.728 -10.650 1.00 0.00 37 ASP A CA 9
ATOM 8909 C C . ASP A 1 37 ? 10.145 6.491 -11.127 1.00 0.00 37 ASP A C 9
ATOM 8910 O O . ASP A 1 37 ? 10.245 7.552 -11.710 1.00 0.00 37 ASP A O 9
ATOM 8919 N N . GLY A 1 38 ? 8.982 5.961 -10.880 1.00 0.00 38 GLY A N 9
ATOM 8920 C CA . GLY A 1 38 ? 7.742 6.658 -11.315 1.00 0.00 38 GLY A CA 9
ATOM 8921 C C . GLY A 1 38 ? 6.875 5.698 -12.133 1.00 0.00 38 GLY A C 9
ATOM 8922 O O . GLY A 1 38 ? 5.686 5.899 -12.286 1.00 0.00 38 GLY A O 9
ATOM 8926 N N . LYS A 1 39 ? 7.460 4.658 -12.661 1.00 0.00 39 LYS A N 9
ATOM 8927 C CA . LYS A 1 39 ? 6.668 3.688 -13.471 1.00 0.00 39 LYS A CA 9
ATOM 8928 C C . LYS A 1 39 ? 5.908 2.727 -12.553 1.00 0.00 39 LYS A C 9
ATOM 8929 O O . LYS A 1 39 ? 6.297 2.489 -11.427 1.00 0.00 39 LYS A O 9
ATOM 8948 N N . VAL A 1 40 ? 4.828 2.171 -13.028 1.00 0.00 40 VAL A N 9
ATOM 8949 C CA . VAL A 1 40 ? 4.044 1.223 -12.183 1.00 0.00 40 VAL A CA 9
ATOM 8950 C C . VAL A 1 40 ? 4.415 -0.222 -12.528 1.00 0.00 40 VAL A C 9
ATOM 8951 O O . VAL A 1 40 ? 4.803 -0.525 -13.639 1.00 0.00 40 VAL A O 9
ATOM 8964 N N . HIS A 1 41 ? 4.301 -1.115 -11.584 1.00 0.00 41 HIS A N 9
ATOM 8965 C CA . HIS A 1 41 ? 4.648 -2.539 -11.859 1.00 0.00 41 HIS A CA 9
ATOM 8966 C C . HIS A 1 41 ? 3.429 -3.436 -11.631 1.00 0.00 41 HIS A C 9
ATOM 8967 O O . HIS A 1 41 ? 2.415 -3.004 -11.117 1.00 0.00 41 HIS A O 9
ATOM 8981 N N . GLY A 1 42 ? 3.518 -4.682 -12.010 1.00 0.00 42 GLY A N 9
ATOM 8982 C CA . GLY A 1 42 ? 2.364 -5.605 -11.816 1.00 0.00 42 GLY A CA 9
ATOM 8983 C C . GLY A 1 42 ? 2.082 -5.761 -10.320 1.00 0.00 42 GLY A C 9
ATOM 8984 O O . GLY A 1 42 ? 0.971 -5.577 -9.865 1.00 0.00 42 GLY A O 9
ATOM 8988 N N . ASN A 1 43 ? 3.080 -6.102 -9.550 1.00 0.00 43 ASN A N 9
ATOM 8989 C CA . ASN A 1 43 ? 2.867 -6.271 -8.084 1.00 0.00 43 ASN A CA 9
ATOM 8990 C C . ASN A 1 43 ? 4.056 -5.711 -7.303 1.00 0.00 43 ASN A C 9
ATOM 8991 O O . ASN A 1 43 ? 4.828 -4.917 -7.806 1.00 0.00 43 ASN A O 9
ATOM 9002 N N . THR A 1 44 ? 4.196 -6.108 -6.073 1.00 0.00 44 THR A N 9
ATOM 9003 C CA . THR A 1 44 ? 5.322 -5.592 -5.240 1.00 0.00 44 THR A CA 9
ATOM 9004 C C . THR A 1 44 ? 6.653 -6.198 -5.683 1.00 0.00 44 THR A C 9
ATOM 9005 O O . THR A 1 44 ? 7.626 -5.499 -5.885 1.00 0.00 44 THR A O 9
ATOM 9016 N N . CYS A 1 45 ? 6.709 -7.489 -5.831 1.00 0.00 45 CYS A N 9
ATOM 9017 C CA . CYS A 1 45 ? 7.988 -8.126 -6.253 1.00 0.00 45 CYS A CA 9
ATOM 9018 C C . CYS A 1 45 ? 8.549 -7.411 -7.485 1.00 0.00 45 CYS A C 9
ATOM 9019 O O . CYS A 1 45 ? 9.741 -7.207 -7.603 1.00 0.00 45 CYS A O 9
ATOM 9026 N N . SER A 1 46 ? 7.702 -7.010 -8.397 1.00 0.00 46 SER A N 9
ATOM 9027 C CA . SER A 1 46 ? 8.207 -6.292 -9.600 1.00 0.00 46 SER A CA 9
ATOM 9028 C C . SER A 1 46 ? 8.926 -5.024 -9.147 1.00 0.00 46 SER A C 9
ATOM 9029 O O . SER A 1 46 ? 9.927 -4.625 -9.708 1.00 0.00 46 SER A O 9
ATOM 9037 N N . MET A 1 47 ? 8.431 -4.405 -8.113 1.00 0.00 47 MET A N 9
ATOM 9038 C CA . MET A 1 47 ? 9.092 -3.181 -7.590 1.00 0.00 47 MET A CA 9
ATOM 9039 C C . MET A 1 47 ? 10.331 -3.594 -6.798 1.00 0.00 47 MET A C 9
ATOM 9040 O O . MET A 1 47 ? 11.228 -2.810 -6.561 1.00 0.00 47 MET A O 9
ATOM 9054 N N . CYS A 1 48 ? 10.379 -4.835 -6.392 1.00 0.00 48 CYS A N 9
ATOM 9055 C CA . CYS A 1 48 ? 11.549 -5.332 -5.616 1.00 0.00 48 CYS A CA 9
ATOM 9056 C C . CYS A 1 48 ? 12.577 -5.962 -6.562 1.00 0.00 48 CYS A C 9
ATOM 9057 O O . CYS A 1 48 ? 13.753 -6.017 -6.262 1.00 0.00 48 CYS A O 9
ATOM 9064 N N . GLU A 1 49 ? 12.147 -6.429 -7.704 1.00 0.00 49 GLU A N 9
ATOM 9065 C CA . GLU A 1 49 ? 13.111 -7.042 -8.662 1.00 0.00 49 GLU A CA 9
ATOM 9066 C C . GLU A 1 49 ? 14.031 -5.953 -9.224 1.00 0.00 49 GLU A C 9
ATOM 9067 O O . GLU A 1 49 ? 15.239 -6.095 -9.242 1.00 0.00 49 GLU A O 9
ATOM 9079 N N . VAL A 1 50 ? 13.471 -4.858 -9.661 1.00 0.00 50 VAL A N 9
ATOM 9080 C CA . VAL A 1 50 ? 14.315 -3.756 -10.192 1.00 0.00 50 VAL A CA 9
ATOM 9081 C C . VAL A 1 50 ? 15.328 -3.365 -9.128 1.00 0.00 50 VAL A C 9
ATOM 9082 O O . VAL A 1 50 ? 16.505 -3.212 -9.387 1.00 0.00 50 VAL A O 9
ATOM 9095 N N . PHE A 1 51 ? 14.864 -3.221 -7.924 1.00 0.00 51 PHE A N 9
ATOM 9096 C CA . PHE A 1 51 ? 15.779 -2.859 -6.812 1.00 0.00 51 PHE A CA 9
ATOM 9097 C C . PHE A 1 51 ? 16.826 -3.957 -6.656 1.00 0.00 51 PHE A C 9
ATOM 9098 O O . PHE A 1 51 ? 18.012 -3.703 -6.578 1.00 0.00 51 PHE A O 9
ATOM 9115 N N . PHE A 1 52 ? 16.387 -5.181 -6.627 1.00 0.00 52 PHE A N 9
ATOM 9116 C CA . PHE A 1 52 ? 17.336 -6.318 -6.497 1.00 0.00 52 PHE A CA 9
ATOM 9117 C C . PHE A 1 52 ? 18.299 -6.326 -7.685 1.00 0.00 52 PHE A C 9
ATOM 9118 O O . PHE A 1 52 ? 19.460 -6.659 -7.554 1.00 0.00 52 PHE A O 9
ATOM 9135 N N . GLN A 1 53 ? 17.825 -5.955 -8.843 1.00 0.00 53 GLN A N 9
ATOM 9136 C CA . GLN A 1 53 ? 18.714 -5.933 -10.037 1.00 0.00 53 GLN A CA 9
ATOM 9137 C C . GLN A 1 53 ? 19.833 -4.911 -9.833 1.00 0.00 53 GLN A C 9
ATOM 9138 O O . GLN A 1 53 ? 21.001 -5.216 -9.968 1.00 0.00 53 GLN A O 9
ATOM 9152 N N . ALA A 1 54 ? 19.482 -3.699 -9.501 1.00 0.00 54 ALA A N 9
ATOM 9153 C CA . ALA A 1 54 ? 20.523 -2.654 -9.282 1.00 0.00 54 ALA A CA 9
ATOM 9154 C C . ALA A 1 54 ? 21.485 -3.094 -8.176 1.00 0.00 54 ALA A C 9
ATOM 9155 O O . ALA A 1 54 ? 22.671 -2.833 -8.232 1.00 0.00 54 ALA A O 9
ATOM 9162 N N . GLU A 1 55 ? 20.986 -3.762 -7.172 1.00 0.00 55 GLU A N 9
ATOM 9163 C CA . GLU A 1 55 ? 21.876 -4.219 -6.066 1.00 0.00 55 GLU A CA 9
ATOM 9164 C C . GLU A 1 55 ? 22.797 -5.337 -6.560 1.00 0.00 55 GLU A C 9
ATOM 9165 O O . GLU A 1 55 ? 23.870 -5.550 -6.032 1.00 0.00 55 GLU A O 9
ATOM 9177 N N . GLU A 1 56 ? 22.387 -6.050 -7.573 1.00 0.00 56 GLU A N 9
ATOM 9178 C CA . GLU A 1 56 ? 23.239 -7.153 -8.103 1.00 0.00 56 GLU A CA 9
ATOM 9179 C C . GLU A 1 56 ? 24.615 -6.610 -8.498 1.00 0.00 56 GLU A C 9
ATOM 9180 O O . GLU A 1 56 ? 25.615 -7.293 -8.395 1.00 0.00 56 GLU A O 9
ATOM 9192 N N . GLU A 1 57 ? 24.673 -5.387 -8.950 1.00 0.00 57 GLU A N 9
ATOM 9193 C CA . GLU A 1 57 ? 25.984 -4.801 -9.350 1.00 0.00 57 GLU A CA 9
ATOM 9194 C C . GLU A 1 57 ? 26.856 -4.565 -8.114 1.00 0.00 57 GLU A C 9
ATOM 9195 O O . GLU A 1 57 ? 28.048 -4.798 -8.129 1.00 0.00 57 GLU A O 9
ATOM 9207 N N . GLU A 1 58 ? 26.269 -4.106 -7.042 1.00 0.00 58 GLU A N 9
ATOM 9208 C CA . GLU A 1 58 ? 27.063 -3.856 -5.806 1.00 0.00 58 GLU A CA 9
ATOM 9209 C C . GLU A 1 58 ? 27.856 -5.109 -5.426 1.00 0.00 58 GLU A C 9
ATOM 9210 O O . GLU A 1 58 ? 28.922 -5.029 -4.847 1.00 0.00 58 GLU A O 9
ATOM 9222 N N . LYS A 1 59 ? 27.346 -6.266 -5.748 1.00 0.00 59 LYS A N 9
ATOM 9223 C CA . LYS A 1 59 ? 28.072 -7.522 -5.406 1.00 0.00 59 LYS A CA 9
ATOM 9224 C C . LYS A 1 59 ? 29.236 -7.740 -6.376 1.00 0.00 59 LYS A C 9
ATOM 9225 O O . LYS A 1 59 ? 30.093 -8.573 -6.157 1.00 0.00 59 LYS A O 9
ATOM 9244 N N . LYS A 1 60 ? 29.272 -6.998 -7.448 1.00 0.00 60 LYS A N 9
ATOM 9245 C CA . LYS A 1 60 ? 30.380 -7.162 -8.433 1.00 0.00 60 LYS A CA 9
ATOM 9246 C C . LYS A 1 60 ? 31.732 -7.149 -7.714 1.00 0.00 60 LYS A C 9
ATOM 9247 O O . LYS A 1 60 ? 32.628 -7.901 -8.043 1.00 0.00 60 LYS A O 9
ATOM 9266 N N . LYS A 1 61 ? 31.886 -6.301 -6.735 1.00 0.00 61 LYS A N 9
ATOM 9267 C CA . LYS A 1 61 ? 33.180 -6.240 -5.997 1.00 0.00 61 LYS A CA 9
ATOM 9268 C C . LYS A 1 61 ? 33.356 -7.494 -5.135 1.00 0.00 61 LYS A C 9
ATOM 9269 O O . LYS A 1 61 ? 32.404 -8.039 -4.615 1.00 0.00 61 LYS A O 9
ATOM 9288 N N . LYS A 1 62 ? 34.568 -7.952 -4.980 1.00 0.00 62 LYS A N 9
ATOM 9289 C CA . LYS A 1 62 ? 34.803 -9.170 -4.151 1.00 0.00 62 LYS A CA 9
ATOM 9290 C C . LYS A 1 62 ? 35.844 -8.878 -3.067 1.00 0.00 62 LYS A C 9
ATOM 9291 O O . LYS A 1 62 ? 36.904 -8.349 -3.337 1.00 0.00 62 LYS A O 9
ATOM 9310 N N . GLU A 1 63 ? 35.549 -9.218 -1.842 1.00 0.00 63 GLU A N 9
ATOM 9311 C CA . GLU A 1 63 ? 36.521 -8.959 -0.742 1.00 0.00 63 GLU A CA 9
ATOM 9312 C C . GLU A 1 63 ? 37.824 -9.724 -0.996 1.00 0.00 63 GLU A C 9
ATOM 9313 O O . GLU A 1 63 ? 37.816 -10.834 -1.491 1.00 0.00 63 GLU A O 9
ATOM 9325 N N . GLY A 1 64 ? 38.941 -9.140 -0.660 1.00 0.00 64 GLY A N 9
ATOM 9326 C CA . GLY A 1 64 ? 40.241 -9.833 -0.883 1.00 0.00 64 GLY A CA 9
ATOM 9327 C C . GLY A 1 64 ? 40.475 -10.850 0.237 1.00 0.00 64 GLY A C 9
ATOM 9328 O O . GLY A 1 64 ? 39.980 -10.700 1.338 1.00 0.00 64 GLY A O 9
ATOM 9332 N N . GLU A 1 65 ? 41.225 -11.883 -0.032 1.00 0.00 65 GLU A N 9
ATOM 9333 C CA . GLU A 1 65 ? 41.490 -12.907 1.019 1.00 0.00 65 GLU A CA 9
ATOM 9334 C C . GLU A 1 65 ? 42.357 -12.312 2.130 1.00 0.00 65 GLU A C 9
ATOM 9335 O O . GLU A 1 65 ? 42.384 -12.805 3.241 1.00 0.00 65 GLU A O 9
ATOM 9347 N N . SER A 1 66 ? 43.069 -11.257 1.841 1.00 0.00 66 SER A N 9
ATOM 9348 C CA . SER A 1 66 ? 43.933 -10.632 2.883 1.00 0.00 66 SER A CA 9
ATOM 9349 C C . SER A 1 66 ? 43.071 -9.902 3.917 1.00 0.00 66 SER A C 9
ATOM 9350 O O . SER A 1 66 ? 43.501 -9.637 5.021 1.00 0.00 66 SER A O 9
ATOM 9358 N N . ARG A 1 67 ? 41.857 -9.576 3.566 1.00 0.00 67 ARG A N 9
ATOM 9359 C CA . ARG A 1 67 ? 40.969 -8.865 4.529 1.00 0.00 67 ARG A CA 9
ATOM 9360 C C . ARG A 1 67 ? 39.576 -9.501 4.533 1.00 0.00 67 ARG A C 9
ATOM 9361 O O . ARG A 1 67 ? 39.054 -9.881 3.504 1.00 0.00 67 ARG A O 9
ATOM 9382 N N . ASN A 1 68 ? 38.971 -9.621 5.683 1.00 0.00 68 ASN A N 9
ATOM 9383 C CA . ASN A 1 68 ? 37.612 -10.233 5.750 1.00 0.00 68 ASN A CA 9
ATOM 9384 C C . ASN A 1 68 ? 36.549 -9.209 5.339 1.00 0.00 68 ASN A C 9
ATOM 9385 O O . ASN A 1 68 ? 36.879 -8.036 5.277 1.00 0.00 68 ASN A O 9
ATOM 9397 N N . GLU A 1 1 ? 10.861 15.305 4.871 1.00 0.00 1 GLU A N 10
ATOM 9398 C CA . GLU A 1 1 ? 11.597 14.543 5.921 1.00 0.00 1 GLU A CA 10
ATOM 9399 C C . GLU A 1 1 ? 13.060 14.358 5.512 1.00 0.00 1 GLU A C 10
ATOM 9400 O O . GLU A 1 1 ? 13.432 14.589 4.379 1.00 0.00 1 GLU A O 10
ATOM 9414 N N . SER A 1 2 ? 13.893 13.942 6.426 1.00 0.00 2 SER A N 10
ATOM 9415 C CA . SER A 1 2 ? 15.332 13.741 6.089 1.00 0.00 2 SER A CA 10
ATOM 9416 C C . SER A 1 2 ? 15.485 12.590 5.092 1.00 0.00 2 SER A C 10
ATOM 9417 O O . SER A 1 2 ? 16.436 12.532 4.338 1.00 0.00 2 SER A O 10
ATOM 9425 N N . GLY A 1 3 ? 14.559 11.672 5.085 1.00 0.00 3 GLY A N 10
ATOM 9426 C CA . GLY A 1 3 ? 14.654 10.528 4.140 1.00 0.00 3 GLY A CA 10
ATOM 9427 C C . GLY A 1 3 ? 13.263 9.928 3.923 1.00 0.00 3 GLY A C 10
ATOM 9428 O O . GLY A 1 3 ? 12.272 10.444 4.403 1.00 0.00 3 GLY A O 10
ATOM 9432 N N . LYS A 1 4 ? 13.178 8.844 3.203 1.00 0.00 4 LYS A N 10
ATOM 9433 C CA . LYS A 1 4 ? 11.850 8.213 2.956 1.00 0.00 4 LYS A CA 10
ATOM 9434 C C . LYS A 1 4 ? 11.372 7.479 4.211 1.00 0.00 4 LYS A C 10
ATOM 9435 O O . LYS A 1 4 ? 12.143 6.840 4.899 1.00 0.00 4 LYS A O 10
ATOM 9454 N N . ALA A 1 5 ? 10.105 7.566 4.515 1.00 0.00 5 ALA A N 10
ATOM 9455 C CA . ALA A 1 5 ? 9.579 6.874 5.726 1.00 0.00 5 ALA A CA 10
ATOM 9456 C C . ALA A 1 5 ? 9.822 5.366 5.623 1.00 0.00 5 ALA A C 10
ATOM 9457 O O . ALA A 1 5 ? 9.892 4.669 6.616 1.00 0.00 5 ALA A O 10
ATOM 9464 N N . THR A 1 6 ? 9.953 4.856 4.429 1.00 0.00 6 THR A N 10
ATOM 9465 C CA . THR A 1 6 ? 10.192 3.392 4.266 1.00 0.00 6 THR A CA 10
ATOM 9466 C C . THR A 1 6 ? 11.455 3.152 3.436 1.00 0.00 6 THR A C 10
ATOM 9467 O O . THR A 1 6 ? 11.973 4.049 2.802 1.00 0.00 6 THR A O 10
ATOM 9478 N N . SER A 1 7 ? 11.953 1.946 3.435 1.00 0.00 7 SER A N 10
ATOM 9479 C CA . SER A 1 7 ? 13.181 1.647 2.645 1.00 0.00 7 SER A CA 10
ATOM 9480 C C . SER A 1 7 ? 12.999 0.345 1.859 1.00 0.00 7 SER A C 10
ATOM 9481 O O . SER A 1 7 ? 12.741 -0.699 2.422 1.00 0.00 7 SER A O 10
ATOM 9489 N N . TYR A 1 8 ? 13.131 0.403 0.563 1.00 0.00 8 TYR A N 10
ATOM 9490 C CA . TYR A 1 8 ? 12.965 -0.830 -0.259 1.00 0.00 8 TYR A CA 10
ATOM 9491 C C . TYR A 1 8 ? 13.853 -1.953 0.284 1.00 0.00 8 TYR A C 10
ATOM 9492 O O . TYR A 1 8 ? 13.406 -3.062 0.500 1.00 0.00 8 TYR A O 10
ATOM 9510 N N . ALA A 1 9 ? 15.109 -1.675 0.508 1.00 0.00 9 ALA A N 10
ATOM 9511 C CA . ALA A 1 9 ? 16.022 -2.729 1.037 1.00 0.00 9 ALA A CA 10
ATOM 9512 C C . ALA A 1 9 ? 15.379 -3.433 2.235 1.00 0.00 9 ALA A C 10
ATOM 9513 O O . ALA A 1 9 ? 15.639 -4.589 2.502 1.00 0.00 9 ALA A O 10
ATOM 9520 N N . GLU A 1 10 ? 14.537 -2.745 2.958 1.00 0.00 10 GLU A N 10
ATOM 9521 C CA . GLU A 1 10 ? 13.875 -3.377 4.135 1.00 0.00 10 GLU A CA 10
ATOM 9522 C C . GLU A 1 10 ? 12.486 -3.884 3.741 1.00 0.00 10 GLU A C 10
ATOM 9523 O O . GLU A 1 10 ? 12.026 -4.902 4.220 1.00 0.00 10 GLU A O 10
ATOM 9535 N N . LEU A 1 11 ? 11.819 -3.183 2.866 1.00 0.00 11 LEU A N 10
ATOM 9536 C CA . LEU A 1 11 ? 10.463 -3.625 2.431 1.00 0.00 11 LEU A CA 10
ATOM 9537 C C . LEU A 1 11 ? 10.588 -4.843 1.520 1.00 0.00 11 LEU A C 10
ATOM 9538 O O . LEU A 1 11 ? 10.110 -5.917 1.828 1.00 0.00 11 LEU A O 10
ATOM 9554 N N . CYS A 1 12 ? 11.237 -4.684 0.403 1.00 0.00 12 CYS A N 10
ATOM 9555 C CA . CYS A 1 12 ? 11.410 -5.832 -0.530 1.00 0.00 12 CYS A CA 10
ATOM 9556 C C . CYS A 1 12 ? 12.222 -6.932 0.155 1.00 0.00 12 CYS A C 10
ATOM 9557 O O . CYS A 1 12 ? 12.274 -8.058 -0.300 1.00 0.00 12 CYS A O 10
ATOM 9564 N N . ASN A 1 13 ? 12.853 -6.609 1.250 1.00 0.00 13 ASN A N 10
ATOM 9565 C CA . ASN A 1 13 ? 13.664 -7.624 1.979 1.00 0.00 13 ASN A CA 10
ATOM 9566 C C . ASN A 1 13 ? 12.913 -8.953 2.042 1.00 0.00 13 ASN A C 10
ATOM 9567 O O . ASN A 1 13 ? 13.452 -10.001 1.750 1.00 0.00 13 ASN A O 10
ATOM 9578 N N . GLU A 1 14 ? 11.669 -8.919 2.426 1.00 0.00 14 GLU A N 10
ATOM 9579 C CA . GLU A 1 14 ? 10.881 -10.182 2.508 1.00 0.00 14 GLU A CA 10
ATOM 9580 C C . GLU A 1 14 ? 11.029 -10.981 1.211 1.00 0.00 14 GLU A C 10
ATOM 9581 O O . GLU A 1 14 ? 10.845 -12.181 1.186 1.00 0.00 14 GLU A O 10
ATOM 9593 N N . TYR A 1 15 ? 11.366 -10.327 0.132 1.00 0.00 15 TYR A N 10
ATOM 9594 C CA . TYR A 1 15 ? 11.529 -11.059 -1.156 1.00 0.00 15 TYR A CA 10
ATOM 9595 C C . TYR A 1 15 ? 12.946 -11.626 -1.256 1.00 0.00 15 TYR A C 10
ATOM 9596 O O . TYR A 1 15 ? 13.249 -12.417 -2.127 1.00 0.00 15 TYR A O 10
ATOM 9614 N N . ARG A 1 16 ? 13.816 -11.236 -0.365 1.00 0.00 16 ARG A N 10
ATOM 9615 C CA . ARG A 1 16 ? 15.208 -11.764 -0.404 1.00 0.00 16 ARG A CA 10
ATOM 9616 C C . ARG A 1 16 ? 15.170 -13.292 -0.427 1.00 0.00 16 ARG A C 10
ATOM 9617 O O . ARG A 1 16 ? 16.078 -13.942 -0.907 1.00 0.00 16 ARG A O 10
ATOM 9638 N N . LYS A 1 17 ? 14.115 -13.866 0.082 1.00 0.00 17 LYS A N 10
ATOM 9639 C CA . LYS A 1 17 ? 13.999 -15.352 0.085 1.00 0.00 17 LYS A CA 10
ATOM 9640 C C . LYS A 1 17 ? 13.397 -15.820 -1.243 1.00 0.00 17 LYS A C 10
ATOM 9641 O O . LYS A 1 17 ? 13.170 -16.994 -1.458 1.00 0.00 17 LYS A O 10
ATOM 9660 N N . LEU A 1 18 ? 13.138 -14.902 -2.135 1.00 0.00 18 LEU A N 10
ATOM 9661 C CA . LEU A 1 18 ? 12.549 -15.274 -3.452 1.00 0.00 18 LEU A CA 10
ATOM 9662 C C . LEU A 1 18 ? 13.563 -15.005 -4.567 1.00 0.00 18 LEU A C 10
ATOM 9663 O O . LEU A 1 18 ? 13.812 -15.843 -5.412 1.00 0.00 18 LEU A O 10
ATOM 9679 N N . VAL A 1 19 ? 14.153 -13.840 -4.573 1.00 0.00 19 VAL A N 10
ATOM 9680 C CA . VAL A 1 19 ? 15.154 -13.513 -5.629 1.00 0.00 19 VAL A CA 10
ATOM 9681 C C . VAL A 1 19 ? 16.561 -13.885 -5.153 1.00 0.00 19 VAL A C 10
ATOM 9682 O O . VAL A 1 19 ? 16.918 -13.668 -4.013 1.00 0.00 19 VAL A O 10
ATOM 9695 N N . ARG A 1 20 ? 17.359 -14.447 -6.018 1.00 0.00 20 ARG A N 10
ATOM 9696 C CA . ARG A 1 20 ? 18.740 -14.836 -5.612 1.00 0.00 20 ARG A CA 10
ATOM 9697 C C . ARG A 1 20 ? 19.765 -14.234 -6.578 1.00 0.00 20 ARG A C 10
ATOM 9698 O O . ARG A 1 20 ? 20.291 -13.163 -6.349 1.00 0.00 20 ARG A O 10
ATOM 9719 N N . ASN A 1 21 ? 20.051 -14.912 -7.655 1.00 0.00 21 ASN A N 10
ATOM 9720 C CA . ASN A 1 21 ? 21.042 -14.377 -8.632 1.00 0.00 21 ASN A CA 10
ATOM 9721 C C . ASN A 1 21 ? 20.318 -13.696 -9.797 1.00 0.00 21 ASN A C 10
ATOM 9722 O O . ASN A 1 21 ? 20.781 -13.708 -10.920 1.00 0.00 21 ASN A O 10
ATOM 9733 N N . GLY A 1 22 ? 19.185 -13.103 -9.538 1.00 0.00 22 GLY A N 10
ATOM 9734 C CA . GLY A 1 22 ? 18.433 -12.422 -10.630 1.00 0.00 22 GLY A CA 10
ATOM 9735 C C . GLY A 1 22 ? 17.154 -13.202 -10.934 1.00 0.00 22 GLY A C 10
ATOM 9736 O O . GLY A 1 22 ? 16.671 -13.211 -12.049 1.00 0.00 22 GLY A O 10
ATOM 9740 N N . LYS A 1 23 ? 16.599 -13.856 -9.951 1.00 0.00 23 LYS A N 10
ATOM 9741 C CA . LYS A 1 23 ? 15.349 -14.634 -10.187 1.00 0.00 23 LYS A CA 10
ATOM 9742 C C . LYS A 1 23 ? 14.410 -14.512 -8.982 1.00 0.00 23 LYS A C 10
ATOM 9743 O O . LYS A 1 23 ? 14.419 -15.337 -8.091 1.00 0.00 23 LYS A O 10
ATOM 9762 N N . LEU A 1 24 ? 13.600 -13.489 -8.952 1.00 0.00 24 LEU A N 10
ATOM 9763 C CA . LEU A 1 24 ? 12.661 -13.311 -7.808 1.00 0.00 24 LEU A CA 10
ATOM 9764 C C . LEU A 1 24 ? 11.449 -14.231 -7.976 1.00 0.00 24 LEU A C 10
ATOM 9765 O O . LEU A 1 24 ? 10.764 -14.196 -8.978 1.00 0.00 24 LEU A O 10
ATOM 9781 N N . ALA A 1 25 ? 11.185 -15.060 -7.002 1.00 0.00 25 ALA A N 10
ATOM 9782 C CA . ALA A 1 25 ? 10.023 -15.989 -7.109 1.00 0.00 25 ALA A CA 10
ATOM 9783 C C . ALA A 1 25 ? 8.808 -15.411 -6.378 1.00 0.00 25 ALA A C 10
ATOM 9784 O O . ALA A 1 25 ? 8.775 -15.340 -5.165 1.00 0.00 25 ALA A O 10
ATOM 9791 N N . CYS A 1 26 ? 7.807 -15.004 -7.108 1.00 0.00 26 CYS A N 10
ATOM 9792 C CA . CYS A 1 26 ? 6.590 -14.439 -6.462 1.00 0.00 26 CYS A CA 10
ATOM 9793 C C . CYS A 1 26 ? 5.342 -14.862 -7.238 1.00 0.00 26 CYS A C 10
ATOM 9794 O O . CYS A 1 26 ? 5.388 -15.744 -8.073 1.00 0.00 26 CYS A O 10
ATOM 9801 N N . THR A 1 27 ? 4.228 -14.247 -6.968 1.00 0.00 27 THR A N 10
ATOM 9802 C CA . THR A 1 27 ? 2.978 -14.623 -7.687 1.00 0.00 27 THR A CA 10
ATOM 9803 C C . THR A 1 27 ? 2.678 -13.632 -8.812 1.00 0.00 27 THR A C 10
ATOM 9804 O O . THR A 1 27 ? 3.508 -12.830 -9.189 1.00 0.00 27 THR A O 10
ATOM 9815 N N . ARG A 1 28 ? 1.495 -13.695 -9.357 1.00 0.00 28 ARG A N 10
ATOM 9816 C CA . ARG A 1 28 ? 1.130 -12.770 -10.469 1.00 0.00 28 ARG A CA 10
ATOM 9817 C C . ARG A 1 28 ? 0.869 -11.356 -9.939 1.00 0.00 28 ARG A C 10
ATOM 9818 O O . ARG A 1 28 ? 1.364 -10.384 -10.475 1.00 0.00 28 ARG A O 10
ATOM 9839 N N . GLU A 1 29 ? 0.089 -11.229 -8.899 1.00 0.00 29 GLU A N 10
ATOM 9840 C CA . GLU A 1 29 ? -0.202 -9.871 -8.356 1.00 0.00 29 GLU A CA 10
ATOM 9841 C C . GLU A 1 29 ? -0.083 -9.860 -6.828 1.00 0.00 29 GLU A C 10
ATOM 9842 O O . GLU A 1 29 ? -0.407 -10.824 -6.162 1.00 0.00 29 GLU A O 10
ATOM 9854 N N . ASN A 1 30 ? 0.374 -8.770 -6.272 1.00 0.00 30 ASN A N 10
ATOM 9855 C CA . ASN A 1 30 ? 0.514 -8.682 -4.789 1.00 0.00 30 ASN A CA 10
ATOM 9856 C C . ASN A 1 30 ? 0.510 -7.215 -4.353 1.00 0.00 30 ASN A C 10
ATOM 9857 O O . ASN A 1 30 ? 1.547 -6.600 -4.205 1.00 0.00 30 ASN A O 10
ATOM 9868 N N . ASP A 1 31 ? -0.647 -6.646 -4.150 1.00 0.00 31 ASP A N 10
ATOM 9869 C CA . ASP A 1 31 ? -0.707 -5.217 -3.728 1.00 0.00 31 ASP A CA 10
ATOM 9870 C C . ASP A 1 31 ? -0.075 -4.326 -4.805 1.00 0.00 31 ASP A C 10
ATOM 9871 O O . ASP A 1 31 ? 1.127 -4.158 -4.836 1.00 0.00 31 ASP A O 10
ATOM 9880 N N . PRO A 1 32 ? -0.906 -3.784 -5.662 1.00 0.00 32 PRO A N 10
ATOM 9881 C CA . PRO A 1 32 ? -0.416 -2.907 -6.751 1.00 0.00 32 PRO A CA 10
ATOM 9882 C C . PRO A 1 32 ? 0.271 -1.663 -6.181 1.00 0.00 32 PRO A C 10
ATOM 9883 O O . PRO A 1 32 ? -0.246 -1.004 -5.300 1.00 0.00 32 PRO A O 10
ATOM 9894 N N . ILE A 1 33 ? 1.430 -1.337 -6.682 1.00 0.00 33 ILE A N 10
ATOM 9895 C CA . ILE A 1 33 ? 2.153 -0.131 -6.176 1.00 0.00 33 ILE A CA 10
ATOM 9896 C C . ILE A 1 33 ? 2.892 0.558 -7.327 1.00 0.00 33 ILE A C 10
ATOM 9897 O O . ILE A 1 33 ? 2.694 0.243 -8.484 1.00 0.00 33 ILE A O 10
ATOM 9913 N N . GLN A 1 34 ? 3.746 1.493 -7.017 1.00 0.00 34 GLN A N 10
ATOM 9914 C CA . GLN A 1 34 ? 4.501 2.200 -8.091 1.00 0.00 34 GLN A CA 10
ATOM 9915 C C . GLN A 1 34 ? 6.009 2.039 -7.873 1.00 0.00 34 GLN A C 10
ATOM 9916 O O . GLN A 1 34 ? 6.451 1.589 -6.835 1.00 0.00 34 GLN A O 10
ATOM 9930 N N . GLY A 1 35 ? 6.801 2.402 -8.845 1.00 0.00 35 GLY A N 10
ATOM 9931 C CA . GLY A 1 35 ? 8.278 2.268 -8.694 1.00 0.00 35 GLY A CA 10
ATOM 9932 C C . GLY A 1 35 ? 8.892 3.642 -8.397 1.00 0.00 35 GLY A C 10
ATOM 9933 O O . GLY A 1 35 ? 8.378 4.653 -8.832 1.00 0.00 35 GLY A O 10
ATOM 9937 N N . PRO A 1 36 ? 9.979 3.635 -7.662 1.00 0.00 36 PRO A N 10
ATOM 9938 C CA . PRO A 1 36 ? 10.668 4.898 -7.306 1.00 0.00 36 PRO A CA 10
ATOM 9939 C C . PRO A 1 36 ? 11.175 5.612 -8.564 1.00 0.00 36 PRO A C 10
ATOM 9940 O O . PRO A 1 36 ? 11.374 6.810 -8.572 1.00 0.00 36 PRO A O 10
ATOM 9951 N N . ASP A 1 37 ? 11.386 4.882 -9.624 1.00 0.00 37 ASP A N 10
ATOM 9952 C CA . ASP A 1 37 ? 11.881 5.516 -10.880 1.00 0.00 37 ASP A CA 10
ATOM 9953 C C . ASP A 1 37 ? 10.752 6.287 -11.572 1.00 0.00 37 ASP A C 10
ATOM 9954 O O . ASP A 1 37 ? 10.933 6.854 -12.631 1.00 0.00 37 ASP A O 10
ATOM 9963 N N . GLY A 1 38 ? 9.587 6.310 -10.982 1.00 0.00 38 GLY A N 10
ATOM 9964 C CA . GLY A 1 38 ? 8.452 7.044 -11.608 1.00 0.00 38 GLY A CA 10
ATOM 9965 C C . GLY A 1 38 ? 7.482 6.040 -12.234 1.00 0.00 38 GLY A C 10
ATOM 9966 O O . GLY A 1 38 ? 6.298 6.289 -12.341 1.00 0.00 38 GLY A O 10
ATOM 9970 N N . LYS A 1 39 ? 7.976 4.906 -12.650 1.00 0.00 39 LYS A N 10
ATOM 9971 C CA . LYS A 1 39 ? 7.082 3.886 -13.268 1.00 0.00 39 LYS A CA 10
ATOM 9972 C C . LYS A 1 39 ? 6.658 2.852 -12.222 1.00 0.00 39 LYS A C 10
ATOM 9973 O O . LYS A 1 39 ? 7.336 2.638 -11.236 1.00 0.00 39 LYS A O 10
ATOM 9992 N N . VAL A 1 40 ? 5.543 2.210 -12.429 1.00 0.00 40 VAL A N 10
ATOM 9993 C CA . VAL A 1 40 ? 5.077 1.190 -11.445 1.00 0.00 40 VAL A CA 10
ATOM 9994 C C . VAL A 1 40 ? 5.308 -0.220 -11.994 1.00 0.00 40 VAL A C 10
ATOM 9995 O O . VAL A 1 40 ? 5.910 -0.399 -13.034 1.00 0.00 40 VAL A O 10
ATOM 10008 N N . HIS A 1 41 ? 4.839 -1.221 -11.303 1.00 0.00 41 HIS A N 10
ATOM 10009 C CA . HIS A 1 41 ? 5.038 -2.618 -11.788 1.00 0.00 41 HIS A CA 10
ATOM 10010 C C . HIS A 1 41 ? 3.801 -3.467 -11.483 1.00 0.00 41 HIS A C 10
ATOM 10011 O O . HIS A 1 41 ? 2.898 -3.041 -10.789 1.00 0.00 41 HIS A O 10
ATOM 10025 N N . GLY A 1 42 ? 3.750 -4.665 -11.999 1.00 0.00 42 GLY A N 10
ATOM 10026 C CA . GLY A 1 42 ? 2.573 -5.540 -11.740 1.00 0.00 42 GLY A CA 10
ATOM 10027 C C . GLY A 1 42 ? 2.335 -5.643 -10.232 1.00 0.00 42 GLY A C 10
ATOM 10028 O O . GLY A 1 42 ? 1.314 -5.221 -9.726 1.00 0.00 42 GLY A O 10
ATOM 10032 N N . ASN A 1 43 ? 3.268 -6.202 -9.510 1.00 0.00 43 ASN A N 10
ATOM 10033 C CA . ASN A 1 43 ? 3.089 -6.331 -8.036 1.00 0.00 43 ASN A CA 10
ATOM 10034 C C . ASN A 1 43 ? 4.347 -5.876 -7.299 1.00 0.00 43 ASN A C 10
ATOM 10035 O O . ASN A 1 43 ? 5.187 -5.184 -7.840 1.00 0.00 43 ASN A O 10
ATOM 10046 N N . THR A 1 44 ? 4.472 -6.254 -6.059 1.00 0.00 44 THR A N 10
ATOM 10047 C CA . THR A 1 44 ? 5.664 -5.842 -5.263 1.00 0.00 44 THR A CA 10
ATOM 10048 C C . THR A 1 44 ? 6.916 -6.581 -5.737 1.00 0.00 44 THR A C 10
ATOM 10049 O O . THR A 1 44 ? 7.941 -5.981 -5.988 1.00 0.00 44 THR A O 10
ATOM 10060 N N . CYS A 1 45 ? 6.848 -7.876 -5.854 1.00 0.00 45 CYS A N 10
ATOM 10061 C CA . CYS A 1 45 ? 8.051 -8.631 -6.305 1.00 0.00 45 CYS A CA 10
ATOM 10062 C C . CYS A 1 45 ? 8.566 -8.044 -7.622 1.00 0.00 45 CYS A C 10
ATOM 10063 O O . CYS A 1 45 ? 9.755 -7.877 -7.811 1.00 0.00 45 CYS A O 10
ATOM 10070 N N . SER A 1 46 ? 7.685 -7.705 -8.526 1.00 0.00 46 SER A N 10
ATOM 10071 C CA . SER A 1 46 ? 8.145 -7.103 -9.807 1.00 0.00 46 SER A CA 10
ATOM 10072 C C . SER A 1 46 ? 8.916 -5.827 -9.483 1.00 0.00 46 SER A C 10
ATOM 10073 O O . SER A 1 46 ? 9.913 -5.509 -10.099 1.00 0.00 46 SER A O 10
ATOM 10081 N N . MET A 1 47 ? 8.465 -5.113 -8.488 1.00 0.00 47 MET A N 10
ATOM 10082 C CA . MET A 1 47 ? 9.169 -3.871 -8.072 1.00 0.00 47 MET A CA 10
ATOM 10083 C C . MET A 1 47 ? 10.436 -4.264 -7.321 1.00 0.00 47 MET A C 10
ATOM 10084 O O . MET A 1 47 ? 11.476 -3.648 -7.445 1.00 0.00 47 MET A O 10
ATOM 10098 N N . CYS A 1 48 ? 10.343 -5.304 -6.546 1.00 0.00 48 CYS A N 10
ATOM 10099 C CA . CYS A 1 48 ? 11.523 -5.782 -5.776 1.00 0.00 48 CYS A CA 10
ATOM 10100 C C . CYS A 1 48 ? 12.581 -6.322 -6.739 1.00 0.00 48 CYS A C 10
ATOM 10101 O O . CYS A 1 48 ? 13.761 -6.310 -6.452 1.00 0.00 48 CYS A O 10
ATOM 10108 N N . GLU A 1 49 ? 12.168 -6.785 -7.888 1.00 0.00 49 GLU A N 10
ATOM 10109 C CA . GLU A 1 49 ? 13.151 -7.314 -8.875 1.00 0.00 49 GLU A CA 10
ATOM 10110 C C . GLU A 1 49 ? 13.993 -6.161 -9.421 1.00 0.00 49 GLU A C 10
ATOM 10111 O O . GLU A 1 49 ? 15.207 -6.187 -9.366 1.00 0.00 49 GLU A O 10
ATOM 10123 N N . VAL A 1 50 ? 13.359 -5.143 -9.936 1.00 0.00 50 VAL A N 10
ATOM 10124 C CA . VAL A 1 50 ? 14.137 -3.986 -10.467 1.00 0.00 50 VAL A CA 10
ATOM 10125 C C . VAL A 1 50 ? 15.040 -3.446 -9.361 1.00 0.00 50 VAL A C 10
ATOM 10126 O O . VAL A 1 50 ? 16.162 -3.046 -9.597 1.00 0.00 50 VAL A O 10
ATOM 10139 N N . PHE A 1 51 ? 14.562 -3.456 -8.147 1.00 0.00 51 PHE A N 10
ATOM 10140 C CA . PHE A 1 51 ? 15.396 -2.971 -7.015 1.00 0.00 51 PHE A CA 10
ATOM 10141 C C . PHE A 1 51 ? 16.489 -3.998 -6.737 1.00 0.00 51 PHE A C 10
ATOM 10142 O O . PHE A 1 51 ? 17.643 -3.668 -6.548 1.00 0.00 51 PHE A O 10
ATOM 10159 N N . PHE A 1 52 ? 16.126 -5.249 -6.734 1.00 0.00 52 PHE A N 10
ATOM 10160 C CA . PHE A 1 52 ? 17.128 -6.324 -6.496 1.00 0.00 52 PHE A CA 10
ATOM 10161 C C . PHE A 1 52 ? 18.203 -6.262 -7.581 1.00 0.00 52 PHE A C 10
ATOM 10162 O O . PHE A 1 52 ? 19.371 -6.488 -7.333 1.00 0.00 52 PHE A O 10
ATOM 10179 N N . GLN A 1 53 ? 17.810 -5.948 -8.786 1.00 0.00 53 GLN A N 10
ATOM 10180 C CA . GLN A 1 53 ? 18.797 -5.857 -9.898 1.00 0.00 53 GLN A CA 10
ATOM 10181 C C . GLN A 1 53 ? 19.797 -4.736 -9.613 1.00 0.00 53 GLN A C 10
ATOM 10182 O O . GLN A 1 53 ? 20.995 -4.919 -9.696 1.00 0.00 53 GLN A O 10
ATOM 10196 N N . ALA A 1 54 ? 19.310 -3.573 -9.275 1.00 0.00 54 ALA A N 10
ATOM 10197 C CA . ALA A 1 54 ? 20.226 -2.436 -8.981 1.00 0.00 54 ALA A CA 10
ATOM 10198 C C . ALA A 1 54 ? 21.175 -2.807 -7.839 1.00 0.00 54 ALA A C 10
ATOM 10199 O O . ALA A 1 54 ? 22.325 -2.416 -7.825 1.00 0.00 54 ALA A O 10
ATOM 10206 N N . GLU A 1 55 ? 20.705 -3.560 -6.881 1.00 0.00 55 GLU A N 10
ATOM 10207 C CA . GLU A 1 55 ? 21.588 -3.954 -5.746 1.00 0.00 55 GLU A CA 10
ATOM 10208 C C . GLU A 1 55 ? 22.862 -4.610 -6.280 1.00 0.00 55 GLU A C 10
ATOM 10209 O O . GLU A 1 55 ? 23.918 -4.514 -5.687 1.00 0.00 55 GLU A O 10
ATOM 10221 N N . GLU A 1 56 ? 22.770 -5.274 -7.397 1.00 0.00 56 GLU A N 10
ATOM 10222 C CA . GLU A 1 56 ? 23.974 -5.935 -7.975 1.00 0.00 56 GLU A CA 10
ATOM 10223 C C . GLU A 1 56 ? 25.013 -4.884 -8.370 1.00 0.00 56 GLU A C 10
ATOM 10224 O O . GLU A 1 56 ? 26.197 -5.154 -8.422 1.00 0.00 56 GLU A O 10
ATOM 10236 N N . GLU A 1 57 ? 24.579 -3.684 -8.648 1.00 0.00 57 GLU A N 10
ATOM 10237 C CA . GLU A 1 57 ? 25.542 -2.614 -9.039 1.00 0.00 57 GLU A CA 10
ATOM 10238 C C . GLU A 1 57 ? 26.407 -2.215 -7.842 1.00 0.00 57 GLU A C 10
ATOM 10239 O O . GLU A 1 57 ? 27.615 -2.133 -7.937 1.00 0.00 57 GLU A O 10
ATOM 10251 N N . GLU A 1 58 ? 25.799 -1.967 -6.714 1.00 0.00 58 GLU A N 10
ATOM 10252 C CA . GLU A 1 58 ? 26.589 -1.572 -5.512 1.00 0.00 58 GLU A CA 10
ATOM 10253 C C . GLU A 1 58 ? 27.725 -2.571 -5.276 1.00 0.00 58 GLU A C 10
ATOM 10254 O O . GLU A 1 58 ? 28.783 -2.220 -4.794 1.00 0.00 58 GLU A O 10
ATOM 10266 N N . LYS A 1 59 ? 27.514 -3.813 -5.613 1.00 0.00 59 LYS A N 10
ATOM 10267 C CA . LYS A 1 59 ? 28.581 -4.834 -5.407 1.00 0.00 59 LYS A CA 10
ATOM 10268 C C . LYS A 1 59 ? 29.658 -4.700 -6.487 1.00 0.00 59 LYS A C 10
ATOM 10269 O O . LYS A 1 59 ? 30.662 -5.384 -6.465 1.00 0.00 59 LYS A O 10
ATOM 10288 N N . LYS A 1 60 ? 29.458 -3.824 -7.434 1.00 0.00 60 LYS A N 10
ATOM 10289 C CA . LYS A 1 60 ? 30.472 -3.648 -8.512 1.00 0.00 60 LYS A CA 10
ATOM 10290 C C . LYS A 1 60 ? 31.856 -3.407 -7.903 1.00 0.00 60 LYS A C 10
ATOM 10291 O O . LYS A 1 60 ? 32.863 -3.819 -8.444 1.00 0.00 60 LYS A O 10
ATOM 10310 N N . LYS A 1 61 ? 31.912 -2.742 -6.782 1.00 0.00 61 LYS A N 10
ATOM 10311 C CA . LYS A 1 61 ? 33.230 -2.476 -6.138 1.00 0.00 61 LYS A CA 10
ATOM 10312 C C . LYS A 1 61 ? 33.879 -3.791 -5.695 1.00 0.00 61 LYS A C 10
ATOM 10313 O O . LYS A 1 61 ? 33.205 -4.730 -5.321 1.00 0.00 61 LYS A O 10
ATOM 10332 N N . LYS A 1 62 ? 35.181 -3.865 -5.734 1.00 0.00 62 LYS A N 10
ATOM 10333 C CA . LYS A 1 62 ? 35.869 -5.119 -5.315 1.00 0.00 62 LYS A CA 10
ATOM 10334 C C . LYS A 1 62 ? 35.579 -5.411 -3.840 1.00 0.00 62 LYS A C 10
ATOM 10335 O O . LYS A 1 62 ? 35.692 -6.533 -3.385 1.00 0.00 62 LYS A O 10
ATOM 10354 N N . GLU A 1 63 ? 35.205 -4.412 -3.089 1.00 0.00 63 GLU A N 10
ATOM 10355 C CA . GLU A 1 63 ? 34.907 -4.633 -1.645 1.00 0.00 63 GLU A CA 10
ATOM 10356 C C . GLU A 1 63 ? 33.613 -5.436 -1.489 1.00 0.00 63 GLU A C 10
ATOM 10357 O O . GLU A 1 63 ? 33.383 -6.070 -0.478 1.00 0.00 63 GLU A O 10
ATOM 10369 N N . GLY A 1 64 ? 32.766 -5.413 -2.481 1.00 0.00 64 GLY A N 10
ATOM 10370 C CA . GLY A 1 64 ? 31.489 -6.174 -2.387 1.00 0.00 64 GLY A CA 10
ATOM 10371 C C . GLY A 1 64 ? 31.793 -7.662 -2.208 1.00 0.00 64 GLY A C 10
ATOM 10372 O O . GLY A 1 64 ? 31.019 -8.398 -1.629 1.00 0.00 64 GLY A O 10
ATOM 10376 N N . GLU A 1 65 ? 32.916 -8.111 -2.701 1.00 0.00 65 GLU A N 10
ATOM 10377 C CA . GLU A 1 65 ? 33.269 -9.553 -2.557 1.00 0.00 65 GLU A CA 10
ATOM 10378 C C . GLU A 1 65 ? 34.200 -9.753 -1.359 1.00 0.00 65 GLU A C 10
ATOM 10379 O O . GLU A 1 65 ? 35.123 -8.992 -1.145 1.00 0.00 65 GLU A O 10
ATOM 10391 N N . SER A 1 66 ? 33.966 -10.771 -0.577 1.00 0.00 66 SER A N 10
ATOM 10392 C CA . SER A 1 66 ? 34.839 -11.019 0.606 1.00 0.00 66 SER A CA 10
ATOM 10393 C C . SER A 1 66 ? 36.177 -11.615 0.161 1.00 0.00 66 SER A C 10
ATOM 10394 O O . SER A 1 66 ? 36.310 -12.112 -0.940 1.00 0.00 66 SER A O 10
ATOM 10402 N N . ARG A 1 67 ? 37.169 -11.569 1.008 1.00 0.00 67 ARG A N 10
ATOM 10403 C CA . ARG A 1 67 ? 38.497 -12.133 0.633 1.00 0.00 67 ARG A CA 10
ATOM 10404 C C . ARG A 1 67 ? 38.352 -13.605 0.236 1.00 0.00 67 ARG A C 10
ATOM 10405 O O . ARG A 1 67 ? 39.009 -14.080 -0.669 1.00 0.00 67 ARG A O 10
ATOM 10426 N N . ASN A 1 68 ? 37.499 -14.329 0.906 1.00 0.00 68 ASN A N 10
ATOM 10427 C CA . ASN A 1 68 ? 37.314 -15.769 0.565 1.00 0.00 68 ASN A CA 10
ATOM 10428 C C . ASN A 1 68 ? 35.888 -16.016 0.062 1.00 0.00 68 ASN A C 10
ATOM 10429 O O . ASN A 1 68 ? 35.620 -15.687 -1.082 1.00 0.00 68 ASN A O 10
ATOM 10441 N N . GLU A 1 1 ? 2.149 11.607 1.808 1.00 0.00 1 GLU A N 11
ATOM 10442 C CA . GLU A 1 1 ? 3.077 10.667 2.501 1.00 0.00 1 GLU A CA 11
ATOM 10443 C C . GLU A 1 1 ? 4.149 10.170 1.528 1.00 0.00 1 GLU A C 11
ATOM 10444 O O . GLU A 1 1 ? 3.858 9.492 0.562 1.00 0.00 1 GLU A O 11
ATOM 10458 N N . SER A 1 2 ? 5.387 10.498 1.774 1.00 0.00 2 SER A N 11
ATOM 10459 C CA . SER A 1 2 ? 6.475 10.039 0.865 1.00 0.00 2 SER A CA 11
ATOM 10460 C C . SER A 1 2 ? 7.069 8.723 1.375 1.00 0.00 2 SER A C 11
ATOM 10461 O O . SER A 1 2 ? 7.955 8.155 0.768 1.00 0.00 2 SER A O 11
ATOM 10469 N N . GLY A 1 3 ? 6.584 8.234 2.484 1.00 0.00 3 GLY A N 11
ATOM 10470 C CA . GLY A 1 3 ? 7.116 6.957 3.034 1.00 0.00 3 GLY A CA 11
ATOM 10471 C C . GLY A 1 3 ? 8.642 6.950 2.929 1.00 0.00 3 GLY A C 11
ATOM 10472 O O . GLY A 1 3 ? 9.257 5.914 2.773 1.00 0.00 3 GLY A O 11
ATOM 10476 N N . LYS A 1 4 ? 9.257 8.098 3.014 1.00 0.00 4 LYS A N 11
ATOM 10477 C CA . LYS A 1 4 ? 10.743 8.157 2.919 1.00 0.00 4 LYS A CA 11
ATOM 10478 C C . LYS A 1 4 ? 11.378 7.355 4.059 1.00 0.00 4 LYS A C 11
ATOM 10479 O O . LYS A 1 4 ? 12.399 6.718 3.889 1.00 0.00 4 LYS A O 11
ATOM 10498 N N . ALA A 1 5 ? 10.782 7.384 5.219 1.00 0.00 5 ALA A N 11
ATOM 10499 C CA . ALA A 1 5 ? 11.351 6.626 6.371 1.00 0.00 5 ALA A CA 11
ATOM 10500 C C . ALA A 1 5 ? 11.520 5.149 6.002 1.00 0.00 5 ALA A C 11
ATOM 10501 O O . ALA A 1 5 ? 12.331 4.447 6.573 1.00 0.00 5 ALA A O 11
ATOM 10508 N N . THR A 1 6 ? 10.764 4.674 5.052 1.00 0.00 6 THR A N 11
ATOM 10509 C CA . THR A 1 6 ? 10.882 3.243 4.651 1.00 0.00 6 THR A CA 11
ATOM 10510 C C . THR A 1 6 ? 12.148 3.030 3.814 1.00 0.00 6 THR A C 11
ATOM 10511 O O . THR A 1 6 ? 12.691 3.956 3.247 1.00 0.00 6 THR A O 11
ATOM 10522 N N . SER A 1 7 ? 12.619 1.815 3.734 1.00 0.00 7 SER A N 11
ATOM 10523 C CA . SER A 1 7 ? 13.846 1.542 2.930 1.00 0.00 7 SER A CA 11
ATOM 10524 C C . SER A 1 7 ? 13.638 0.309 2.049 1.00 0.00 7 SER A C 11
ATOM 10525 O O . SER A 1 7 ? 13.362 -0.772 2.530 1.00 0.00 7 SER A O 11
ATOM 10533 N N . TYR A 1 8 ? 13.768 0.462 0.760 1.00 0.00 8 TYR A N 11
ATOM 10534 C CA . TYR A 1 8 ? 13.578 -0.703 -0.152 1.00 0.00 8 TYR A CA 11
ATOM 10535 C C . TYR A 1 8 ? 14.305 -1.931 0.399 1.00 0.00 8 TYR A C 11
ATOM 10536 O O . TYR A 1 8 ? 13.711 -2.967 0.623 1.00 0.00 8 TYR A O 11
ATOM 10554 N N . ALA A 1 9 ? 15.587 -1.825 0.617 1.00 0.00 9 ALA A N 11
ATOM 10555 C CA . ALA A 1 9 ? 16.348 -2.990 1.151 1.00 0.00 9 ALA A CA 11
ATOM 10556 C C . ALA A 1 9 ? 15.573 -3.640 2.298 1.00 0.00 9 ALA A C 11
ATOM 10557 O O . ALA A 1 9 ? 15.599 -4.842 2.478 1.00 0.00 9 ALA A O 11
ATOM 10564 N N . GLU A 1 10 ? 14.878 -2.854 3.070 1.00 0.00 10 GLU A N 11
ATOM 10565 C CA . GLU A 1 10 ? 14.092 -3.423 4.202 1.00 0.00 10 GLU A CA 11
ATOM 10566 C C . GLU A 1 10 ? 12.677 -3.766 3.730 1.00 0.00 10 GLU A C 11
ATOM 10567 O O . GLU A 1 10 ? 12.074 -4.720 4.180 1.00 0.00 10 GLU A O 11
ATOM 10579 N N . LEU A 1 11 ? 12.151 -2.999 2.815 1.00 0.00 11 LEU A N 11
ATOM 10580 C CA . LEU A 1 11 ? 10.781 -3.281 2.300 1.00 0.00 11 LEU A CA 11
ATOM 10581 C C . LEU A 1 11 ? 10.813 -4.518 1.407 1.00 0.00 11 LEU A C 11
ATOM 10582 O O . LEU A 1 11 ? 10.162 -5.508 1.672 1.00 0.00 11 LEU A O 11
ATOM 10598 N N . CYS A 1 12 ? 11.581 -4.472 0.357 1.00 0.00 12 CYS A N 11
ATOM 10599 C CA . CYS A 1 12 ? 11.673 -5.649 -0.551 1.00 0.00 12 CYS A CA 11
ATOM 10600 C C . CYS A 1 12 ? 12.325 -6.818 0.189 1.00 0.00 12 CYS A C 11
ATOM 10601 O O . CYS A 1 12 ? 12.340 -7.937 -0.283 1.00 0.00 12 CYS A O 11
ATOM 10608 N N . ASN A 1 13 ? 12.856 -6.564 1.354 1.00 0.00 13 ASN A N 11
ATOM 10609 C CA . ASN A 1 13 ? 13.499 -7.650 2.143 1.00 0.00 13 ASN A CA 11
ATOM 10610 C C . ASN A 1 13 ? 12.652 -8.920 2.070 1.00 0.00 13 ASN A C 11
ATOM 10611 O O . ASN A 1 13 ? 13.140 -9.993 1.782 1.00 0.00 13 ASN A O 11
ATOM 10622 N N . GLU A 1 14 ? 11.383 -8.798 2.332 1.00 0.00 14 GLU A N 11
ATOM 10623 C CA . GLU A 1 14 ? 10.491 -9.994 2.282 1.00 0.00 14 GLU A CA 11
ATOM 10624 C C . GLU A 1 14 ? 10.696 -10.758 0.969 1.00 0.00 14 GLU A C 11
ATOM 10625 O O . GLU A 1 14 ? 10.410 -11.936 0.878 1.00 0.00 14 GLU A O 11
ATOM 10637 N N . TYR A 1 15 ? 11.193 -10.104 -0.047 1.00 0.00 15 TYR A N 11
ATOM 10638 C CA . TYR A 1 15 ? 11.416 -10.805 -1.343 1.00 0.00 15 TYR A CA 11
ATOM 10639 C C . TYR A 1 15 ? 12.881 -11.233 -1.461 1.00 0.00 15 TYR A C 11
ATOM 10640 O O . TYR A 1 15 ? 13.319 -11.713 -2.488 1.00 0.00 15 TYR A O 11
ATOM 10658 N N . ARG A 1 16 ? 13.640 -11.075 -0.411 1.00 0.00 16 ARG A N 11
ATOM 10659 C CA . ARG A 1 16 ? 15.071 -11.485 -0.455 1.00 0.00 16 ARG A CA 11
ATOM 10660 C C . ARG A 1 16 ? 15.175 -13.002 -0.309 1.00 0.00 16 ARG A C 11
ATOM 10661 O O . ARG A 1 16 ? 16.067 -13.630 -0.844 1.00 0.00 16 ARG A O 11
ATOM 10682 N N . LYS A 1 17 ? 14.253 -13.595 0.398 1.00 0.00 17 LYS A N 11
ATOM 10683 C CA . LYS A 1 17 ? 14.279 -15.075 0.562 1.00 0.00 17 LYS A CA 11
ATOM 10684 C C . LYS A 1 17 ? 13.876 -15.731 -0.761 1.00 0.00 17 LYS A C 11
ATOM 10685 O O . LYS A 1 17 ? 13.923 -16.934 -0.916 1.00 0.00 17 LYS A O 11
ATOM 10704 N N . LEU A 1 18 ? 13.476 -14.933 -1.717 1.00 0.00 18 LEU A N 11
ATOM 10705 C CA . LEU A 1 18 ? 13.063 -15.479 -3.035 1.00 0.00 18 LEU A CA 11
ATOM 10706 C C . LEU A 1 18 ? 14.191 -15.276 -4.048 1.00 0.00 18 LEU A C 11
ATOM 10707 O O . LEU A 1 18 ? 14.446 -16.114 -4.890 1.00 0.00 18 LEU A O 11
ATOM 10723 N N . VAL A 1 19 ? 14.872 -14.164 -3.966 1.00 0.00 19 VAL A N 11
ATOM 10724 C CA . VAL A 1 19 ? 15.991 -13.898 -4.916 1.00 0.00 19 VAL A CA 11
ATOM 10725 C C . VAL A 1 19 ? 17.027 -15.024 -4.825 1.00 0.00 19 VAL A C 11
ATOM 10726 O O . VAL A 1 19 ? 17.311 -15.530 -3.757 1.00 0.00 19 VAL A O 11
ATOM 10739 N N . ARG A 1 20 ? 17.592 -15.421 -5.932 1.00 0.00 20 ARG A N 11
ATOM 10740 C CA . ARG A 1 20 ? 18.605 -16.517 -5.894 1.00 0.00 20 ARG A CA 11
ATOM 10741 C C . ARG A 1 20 ? 19.998 -15.962 -6.217 1.00 0.00 20 ARG A C 11
ATOM 10742 O O . ARG A 1 20 ? 20.667 -15.414 -5.363 1.00 0.00 20 ARG A O 11
ATOM 10763 N N . ASN A 1 21 ? 20.444 -16.097 -7.438 1.00 0.00 21 ASN A N 11
ATOM 10764 C CA . ASN A 1 21 ? 21.790 -15.571 -7.801 1.00 0.00 21 ASN A CA 11
ATOM 10765 C C . ASN A 1 21 ? 21.643 -14.293 -8.630 1.00 0.00 21 ASN A C 11
ATOM 10766 O O . ASN A 1 21 ? 22.215 -14.161 -9.693 1.00 0.00 21 ASN A O 11
ATOM 10777 N N . GLY A 1 22 ? 20.874 -13.356 -8.151 1.00 0.00 22 GLY A N 11
ATOM 10778 C CA . GLY A 1 22 ? 20.680 -12.089 -8.909 1.00 0.00 22 GLY A CA 11
ATOM 10779 C C . GLY A 1 22 ? 19.322 -12.125 -9.612 1.00 0.00 22 GLY A C 11
ATOM 10780 O O . GLY A 1 22 ? 19.013 -11.284 -10.432 1.00 0.00 22 GLY A O 11
ATOM 10784 N N . LYS A 1 23 ? 18.506 -13.096 -9.297 1.00 0.00 23 LYS A N 11
ATOM 10785 C CA . LYS A 1 23 ? 17.167 -13.189 -9.948 1.00 0.00 23 LYS A CA 11
ATOM 10786 C C . LYS A 1 23 ? 16.068 -13.290 -8.886 1.00 0.00 23 LYS A C 11
ATOM 10787 O O . LYS A 1 23 ? 16.081 -14.172 -8.048 1.00 0.00 23 LYS A O 11
ATOM 10806 N N . LEU A 1 24 ? 15.117 -12.398 -8.914 1.00 0.00 24 LEU A N 11
ATOM 10807 C CA . LEU A 1 24 ? 14.017 -12.444 -7.907 1.00 0.00 24 LEU A CA 11
ATOM 10808 C C . LEU A 1 24 ? 12.849 -13.282 -8.437 1.00 0.00 24 LEU A C 11
ATOM 10809 O O . LEU A 1 24 ? 12.388 -13.088 -9.544 1.00 0.00 24 LEU A O 11
ATOM 10825 N N . ALA A 1 25 ? 12.366 -14.208 -7.655 1.00 0.00 25 ALA A N 11
ATOM 10826 C CA . ALA A 1 25 ? 11.225 -15.050 -8.116 1.00 0.00 25 ALA A CA 11
ATOM 10827 C C . ALA A 1 25 ? 9.964 -14.710 -7.318 1.00 0.00 25 ALA A C 11
ATOM 10828 O O . ALA A 1 25 ? 9.959 -14.739 -6.103 1.00 0.00 25 ALA A O 11
ATOM 10835 N N . CYS A 1 26 ? 8.893 -14.387 -7.991 1.00 0.00 26 CYS A N 11
ATOM 10836 C CA . CYS A 1 26 ? 7.632 -14.044 -7.271 1.00 0.00 26 CYS A CA 11
ATOM 10837 C C . CYS A 1 26 ? 6.425 -14.272 -8.183 1.00 0.00 26 CYS A C 11
ATOM 10838 O O . CYS A 1 26 ? 6.565 -14.485 -9.371 1.00 0.00 26 CYS A O 11
ATOM 10845 N N . THR A 1 27 ? 5.241 -14.230 -7.638 1.00 0.00 27 THR A N 11
ATOM 10846 C CA . THR A 1 27 ? 4.028 -14.447 -8.477 1.00 0.00 27 THR A CA 11
ATOM 10847 C C . THR A 1 27 ? 3.491 -13.108 -8.989 1.00 0.00 27 THR A C 11
ATOM 10848 O O . THR A 1 27 ? 3.879 -12.054 -8.525 1.00 0.00 27 THR A O 11
ATOM 10859 N N . ARG A 1 28 ? 2.601 -13.142 -9.942 1.00 0.00 28 ARG A N 11
ATOM 10860 C CA . ARG A 1 28 ? 2.039 -11.871 -10.484 1.00 0.00 28 ARG A CA 11
ATOM 10861 C C . ARG A 1 28 ? 1.361 -11.071 -9.369 1.00 0.00 28 ARG A C 11
ATOM 10862 O O . ARG A 1 28 ? 1.463 -9.863 -9.309 1.00 0.00 28 ARG A O 11
ATOM 10883 N N . GLU A 1 29 ? 0.672 -11.737 -8.482 1.00 0.00 29 GLU A N 11
ATOM 10884 C CA . GLU A 1 29 ? -0.010 -11.014 -7.370 1.00 0.00 29 GLU A CA 11
ATOM 10885 C C . GLU A 1 29 ? -1.007 -9.996 -7.932 1.00 0.00 29 GLU A C 11
ATOM 10886 O O . GLU A 1 29 ? -0.812 -9.445 -8.997 1.00 0.00 29 GLU A O 11
ATOM 10898 N N . ASN A 1 30 ? -2.073 -9.743 -7.224 1.00 0.00 30 ASN A N 11
ATOM 10899 C CA . ASN A 1 30 ? -3.081 -8.761 -7.717 1.00 0.00 30 ASN A CA 11
ATOM 10900 C C . ASN A 1 30 ? -2.990 -7.462 -6.910 1.00 0.00 30 ASN A C 11
ATOM 10901 O O . ASN A 1 30 ? -3.962 -7.003 -6.344 1.00 0.00 30 ASN A O 11
ATOM 10912 N N . ASP A 1 31 ? -1.830 -6.867 -6.856 1.00 0.00 31 ASP A N 11
ATOM 10913 C CA . ASP A 1 31 ? -1.678 -5.599 -6.086 1.00 0.00 31 ASP A CA 11
ATOM 10914 C C . ASP A 1 31 ? -0.647 -4.688 -6.764 1.00 0.00 31 ASP A C 11
ATOM 10915 O O . ASP A 1 31 ? 0.497 -4.642 -6.358 1.00 0.00 31 ASP A O 11
ATOM 10924 N N . PRO A 1 32 ? -1.087 -3.986 -7.780 1.00 0.00 32 PRO A N 11
ATOM 10925 C CA . PRO A 1 32 ? -0.190 -3.069 -8.519 1.00 0.00 32 PRO A CA 11
ATOM 10926 C C . PRO A 1 32 ? 0.328 -1.965 -7.594 1.00 0.00 32 PRO A C 11
ATOM 10927 O O . PRO A 1 32 ? -0.398 -1.428 -6.781 1.00 0.00 32 PRO A O 11
ATOM 10938 N N . ILE A 1 33 ? 1.578 -1.621 -7.716 1.00 0.00 33 ILE A N 11
ATOM 10939 C CA . ILE A 1 33 ? 2.148 -0.549 -6.848 1.00 0.00 33 ILE A CA 11
ATOM 10940 C C . ILE A 1 33 ? 3.018 0.395 -7.683 1.00 0.00 33 ILE A C 11
ATOM 10941 O O . ILE A 1 33 ? 2.979 0.382 -8.897 1.00 0.00 33 ILE A O 11
ATOM 10957 N N . GLN A 1 34 ? 3.800 1.214 -7.040 1.00 0.00 34 GLN A N 11
ATOM 10958 C CA . GLN A 1 34 ? 4.670 2.162 -7.793 1.00 0.00 34 GLN A CA 11
ATOM 10959 C C . GLN A 1 34 ? 6.133 1.992 -7.377 1.00 0.00 34 GLN A C 11
ATOM 10960 O O . GLN A 1 34 ? 6.433 1.457 -6.328 1.00 0.00 34 GLN A O 11
ATOM 10974 N N . GLY A 1 35 ? 7.046 2.446 -8.192 1.00 0.00 35 GLY A N 11
ATOM 10975 C CA . GLY A 1 35 ? 8.489 2.315 -7.844 1.00 0.00 35 GLY A CA 11
ATOM 10976 C C . GLY A 1 35 ? 9.082 3.704 -7.586 1.00 0.00 35 GLY A C 11
ATOM 10977 O O . GLY A 1 35 ? 8.454 4.705 -7.870 1.00 0.00 35 GLY A O 11
ATOM 10981 N N . PRO A 1 36 ? 10.280 3.724 -7.053 1.00 0.00 36 PRO A N 11
ATOM 10982 C CA . PRO A 1 36 ? 10.962 5.005 -6.755 1.00 0.00 36 PRO A CA 11
ATOM 10983 C C . PRO A 1 36 ? 11.183 5.812 -8.036 1.00 0.00 36 PRO A C 11
ATOM 10984 O O . PRO A 1 36 ? 11.395 7.008 -8.000 1.00 0.00 36 PRO A O 11
ATOM 10995 N N . ASP A 1 37 ? 11.137 5.168 -9.170 1.00 0.00 37 ASP A N 11
ATOM 10996 C CA . ASP A 1 37 ? 11.348 5.903 -10.452 1.00 0.00 37 ASP A CA 11
ATOM 10997 C C . ASP A 1 37 ? 10.084 6.670 -10.836 1.00 0.00 37 ASP A C 11
ATOM 10998 O O . ASP A 1 37 ? 10.145 7.741 -11.407 1.00 0.00 37 ASP A O 11
ATOM 11007 N N . GLY A 1 38 ? 8.940 6.133 -10.526 1.00 0.00 38 GLY A N 11
ATOM 11008 C CA . GLY A 1 38 ? 7.675 6.834 -10.871 1.00 0.00 38 GLY A CA 11
ATOM 11009 C C . GLY A 1 38 ? 6.800 5.915 -11.727 1.00 0.00 38 GLY A C 11
ATOM 11010 O O . GLY A 1 38 ? 5.597 6.076 -11.798 1.00 0.00 38 GLY A O 11
ATOM 11014 N N . LYS A 1 39 ? 7.395 4.956 -12.380 1.00 0.00 39 LYS A N 11
ATOM 11015 C CA . LYS A 1 39 ? 6.602 4.027 -13.236 1.00 0.00 39 LYS A CA 11
ATOM 11016 C C . LYS A 1 39 ? 5.929 2.954 -12.374 1.00 0.00 39 LYS A C 11
ATOM 11017 O O . LYS A 1 39 ? 6.358 2.670 -11.273 1.00 0.00 39 LYS A O 11
ATOM 11036 N N . VAL A 1 40 ? 4.879 2.355 -12.868 1.00 0.00 40 VAL A N 11
ATOM 11037 C CA . VAL A 1 40 ? 4.183 1.300 -12.079 1.00 0.00 40 VAL A CA 11
ATOM 11038 C C . VAL A 1 40 ? 4.718 -0.083 -12.460 1.00 0.00 40 VAL A C 11
ATOM 11039 O O . VAL A 1 40 ? 5.218 -0.288 -13.549 1.00 0.00 40 VAL A O 11
ATOM 11052 N N . HIS A 1 41 ? 4.615 -1.034 -11.573 1.00 0.00 41 HIS A N 11
ATOM 11053 C CA . HIS A 1 41 ? 5.116 -2.404 -11.886 1.00 0.00 41 HIS A CA 11
ATOM 11054 C C . HIS A 1 41 ? 3.974 -3.418 -11.786 1.00 0.00 41 HIS A C 11
ATOM 11055 O O . HIS A 1 41 ? 2.853 -3.076 -11.465 1.00 0.00 41 HIS A O 11
ATOM 11069 N N . GLY A 1 42 ? 4.248 -4.665 -12.057 1.00 0.00 42 GLY A N 11
ATOM 11070 C CA . GLY A 1 42 ? 3.178 -5.698 -11.976 1.00 0.00 42 GLY A CA 11
ATOM 11071 C C . GLY A 1 42 ? 2.678 -5.798 -10.533 1.00 0.00 42 GLY A C 11
ATOM 11072 O O . GLY A 1 42 ? 1.512 -5.602 -10.253 1.00 0.00 42 GLY A O 11
ATOM 11076 N N . ASN A 1 43 ? 3.554 -6.100 -9.613 1.00 0.00 43 ASN A N 11
ATOM 11077 C CA . ASN A 1 43 ? 3.132 -6.211 -8.187 1.00 0.00 43 ASN A CA 11
ATOM 11078 C C . ASN A 1 43 ? 4.273 -5.785 -7.262 1.00 0.00 43 ASN A C 11
ATOM 11079 O O . ASN A 1 43 ? 5.253 -5.208 -7.688 1.00 0.00 43 ASN A O 11
ATOM 11090 N N . THR A 1 44 ? 4.148 -6.066 -5.996 1.00 0.00 44 THR A N 11
ATOM 11091 C CA . THR A 1 44 ? 5.219 -5.678 -5.035 1.00 0.00 44 THR A CA 11
ATOM 11092 C C . THR A 1 44 ? 6.549 -6.319 -5.436 1.00 0.00 44 THR A C 11
ATOM 11093 O O . THR A 1 44 ? 7.602 -5.733 -5.280 1.00 0.00 44 THR A O 11
ATOM 11104 N N . CYS A 1 45 ? 6.513 -7.512 -5.960 1.00 0.00 45 CYS A N 11
ATOM 11105 C CA . CYS A 1 45 ? 7.785 -8.171 -6.375 1.00 0.00 45 CYS A CA 11
ATOM 11106 C C . CYS A 1 45 ? 8.369 -7.430 -7.576 1.00 0.00 45 CYS A C 11
ATOM 11107 O O . CYS A 1 45 ? 9.519 -7.042 -7.575 1.00 0.00 45 CYS A O 11
ATOM 11114 N N . SER A 1 46 ? 7.584 -7.220 -8.598 1.00 0.00 46 SER A N 11
ATOM 11115 C CA . SER A 1 46 ? 8.102 -6.487 -9.786 1.00 0.00 46 SER A CA 11
ATOM 11116 C C . SER A 1 46 ? 8.868 -5.251 -9.316 1.00 0.00 46 SER A C 11
ATOM 11117 O O . SER A 1 46 ? 9.959 -4.970 -9.769 1.00 0.00 46 SER A O 11
ATOM 11125 N N . MET A 1 47 ? 8.307 -4.521 -8.391 1.00 0.00 47 MET A N 11
ATOM 11126 C CA . MET A 1 47 ? 9.005 -3.315 -7.869 1.00 0.00 47 MET A CA 11
ATOM 11127 C C . MET A 1 47 ? 10.259 -3.750 -7.113 1.00 0.00 47 MET A C 11
ATOM 11128 O O . MET A 1 47 ? 11.209 -3.006 -6.972 1.00 0.00 47 MET A O 11
ATOM 11142 N N . CYS A 1 48 ? 10.259 -4.959 -6.629 1.00 0.00 48 CYS A N 11
ATOM 11143 C CA . CYS A 1 48 ? 11.439 -5.473 -5.880 1.00 0.00 48 CYS A CA 11
ATOM 11144 C C . CYS A 1 48 ? 12.439 -6.116 -6.850 1.00 0.00 48 CYS A C 11
ATOM 11145 O O . CYS A 1 48 ? 13.636 -6.046 -6.654 1.00 0.00 48 CYS A O 11
ATOM 11152 N N . GLU A 1 49 ? 11.964 -6.728 -7.906 1.00 0.00 49 GLU A N 11
ATOM 11153 C CA . GLU A 1 49 ? 12.904 -7.351 -8.884 1.00 0.00 49 GLU A CA 11
ATOM 11154 C C . GLU A 1 49 ? 13.847 -6.280 -9.428 1.00 0.00 49 GLU A C 11
ATOM 11155 O O . GLU A 1 49 ? 15.044 -6.473 -9.514 1.00 0.00 49 GLU A O 11
ATOM 11167 N N . VAL A 1 50 ? 13.312 -5.146 -9.792 1.00 0.00 50 VAL A N 11
ATOM 11168 C CA . VAL A 1 50 ? 14.177 -4.055 -10.324 1.00 0.00 50 VAL A CA 11
ATOM 11169 C C . VAL A 1 50 ? 15.153 -3.607 -9.238 1.00 0.00 50 VAL A C 11
ATOM 11170 O O . VAL A 1 50 ? 16.330 -3.429 -9.480 1.00 0.00 50 VAL A O 11
ATOM 11183 N N . PHE A 1 51 ? 14.676 -3.444 -8.033 1.00 0.00 51 PHE A N 11
ATOM 11184 C CA . PHE A 1 51 ? 15.585 -3.033 -6.928 1.00 0.00 51 PHE A CA 11
ATOM 11185 C C . PHE A 1 51 ? 16.611 -4.138 -6.694 1.00 0.00 51 PHE A C 11
ATOM 11186 O O . PHE A 1 51 ? 17.777 -3.886 -6.459 1.00 0.00 51 PHE A O 11
ATOM 11203 N N . PHE A 1 52 ? 16.181 -5.365 -6.775 1.00 0.00 52 PHE A N 11
ATOM 11204 C CA . PHE A 1 52 ? 17.117 -6.505 -6.581 1.00 0.00 52 PHE A CA 11
ATOM 11205 C C . PHE A 1 52 ? 18.109 -6.548 -7.742 1.00 0.00 52 PHE A C 11
ATOM 11206 O O . PHE A 1 52 ? 19.268 -6.871 -7.576 1.00 0.00 52 PHE A O 11
ATOM 11223 N N . GLN A 1 53 ? 17.657 -6.208 -8.916 1.00 0.00 53 GLN A N 11
ATOM 11224 C CA . GLN A 1 53 ? 18.561 -6.208 -10.097 1.00 0.00 53 GLN A CA 11
ATOM 11225 C C . GLN A 1 53 ? 19.568 -5.063 -9.972 1.00 0.00 53 GLN A C 11
ATOM 11226 O O . GLN A 1 53 ? 20.733 -5.206 -10.285 1.00 0.00 53 GLN A O 11
ATOM 11240 N N . ALA A 1 54 ? 19.119 -3.928 -9.513 1.00 0.00 54 ALA A N 11
ATOM 11241 C CA . ALA A 1 54 ? 20.037 -2.764 -9.360 1.00 0.00 54 ALA A CA 11
ATOM 11242 C C . ALA A 1 54 ? 21.096 -3.061 -8.295 1.00 0.00 54 ALA A C 11
ATOM 11243 O O . ALA A 1 54 ? 22.229 -2.633 -8.398 1.00 0.00 54 ALA A O 11
ATOM 11250 N N . GLU A 1 55 ? 20.740 -3.790 -7.272 1.00 0.00 55 GLU A N 11
ATOM 11251 C CA . GLU A 1 55 ? 21.734 -4.106 -6.206 1.00 0.00 55 GLU A CA 11
ATOM 11252 C C . GLU A 1 55 ? 22.938 -4.832 -6.810 1.00 0.00 55 GLU A C 11
ATOM 11253 O O . GLU A 1 55 ? 24.047 -4.728 -6.323 1.00 0.00 55 GLU A O 11
ATOM 11265 N N . GLU A 1 56 ? 22.730 -5.562 -7.870 1.00 0.00 56 GLU A N 11
ATOM 11266 C CA . GLU A 1 56 ? 23.864 -6.289 -8.509 1.00 0.00 56 GLU A CA 11
ATOM 11267 C C . GLU A 1 56 ? 24.812 -5.294 -9.182 1.00 0.00 56 GLU A C 11
ATOM 11268 O O . GLU A 1 56 ? 25.937 -5.615 -9.507 1.00 0.00 56 GLU A O 11
ATOM 11280 N N . GLU A 1 57 ? 24.363 -4.087 -9.392 1.00 0.00 57 GLU A N 11
ATOM 11281 C CA . GLU A 1 57 ? 25.235 -3.068 -10.043 1.00 0.00 57 GLU A CA 11
ATOM 11282 C C . GLU A 1 57 ? 26.275 -2.550 -9.045 1.00 0.00 57 GLU A C 11
ATOM 11283 O O . GLU A 1 57 ? 27.407 -2.287 -9.395 1.00 0.00 57 GLU A O 11
ATOM 11295 N N . GLU A 1 58 ? 25.897 -2.403 -7.804 1.00 0.00 58 GLU A N 11
ATOM 11296 C CA . GLU A 1 58 ? 26.864 -1.903 -6.785 1.00 0.00 58 GLU A CA 11
ATOM 11297 C C . GLU A 1 58 ? 27.965 -2.940 -6.550 1.00 0.00 58 GLU A C 11
ATOM 11298 O O . GLU A 1 58 ? 29.110 -2.603 -6.316 1.00 0.00 58 GLU A O 11
ATOM 11310 N N . LYS A 1 59 ? 27.630 -4.199 -6.612 1.00 0.00 59 LYS A N 11
ATOM 11311 C CA . LYS A 1 59 ? 28.658 -5.256 -6.393 1.00 0.00 59 LYS A CA 11
ATOM 11312 C C . LYS A 1 59 ? 29.482 -5.465 -7.666 1.00 0.00 59 LYS A C 11
ATOM 11313 O O . LYS A 1 59 ? 30.456 -6.192 -7.675 1.00 0.00 59 LYS A O 11
ATOM 11332 N N . LYS A 1 60 ? 29.099 -4.833 -8.742 1.00 0.00 60 LYS A N 11
ATOM 11333 C CA . LYS A 1 60 ? 29.862 -4.997 -10.014 1.00 0.00 60 LYS A CA 11
ATOM 11334 C C . LYS A 1 60 ? 31.351 -4.734 -9.776 1.00 0.00 60 LYS A C 11
ATOM 11335 O O . LYS A 1 60 ? 32.203 -5.448 -10.267 1.00 0.00 60 LYS A O 11
ATOM 11354 N N . LYS A 1 61 ? 31.671 -3.714 -9.028 1.00 0.00 61 LYS A N 11
ATOM 11355 C CA . LYS A 1 61 ? 33.106 -3.407 -8.761 1.00 0.00 61 LYS A CA 11
ATOM 11356 C C . LYS A 1 61 ? 33.796 -4.617 -8.126 1.00 0.00 61 LYS A C 11
ATOM 11357 O O . LYS A 1 61 ? 34.974 -4.842 -8.317 1.00 0.00 61 LYS A O 11
ATOM 11376 N N . LYS A 1 62 ? 33.071 -5.397 -7.371 1.00 0.00 62 LYS A N 11
ATOM 11377 C CA . LYS A 1 62 ? 33.687 -6.592 -6.725 1.00 0.00 62 LYS A CA 11
ATOM 11378 C C . LYS A 1 62 ? 33.525 -7.820 -7.624 1.00 0.00 62 LYS A C 11
ATOM 11379 O O . LYS A 1 62 ? 32.507 -8.005 -8.262 1.00 0.00 62 LYS A O 11
ATOM 11398 N N . GLU A 1 63 ? 34.521 -8.663 -7.679 1.00 0.00 63 GLU A N 11
ATOM 11399 C CA . GLU A 1 63 ? 34.422 -9.878 -8.537 1.00 0.00 63 GLU A CA 11
ATOM 11400 C C . GLU A 1 63 ? 34.087 -11.104 -7.684 1.00 0.00 63 GLU A C 11
ATOM 11401 O O . GLU A 1 63 ? 34.560 -11.248 -6.575 1.00 0.00 63 GLU A O 11
ATOM 11413 N N . GLY A 1 64 ? 33.272 -11.988 -8.193 1.00 0.00 64 GLY A N 11
ATOM 11414 C CA . GLY A 1 64 ? 32.908 -13.202 -7.411 1.00 0.00 64 GLY A CA 11
ATOM 11415 C C . GLY A 1 64 ? 34.139 -14.100 -7.262 1.00 0.00 64 GLY A C 11
ATOM 11416 O O . GLY A 1 64 ? 35.068 -14.030 -8.041 1.00 0.00 64 GLY A O 11
ATOM 11420 N N . GLU A 1 65 ? 34.152 -14.943 -6.266 1.00 0.00 65 GLU A N 11
ATOM 11421 C CA . GLU A 1 65 ? 35.323 -15.844 -6.068 1.00 0.00 65 GLU A CA 11
ATOM 11422 C C . GLU A 1 65 ? 35.542 -16.710 -7.312 1.00 0.00 65 GLU A C 11
ATOM 11423 O O . GLU A 1 65 ? 34.603 -17.129 -7.961 1.00 0.00 65 GLU A O 11
ATOM 11435 N N . SER A 1 66 ? 36.773 -16.981 -7.649 1.00 0.00 66 SER A N 11
ATOM 11436 C CA . SER A 1 66 ? 37.049 -17.819 -8.852 1.00 0.00 66 SER A CA 11
ATOM 11437 C C . SER A 1 66 ? 38.263 -18.718 -8.601 1.00 0.00 66 SER A C 11
ATOM 11438 O O . SER A 1 66 ? 39.051 -18.479 -7.708 1.00 0.00 66 SER A O 11
ATOM 11446 N N . ARG A 1 67 ? 38.420 -19.750 -9.385 1.00 0.00 67 ARG A N 11
ATOM 11447 C CA . ARG A 1 67 ? 39.583 -20.664 -9.191 1.00 0.00 67 ARG A CA 11
ATOM 11448 C C . ARG A 1 67 ? 40.889 -19.866 -9.211 1.00 0.00 67 ARG A C 11
ATOM 11449 O O . ARG A 1 67 ? 41.811 -20.149 -8.470 1.00 0.00 67 ARG A O 11
ATOM 11470 N N . ASN A 1 68 ? 40.977 -18.873 -10.052 1.00 0.00 68 ASN A N 11
ATOM 11471 C CA . ASN A 1 68 ? 42.225 -18.060 -10.118 1.00 0.00 68 ASN A CA 11
ATOM 11472 C C . ASN A 1 68 ? 42.184 -16.943 -9.070 1.00 0.00 68 ASN A C 11
ATOM 11473 O O . ASN A 1 68 ? 41.162 -16.284 -8.975 1.00 0.00 68 ASN A O 11
ATOM 11485 N N . GLU A 1 1 ? 10.946 14.924 5.572 1.00 0.00 1 GLU A N 12
ATOM 11486 C CA . GLU A 1 1 ? 11.468 14.414 6.873 1.00 0.00 1 GLU A CA 12
ATOM 11487 C C . GLU A 1 1 ? 12.904 13.910 6.705 1.00 0.00 1 GLU A C 12
ATOM 11488 O O . GLU A 1 1 ? 13.519 14.088 5.672 1.00 0.00 1 GLU A O 12
ATOM 11502 N N . SER A 1 2 ? 13.443 13.279 7.712 1.00 0.00 2 SER A N 12
ATOM 11503 C CA . SER A 1 2 ? 14.839 12.765 7.609 1.00 0.00 2 SER A CA 12
ATOM 11504 C C . SER A 1 2 ? 14.916 11.651 6.564 1.00 0.00 2 SER A C 12
ATOM 11505 O O . SER A 1 2 ? 15.865 11.554 5.810 1.00 0.00 2 SER A O 12
ATOM 11513 N N . GLY A 1 3 ? 13.925 10.808 6.514 1.00 0.00 3 GLY A N 12
ATOM 11514 C CA . GLY A 1 3 ? 13.937 9.699 5.521 1.00 0.00 3 GLY A CA 12
ATOM 11515 C C . GLY A 1 3 ? 12.504 9.227 5.265 1.00 0.00 3 GLY A C 12
ATOM 11516 O O .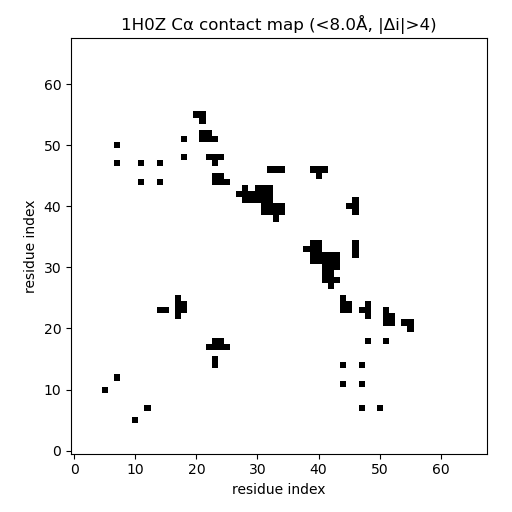 GLY A 1 3 ? 11.550 9.850 5.689 1.00 0.00 3 GLY A O 12
ATOM 11520 N N . LYS A 1 4 ? 12.345 8.131 4.577 1.00 0.00 4 LYS A N 12
ATOM 11521 C CA . LYS A 1 4 ? 10.972 7.621 4.297 1.00 0.00 4 LYS A CA 12
ATOM 11522 C C . LYS A 1 4 ? 10.531 6.663 5.406 1.00 0.00 4 LYS A C 12
ATOM 11523 O O . LYS A 1 4 ? 11.308 5.870 5.900 1.00 0.00 4 LYS A O 12
ATOM 11542 N N . ALA A 1 5 ? 9.289 6.727 5.801 1.00 0.00 5 ALA A N 12
ATOM 11543 C CA . ALA A 1 5 ? 8.802 5.818 6.876 1.00 0.00 5 ALA A CA 12
ATOM 11544 C C . ALA A 1 5 ? 9.084 4.360 6.504 1.00 0.00 5 ALA A C 12
ATOM 11545 O O . ALA A 1 5 ? 9.068 3.481 7.344 1.00 0.00 5 ALA A O 12
ATOM 11552 N N . THR A 1 6 ? 9.340 4.096 5.252 1.00 0.00 6 THR A N 12
ATOM 11553 C CA . THR A 1 6 ? 9.621 2.694 4.827 1.00 0.00 6 THR A CA 12
ATOM 11554 C C . THR A 1 6 ? 10.897 2.641 3.982 1.00 0.00 6 THR A C 12
ATOM 11555 O O . THR A 1 6 ? 11.374 3.646 3.494 1.00 0.00 6 THR A O 12
ATOM 11566 N N . SER A 1 7 ? 11.454 1.473 3.806 1.00 0.00 7 SER A N 12
ATOM 11567 C CA . SER A 1 7 ? 12.700 1.352 2.993 1.00 0.00 7 SER A CA 12
ATOM 11568 C C . SER A 1 7 ? 12.683 0.049 2.191 1.00 0.00 7 SER A C 12
ATOM 11569 O O . SER A 1 7 ? 12.606 -1.031 2.744 1.00 0.00 7 SER A O 12
ATOM 11577 N N . TYR A 1 8 ? 12.757 0.140 0.892 1.00 0.00 8 TYR A N 12
ATOM 11578 C CA . TYR A 1 8 ? 12.747 -1.094 0.056 1.00 0.00 8 TYR A CA 12
ATOM 11579 C C . TYR A 1 8 ? 13.667 -2.153 0.670 1.00 0.00 8 TYR A C 12
ATOM 11580 O O . TYR A 1 8 ? 13.244 -3.249 0.981 1.00 0.00 8 TYR A O 12
ATOM 11598 N N . ALA A 1 9 ? 14.921 -1.834 0.853 1.00 0.00 9 ALA A N 12
ATOM 11599 C CA . ALA A 1 9 ? 15.862 -2.824 1.454 1.00 0.00 9 ALA A CA 12
ATOM 11600 C C . ALA A 1 9 ? 15.186 -3.541 2.625 1.00 0.00 9 ALA A C 12
ATOM 11601 O O . ALA A 1 9 ? 15.494 -4.673 2.937 1.00 0.00 9 ALA A O 12
ATOM 11608 N N . GLU A 1 10 ? 14.254 -2.890 3.267 1.00 0.00 10 GLU A N 12
ATOM 11609 C CA . GLU A 1 10 ? 13.541 -3.532 4.407 1.00 0.00 10 GLU A CA 12
ATOM 11610 C C . GLU A 1 10 ? 12.219 -4.117 3.910 1.00 0.00 10 GLU A C 12
ATOM 11611 O O . GLU A 1 10 ? 11.856 -5.230 4.232 1.00 0.00 10 GLU A O 12
ATOM 11623 N N . LEU A 1 11 ? 11.509 -3.372 3.108 1.00 0.00 11 LEU A N 12
ATOM 11624 C CA . LEU A 1 11 ? 10.218 -3.876 2.562 1.00 0.00 11 LEU A CA 12
ATOM 11625 C C . LEU A 1 11 ? 10.493 -5.027 1.598 1.00 0.00 11 LEU A C 12
ATOM 11626 O O . LEU A 1 11 ? 10.091 -6.152 1.820 1.00 0.00 11 LEU A O 12
ATOM 11642 N N . CYS A 1 12 ? 11.191 -4.749 0.536 1.00 0.00 12 CYS A N 12
ATOM 11643 C CA . CYS A 1 12 ? 11.520 -5.819 -0.448 1.00 0.00 12 CYS A CA 12
ATOM 11644 C C . CYS A 1 12 ? 12.284 -6.944 0.256 1.00 0.00 12 CYS A C 12
ATOM 11645 O O . CYS A 1 12 ? 12.404 -8.043 -0.251 1.00 0.00 12 CYS A O 12
ATOM 11652 N N . ASN A 1 13 ? 12.802 -6.673 1.423 1.00 0.00 13 ASN A N 12
ATOM 11653 C CA . ASN A 1 13 ? 13.562 -7.713 2.177 1.00 0.00 13 ASN A CA 12
ATOM 11654 C C . ASN A 1 13 ? 12.859 -9.066 2.074 1.00 0.00 13 ASN A C 12
ATOM 11655 O O . ASN A 1 13 ? 13.451 -10.060 1.706 1.00 0.00 13 ASN A O 12
ATOM 11666 N N . GLU A 1 14 ? 11.601 -9.110 2.405 1.00 0.00 14 GLU A N 12
ATOM 11667 C CA . GLU A 1 14 ? 10.852 -10.399 2.336 1.00 0.00 14 GLU A CA 12
ATOM 11668 C C . GLU A 1 14 ? 11.056 -11.071 0.975 1.00 0.00 14 GLU A C 12
ATOM 11669 O O . GLU A 1 14 ? 10.833 -12.255 0.823 1.00 0.00 14 GLU A O 12
ATOM 11681 N N . TYR A 1 15 ? 11.476 -10.332 -0.018 1.00 0.00 15 TYR A N 12
ATOM 11682 C CA . TYR A 1 15 ? 11.687 -10.949 -1.358 1.00 0.00 15 TYR A CA 12
ATOM 11683 C C . TYR A 1 15 ? 13.162 -11.311 -1.546 1.00 0.00 15 TYR A C 12
ATOM 11684 O O . TYR A 1 15 ? 13.557 -11.835 -2.568 1.00 0.00 15 TYR A O 12
ATOM 11702 N N . ARG A 1 16 ? 13.977 -11.048 -0.561 1.00 0.00 16 ARG A N 12
ATOM 11703 C CA . ARG A 1 16 ? 15.422 -11.389 -0.679 1.00 0.00 16 ARG A CA 12
ATOM 11704 C C . ARG A 1 16 ? 15.589 -12.908 -0.700 1.00 0.00 16 ARG A C 12
ATOM 11705 O O . ARG A 1 16 ? 16.547 -13.433 -1.233 1.00 0.00 16 ARG A O 12
ATOM 11726 N N . LYS A 1 17 ? 14.656 -13.618 -0.127 1.00 0.00 17 LYS A N 12
ATOM 11727 C CA . LYS A 1 17 ? 14.747 -15.106 -0.119 1.00 0.00 17 LYS A CA 12
ATOM 11728 C C . LYS A 1 17 ? 14.365 -15.650 -1.496 1.00 0.00 17 LYS A C 12
ATOM 11729 O O . LYS A 1 17 ? 14.745 -16.739 -1.874 1.00 0.00 17 LYS A O 12
ATOM 11748 N N . LEU A 1 18 ? 13.612 -14.894 -2.249 1.00 0.00 18 LEU A N 12
ATOM 11749 C CA . LEU A 1 18 ? 13.202 -15.361 -3.603 1.00 0.00 18 LEU A CA 12
ATOM 11750 C C . LEU A 1 18 ? 14.257 -14.953 -4.635 1.00 0.00 18 LEU A C 12
ATOM 11751 O O . LEU A 1 18 ? 14.711 -15.756 -5.426 1.00 0.00 18 LEU A O 12
ATOM 11767 N N . VAL A 1 19 ? 14.647 -13.706 -4.635 1.00 0.00 19 VAL A N 12
ATOM 11768 C CA . VAL A 1 19 ? 15.668 -13.240 -5.617 1.00 0.00 19 VAL A CA 12
ATOM 11769 C C . VAL A 1 19 ? 17.073 -13.629 -5.152 1.00 0.00 19 VAL A C 12
ATOM 11770 O O . VAL A 1 19 ? 17.584 -13.112 -4.179 1.00 0.00 19 VAL A O 12
ATOM 11783 N N . ARG A 1 20 ? 17.701 -14.540 -5.844 1.00 0.00 20 ARG A N 12
ATOM 11784 C CA . ARG A 1 20 ? 19.074 -14.967 -5.448 1.00 0.00 20 ARG A CA 12
ATOM 11785 C C . ARG A 1 20 ? 20.123 -14.137 -6.188 1.00 0.00 20 ARG A C 12
ATOM 11786 O O . ARG A 1 20 ? 20.829 -13.341 -5.601 1.00 0.00 20 ARG A O 12
ATOM 11807 N N . ASN A 1 21 ? 20.232 -14.321 -7.473 1.00 0.00 21 ASN A N 12
ATOM 11808 C CA . ASN A 1 21 ? 21.240 -13.547 -8.255 1.00 0.00 21 ASN A CA 12
ATOM 11809 C C . ASN A 1 21 ? 20.551 -12.714 -9.340 1.00 0.00 21 ASN A C 12
ATOM 11810 O O . ASN A 1 21 ? 20.741 -12.935 -10.520 1.00 0.00 21 ASN A O 12
ATOM 11821 N N . GLY A 1 22 ? 19.755 -11.755 -8.951 1.00 0.00 22 GLY A N 12
ATOM 11822 C CA . GLY A 1 22 ? 19.061 -10.906 -9.960 1.00 0.00 22 GLY A CA 12
ATOM 11823 C C . GLY A 1 22 ? 17.840 -11.648 -10.509 1.00 0.00 22 GLY A C 12
ATOM 11824 O O . GLY A 1 22 ? 17.391 -11.393 -11.608 1.00 0.00 22 GLY A O 12
ATOM 11828 N N . LYS A 1 23 ? 17.296 -12.561 -9.752 1.00 0.00 23 LYS A N 12
ATOM 11829 C CA . LYS A 1 23 ? 16.102 -13.312 -10.235 1.00 0.00 23 LYS A CA 12
ATOM 11830 C C . LYS A 1 23 ? 15.035 -13.367 -9.140 1.00 0.00 23 LYS A C 12
ATOM 11831 O O . LYS A 1 23 ? 14.871 -14.365 -8.468 1.00 0.00 23 LYS A O 12
ATOM 11850 N N . LEU A 1 24 ? 14.308 -12.299 -8.955 1.00 0.00 24 LEU A N 12
ATOM 11851 C CA . LEU A 1 24 ? 13.252 -12.289 -7.901 1.00 0.00 24 LEU A CA 12
ATOM 11852 C C . LEU A 1 24 ? 11.995 -13.005 -8.404 1.00 0.00 24 LEU A C 12
ATOM 11853 O O . LEU A 1 24 ? 11.407 -12.626 -9.396 1.00 0.00 24 LEU A O 12
ATOM 11869 N N . ALA A 1 25 ? 11.581 -14.040 -7.725 1.00 0.00 25 ALA A N 12
ATOM 11870 C CA . ALA A 1 25 ? 10.363 -14.781 -8.163 1.00 0.00 25 ALA A CA 12
ATOM 11871 C C . ALA A 1 25 ? 9.209 -14.525 -7.190 1.00 0.00 25 ALA A C 12
ATOM 11872 O O . ALA A 1 25 ? 9.386 -14.529 -5.987 1.00 0.00 25 ALA A O 12
ATOM 11879 N N . CYS A 1 26 ? 8.029 -14.302 -7.699 1.00 0.00 26 CYS A N 12
ATOM 11880 C CA . CYS A 1 26 ? 6.866 -14.046 -6.802 1.00 0.00 26 CYS A CA 12
ATOM 11881 C C . CYS A 1 26 ? 5.571 -14.528 -7.461 1.00 0.00 26 CYS A C 12
ATOM 11882 O O . CYS A 1 26 ? 5.590 -15.183 -8.484 1.00 0.00 26 CYS A O 12
ATOM 11889 N N . THR A 1 27 ? 4.446 -14.209 -6.882 1.00 0.00 27 THR A N 12
ATOM 11890 C CA . THR A 1 27 ? 3.152 -14.649 -7.476 1.00 0.00 27 THR A CA 12
ATOM 11891 C C . THR A 1 27 ? 2.361 -13.438 -7.977 1.00 0.00 27 THR A C 12
ATOM 11892 O O . THR A 1 27 ? 2.860 -12.331 -8.018 1.00 0.00 27 THR A O 12
ATOM 11903 N N . ARG A 1 28 ? 1.129 -13.640 -8.360 1.00 0.00 28 ARG A N 12
ATOM 11904 C CA . ARG A 1 28 ? 0.308 -12.499 -8.860 1.00 0.00 28 ARG A CA 12
ATOM 11905 C C . ARG A 1 28 ? -0.496 -11.880 -7.714 1.00 0.00 28 ARG A C 12
ATOM 11906 O O . ARG A 1 28 ? -1.708 -11.808 -7.761 1.00 0.00 28 ARG A O 12
ATOM 11927 N N . GLU A 1 29 ? 0.169 -11.431 -6.684 1.00 0.00 29 GLU A N 12
ATOM 11928 C CA . GLU A 1 29 ? -0.561 -10.816 -5.538 1.00 0.00 29 GLU A CA 12
ATOM 11929 C C . GLU A 1 29 ? -1.455 -9.676 -6.033 1.00 0.00 29 GLU A C 12
ATOM 11930 O O . GLU A 1 29 ? -1.191 -9.065 -7.050 1.00 0.00 29 GLU A O 12
ATOM 11942 N N . ASN A 1 30 ? -2.510 -9.384 -5.323 1.00 0.00 30 ASN A N 12
ATOM 11943 C CA . ASN A 1 30 ? -3.419 -8.284 -5.755 1.00 0.00 30 ASN A CA 12
ATOM 11944 C C . ASN A 1 30 ? -3.024 -6.973 -5.068 1.00 0.00 30 ASN A C 12
ATOM 11945 O O . ASN A 1 30 ? -3.808 -6.371 -4.362 1.00 0.00 30 ASN A O 12
ATOM 11956 N N . ASP A 1 31 ? -1.815 -6.527 -5.271 1.00 0.00 31 ASP A N 12
ATOM 11957 C CA . ASP A 1 31 ? -1.373 -5.255 -4.629 1.00 0.00 31 ASP A CA 12
ATOM 11958 C C . ASP A 1 31 ? -0.532 -4.429 -5.609 1.00 0.00 31 ASP A C 12
ATOM 11959 O O . ASP A 1 31 ? 0.668 -4.328 -5.457 1.00 0.00 31 ASP A O 12
ATOM 11968 N N . PRO A 1 32 ? -1.191 -3.858 -6.589 1.00 0.00 32 PRO A N 12
ATOM 11969 C CA . PRO A 1 32 ? -0.494 -3.032 -7.600 1.00 0.00 32 PRO A CA 12
ATOM 11970 C C . PRO A 1 32 ? 0.138 -1.801 -6.946 1.00 0.00 32 PRO A C 12
ATOM 11971 O O . PRO A 1 32 ? -0.426 -1.201 -6.052 1.00 0.00 32 PRO A O 12
ATOM 11982 N N . ILE A 1 33 ? 1.303 -1.420 -7.388 1.00 0.00 33 ILE A N 12
ATOM 11983 C CA . ILE A 1 33 ? 1.973 -0.224 -6.792 1.00 0.00 33 ILE A CA 12
ATOM 11984 C C . ILE A 1 33 ? 2.839 0.479 -7.843 1.00 0.00 33 ILE A C 12
ATOM 11985 O O . ILE A 1 33 ? 2.775 0.180 -9.019 1.00 0.00 33 ILE A O 12
ATOM 12001 N N . GLN A 1 34 ? 3.650 1.410 -7.423 1.00 0.00 34 GLN A N 12
ATOM 12002 C CA . GLN A 1 34 ? 4.524 2.135 -8.389 1.00 0.00 34 GLN A CA 12
ATOM 12003 C C . GLN A 1 34 ? 5.996 1.964 -7.996 1.00 0.00 34 GLN A C 12
ATOM 12004 O O . GLN A 1 34 ? 6.310 1.493 -6.922 1.00 0.00 34 GLN A O 12
ATOM 12018 N N . GLY A 1 35 ? 6.899 2.344 -8.858 1.00 0.00 35 GLY A N 12
ATOM 12019 C CA . GLY A 1 35 ? 8.347 2.202 -8.532 1.00 0.00 35 GLY A CA 12
ATOM 12020 C C . GLY A 1 35 ? 8.959 3.587 -8.287 1.00 0.00 35 GLY A C 12
ATOM 12021 O O . GLY A 1 35 ? 8.479 4.575 -8.808 1.00 0.00 35 GLY A O 12
ATOM 12025 N N . PRO A 1 36 ? 10.004 3.616 -7.495 1.00 0.00 36 PRO A N 12
ATOM 12026 C CA . PRO A 1 36 ? 10.689 4.893 -7.175 1.00 0.00 36 PRO A CA 12
ATOM 12027 C C . PRO A 1 36 ? 11.288 5.519 -8.438 1.00 0.00 36 PRO A C 12
ATOM 12028 O O . PRO A 1 36 ? 11.380 6.723 -8.562 1.00 0.00 36 PRO A O 12
ATOM 12039 N N . ASP A 1 37 ? 11.698 4.707 -9.372 1.00 0.00 37 ASP A N 12
ATOM 12040 C CA . ASP A 1 37 ? 12.297 5.252 -10.626 1.00 0.00 37 ASP A CA 12
ATOM 12041 C C . ASP A 1 37 ? 11.266 6.086 -11.392 1.00 0.00 37 ASP A C 12
ATOM 12042 O O . ASP A 1 37 ? 11.590 6.772 -12.340 1.00 0.00 37 ASP A O 12
ATOM 12051 N N . GLY A 1 38 ? 10.026 6.029 -10.992 1.00 0.00 38 GLY A N 12
ATOM 12052 C CA . GLY A 1 38 ? 8.978 6.816 -11.699 1.00 0.00 38 GLY A CA 12
ATOM 12053 C C . GLY A 1 38 ? 7.983 5.858 -12.353 1.00 0.00 38 GLY A C 12
ATOM 12054 O O . GLY A 1 38 ? 6.802 6.130 -12.434 1.00 0.00 38 GLY A O 12
ATOM 12058 N N . LYS A 1 39 ? 8.454 4.733 -12.815 1.00 0.00 39 LYS A N 12
ATOM 12059 C CA . LYS A 1 39 ? 7.539 3.750 -13.460 1.00 0.00 39 LYS A CA 12
ATOM 12060 C C . LYS A 1 39 ? 6.956 2.810 -12.402 1.00 0.00 39 LYS A C 12
ATOM 12061 O O . LYS A 1 39 ? 7.530 2.616 -11.349 1.00 0.00 39 LYS A O 12
ATOM 12080 N N . VAL A 1 40 ? 5.822 2.226 -12.671 1.00 0.00 40 VAL A N 12
ATOM 12081 C CA . VAL A 1 40 ? 5.210 1.303 -11.672 1.00 0.00 40 VAL A CA 12
ATOM 12082 C C . VAL A 1 40 ? 5.421 -0.152 -12.096 1.00 0.00 40 VAL A C 12
ATOM 12083 O O . VAL A 1 40 ? 6.067 -0.435 -13.085 1.00 0.00 40 VAL A O 12
ATOM 12096 N N . HIS A 1 41 ? 4.878 -1.077 -11.355 1.00 0.00 41 HIS A N 12
ATOM 12097 C CA . HIS A 1 41 ? 5.045 -2.513 -11.714 1.00 0.00 41 HIS A CA 12
ATOM 12098 C C . HIS A 1 41 ? 3.759 -3.287 -11.413 1.00 0.00 41 HIS A C 12
ATOM 12099 O O . HIS A 1 41 ? 2.756 -2.719 -11.029 1.00 0.00 41 HIS A O 12
ATOM 12113 N N . GLY A 1 42 ? 3.782 -4.580 -11.586 1.00 0.00 42 GLY A N 12
ATOM 12114 C CA . GLY A 1 42 ? 2.562 -5.389 -11.313 1.00 0.00 42 GLY A CA 12
ATOM 12115 C C . GLY A 1 42 ? 2.348 -5.505 -9.802 1.00 0.00 42 GLY A C 12
ATOM 12116 O O . GLY A 1 42 ? 1.679 -4.693 -9.197 1.00 0.00 42 GLY A O 12
ATOM 12120 N N . ASN A 1 43 ? 2.906 -6.513 -9.190 1.00 0.00 43 ASN A N 12
ATOM 12121 C CA . ASN A 1 43 ? 2.729 -6.684 -7.719 1.00 0.00 43 ASN A CA 12
ATOM 12122 C C . ASN A 1 43 ? 3.828 -5.946 -6.953 1.00 0.00 43 ASN A C 12
ATOM 12123 O O . ASN A 1 43 ? 4.556 -5.144 -7.503 1.00 0.00 43 ASN A O 12
ATOM 12134 N N . THR A 1 44 ? 3.950 -6.218 -5.684 1.00 0.00 44 THR A N 12
ATOM 12135 C CA . THR A 1 44 ? 5.000 -5.545 -4.869 1.00 0.00 44 THR A CA 12
ATOM 12136 C C . THR A 1 44 ? 6.355 -6.203 -5.122 1.00 0.00 44 THR A C 12
ATOM 12137 O O . THR A 1 44 ? 7.393 -5.620 -4.886 1.00 0.00 44 THR A O 12
ATOM 12148 N N . CYS A 1 45 ? 6.354 -7.411 -5.617 1.00 0.00 45 CYS A N 12
ATOM 12149 C CA . CYS A 1 45 ? 7.651 -8.092 -5.895 1.00 0.00 45 CYS A CA 12
ATOM 12150 C C . CYS A 1 45 ? 8.264 -7.479 -7.152 1.00 0.00 45 CYS A C 12
ATOM 12151 O O . CYS A 1 45 ? 9.423 -7.119 -7.176 1.00 0.00 45 CYS A O 12
ATOM 12158 N N . SER A 1 46 ? 7.484 -7.329 -8.192 1.00 0.00 46 SER A N 12
ATOM 12159 C CA . SER A 1 46 ? 8.022 -6.708 -9.434 1.00 0.00 46 SER A CA 12
ATOM 12160 C C . SER A 1 46 ? 8.740 -5.415 -9.057 1.00 0.00 46 SER A C 12
ATOM 12161 O O . SER A 1 46 ? 9.786 -5.092 -9.586 1.00 0.00 46 SER A O 12
ATOM 12169 N N . MET A 1 47 ? 8.193 -4.686 -8.123 1.00 0.00 47 MET A N 12
ATOM 12170 C CA . MET A 1 47 ? 8.850 -3.425 -7.682 1.00 0.00 47 MET A CA 12
ATOM 12171 C C . MET A 1 47 ? 10.146 -3.776 -6.953 1.00 0.00 47 MET A C 12
ATOM 12172 O O . MET A 1 47 ? 11.076 -2.996 -6.892 1.00 0.00 47 MET A O 12
ATOM 12186 N N . CYS A 1 48 ? 10.207 -4.960 -6.408 1.00 0.00 48 CYS A N 12
ATOM 12187 C CA . CYS A 1 48 ? 11.431 -5.401 -5.686 1.00 0.00 48 CYS A CA 12
ATOM 12188 C C . CYS A 1 48 ? 12.429 -6.010 -6.676 1.00 0.00 48 CYS A C 12
ATOM 12189 O O . CYS A 1 48 ? 13.627 -5.949 -6.484 1.00 0.00 48 CYS A O 12
ATOM 12196 N N . GLU A 1 49 ? 11.940 -6.591 -7.740 1.00 0.00 49 GLU A N 12
ATOM 12197 C CA . GLU A 1 49 ? 12.856 -7.199 -8.748 1.00 0.00 49 GLU A CA 12
ATOM 12198 C C . GLU A 1 49 ? 13.752 -6.115 -9.348 1.00 0.00 49 GLU A C 12
ATOM 12199 O O . GLU A 1 49 ? 14.950 -6.278 -9.461 1.00 0.00 49 GLU A O 12
ATOM 12211 N N . VAL A 1 50 ? 13.179 -5.004 -9.725 1.00 0.00 50 VAL A N 12
ATOM 12212 C CA . VAL A 1 50 ? 14.007 -3.910 -10.308 1.00 0.00 50 VAL A CA 12
ATOM 12213 C C . VAL A 1 50 ? 15.073 -3.498 -9.298 1.00 0.00 50 VAL A C 12
ATOM 12214 O O . VAL A 1 50 ? 16.231 -3.331 -9.628 1.00 0.00 50 VAL A O 12
ATOM 12227 N N . PHE A 1 51 ? 14.691 -3.356 -8.060 1.00 0.00 51 PHE A N 12
ATOM 12228 C CA . PHE A 1 51 ? 15.679 -2.982 -7.014 1.00 0.00 51 PHE A CA 12
ATOM 12229 C C . PHE A 1 51 ? 16.713 -4.097 -6.892 1.00 0.00 51 PHE A C 12
ATOM 12230 O O . PHE A 1 51 ? 17.906 -3.874 -6.953 1.00 0.00 51 PHE A O 12
ATOM 12247 N N . PHE A 1 52 ? 16.248 -5.302 -6.738 1.00 0.00 52 PHE A N 12
ATOM 12248 C CA . PHE A 1 52 ? 17.172 -6.463 -6.630 1.00 0.00 52 PHE A CA 12
ATOM 12249 C C . PHE A 1 52 ? 18.073 -6.520 -7.862 1.00 0.00 52 PHE A C 12
ATOM 12250 O O . PHE A 1 52 ? 19.253 -6.798 -7.773 1.00 0.00 52 PHE A O 12
ATOM 12267 N N . GLN A 1 53 ? 17.522 -6.253 -9.012 1.00 0.00 53 GLN A N 12
ATOM 12268 C CA . GLN A 1 53 ? 18.340 -6.283 -10.256 1.00 0.00 53 GLN A CA 12
ATOM 12269 C C . GLN A 1 53 ? 19.466 -5.252 -10.159 1.00 0.00 53 GLN A C 12
ATOM 12270 O O . GLN A 1 53 ? 20.627 -5.565 -10.333 1.00 0.00 53 GLN A O 12
ATOM 12284 N N . ALA A 1 54 ? 19.126 -4.025 -9.878 1.00 0.00 54 ALA A N 12
ATOM 12285 C CA . ALA A 1 54 ? 20.170 -2.969 -9.763 1.00 0.00 54 ALA A CA 12
ATOM 12286 C C . ALA A 1 54 ? 20.953 -3.145 -8.460 1.00 0.00 54 ALA A C 12
ATOM 12287 O O . ALA A 1 54 ? 22.034 -2.613 -8.298 1.00 0.00 54 ALA A O 12
ATOM 12294 N N . GLU A 1 55 ? 20.418 -3.887 -7.528 1.00 0.00 55 GLU A N 12
ATOM 12295 C CA . GLU A 1 55 ? 21.133 -4.094 -6.237 1.00 0.00 55 GLU A CA 12
ATOM 12296 C C . GLU A 1 55 ? 22.601 -4.431 -6.496 1.00 0.00 55 GLU A C 12
ATOM 12297 O O . GLU A 1 55 ? 23.489 -3.947 -5.822 1.00 0.00 55 GLU A O 12
ATOM 12309 N N . GLU A 1 56 ? 22.862 -5.254 -7.470 1.00 0.00 56 GLU A N 12
ATOM 12310 C CA . GLU A 1 56 ? 24.274 -5.620 -7.778 1.00 0.00 56 GLU A CA 12
ATOM 12311 C C . GLU A 1 56 ? 25.006 -4.417 -8.375 1.00 0.00 56 GLU A C 12
ATOM 12312 O O . GLU A 1 56 ? 26.220 -4.353 -8.378 1.00 0.00 56 GLU A O 12
ATOM 12324 N N . GLU A 1 57 ? 24.274 -3.461 -8.880 1.00 0.00 57 GLU A N 12
ATOM 12325 C CA . GLU A 1 57 ? 24.922 -2.258 -9.476 1.00 0.00 57 GLU A CA 12
ATOM 12326 C C . GLU A 1 57 ? 25.343 -1.282 -8.373 1.00 0.00 57 GLU A C 12
ATOM 12327 O O . GLU A 1 57 ? 26.383 -0.658 -8.448 1.00 0.00 57 GLU A O 12
ATOM 12339 N N . GLU A 1 58 ? 24.543 -1.146 -7.351 1.00 0.00 58 GLU A N 12
ATOM 12340 C CA . GLU A 1 58 ? 24.897 -0.208 -6.246 1.00 0.00 58 GLU A CA 12
ATOM 12341 C C . GLU A 1 58 ? 26.198 -0.649 -5.570 1.00 0.00 58 GLU A C 12
ATOM 12342 O O . GLU A 1 58 ? 26.890 0.140 -4.958 1.00 0.00 58 GLU A O 12
ATOM 12354 N N . LYS A 1 59 ? 26.538 -1.905 -5.676 1.00 0.00 59 LYS A N 12
ATOM 12355 C CA . LYS A 1 59 ? 27.795 -2.392 -5.038 1.00 0.00 59 LYS A CA 12
ATOM 12356 C C . LYS A 1 59 ? 29.004 -2.031 -5.905 1.00 0.00 59 LYS A C 12
ATOM 12357 O O . LYS A 1 59 ? 30.133 -2.321 -5.562 1.00 0.00 59 LYS A O 12
ATOM 12376 N N . LYS A 1 60 ? 28.777 -1.399 -7.023 1.00 0.00 60 LYS A N 12
ATOM 12377 C CA . LYS A 1 60 ? 29.916 -1.020 -7.909 1.00 0.00 60 LYS A CA 12
ATOM 12378 C C . LYS A 1 60 ? 30.766 0.064 -7.241 1.00 0.00 60 LYS A C 12
ATOM 12379 O O . LYS A 1 60 ? 31.909 0.275 -7.595 1.00 0.00 60 LYS A O 12
ATOM 12398 N N . LYS A 1 61 ? 30.218 0.752 -6.277 1.00 0.00 61 LYS A N 12
ATOM 12399 C CA . LYS A 1 61 ? 30.996 1.821 -5.589 1.00 0.00 61 LYS A CA 12
ATOM 12400 C C . LYS A 1 61 ? 32.262 1.231 -4.959 1.00 0.00 61 LYS A C 12
ATOM 12401 O O . LYS A 1 61 ? 33.307 1.851 -4.949 1.00 0.00 61 LYS A O 12
ATOM 12420 N N . LYS A 1 62 ? 32.176 0.040 -4.437 1.00 0.00 62 LYS A N 12
ATOM 12421 C CA . LYS A 1 62 ? 33.374 -0.588 -3.810 1.00 0.00 62 LYS A CA 12
ATOM 12422 C C . LYS A 1 62 ? 34.053 -1.537 -4.801 1.00 0.00 62 LYS A C 12
ATOM 12423 O O . LYS A 1 62 ? 33.405 -2.181 -5.602 1.00 0.00 62 LYS A O 12
ATOM 12442 N N . GLU A 1 63 ? 35.354 -1.630 -4.752 1.00 0.00 63 GLU A N 12
ATOM 12443 C CA . GLU A 1 63 ? 36.073 -2.538 -5.692 1.00 0.00 63 GLU A CA 12
ATOM 12444 C C . GLU A 1 63 ? 35.828 -3.999 -5.306 1.00 0.00 63 GLU A C 12
ATOM 12445 O O . GLU A 1 63 ? 36.032 -4.902 -6.093 1.00 0.00 63 GLU A O 12
ATOM 12457 N N . GLY A 1 64 ? 35.391 -4.238 -4.100 1.00 0.00 64 GLY A N 12
ATOM 12458 C CA . GLY A 1 64 ? 35.133 -5.640 -3.664 1.00 0.00 64 GLY A CA 12
ATOM 12459 C C . GLY A 1 64 ? 34.574 -5.636 -2.241 1.00 0.00 64 GLY A C 12
ATOM 12460 O O . GLY A 1 64 ? 34.273 -4.599 -1.684 1.00 0.00 64 GLY A O 12
ATOM 12464 N N . GLU A 1 65 ? 34.431 -6.790 -1.646 1.00 0.00 65 GLU A N 12
ATOM 12465 C CA . GLU A 1 65 ? 33.890 -6.850 -0.258 1.00 0.00 65 GLU A CA 12
ATOM 12466 C C . GLU A 1 65 ? 34.895 -6.248 0.728 1.00 0.00 65 GLU A C 12
ATOM 12467 O O . GLU A 1 65 ? 34.563 -5.937 1.855 1.00 0.00 65 GLU A O 12
ATOM 12479 N N . SER A 1 66 ? 36.120 -6.082 0.313 1.00 0.00 66 SER A N 12
ATOM 12480 C CA . SER A 1 66 ? 37.145 -5.500 1.228 1.00 0.00 66 SER A CA 12
ATOM 12481 C C . SER A 1 66 ? 38.127 -4.630 0.437 1.00 0.00 66 SER A C 12
ATOM 12482 O O . SER A 1 66 ? 38.347 -4.839 -0.739 1.00 0.00 66 SER A O 12
ATOM 12490 N N . ARG A 1 67 ? 38.717 -3.656 1.074 1.00 0.00 67 ARG A N 12
ATOM 12491 C CA . ARG A 1 67 ? 39.683 -2.775 0.358 1.00 0.00 67 ARG A CA 12
ATOM 12492 C C . ARG A 1 67 ? 40.807 -3.614 -0.258 1.00 0.00 67 ARG A C 12
ATOM 12493 O O . ARG A 1 67 ? 41.334 -3.290 -1.303 1.00 0.00 67 ARG A O 12
ATOM 12514 N N . ASN A 1 68 ? 41.176 -4.689 0.383 1.00 0.00 68 ASN A N 12
ATOM 12515 C CA . ASN A 1 68 ? 42.266 -5.547 -0.167 1.00 0.00 68 ASN A CA 12
ATOM 12516 C C . ASN A 1 68 ? 43.564 -4.744 -0.279 1.00 0.00 68 ASN A C 12
ATOM 12517 O O . ASN A 1 68 ? 43.598 -3.816 -1.071 1.00 0.00 68 ASN A O 12
ATOM 12529 N N . GLU A 1 1 ? 22.892 5.080 7.944 1.00 0.00 1 GLU A N 13
ATOM 12530 C CA . GLU A 1 1 ? 22.017 4.992 6.739 1.00 0.00 1 GLU A CA 13
ATOM 12531 C C . GLU A 1 1 ? 20.859 5.988 6.852 1.00 0.00 1 GLU A C 13
ATOM 12532 O O . GLU A 1 1 ? 19.703 5.622 6.783 1.00 0.00 1 GLU A O 13
ATOM 12546 N N . SER A 1 2 ? 21.162 7.245 7.025 1.00 0.00 2 SER A N 13
ATOM 12547 C CA . SER A 1 2 ? 20.079 8.264 7.141 1.00 0.00 2 SER A CA 13
ATOM 12548 C C . SER A 1 2 ? 19.228 8.280 5.868 1.00 0.00 2 SER A C 13
ATOM 12549 O O . SER A 1 2 ? 19.618 7.759 4.843 1.00 0.00 2 SER A O 13
ATOM 12557 N N . GLY A 1 3 ? 18.067 8.874 5.926 1.00 0.00 3 GLY A N 13
ATOM 12558 C CA . GLY A 1 3 ? 17.194 8.922 4.720 1.00 0.00 3 GLY A CA 13
ATOM 12559 C C . GLY A 1 3 ? 15.726 8.927 5.153 1.00 0.00 3 GLY A C 13
ATOM 12560 O O . GLY A 1 3 ? 15.350 9.593 6.098 1.00 0.00 3 GLY A O 13
ATOM 12564 N N . LYS A 1 4 ? 14.894 8.189 4.471 1.00 0.00 4 LYS A N 13
ATOM 12565 C CA . LYS A 1 4 ? 13.451 8.151 4.844 1.00 0.00 4 LYS A CA 13
ATOM 12566 C C . LYS A 1 4 ? 13.224 7.149 5.979 1.00 0.00 4 LYS A C 13
ATOM 12567 O O . LYS A 1 4 ? 14.062 6.316 6.261 1.00 0.00 4 LYS A O 13
ATOM 12586 N N . ALA A 1 5 ? 12.098 7.223 6.633 1.00 0.00 5 ALA A N 13
ATOM 12587 C CA . ALA A 1 5 ? 11.819 6.274 7.749 1.00 0.00 5 ALA A CA 13
ATOM 12588 C C . ALA A 1 5 ? 11.845 4.831 7.238 1.00 0.00 5 ALA A C 13
ATOM 12589 O O . ALA A 1 5 ? 11.978 3.894 8.001 1.00 0.00 5 ALA A O 13
ATOM 12596 N N . THR A 1 6 ? 11.721 4.644 5.953 1.00 0.00 6 THR A N 13
ATOM 12597 C CA . THR A 1 6 ? 11.740 3.261 5.394 1.00 0.00 6 THR A CA 13
ATOM 12598 C C . THR A 1 6 ? 12.849 3.128 4.347 1.00 0.00 6 THR A C 13
ATOM 12599 O O . THR A 1 6 ? 13.418 4.106 3.903 1.00 0.00 6 THR A O 13
ATOM 12610 N N . SER A 1 7 ? 13.162 1.925 3.950 1.00 0.00 7 SER A N 13
ATOM 12611 C CA . SER A 1 7 ? 14.234 1.729 2.932 1.00 0.00 7 SER A CA 13
ATOM 12612 C C . SER A 1 7 ? 13.931 0.497 2.074 1.00 0.00 7 SER A C 13
ATOM 12613 O O . SER A 1 7 ? 13.717 -0.586 2.580 1.00 0.00 7 SER A O 13
ATOM 12621 N N . TYR A 1 8 ? 13.912 0.656 0.779 1.00 0.00 8 TYR A N 13
ATOM 12622 C CA . TYR A 1 8 ? 13.622 -0.506 -0.110 1.00 0.00 8 TYR A CA 13
ATOM 12623 C C . TYR A 1 8 ? 14.402 -1.740 0.355 1.00 0.00 8 TYR A C 13
ATOM 12624 O O . TYR A 1 8 ? 13.830 -2.778 0.625 1.00 0.00 8 TYR A O 13
ATOM 12642 N N . ALA A 1 9 ? 15.700 -1.634 0.450 1.00 0.00 9 ALA A N 13
ATOM 12643 C CA . ALA A 1 9 ? 16.513 -2.802 0.899 1.00 0.00 9 ALA A CA 13
ATOM 12644 C C . ALA A 1 9 ? 15.817 -3.515 2.061 1.00 0.00 9 ALA A C 13
ATOM 12645 O O . ALA A 1 9 ? 15.924 -4.715 2.222 1.00 0.00 9 ALA A O 13
ATOM 12652 N N . GLU A 1 10 ? 15.098 -2.785 2.868 1.00 0.00 10 GLU A N 13
ATOM 12653 C CA . GLU A 1 10 ? 14.387 -3.418 4.015 1.00 0.00 10 GLU A CA 13
ATOM 12654 C C . GLU A 1 10 ? 12.947 -3.742 3.612 1.00 0.00 10 GLU A C 13
ATOM 12655 O O . GLU A 1 10 ? 12.354 -4.689 4.089 1.00 0.00 10 GLU A O 13
ATOM 12667 N N . LEU A 1 11 ? 12.386 -2.966 2.726 1.00 0.00 11 LEU A N 13
ATOM 12668 C CA . LEU A 1 11 ? 10.991 -3.231 2.277 1.00 0.00 11 LEU A CA 13
ATOM 12669 C C . LEU A 1 11 ? 10.965 -4.476 1.395 1.00 0.00 11 LEU A C 13
ATOM 12670 O O . LEU A 1 11 ? 10.291 -5.444 1.685 1.00 0.00 11 LEU A O 13
ATOM 12686 N N . CYS A 1 12 ? 11.706 -4.460 0.325 1.00 0.00 12 CYS A N 13
ATOM 12687 C CA . CYS A 1 12 ? 11.740 -5.646 -0.575 1.00 0.00 12 CYS A CA 13
ATOM 12688 C C . CYS A 1 12 ? 12.389 -6.824 0.155 1.00 0.00 12 CYS A C 13
ATOM 12689 O O . CYS A 1 12 ? 12.362 -7.946 -0.310 1.00 0.00 12 CYS A O 13
ATOM 12696 N N . ASN A 1 13 ? 12.966 -6.570 1.298 1.00 0.00 13 ASN A N 13
ATOM 12697 C CA . ASN A 1 13 ? 13.616 -7.664 2.076 1.00 0.00 13 ASN A CA 13
ATOM 12698 C C . ASN A 1 13 ? 12.760 -8.928 2.020 1.00 0.00 13 ASN A C 13
ATOM 12699 O O . ASN A 1 13 ? 13.227 -9.994 1.673 1.00 0.00 13 ASN A O 13
ATOM 12710 N N . GLU A 1 14 ? 11.510 -8.811 2.358 1.00 0.00 14 GLU A N 13
ATOM 12711 C CA . GLU A 1 14 ? 10.615 -10.003 2.324 1.00 0.00 14 GLU A CA 13
ATOM 12712 C C . GLU A 1 14 ? 10.810 -10.778 1.017 1.00 0.00 14 GLU A C 13
ATOM 12713 O O . GLU A 1 14 ? 10.674 -11.984 0.974 1.00 0.00 14 GLU A O 13
ATOM 12725 N N . TYR A 1 15 ? 11.134 -10.096 -0.051 1.00 0.00 15 TYR A N 13
ATOM 12726 C CA . TYR A 1 15 ? 11.342 -10.802 -1.347 1.00 0.00 15 TYR A CA 13
ATOM 12727 C C . TYR A 1 15 ? 12.799 -11.252 -1.459 1.00 0.00 15 TYR A C 13
ATOM 12728 O O . TYR A 1 15 ? 13.156 -12.031 -2.321 1.00 0.00 15 TYR A O 13
ATOM 12746 N N . ARG A 1 16 ? 13.641 -10.776 -0.586 1.00 0.00 16 ARG A N 13
ATOM 12747 C CA . ARG A 1 16 ? 15.072 -11.182 -0.626 1.00 0.00 16 ARG A CA 13
ATOM 12748 C C . ARG A 1 16 ? 15.176 -12.706 -0.591 1.00 0.00 16 ARG A C 13
ATOM 12749 O O . ARG A 1 16 ? 16.072 -13.295 -1.162 1.00 0.00 16 ARG A O 13
ATOM 12770 N N . LYS A 1 17 ? 14.252 -13.347 0.069 1.00 0.00 17 LYS A N 13
ATOM 12771 C CA . LYS A 1 17 ? 14.275 -14.834 0.138 1.00 0.00 17 LYS A CA 13
ATOM 12772 C C . LYS A 1 17 ? 13.739 -15.414 -1.172 1.00 0.00 17 LYS A C 13
ATOM 12773 O O . LYS A 1 17 ? 13.607 -16.611 -1.329 1.00 0.00 17 LYS A O 13
ATOM 12792 N N . LEU A 1 18 ? 13.422 -14.564 -2.112 1.00 0.00 18 LEU A N 13
ATOM 12793 C CA . LEU A 1 18 ? 12.886 -15.047 -3.412 1.00 0.00 18 LEU A CA 13
ATOM 12794 C C . LEU A 1 18 ? 13.902 -14.785 -4.528 1.00 0.00 18 LEU A C 13
ATOM 12795 O O . LEU A 1 18 ? 13.895 -15.437 -5.554 1.00 0.00 18 LEU A O 13
ATOM 12811 N N . VAL A 1 19 ? 14.786 -13.843 -4.333 1.00 0.00 19 VAL A N 13
ATOM 12812 C CA . VAL A 1 19 ? 15.811 -13.554 -5.380 1.00 0.00 19 VAL A CA 13
ATOM 12813 C C . VAL A 1 19 ? 17.191 -14.010 -4.895 1.00 0.00 19 VAL A C 13
ATOM 12814 O O . VAL A 1 19 ? 17.817 -13.366 -4.076 1.00 0.00 19 VAL A O 13
ATOM 12827 N N . ARG A 1 20 ? 17.666 -15.119 -5.390 1.00 0.00 20 ARG A N 13
ATOM 12828 C CA . ARG A 1 20 ? 19.000 -15.621 -4.954 1.00 0.00 20 ARG A CA 13
ATOM 12829 C C . ARG A 1 20 ? 20.119 -14.881 -5.690 1.00 0.00 20 ARG A C 13
ATOM 12830 O O . ARG A 1 20 ? 20.837 -14.088 -5.114 1.00 0.00 20 ARG A O 13
ATOM 12851 N N . ASN A 1 21 ? 20.274 -15.136 -6.957 1.00 0.00 21 ASN A N 13
ATOM 12852 C CA . ASN A 1 21 ? 21.350 -14.451 -7.730 1.00 0.00 21 ASN A CA 13
ATOM 12853 C C . ASN A 1 21 ? 20.750 -13.662 -8.897 1.00 0.00 21 ASN A C 13
ATOM 12854 O O . ASN A 1 21 ? 20.919 -14.013 -10.048 1.00 0.00 21 ASN A O 13
ATOM 12865 N N . GLY A 1 22 ? 20.054 -12.597 -8.610 1.00 0.00 22 GLY A N 13
ATOM 12866 C CA . GLY A 1 22 ? 19.448 -11.786 -9.704 1.00 0.00 22 GLY A CA 13
ATOM 12867 C C . GLY A 1 22 ? 18.204 -12.495 -10.242 1.00 0.00 22 GLY A C 13
ATOM 12868 O O . GLY A 1 22 ? 17.758 -12.235 -11.341 1.00 0.00 22 GLY A O 13
ATOM 12872 N N . LYS A 1 23 ? 17.639 -13.389 -9.476 1.00 0.00 23 LYS A N 13
ATOM 12873 C CA . LYS A 1 23 ? 16.423 -14.110 -9.949 1.00 0.00 23 LYS A CA 13
ATOM 12874 C C . LYS A 1 23 ? 15.341 -14.082 -8.868 1.00 0.00 23 LYS A C 13
ATOM 12875 O O . LYS A 1 23 ? 15.191 -15.014 -8.103 1.00 0.00 23 LYS A O 13
ATOM 12894 N N . LEU A 1 24 ? 14.582 -13.021 -8.801 1.00 0.00 24 LEU A N 13
ATOM 12895 C CA . LEU A 1 24 ? 13.509 -12.931 -7.769 1.00 0.00 24 LEU A CA 13
ATOM 12896 C C . LEU A 1 24 ? 12.290 -13.746 -8.212 1.00 0.00 24 LEU A C 13
ATOM 12897 O O . LEU A 1 24 ? 11.844 -13.651 -9.338 1.00 0.00 24 LEU A O 13
ATOM 12913 N N . ALA A 1 25 ? 11.750 -14.549 -7.336 1.00 0.00 25 ALA A N 13
ATOM 12914 C CA . ALA A 1 25 ? 10.564 -15.371 -7.713 1.00 0.00 25 ALA A CA 13
ATOM 12915 C C . ALA A 1 25 ? 9.348 -14.972 -6.873 1.00 0.00 25 ALA A C 13
ATOM 12916 O O . ALA A 1 25 ? 9.441 -14.790 -5.675 1.00 0.00 25 ALA A O 13
ATOM 12923 N N . CYS A 1 26 ? 8.207 -14.838 -7.491 1.00 0.00 26 CYS A N 13
ATOM 12924 C CA . CYS A 1 26 ? 6.984 -14.455 -6.730 1.00 0.00 26 CYS A CA 13
ATOM 12925 C C . CYS A 1 26 ? 5.739 -15.029 -7.413 1.00 0.00 26 CYS A C 13
ATOM 12926 O O . CYS A 1 26 ? 5.834 -15.802 -8.346 1.00 0.00 26 CYS A O 13
ATOM 12933 N N . THR A 1 27 ? 4.575 -14.659 -6.958 1.00 0.00 27 THR A N 13
ATOM 12934 C CA . THR A 1 27 ? 3.328 -15.186 -7.583 1.00 0.00 27 THR A CA 13
ATOM 12935 C C . THR A 1 27 ? 2.662 -14.100 -8.433 1.00 0.00 27 THR A C 13
ATOM 12936 O O . THR A 1 27 ? 3.142 -12.988 -8.525 1.00 0.00 27 THR A O 13
ATOM 12947 N N . ARG A 1 28 ? 1.558 -14.415 -9.055 1.00 0.00 28 ARG A N 13
ATOM 12948 C CA . ARG A 1 28 ? 0.862 -13.401 -9.900 1.00 0.00 28 ARG A CA 13
ATOM 12949 C C . ARG A 1 28 ? -0.071 -12.546 -9.037 1.00 0.00 28 ARG A C 13
ATOM 12950 O O . ARG A 1 28 ? -1.255 -12.449 -9.295 1.00 0.00 28 ARG A O 13
ATOM 12971 N N . GLU A 1 29 ? 0.453 -11.924 -8.017 1.00 0.00 29 GLU A N 13
ATOM 12972 C CA . GLU A 1 29 ? -0.405 -11.076 -7.141 1.00 0.00 29 GLU A CA 13
ATOM 12973 C C . GLU A 1 29 ? -1.057 -9.959 -7.960 1.00 0.00 29 GLU A C 13
ATOM 12974 O O . GLU A 1 29 ? -0.442 -9.375 -8.831 1.00 0.00 29 GLU A O 13
ATOM 12986 N N . ASN A 1 30 ? -2.297 -9.658 -7.689 1.00 0.00 30 ASN A N 13
ATOM 12987 C CA . ASN A 1 30 ? -2.986 -8.579 -8.453 1.00 0.00 30 ASN A CA 13
ATOM 12988 C C . ASN A 1 30 ? -2.966 -7.270 -7.659 1.00 0.00 30 ASN A C 13
ATOM 12989 O O . ASN A 1 30 ? -3.994 -6.682 -7.388 1.00 0.00 30 ASN A O 13
ATOM 13000 N N . ASP A 1 31 ? -1.804 -6.810 -7.283 1.00 0.00 31 ASP A N 13
ATOM 13001 C CA . ASP A 1 31 ? -1.719 -5.539 -6.508 1.00 0.00 31 ASP A CA 13
ATOM 13002 C C . ASP A 1 31 ? -0.707 -4.588 -7.159 1.00 0.00 31 ASP A C 13
ATOM 13003 O O . ASP A 1 31 ? 0.415 -4.478 -6.705 1.00 0.00 31 ASP A O 13
ATOM 13012 N N . PRO A 1 32 ? -1.135 -3.931 -8.208 1.00 0.00 32 PRO A N 13
ATOM 13013 C CA . PRO A 1 32 ? -0.255 -2.983 -8.929 1.00 0.00 32 PRO A CA 13
ATOM 13014 C C . PRO A 1 32 ? 0.141 -1.816 -8.022 1.00 0.00 32 PRO A C 13
ATOM 13015 O O . PRO A 1 32 ? -0.656 -1.315 -7.253 1.00 0.00 32 PRO A O 13
ATOM 13026 N N . ILE A 1 33 ? 1.364 -1.380 -8.113 1.00 0.00 33 ILE A N 13
ATOM 13027 C CA . ILE A 1 33 ? 1.818 -0.240 -7.262 1.00 0.00 33 ILE A CA 13
ATOM 13028 C C . ILE A 1 33 ? 2.874 0.581 -8.008 1.00 0.00 33 ILE A C 13
ATOM 13029 O O . ILE A 1 33 ? 3.064 0.433 -9.198 1.00 0.00 33 ILE A O 13
ATOM 13045 N N . GLN A 1 34 ? 3.557 1.445 -7.315 1.00 0.00 34 GLN A N 13
ATOM 13046 C CA . GLN A 1 34 ? 4.600 2.279 -7.980 1.00 0.00 34 GLN A CA 13
ATOM 13047 C C . GLN A 1 34 ? 5.974 2.004 -7.362 1.00 0.00 34 GLN A C 13
ATOM 13048 O O . GLN A 1 34 ? 6.082 1.446 -6.288 1.00 0.00 34 GLN A O 13
ATOM 13062 N N . GLY A 1 35 ? 7.024 2.391 -8.034 1.00 0.00 35 GLY A N 13
ATOM 13063 C CA . GLY A 1 35 ? 8.388 2.152 -7.485 1.00 0.00 35 GLY A CA 13
ATOM 13064 C C . GLY A 1 35 ? 9.087 3.495 -7.243 1.00 0.00 35 GLY A C 13
ATOM 13065 O O . GLY A 1 35 ? 8.551 4.535 -7.569 1.00 0.00 35 GLY A O 13
ATOM 13069 N N . PRO A 1 36 ? 10.267 3.430 -6.676 1.00 0.00 36 PRO A N 13
ATOM 13070 C CA . PRO A 1 36 ? 11.046 4.659 -6.389 1.00 0.00 36 PRO A CA 13
ATOM 13071 C C . PRO A 1 36 ? 11.358 5.416 -7.683 1.00 0.00 36 PRO A C 13
ATOM 13072 O O . PRO A 1 36 ? 11.670 6.590 -7.665 1.00 0.00 36 PRO A O 13
ATOM 13083 N N . ASP A 1 37 ? 11.282 4.754 -8.805 1.00 0.00 37 ASP A N 13
ATOM 13084 C CA . ASP A 1 37 ? 11.579 5.442 -10.095 1.00 0.00 37 ASP A CA 13
ATOM 13085 C C . ASP A 1 37 ? 10.343 6.185 -10.597 1.00 0.00 37 ASP A C 13
ATOM 13086 O O . ASP A 1 37 ? 10.423 7.014 -11.484 1.00 0.00 37 ASP A O 13
ATOM 13095 N N . GLY A 1 38 ? 9.205 5.903 -10.036 1.00 0.00 38 GLY A N 13
ATOM 13096 C CA . GLY A 1 38 ? 7.970 6.602 -10.478 1.00 0.00 38 GLY A CA 13
ATOM 13097 C C . GLY A 1 38 ? 7.200 5.719 -11.462 1.00 0.00 38 GLY A C 13
ATOM 13098 O O . GLY A 1 38 ? 6.057 5.981 -11.782 1.00 0.00 38 GLY A O 13
ATOM 13102 N N . LYS A 1 39 ? 7.816 4.677 -11.949 1.00 0.00 39 LYS A N 13
ATOM 13103 C CA . LYS A 1 39 ? 7.117 3.782 -12.916 1.00 0.00 39 LYS A CA 13
ATOM 13104 C C . LYS A 1 39 ? 6.181 2.824 -12.176 1.00 0.00 39 LYS A C 13
ATOM 13105 O O . LYS A 1 39 ? 6.344 2.564 -11.001 1.00 0.00 39 LYS A O 13
ATOM 13124 N N . VAL A 1 40 ? 5.203 2.295 -12.859 1.00 0.00 40 VAL A N 13
ATOM 13125 C CA . VAL A 1 40 ? 4.258 1.349 -12.200 1.00 0.00 40 VAL A CA 13
ATOM 13126 C C . VAL A 1 40 ? 4.638 -0.093 -12.545 1.00 0.00 40 VAL A C 13
ATOM 13127 O O . VAL A 1 40 ? 5.238 -0.357 -13.568 1.00 0.00 40 VAL A O 13
ATOM 13140 N N . HIS A 1 41 ? 4.300 -1.028 -11.701 1.00 0.00 41 HIS A N 13
ATOM 13141 C CA . HIS A 1 41 ? 4.651 -2.449 -11.988 1.00 0.00 41 HIS A CA 13
ATOM 13142 C C . HIS A 1 41 ? 3.429 -3.352 -11.793 1.00 0.00 41 HIS A C 13
ATOM 13143 O O . HIS A 1 41 ? 2.341 -2.889 -11.511 1.00 0.00 41 HIS A O 13
ATOM 13157 N N . GLY A 1 42 ? 3.601 -4.636 -11.947 1.00 0.00 42 GLY A N 13
ATOM 13158 C CA . GLY A 1 42 ? 2.450 -5.570 -11.780 1.00 0.00 42 GLY A CA 13
ATOM 13159 C C . GLY A 1 42 ? 2.154 -5.765 -10.291 1.00 0.00 42 GLY A C 13
ATOM 13160 O O . GLY A 1 42 ? 1.074 -5.468 -9.820 1.00 0.00 42 GLY A O 13
ATOM 13164 N N . ASN A 1 43 ? 3.100 -6.268 -9.546 1.00 0.00 43 ASN A N 13
ATOM 13165 C CA . ASN A 1 43 ? 2.863 -6.485 -8.090 1.00 0.00 43 ASN A CA 13
ATOM 13166 C C . ASN A 1 43 ? 4.005 -5.890 -7.267 1.00 0.00 43 ASN A C 13
ATOM 13167 O O . ASN A 1 43 ? 4.820 -5.138 -7.764 1.00 0.00 43 ASN A O 13
ATOM 13178 N N . THR A 1 44 ? 4.067 -6.224 -6.008 1.00 0.00 44 THR A N 13
ATOM 13179 C CA . THR A 1 44 ? 5.152 -5.683 -5.143 1.00 0.00 44 THR A CA 13
ATOM 13180 C C . THR A 1 44 ? 6.479 -6.365 -5.477 1.00 0.00 44 THR A C 13
ATOM 13181 O O . THR A 1 44 ? 7.536 -5.779 -5.353 1.00 0.00 44 THR A O 13
ATOM 13192 N N . CYS A 1 45 ? 6.435 -7.595 -5.909 1.00 0.00 45 CYS A N 13
ATOM 13193 C CA . CYS A 1 45 ? 7.703 -8.298 -6.257 1.00 0.00 45 CYS A CA 13
ATOM 13194 C C . CYS A 1 45 ? 8.332 -7.624 -7.476 1.00 0.00 45 CYS A C 13
ATOM 13195 O O . CYS A 1 45 ? 9.494 -7.273 -7.471 1.00 0.00 45 CYS A O 13
ATOM 13202 N N . SER A 1 46 ? 7.566 -7.425 -8.518 1.00 0.00 46 SER A N 13
ATOM 13203 C CA . SER A 1 46 ? 8.124 -6.754 -9.724 1.00 0.00 46 SER A CA 13
ATOM 13204 C C . SER A 1 46 ? 8.880 -5.500 -9.290 1.00 0.00 46 SER A C 13
ATOM 13205 O O . SER A 1 46 ? 9.972 -5.227 -9.748 1.00 0.00 46 SER A O 13
ATOM 13213 N N . MET A 1 47 ? 8.312 -4.745 -8.388 1.00 0.00 47 MET A N 13
ATOM 13214 C CA . MET A 1 47 ? 9.007 -3.521 -7.901 1.00 0.00 47 MET A CA 13
ATOM 13215 C C . MET A 1 47 ? 10.275 -3.933 -7.157 1.00 0.00 47 MET A C 13
ATOM 13216 O O . MET A 1 47 ? 11.214 -3.175 -7.025 1.00 0.00 47 MET A O 13
ATOM 13230 N N . CYS A 1 48 ? 10.296 -5.142 -6.672 1.00 0.00 48 CYS A N 13
ATOM 13231 C CA . CYS A 1 48 ? 11.488 -5.639 -5.933 1.00 0.00 48 CYS A CA 13
ATOM 13232 C C . CYS A 1 48 ? 12.480 -6.283 -6.908 1.00 0.00 48 CYS A C 13
ATOM 13233 O O . CYS A 1 48 ? 13.680 -6.186 -6.736 1.00 0.00 48 CYS A O 13
ATOM 13240 N N . GLU A 1 49 ? 11.995 -6.927 -7.937 1.00 0.00 49 GLU A N 13
ATOM 13241 C CA . GLU A 1 49 ? 12.924 -7.555 -8.921 1.00 0.00 49 GLU A CA 13
ATOM 13242 C C . GLU A 1 49 ? 13.846 -6.483 -9.497 1.00 0.00 49 GLU A C 13
ATOM 13243 O O . GLU A 1 49 ? 15.041 -6.669 -9.615 1.00 0.00 49 GLU A O 13
ATOM 13255 N N . VAL A 1 50 ? 13.296 -5.352 -9.849 1.00 0.00 50 VAL A N 13
ATOM 13256 C CA . VAL A 1 50 ? 14.139 -4.258 -10.408 1.00 0.00 50 VAL A CA 13
ATOM 13257 C C . VAL A 1 50 ? 15.118 -3.776 -9.340 1.00 0.00 50 VAL A C 13
ATOM 13258 O O . VAL A 1 50 ? 16.289 -3.577 -9.597 1.00 0.00 50 VAL A O 13
ATOM 13271 N N . PHE A 1 51 ? 14.650 -3.606 -8.133 1.00 0.00 51 PHE A N 13
ATOM 13272 C CA . PHE A 1 51 ? 15.559 -3.160 -7.043 1.00 0.00 51 PHE A CA 13
ATOM 13273 C C . PHE A 1 51 ? 16.580 -4.262 -6.765 1.00 0.00 51 PHE A C 13
ATOM 13274 O O . PHE A 1 51 ? 17.743 -4.006 -6.522 1.00 0.00 51 PHE A O 13
ATOM 13291 N N . PHE A 1 52 ? 16.149 -5.491 -6.817 1.00 0.00 52 PHE A N 13
ATOM 13292 C CA . PHE A 1 52 ? 17.082 -6.623 -6.577 1.00 0.00 52 PHE A CA 13
ATOM 13293 C C . PHE A 1 52 ? 18.104 -6.682 -7.713 1.00 0.00 52 PHE A C 13
ATOM 13294 O O . PHE A 1 52 ? 19.241 -7.066 -7.524 1.00 0.00 52 PHE A O 13
ATOM 13311 N N . GLN A 1 53 ? 17.703 -6.291 -8.891 1.00 0.00 53 GLN A N 13
ATOM 13312 C CA . GLN A 1 53 ? 18.643 -6.305 -10.046 1.00 0.00 53 GLN A CA 13
ATOM 13313 C C . GLN A 1 53 ? 19.685 -5.199 -9.872 1.00 0.00 53 GLN A C 13
ATOM 13314 O O . GLN A 1 53 ? 20.862 -5.395 -10.102 1.00 0.00 53 GLN A O 13
ATOM 13328 N N . ALA A 1 54 ? 19.255 -4.037 -9.463 1.00 0.00 54 ALA A N 13
ATOM 13329 C CA . ALA A 1 54 ? 20.213 -2.912 -9.266 1.00 0.00 54 ALA A CA 13
ATOM 13330 C C . ALA A 1 54 ? 21.137 -3.207 -8.083 1.00 0.00 54 ALA A C 13
ATOM 13331 O O . ALA A 1 54 ? 22.303 -2.870 -8.094 1.00 0.00 54 ALA A O 13
ATOM 13338 N N . GLU A 1 55 ? 20.625 -3.837 -7.060 1.00 0.00 55 GLU A N 13
ATOM 13339 C CA . GLU A 1 55 ? 21.478 -4.153 -5.879 1.00 0.00 55 GLU A CA 13
ATOM 13340 C C . GLU A 1 55 ? 22.838 -4.675 -6.341 1.00 0.00 55 GLU A C 13
ATOM 13341 O O . GLU A 1 55 ? 23.865 -4.354 -5.776 1.00 0.00 55 GLU A O 13
ATOM 13353 N N . GLU A 1 56 ? 22.852 -5.474 -7.369 1.00 0.00 56 GLU A N 13
ATOM 13354 C CA . GLU A 1 56 ? 24.145 -6.016 -7.877 1.00 0.00 56 GLU A CA 13
ATOM 13355 C C . GLU A 1 56 ? 25.001 -4.881 -8.443 1.00 0.00 56 GLU A C 13
ATOM 13356 O O . GLU A 1 56 ? 26.213 -4.930 -8.417 1.00 0.00 56 GLU A O 13
ATOM 13368 N N . GLU A 1 57 ? 24.374 -3.854 -8.953 1.00 0.00 57 GLU A N 13
ATOM 13369 C CA . GLU A 1 57 ? 25.149 -2.712 -9.518 1.00 0.00 57 GLU A CA 13
ATOM 13370 C C . GLU A 1 57 ? 25.845 -1.943 -8.392 1.00 0.00 57 GLU A C 13
ATOM 13371 O O . GLU A 1 57 ? 26.978 -1.524 -8.521 1.00 0.00 57 GLU A O 13
ATOM 13383 N N . GLU A 1 58 ? 25.176 -1.756 -7.287 1.00 0.00 58 GLU A N 13
ATOM 13384 C CA . GLU A 1 58 ? 25.801 -1.017 -6.153 1.00 0.00 58 GLU A CA 13
ATOM 13385 C C . GLU A 1 58 ? 27.139 -1.660 -5.779 1.00 0.00 58 GLU A C 13
ATOM 13386 O O . GLU A 1 58 ? 28.081 -0.989 -5.407 1.00 0.00 58 GLU A O 13
ATOM 13398 N N . LYS A 1 59 ? 27.230 -2.959 -5.878 1.00 0.00 59 LYS A N 13
ATOM 13399 C CA . LYS A 1 59 ? 28.508 -3.646 -5.531 1.00 0.00 59 LYS A CA 13
ATOM 13400 C C . LYS A 1 59 ? 29.541 -3.425 -6.638 1.00 0.00 59 LYS A C 13
ATOM 13401 O O . LYS A 1 59 ? 30.686 -3.818 -6.520 1.00 0.00 59 LYS A O 13
ATOM 13420 N N . LYS A 1 60 ? 29.147 -2.801 -7.714 1.00 0.00 60 LYS A N 13
ATOM 13421 C CA . LYS A 1 60 ? 30.106 -2.555 -8.829 1.00 0.00 60 LYS A CA 13
ATOM 13422 C C . LYS A 1 60 ? 31.452 -2.082 -8.272 1.00 0.00 60 LYS A C 13
ATOM 13423 O O . LYS A 1 60 ? 32.499 -2.391 -8.807 1.00 0.00 60 LYS A O 13
ATOM 13442 N N . LYS A 1 61 ? 31.432 -1.336 -7.203 1.00 0.00 61 LYS A N 13
ATOM 13443 C CA . LYS A 1 61 ? 32.710 -0.844 -6.612 1.00 0.00 61 LYS A CA 13
ATOM 13444 C C . LYS A 1 61 ? 33.588 -2.028 -6.198 1.00 0.00 61 LYS A C 13
ATOM 13445 O O . LYS A 1 61 ? 34.798 -1.933 -6.163 1.00 0.00 61 LYS A O 13
ATOM 13464 N N . LYS A 1 62 ? 32.987 -3.142 -5.883 1.00 0.00 62 LYS A N 13
ATOM 13465 C CA . LYS A 1 62 ? 33.787 -4.332 -5.472 1.00 0.00 62 LYS A CA 13
ATOM 13466 C C . LYS A 1 62 ? 34.758 -3.954 -4.350 1.00 0.00 62 LYS A C 13
ATOM 13467 O O . LYS A 1 62 ? 35.895 -4.380 -4.331 1.00 0.00 62 LYS A O 13
ATOM 13486 N N . GLU A 1 63 ? 34.318 -3.158 -3.415 1.00 0.00 63 GLU A N 13
ATOM 13487 C CA . GLU A 1 63 ? 35.216 -2.754 -2.295 1.00 0.00 63 GLU A CA 13
ATOM 13488 C C . GLU A 1 63 ? 35.525 -3.962 -1.406 1.00 0.00 63 GLU A C 13
ATOM 13489 O O . GLU A 1 63 ? 34.733 -4.875 -1.284 1.00 0.00 63 GLU A O 13
ATOM 13501 N N . GLY A 1 64 ? 36.673 -3.974 -0.784 1.00 0.00 64 GLY A N 13
ATOM 13502 C CA . GLY A 1 64 ? 37.031 -5.123 0.095 1.00 0.00 64 GLY A CA 13
ATOM 13503 C C . GLY A 1 64 ? 37.405 -6.329 -0.770 1.00 0.00 64 GLY A C 13
ATOM 13504 O O . GLY A 1 64 ? 38.310 -6.268 -1.578 1.00 0.00 64 GLY A O 13
ATOM 13508 N N . GLU A 1 65 ? 36.716 -7.425 -0.606 1.00 0.00 65 GLU A N 13
ATOM 13509 C CA . GLU A 1 65 ? 37.032 -8.634 -1.420 1.00 0.00 65 GLU A CA 13
ATOM 13510 C C . GLU A 1 65 ? 35.995 -8.810 -2.531 1.00 0.00 65 GLU A C 13
ATOM 13511 O O . GLU A 1 65 ? 34.884 -8.328 -2.438 1.00 0.00 65 GLU A O 13
ATOM 13523 N N . SER A 1 66 ? 36.350 -9.496 -3.584 1.00 0.00 66 SER A N 13
ATOM 13524 C CA . SER A 1 66 ? 35.383 -9.702 -4.700 1.00 0.00 66 SER A CA 13
ATOM 13525 C C . SER A 1 66 ? 34.206 -10.559 -4.229 1.00 0.00 66 SER A C 13
ATOM 13526 O O . SER A 1 66 ? 33.133 -10.525 -4.799 1.00 0.00 66 SER A O 13
ATOM 13534 N N . ARG A 1 67 ? 34.397 -11.327 -3.191 1.00 0.00 67 ARG A N 13
ATOM 13535 C CA . ARG A 1 67 ? 33.288 -12.185 -2.685 1.00 0.00 67 ARG A CA 13
ATOM 13536 C C . ARG A 1 67 ? 33.048 -11.916 -1.197 1.00 0.00 67 ARG A C 13
ATOM 13537 O O . ARG A 1 67 ? 33.972 -11.684 -0.441 1.00 0.00 67 ARG A O 13
ATOM 13558 N N . ASN A 1 68 ? 31.815 -11.942 -0.770 1.00 0.00 68 ASN A N 13
ATOM 13559 C CA . ASN A 1 68 ? 31.518 -11.686 0.669 1.00 0.00 68 ASN A CA 13
ATOM 13560 C C . ASN A 1 68 ? 32.336 -10.495 1.174 1.00 0.00 68 ASN A C 13
ATOM 13561 O O . ASN A 1 68 ? 32.018 -9.379 0.798 1.00 0.00 68 ASN A O 13
ATOM 13573 N N . GLU A 1 1 ? 19.424 10.188 -0.043 1.00 0.00 1 GLU A N 14
ATOM 13574 C CA . GLU A 1 1 ? 18.458 11.291 -0.321 1.00 0.00 1 GLU A CA 14
ATOM 13575 C C . GLU A 1 1 ? 17.037 10.733 -0.436 1.00 0.00 1 GLU A C 14
ATOM 13576 O O . GLU A 1 1 ? 16.066 11.442 -0.256 1.00 0.00 1 GLU A O 14
ATOM 13590 N N . SER A 1 2 ? 16.907 9.470 -0.732 1.00 0.00 2 SER A N 14
ATOM 13591 C CA . SER A 1 2 ? 15.549 8.869 -0.858 1.00 0.00 2 SER A CA 14
ATOM 13592 C C . SER A 1 2 ? 15.425 7.646 0.055 1.00 0.00 2 SER A C 14
ATOM 13593 O O . SER A 1 2 ? 16.351 6.874 0.203 1.00 0.00 2 SER A O 14
ATOM 13601 N N . GLY A 1 3 ? 14.288 7.463 0.668 1.00 0.00 3 GLY A N 14
ATOM 13602 C CA . GLY A 1 3 ? 14.107 6.292 1.570 1.00 0.00 3 GLY A CA 14
ATOM 13603 C C . GLY A 1 3 ? 14.613 6.644 2.970 1.00 0.00 3 GLY A C 14
ATOM 13604 O O . GLY A 1 3 ? 15.175 5.819 3.664 1.00 0.00 3 GLY A O 14
ATOM 13608 N N . LYS A 1 4 ? 14.420 7.864 3.392 1.00 0.00 4 LYS A N 14
ATOM 13609 C CA . LYS A 1 4 ? 14.891 8.268 4.747 1.00 0.00 4 LYS A CA 14
ATOM 13610 C C . LYS A 1 4 ? 14.041 7.590 5.826 1.00 0.00 4 LYS A C 14
ATOM 13611 O O . LYS A 1 4 ? 14.552 6.926 6.706 1.00 0.00 4 LYS A O 14
ATOM 13630 N N . ALA A 1 5 ? 12.748 7.752 5.764 1.00 0.00 5 ALA A N 14
ATOM 13631 C CA . ALA A 1 5 ? 11.866 7.116 6.785 1.00 0.00 5 ALA A CA 14
ATOM 13632 C C . ALA A 1 5 ? 11.714 5.622 6.493 1.00 0.00 5 ALA A C 14
ATOM 13633 O O . ALA A 1 5 ? 11.410 4.835 7.368 1.00 0.00 5 ALA A O 14
ATOM 13640 N N . THR A 1 6 ? 11.924 5.224 5.268 1.00 0.00 6 THR A N 14
ATOM 13641 C CA . THR A 1 6 ? 11.792 3.780 4.919 1.00 0.00 6 THR A CA 14
ATOM 13642 C C . THR A 1 6 ? 12.909 3.363 3.959 1.00 0.00 6 THR A C 14
ATOM 13643 O O . THR A 1 6 ? 13.537 4.189 3.327 1.00 0.00 6 THR A O 14
ATOM 13654 N N . SER A 1 7 ? 13.160 2.087 3.843 1.00 0.00 7 SER A N 14
ATOM 13655 C CA . SER A 1 7 ? 14.236 1.621 2.921 1.00 0.00 7 SER A CA 14
ATOM 13656 C C . SER A 1 7 ? 13.761 0.398 2.132 1.00 0.00 7 SER A C 14
ATOM 13657 O O . SER A 1 7 ? 13.277 -0.565 2.692 1.00 0.00 7 SER A O 14
ATOM 13665 N N . TYR A 1 8 ? 13.896 0.430 0.835 1.00 0.00 8 TYR A N 14
ATOM 13666 C CA . TYR A 1 8 ? 13.451 -0.729 0.009 1.00 0.00 8 TYR A CA 14
ATOM 13667 C C . TYR A 1 8 ? 14.167 -2.005 0.461 1.00 0.00 8 TYR A C 14
ATOM 13668 O O . TYR A 1 8 ? 13.566 -3.052 0.591 1.00 0.00 8 TYR A O 14
ATOM 13686 N N . ALA A 1 9 ? 15.448 -1.926 0.700 1.00 0.00 9 ALA A N 14
ATOM 13687 C CA . ALA A 1 9 ? 16.197 -3.137 1.143 1.00 0.00 9 ALA A CA 14
ATOM 13688 C C . ALA A 1 9 ? 15.467 -3.808 2.308 1.00 0.00 9 ALA A C 14
ATOM 13689 O O . ALA A 1 9 ? 15.409 -5.017 2.405 1.00 0.00 9 ALA A O 14
ATOM 13696 N N . GLU A 1 10 ? 14.901 -3.028 3.186 1.00 0.00 10 GLU A N 14
ATOM 13697 C CA . GLU A 1 10 ? 14.163 -3.616 4.339 1.00 0.00 10 GLU A CA 14
ATOM 13698 C C . GLU A 1 10 ? 12.768 -4.046 3.885 1.00 0.00 10 GLU A C 14
ATOM 13699 O O . GLU A 1 10 ? 12.256 -5.069 4.292 1.00 0.00 10 GLU A O 14
ATOM 13711 N N . LEU A 1 11 ? 12.159 -3.272 3.030 1.00 0.00 11 LEU A N 14
ATOM 13712 C CA . LEU A 1 11 ? 10.804 -3.632 2.530 1.00 0.00 11 LEU A CA 14
ATOM 13713 C C . LEU A 1 11 ? 10.907 -4.841 1.603 1.00 0.00 11 LEU A C 14
ATOM 13714 O O . LEU A 1 11 ? 10.323 -5.877 1.845 1.00 0.00 11 LEU A O 14
ATOM 13730 N N . CYS A 1 12 ? 11.660 -4.715 0.549 1.00 0.00 12 CYS A N 14
ATOM 13731 C CA . CYS A 1 12 ? 11.820 -5.858 -0.394 1.00 0.00 12 CYS A CA 14
ATOM 13732 C C . CYS A 1 12 ? 12.494 -7.026 0.323 1.00 0.00 12 CYS A C 14
ATOM 13733 O O . CYS A 1 12 ? 12.525 -8.135 -0.170 1.00 0.00 12 CYS A O 14
ATOM 13740 N N . ASN A 1 13 ? 13.032 -6.781 1.487 1.00 0.00 13 ASN A N 14
ATOM 13741 C CA . ASN A 1 13 ? 13.701 -7.873 2.247 1.00 0.00 13 ASN A CA 14
ATOM 13742 C C . ASN A 1 13 ? 12.871 -9.151 2.155 1.00 0.00 13 ASN A C 14
ATOM 13743 O O . ASN A 1 13 ? 13.353 -10.193 1.756 1.00 0.00 13 ASN A O 14
ATOM 13754 N N . GLU A 1 14 ? 11.624 -9.073 2.517 1.00 0.00 14 GLU A N 14
ATOM 13755 C CA . GLU A 1 14 ? 10.752 -10.279 2.445 1.00 0.00 14 GLU A CA 14
ATOM 13756 C C . GLU A 1 14 ? 10.914 -10.963 1.084 1.00 0.00 14 GLU A C 14
ATOM 13757 O O . GLU A 1 14 ? 10.672 -12.145 0.943 1.00 0.00 14 GLU A O 14
ATOM 13769 N N . TYR A 1 15 ? 11.323 -10.232 0.081 1.00 0.00 15 TYR A N 14
ATOM 13770 C CA . TYR A 1 15 ? 11.499 -10.850 -1.263 1.00 0.00 15 TYR A CA 14
ATOM 13771 C C . TYR A 1 15 ? 12.936 -11.350 -1.424 1.00 0.00 15 TYR A C 14
ATOM 13772 O O . TYR A 1 15 ? 13.250 -12.081 -2.344 1.00 0.00 15 TYR A O 14
ATOM 13790 N N . ARG A 1 16 ? 13.811 -10.972 -0.532 1.00 0.00 16 ARG A N 14
ATOM 13791 C CA . ARG A 1 16 ? 15.223 -11.437 -0.633 1.00 0.00 16 ARG A CA 14
ATOM 13792 C C . ARG A 1 16 ? 15.268 -12.965 -0.605 1.00 0.00 16 ARG A C 14
ATOM 13793 O O . ARG A 1 16 ? 16.173 -13.581 -1.131 1.00 0.00 16 ARG A O 14
ATOM 13814 N N . LYS A 1 17 ? 14.285 -13.581 -0.005 1.00 0.00 17 LYS A N 14
ATOM 13815 C CA . LYS A 1 17 ? 14.258 -15.071 0.043 1.00 0.00 17 LYS A CA 14
ATOM 13816 C C . LYS A 1 17 ? 13.700 -15.614 -1.274 1.00 0.00 17 LYS A C 14
ATOM 13817 O O . LYS A 1 17 ? 13.497 -16.801 -1.436 1.00 0.00 17 LYS A O 14
ATOM 13836 N N . LEU A 1 18 ? 13.447 -14.744 -2.216 1.00 0.00 18 LEU A N 14
ATOM 13837 C CA . LEU A 1 18 ? 12.898 -15.189 -3.526 1.00 0.00 18 LEU A CA 14
ATOM 13838 C C . LEU A 1 18 ? 13.921 -14.916 -4.632 1.00 0.00 18 LEU A C 14
ATOM 13839 O O . LEU A 1 18 ? 13.963 -15.596 -5.637 1.00 0.00 18 LEU A O 14
ATOM 13855 N N . VAL A 1 19 ? 14.744 -13.918 -4.449 1.00 0.00 19 VAL A N 14
ATOM 13856 C CA . VAL A 1 19 ? 15.766 -13.590 -5.484 1.00 0.00 19 VAL A CA 14
ATOM 13857 C C . VAL A 1 19 ? 17.170 -13.896 -4.953 1.00 0.00 19 VAL A C 14
ATOM 13858 O O . VAL A 1 19 ? 17.674 -13.226 -4.075 1.00 0.00 19 VAL A O 14
ATOM 13871 N N . ARG A 1 20 ? 17.801 -14.911 -5.477 1.00 0.00 20 ARG A N 14
ATOM 13872 C CA . ARG A 1 20 ? 19.169 -15.265 -4.998 1.00 0.00 20 ARG A CA 14
ATOM 13873 C C . ARG A 1 20 ? 20.232 -14.524 -5.810 1.00 0.00 20 ARG A C 14
ATOM 13874 O O . ARG A 1 20 ? 20.900 -13.637 -5.315 1.00 0.00 20 ARG A O 14
ATOM 13895 N N . ASN A 1 21 ? 20.402 -14.885 -7.049 1.00 0.00 21 ASN A N 14
ATOM 13896 C CA . ASN A 1 21 ? 21.429 -14.207 -7.890 1.00 0.00 21 ASN A CA 14
ATOM 13897 C C . ASN A 1 21 ? 20.785 -13.591 -9.136 1.00 0.00 21 ASN A C 14
ATOM 13898 O O . ASN A 1 21 ? 21.299 -13.706 -10.231 1.00 0.00 21 ASN A O 14
ATOM 13909 N N . GLY A 1 22 ? 19.669 -12.934 -8.979 1.00 0.00 22 GLY A N 14
ATOM 13910 C CA . GLY A 1 22 ? 19.003 -12.310 -10.158 1.00 0.00 22 GLY A CA 14
ATOM 13911 C C . GLY A 1 22 ? 17.749 -13.106 -10.525 1.00 0.00 22 GLY A C 14
ATOM 13912 O O . GLY A 1 22 ? 17.202 -12.958 -11.599 1.00 0.00 22 GLY A O 14
ATOM 13916 N N . LYS A 1 23 ? 17.288 -13.950 -9.643 1.00 0.00 23 LYS A N 14
ATOM 13917 C CA . LYS A 1 23 ? 16.068 -14.750 -9.947 1.00 0.00 23 LYS A CA 14
ATOM 13918 C C . LYS A 1 23 ? 15.008 -14.529 -8.865 1.00 0.00 23 LYS A C 14
ATOM 13919 O O . LYS A 1 23 ? 14.828 -15.343 -7.982 1.00 0.00 23 LYS A O 14
ATOM 13938 N N . LEU A 1 24 ? 14.305 -13.430 -8.928 1.00 0.00 24 LEU A N 14
ATOM 13939 C CA . LEU A 1 24 ? 13.257 -13.155 -7.904 1.00 0.00 24 LEU A CA 14
ATOM 13940 C C . LEU A 1 24 ? 11.980 -13.935 -8.232 1.00 0.00 24 LEU A C 14
ATOM 13941 O O . LEU A 1 24 ? 11.433 -13.822 -9.310 1.00 0.00 24 LEU A O 14
ATOM 13957 N N . ALA A 1 25 ? 11.501 -14.725 -7.309 1.00 0.00 25 ALA A N 14
ATOM 13958 C CA . ALA A 1 25 ? 10.261 -15.508 -7.572 1.00 0.00 25 ALA A CA 14
ATOM 13959 C C . ALA A 1 25 ? 9.028 -14.621 -7.383 1.00 0.00 25 ALA A C 14
ATOM 13960 O O . ALA A 1 25 ? 8.680 -14.252 -6.278 1.00 0.00 25 ALA A O 14
ATOM 13967 N N . CYS A 1 26 ? 8.366 -14.274 -8.452 1.00 0.00 26 CYS A N 14
ATOM 13968 C CA . CYS A 1 26 ? 7.157 -13.408 -8.335 1.00 0.00 26 CYS A CA 14
ATOM 13969 C C . CYS A 1 26 ? 5.891 -14.267 -8.288 1.00 0.00 26 CYS A C 14
ATOM 13970 O O . CYS A 1 26 ? 5.837 -15.342 -8.853 1.00 0.00 26 CYS A O 14
ATOM 13977 N N . THR A 1 27 ? 4.871 -13.802 -7.618 1.00 0.00 27 THR A N 14
ATOM 13978 C CA . THR A 1 27 ? 3.608 -14.592 -7.536 1.00 0.00 27 THR A CA 14
ATOM 13979 C C . THR A 1 27 ? 2.492 -13.887 -8.310 1.00 0.00 27 THR A C 14
ATOM 13980 O O . THR A 1 27 ? 2.726 -12.929 -9.021 1.00 0.00 27 THR A O 14
ATOM 13991 N N . ARG A 1 28 ? 1.281 -14.352 -8.179 1.00 0.00 28 ARG A N 14
ATOM 13992 C CA . ARG A 1 28 ? 0.151 -13.706 -8.908 1.00 0.00 28 ARG A CA 14
ATOM 13993 C C . ARG A 1 28 ? -0.617 -12.770 -7.972 1.00 0.00 28 ARG A C 14
ATOM 13994 O O . ARG A 1 28 ? -1.804 -12.922 -7.764 1.00 0.00 28 ARG A O 14
ATOM 14015 N N . GLU A 1 29 ? 0.052 -11.804 -7.405 1.00 0.00 29 GLU A N 14
ATOM 14016 C CA . GLU A 1 29 ? -0.640 -10.859 -6.481 1.00 0.00 29 GLU A CA 14
ATOM 14017 C C . GLU A 1 29 ? -1.254 -9.701 -7.272 1.00 0.00 29 GLU A C 14
ATOM 14018 O O . GLU A 1 29 ? -0.634 -9.140 -8.153 1.00 0.00 29 GLU A O 14
ATOM 14030 N N . ASN A 1 30 ? -2.470 -9.340 -6.965 1.00 0.00 30 ASN A N 14
ATOM 14031 C CA . ASN A 1 30 ? -3.123 -8.218 -7.700 1.00 0.00 30 ASN A CA 14
ATOM 14032 C C . ASN A 1 30 ? -2.951 -6.908 -6.928 1.00 0.00 30 ASN A C 14
ATOM 14033 O O . ASN A 1 30 ? -3.912 -6.267 -6.551 1.00 0.00 30 ASN A O 14
ATOM 14044 N N . ASP A 1 31 ? -1.733 -6.504 -6.691 1.00 0.00 31 ASP A N 14
ATOM 14045 C CA . ASP A 1 31 ? -1.499 -5.233 -5.945 1.00 0.00 31 ASP A CA 14
ATOM 14046 C C . ASP A 1 31 ? -0.519 -4.341 -6.717 1.00 0.00 31 ASP A C 14
ATOM 14047 O O . ASP A 1 31 ? 0.611 -4.169 -6.306 1.00 0.00 31 ASP A O 14
ATOM 14056 N N . PRO A 1 32 ? -0.983 -3.801 -7.818 1.00 0.00 32 PRO A N 14
ATOM 14057 C CA . PRO A 1 32 ? -0.135 -2.922 -8.656 1.00 0.00 32 PRO A CA 14
ATOM 14058 C C . PRO A 1 32 ? 0.267 -1.664 -7.882 1.00 0.00 32 PRO A C 14
ATOM 14059 O O . PRO A 1 32 ? -0.520 -1.088 -7.157 1.00 0.00 32 PRO A O 14
ATOM 14070 N N . ILE A 1 33 ? 1.486 -1.232 -8.039 1.00 0.00 33 ILE A N 14
ATOM 14071 C CA . ILE A 1 33 ? 1.946 -0.007 -7.320 1.00 0.00 33 ILE A CA 14
ATOM 14072 C C . ILE A 1 33 ? 2.978 0.743 -8.166 1.00 0.00 33 ILE A C 14
ATOM 14073 O O . ILE A 1 33 ? 3.122 0.504 -9.349 1.00 0.00 33 ILE A O 14
ATOM 14089 N N . GLN A 1 34 ? 3.696 1.648 -7.566 1.00 0.00 34 GLN A N 14
ATOM 14090 C CA . GLN A 1 34 ? 4.722 2.418 -8.327 1.00 0.00 34 GLN A CA 14
ATOM 14091 C C . GLN A 1 34 ? 6.111 2.185 -7.728 1.00 0.00 34 GLN A C 14
ATOM 14092 O O . GLN A 1 34 ? 6.259 1.972 -6.541 1.00 0.00 34 GLN A O 14
ATOM 14106 N N . GLY A 1 35 ? 7.131 2.227 -8.542 1.00 0.00 35 GLY A N 14
ATOM 14107 C CA . GLY A 1 35 ? 8.510 2.009 -8.019 1.00 0.00 35 GLY A CA 14
ATOM 14108 C C . GLY A 1 35 ? 9.169 3.362 -7.731 1.00 0.00 35 GLY A C 14
ATOM 14109 O O . GLY A 1 35 ? 8.624 4.395 -8.062 1.00 0.00 35 GLY A O 14
ATOM 14113 N N . PRO A 1 36 ? 10.327 3.313 -7.118 1.00 0.00 36 PRO A N 14
ATOM 14114 C CA . PRO A 1 36 ? 11.066 4.553 -6.783 1.00 0.00 36 PRO A CA 14
ATOM 14115 C C . PRO A 1 36 ? 11.430 5.326 -8.054 1.00 0.00 36 PRO A C 14
ATOM 14116 O O . PRO A 1 36 ? 11.718 6.506 -8.013 1.00 0.00 36 PRO A O 14
ATOM 14127 N N . ASP A 1 37 ? 11.420 4.671 -9.183 1.00 0.00 37 ASP A N 14
ATOM 14128 C CA . ASP A 1 37 ? 11.767 5.370 -10.454 1.00 0.00 37 ASP A CA 14
ATOM 14129 C C . ASP A 1 37 ? 10.513 5.975 -11.086 1.00 0.00 37 ASP A C 14
ATOM 14130 O O . ASP A 1 37 ? 10.496 6.316 -12.252 1.00 0.00 37 ASP A O 14
ATOM 14139 N N . GLY A 1 38 ? 9.465 6.112 -10.325 1.00 0.00 38 GLY A N 14
ATOM 14140 C CA . GLY A 1 38 ? 8.214 6.698 -10.879 1.00 0.00 38 GLY A CA 14
ATOM 14141 C C . GLY A 1 38 ? 7.582 5.717 -11.870 1.00 0.00 38 GLY A C 14
ATOM 14142 O O . GLY A 1 38 ? 6.639 6.042 -12.563 1.00 0.00 38 GLY A O 14
ATOM 14146 N N . LYS A 1 39 ? 8.096 4.519 -11.946 1.00 0.00 39 LYS A N 14
ATOM 14147 C CA . LYS A 1 39 ? 7.522 3.522 -12.894 1.00 0.00 39 LYS A CA 14
ATOM 14148 C C . LYS A 1 39 ? 6.494 2.641 -12.178 1.00 0.00 39 LYS A C 14
ATOM 14149 O O . LYS A 1 39 ? 6.437 2.598 -10.965 1.00 0.00 39 LYS A O 14
ATOM 14168 N N . VAL A 1 40 ? 5.681 1.939 -12.918 1.00 0.00 40 VAL A N 14
ATOM 14169 C CA . VAL A 1 40 ? 4.658 1.061 -12.278 1.00 0.00 40 VAL A CA 14
ATOM 14170 C C . VAL A 1 40 ? 4.994 -0.411 -12.526 1.00 0.00 40 VAL A C 14
ATOM 14171 O O . VAL A 1 40 ? 5.585 -0.762 -13.529 1.00 0.00 40 VAL A O 14
ATOM 14184 N N . HIS A 1 41 ? 4.624 -1.275 -11.621 1.00 0.00 41 HIS A N 14
ATOM 14185 C CA . HIS A 1 41 ? 4.926 -2.724 -11.806 1.00 0.00 41 HIS A CA 14
ATOM 14186 C C . HIS A 1 41 ? 3.683 -3.566 -11.500 1.00 0.00 41 HIS A C 14
ATOM 14187 O O . HIS A 1 41 ? 2.711 -3.081 -10.955 1.00 0.00 41 HIS A O 14
ATOM 14201 N N . GLY A 1 42 ? 3.708 -4.824 -11.847 1.00 0.00 42 GLY A N 14
ATOM 14202 C CA . GLY A 1 42 ? 2.529 -5.695 -11.576 1.00 0.00 42 GLY A CA 14
ATOM 14203 C C . GLY A 1 42 ? 2.219 -5.683 -10.077 1.00 0.00 42 GLY A C 14
ATOM 14204 O O . GLY A 1 42 ? 1.107 -5.417 -9.667 1.00 0.00 42 GLY A O 14
ATOM 14208 N N . ASN A 1 43 ? 3.193 -5.969 -9.258 1.00 0.00 43 ASN A N 14
ATOM 14209 C CA . ASN A 1 43 ? 2.951 -5.973 -7.786 1.00 0.00 43 ASN A CA 14
ATOM 14210 C C . ASN A 1 43 ? 4.227 -5.584 -7.037 1.00 0.00 43 ASN A C 14
ATOM 14211 O O . ASN A 1 43 ? 5.188 -5.122 -7.621 1.00 0.00 43 ASN A O 14
ATOM 14222 N N . THR A 1 44 ? 4.242 -5.769 -5.747 1.00 0.00 44 THR A N 14
ATOM 14223 C CA . THR A 1 44 ? 5.453 -5.411 -4.954 1.00 0.00 44 THR A CA 14
ATOM 14224 C C . THR A 1 44 ? 6.683 -6.127 -5.515 1.00 0.00 44 THR A C 14
ATOM 14225 O O . THR A 1 44 ? 7.673 -5.509 -5.853 1.00 0.00 44 THR A O 14
ATOM 14236 N N . CYS A 1 45 ? 6.627 -7.424 -5.616 1.00 0.00 45 CYS A N 14
ATOM 14237 C CA . CYS A 1 45 ? 7.795 -8.175 -6.157 1.00 0.00 45 CYS A CA 14
ATOM 14238 C C . CYS A 1 45 ? 8.282 -7.507 -7.446 1.00 0.00 45 CYS A C 14
ATOM 14239 O O . CYS A 1 45 ? 9.407 -7.060 -7.528 1.00 0.00 45 CYS A O 14
ATOM 14246 N N . SER A 1 46 ? 7.447 -7.418 -8.447 1.00 0.00 46 SER A N 14
ATOM 14247 C CA . SER A 1 46 ? 7.888 -6.756 -9.709 1.00 0.00 46 SER A CA 14
ATOM 14248 C C . SER A 1 46 ? 8.603 -5.451 -9.356 1.00 0.00 46 SER A C 14
ATOM 14249 O O . SER A 1 46 ? 9.555 -5.055 -9.997 1.00 0.00 46 SER A O 14
ATOM 14257 N N . MET A 1 47 ? 8.160 -4.799 -8.318 1.00 0.00 47 MET A N 14
ATOM 14258 C CA . MET A 1 47 ? 8.820 -3.536 -7.888 1.00 0.00 47 MET A CA 14
ATOM 14259 C C . MET A 1 47 ? 10.089 -3.889 -7.117 1.00 0.00 47 MET A C 14
ATOM 14260 O O . MET A 1 47 ? 11.077 -3.183 -7.149 1.00 0.00 47 MET A O 14
ATOM 14274 N N . CYS A 1 48 ? 10.051 -4.991 -6.426 1.00 0.00 48 CYS A N 14
ATOM 14275 C CA . CYS A 1 48 ? 11.233 -5.434 -5.638 1.00 0.00 48 CYS A CA 14
ATOM 14276 C C . CYS A 1 48 ? 12.262 -6.096 -6.563 1.00 0.00 48 CYS A C 14
ATOM 14277 O O . CYS A 1 48 ? 13.448 -6.080 -6.298 1.00 0.00 48 CYS A O 14
ATOM 14284 N N . GLU A 1 49 ? 11.820 -6.667 -7.652 1.00 0.00 49 GLU A N 14
ATOM 14285 C CA . GLU A 1 49 ? 12.775 -7.314 -8.596 1.00 0.00 49 GLU A CA 14
ATOM 14286 C C . GLU A 1 49 ? 13.643 -6.242 -9.267 1.00 0.00 49 GLU A C 14
ATOM 14287 O O . GLU A 1 49 ? 14.853 -6.345 -9.304 1.00 0.00 49 GLU A O 14
ATOM 14299 N N . VAL A 1 50 ? 13.036 -5.207 -9.784 1.00 0.00 50 VAL A N 14
ATOM 14300 C CA . VAL A 1 50 ? 13.838 -4.131 -10.432 1.00 0.00 50 VAL A CA 14
ATOM 14301 C C . VAL A 1 50 ? 14.867 -3.610 -9.434 1.00 0.00 50 VAL A C 14
ATOM 14302 O O . VAL A 1 50 ? 16.004 -3.348 -9.772 1.00 0.00 50 VAL A O 14
ATOM 14315 N N . PHE A 1 51 ? 14.476 -3.480 -8.196 1.00 0.00 51 PHE A N 14
ATOM 14316 C CA . PHE A 1 51 ? 15.432 -3.000 -7.162 1.00 0.00 51 PHE A CA 14
ATOM 14317 C C . PHE A 1 51 ? 16.508 -4.062 -6.954 1.00 0.00 51 PHE A C 14
ATOM 14318 O O . PHE A 1 51 ? 17.689 -3.774 -6.910 1.00 0.00 51 PHE A O 14
ATOM 14335 N N . PHE A 1 52 ? 16.100 -5.293 -6.846 1.00 0.00 52 PHE A N 14
ATOM 14336 C CA . PHE A 1 52 ? 17.079 -6.398 -6.663 1.00 0.00 52 PHE A CA 14
ATOM 14337 C C . PHE A 1 52 ? 18.048 -6.417 -7.844 1.00 0.00 52 PHE A C 14
ATOM 14338 O O . PHE A 1 52 ? 19.230 -6.652 -7.694 1.00 0.00 52 PHE A O 14
ATOM 14355 N N . GLN A 1 53 ? 17.547 -6.157 -9.020 1.00 0.00 53 GLN A N 14
ATOM 14356 C CA . GLN A 1 53 ? 18.424 -6.142 -10.222 1.00 0.00 53 GLN A CA 14
ATOM 14357 C C . GLN A 1 53 ? 19.435 -5.000 -10.106 1.00 0.00 53 GLN A C 14
ATOM 14358 O O . GLN A 1 53 ? 20.619 -5.179 -10.310 1.00 0.00 53 GLN A O 14
ATOM 14372 N N . ALA A 1 54 ? 18.970 -3.828 -9.774 1.00 0.00 54 ALA A N 14
ATOM 14373 C CA . ALA A 1 54 ? 19.895 -2.667 -9.636 1.00 0.00 54 ALA A CA 14
ATOM 14374 C C . ALA A 1 54 ? 20.637 -2.741 -8.299 1.00 0.00 54 ALA A C 14
ATOM 14375 O O . ALA A 1 54 ? 21.691 -2.161 -8.131 1.00 0.00 54 ALA A O 14
ATOM 14382 N N . GLU A 1 55 ? 20.096 -3.453 -7.346 1.00 0.00 55 GLU A N 14
ATOM 14383 C CA . GLU A 1 55 ? 20.775 -3.562 -6.023 1.00 0.00 55 GLU A CA 14
ATOM 14384 C C . GLU A 1 55 ? 22.260 -3.872 -6.219 1.00 0.00 55 GLU A C 14
ATOM 14385 O O . GLU A 1 55 ? 23.095 -3.483 -5.428 1.00 0.00 55 GLU A O 14
ATOM 14397 N N . GLU A 1 56 ? 22.592 -4.567 -7.270 1.00 0.00 56 GLU A N 14
ATOM 14398 C CA . GLU A 1 56 ? 24.024 -4.901 -7.521 1.00 0.00 56 GLU A CA 14
ATOM 14399 C C . GLU A 1 56 ? 24.812 -3.628 -7.841 1.00 0.00 56 GLU A C 14
ATOM 14400 O O . GLU A 1 56 ? 25.982 -3.517 -7.534 1.00 0.00 56 GLU A O 14
ATOM 14412 N N . GLU A 1 57 ? 24.178 -2.666 -8.454 1.00 0.00 57 GLU A N 14
ATOM 14413 C CA . GLU A 1 57 ? 24.889 -1.400 -8.792 1.00 0.00 57 GLU A CA 14
ATOM 14414 C C . GLU A 1 57 ? 25.278 -0.657 -7.511 1.00 0.00 57 GLU A C 14
ATOM 14415 O O . GLU A 1 57 ? 26.347 -0.087 -7.413 1.00 0.00 57 GLU A O 14
ATOM 14427 N N . GLU A 1 58 ? 24.418 -0.658 -6.529 1.00 0.00 58 GLU A N 14
ATOM 14428 C CA . GLU A 1 58 ? 24.740 0.048 -5.255 1.00 0.00 58 GLU A CA 14
ATOM 14429 C C . GLU A 1 58 ? 25.969 -0.584 -4.597 1.00 0.00 58 GLU A C 14
ATOM 14430 O O . GLU A 1 58 ? 26.795 0.096 -4.020 1.00 0.00 58 GLU A O 14
ATOM 14442 N N . LYS A 1 59 ? 26.098 -1.880 -4.680 1.00 0.00 59 LYS A N 14
ATOM 14443 C CA . LYS A 1 59 ? 27.274 -2.553 -4.059 1.00 0.00 59 LYS A CA 14
ATOM 14444 C C . LYS A 1 59 ? 28.500 -2.419 -4.966 1.00 0.00 59 LYS A C 14
ATOM 14445 O O . LYS A 1 59 ? 29.552 -2.959 -4.689 1.00 0.00 59 LYS A O 14
ATOM 14464 N N . LYS A 1 60 ? 28.371 -1.701 -6.049 1.00 0.00 60 LYS A N 14
ATOM 14465 C CA . LYS A 1 60 ? 29.529 -1.532 -6.973 1.00 0.00 60 LYS A CA 14
ATOM 14466 C C . LYS A 1 60 ? 30.705 -0.886 -6.235 1.00 0.00 60 LYS A C 14
ATOM 14467 O O . LYS A 1 60 ? 31.850 -1.225 -6.456 1.00 0.00 60 LYS A O 14
ATOM 14486 N N . LYS A 1 61 ? 30.429 0.043 -5.360 1.00 0.00 61 LYS A N 14
ATOM 14487 C CA . LYS A 1 61 ? 31.531 0.710 -4.609 1.00 0.00 61 LYS A CA 14
ATOM 14488 C C . LYS A 1 61 ? 32.308 -0.320 -3.785 1.00 0.00 61 LYS A C 14
ATOM 14489 O O . LYS A 1 61 ? 33.521 -0.289 -3.718 1.00 0.00 61 LYS A O 14
ATOM 14508 N N . LYS A 1 62 ? 31.619 -1.234 -3.158 1.00 0.00 62 LYS A N 14
ATOM 14509 C CA . LYS A 1 62 ? 32.319 -2.265 -2.340 1.00 0.00 62 LYS A CA 14
ATOM 14510 C C . LYS A 1 62 ? 31.657 -3.632 -2.533 1.00 0.00 62 LYS A C 14
ATOM 14511 O O . LYS A 1 62 ? 30.451 -3.763 -2.464 1.00 0.00 62 LYS A O 14
ATOM 14530 N N . GLU A 1 63 ? 32.436 -4.652 -2.774 1.00 0.00 63 GLU A N 14
ATOM 14531 C CA . GLU A 1 63 ? 31.849 -6.008 -2.971 1.00 0.00 63 GLU A CA 14
ATOM 14532 C C . GLU A 1 63 ? 31.633 -6.693 -1.619 1.00 0.00 63 GLU A C 14
ATOM 14533 O O . GLU A 1 63 ? 32.490 -6.675 -0.758 1.00 0.00 63 GLU A O 14
ATOM 14545 N N . GLY A 1 64 ? 30.492 -7.297 -1.425 1.00 0.00 64 GLY A N 14
ATOM 14546 C CA . GLY A 1 64 ? 30.222 -7.982 -0.130 1.00 0.00 64 GLY A CA 14
ATOM 14547 C C . GLY A 1 64 ? 30.837 -9.383 -0.157 1.00 0.00 64 GLY A C 14
ATOM 14548 O O . GLY A 1 64 ? 31.398 -9.807 -1.148 1.00 0.00 64 GLY A O 14
ATOM 14552 N N . GLU A 1 65 ? 30.736 -10.106 0.925 1.00 0.00 65 GLU A N 14
ATOM 14553 C CA . GLU A 1 65 ? 31.316 -11.480 0.959 1.00 0.00 65 GLU A CA 14
ATOM 14554 C C . GLU A 1 65 ? 30.205 -12.517 1.148 1.00 0.00 65 GLU A C 14
ATOM 14555 O O . GLU A 1 65 ? 29.163 -12.231 1.702 1.00 0.00 65 GLU A O 14
ATOM 14567 N N . SER A 1 66 ? 30.421 -13.720 0.689 1.00 0.00 66 SER A N 14
ATOM 14568 C CA . SER A 1 66 ? 29.377 -14.773 0.842 1.00 0.00 66 SER A CA 14
ATOM 14569 C C . SER A 1 66 ? 29.872 -15.877 1.781 1.00 0.00 66 SER A C 14
ATOM 14570 O O . SER A 1 66 ? 30.993 -16.333 1.681 1.00 0.00 66 SER A O 14
ATOM 14578 N N . ARG A 1 67 ? 29.045 -16.307 2.694 1.00 0.00 67 ARG A N 14
ATOM 14579 C CA . ARG A 1 67 ? 29.470 -17.381 3.639 1.00 0.00 67 ARG A CA 14
ATOM 14580 C C . ARG A 1 67 ? 29.838 -18.651 2.866 1.00 0.00 67 ARG A C 14
ATOM 14581 O O . ARG A 1 67 ? 30.718 -19.393 3.256 1.00 0.00 67 ARG A O 14
ATOM 14602 N N . ASN A 1 68 ? 29.170 -18.907 1.774 1.00 0.00 68 ASN A N 14
ATOM 14603 C CA . ASN A 1 68 ? 29.483 -20.129 0.979 1.00 0.00 68 ASN A CA 14
ATOM 14604 C C . ASN A 1 68 ? 30.577 -19.826 -0.049 1.00 0.00 68 ASN A C 14
ATOM 14605 O O . ASN A 1 68 ? 30.472 -18.807 -0.714 1.00 0.00 68 ASN A O 14
ATOM 14617 N N . GLU A 1 1 ? 12.209 11.907 -3.203 1.00 0.00 1 GLU A N 15
ATOM 14618 C CA . GLU A 1 1 ? 12.844 10.735 -2.535 1.00 0.00 1 GLU A CA 15
ATOM 14619 C C . GLU A 1 1 ? 11.914 9.520 -2.601 1.00 0.00 1 GLU A C 15
ATOM 14620 O O . GLU A 1 1 ? 10.706 9.651 -2.598 1.00 0.00 1 GLU A O 15
ATOM 14634 N N . SER A 1 2 ? 12.468 8.340 -2.661 1.00 0.00 2 SER A N 15
ATOM 14635 C CA . SER A 1 2 ? 11.614 7.118 -2.727 1.00 0.00 2 SER A CA 15
ATOM 14636 C C . SER A 1 2 ? 10.756 7.002 -1.464 1.00 0.00 2 SER A C 15
ATOM 14637 O O . SER A 1 2 ? 9.750 6.321 -1.447 1.00 0.00 2 SER A O 15
ATOM 14645 N N . GLY A 1 3 ? 11.145 7.661 -0.407 1.00 0.00 3 GLY A N 15
ATOM 14646 C CA . GLY A 1 3 ? 10.352 7.588 0.851 1.00 0.00 3 GLY A CA 15
ATOM 14647 C C . GLY A 1 3 ? 11.285 7.278 2.024 1.00 0.00 3 GLY A C 15
ATOM 14648 O O . GLY A 1 3 ? 11.518 6.133 2.359 1.00 0.00 3 GLY A O 15
ATOM 14652 N N . LYS A 1 4 ? 11.820 8.289 2.651 1.00 0.00 4 LYS A N 15
ATOM 14653 C CA . LYS A 1 4 ? 12.738 8.051 3.803 1.00 0.00 4 LYS A CA 15
ATOM 14654 C C . LYS A 1 4 ? 12.014 7.275 4.905 1.00 0.00 4 LYS A C 15
ATOM 14655 O O . LYS A 1 4 ? 12.613 6.509 5.634 1.00 0.00 4 LYS A O 15
ATOM 14674 N N . ALA A 1 5 ? 10.729 7.464 5.032 1.00 0.00 5 ALA A N 15
ATOM 14675 C CA . ALA A 1 5 ? 9.968 6.736 6.086 1.00 0.00 5 ALA A CA 15
ATOM 14676 C C . ALA A 1 5 ? 10.095 5.223 5.883 1.00 0.00 5 ALA A C 15
ATOM 14677 O O . ALA A 1 5 ? 9.763 4.441 6.752 1.00 0.00 5 ALA A O 15
ATOM 14684 N N . THR A 1 6 ? 10.571 4.804 4.743 1.00 0.00 6 THR A N 15
ATOM 14685 C CA . THR A 1 6 ? 10.717 3.341 4.489 1.00 0.00 6 THR A CA 15
ATOM 14686 C C . THR A 1 6 ? 11.882 3.083 3.530 1.00 0.00 6 THR A C 15
ATOM 14687 O O . THR A 1 6 ? 12.348 3.975 2.848 1.00 0.00 6 THR A O 15
ATOM 14698 N N . SER A 1 7 ? 12.355 1.868 3.470 1.00 0.00 7 SER A N 15
ATOM 14699 C CA . SER A 1 7 ? 13.488 1.550 2.554 1.00 0.00 7 SER A CA 15
ATOM 14700 C C . SER A 1 7 ? 13.235 0.215 1.850 1.00 0.00 7 SER A C 15
ATOM 14701 O O . SER A 1 7 ? 12.968 -0.789 2.480 1.00 0.00 7 SER A O 15
ATOM 14709 N N . TYR A 1 8 ? 13.317 0.196 0.549 1.00 0.00 8 TYR A N 15
ATOM 14710 C CA . TYR A 1 8 ? 13.081 -1.076 -0.193 1.00 0.00 8 TYR A CA 15
ATOM 14711 C C . TYR A 1 8 ? 13.936 -2.200 0.397 1.00 0.00 8 TYR A C 15
ATOM 14712 O O . TYR A 1 8 ? 13.468 -3.300 0.614 1.00 0.00 8 TYR A O 15
ATOM 14730 N N . ALA A 1 9 ? 15.188 -1.933 0.661 1.00 0.00 9 ALA A N 15
ATOM 14731 C CA . ALA A 1 9 ? 16.068 -2.990 1.239 1.00 0.00 9 ALA A CA 15
ATOM 14732 C C . ALA A 1 9 ? 15.394 -3.626 2.457 1.00 0.00 9 ALA A C 15
ATOM 14733 O O . ALA A 1 9 ? 15.610 -4.780 2.766 1.00 0.00 9 ALA A O 15
ATOM 14740 N N . GLU A 1 10 ? 14.574 -2.881 3.147 1.00 0.00 10 GLU A N 15
ATOM 14741 C CA . GLU A 1 10 ? 13.878 -3.442 4.341 1.00 0.00 10 GLU A CA 15
ATOM 14742 C C . GLU A 1 10 ? 12.504 -3.978 3.934 1.00 0.00 10 GLU A C 15
ATOM 14743 O O . GLU A 1 10 ? 12.005 -4.933 4.497 1.00 0.00 10 GLU A O 15
ATOM 14755 N N . LEU A 1 11 ? 11.894 -3.373 2.952 1.00 0.00 11 LEU A N 15
ATOM 14756 C CA . LEU A 1 11 ? 10.557 -3.850 2.496 1.00 0.00 11 LEU A CA 15
ATOM 14757 C C . LEU A 1 11 ? 10.734 -5.038 1.554 1.00 0.00 11 LEU A C 15
ATOM 14758 O O . LEU A 1 11 ? 10.300 -6.138 1.832 1.00 0.00 11 LEU A O 15
ATOM 14774 N N . CYS A 1 12 ? 11.384 -4.825 0.445 1.00 0.00 12 CYS A N 15
ATOM 14775 C CA . CYS A 1 12 ? 11.609 -5.943 -0.513 1.00 0.00 12 CYS A CA 15
ATOM 14776 C C . CYS A 1 12 ? 12.392 -7.057 0.180 1.00 0.00 12 CYS A C 15
ATOM 14777 O O . CYS A 1 12 ? 12.449 -8.178 -0.287 1.00 0.00 12 CYS A O 15
ATOM 14784 N N . ASN A 1 13 ? 12.992 -6.751 1.297 1.00 0.00 13 ASN A N 15
ATOM 14785 C CA . ASN A 1 13 ? 13.771 -7.780 2.040 1.00 0.00 13 ASN A CA 15
ATOM 14786 C C . ASN A 1 13 ? 12.985 -9.090 2.106 1.00 0.00 13 ASN A C 15
ATOM 14787 O O . ASN A 1 13 ? 13.520 -10.160 1.891 1.00 0.00 13 ASN A O 15
ATOM 14798 N N . GLU A 1 14 ? 11.718 -9.014 2.401 1.00 0.00 14 GLU A N 15
ATOM 14799 C CA . GLU A 1 14 ? 10.893 -10.255 2.481 1.00 0.00 14 GLU A CA 15
ATOM 14800 C C . GLU A 1 14 ? 10.974 -11.034 1.165 1.00 0.00 14 GLU A C 15
ATOM 14801 O O . GLU A 1 14 ? 10.635 -12.199 1.102 1.00 0.00 14 GLU A O 15
ATOM 14813 N N . TYR A 1 15 ? 11.430 -10.405 0.116 1.00 0.00 15 TYR A N 15
ATOM 14814 C CA . TYR A 1 15 ? 11.543 -11.116 -1.189 1.00 0.00 15 TYR A CA 15
ATOM 14815 C C . TYR A 1 15 ? 13.010 -11.451 -1.465 1.00 0.00 15 TYR A C 15
ATOM 14816 O O . TYR A 1 15 ? 13.334 -12.143 -2.411 1.00 0.00 15 TYR A O 15
ATOM 14834 N N . ARG A 1 16 ? 13.896 -10.970 -0.639 1.00 0.00 16 ARG A N 15
ATOM 14835 C CA . ARG A 1 16 ? 15.343 -11.258 -0.836 1.00 0.00 16 ARG A CA 15
ATOM 14836 C C . ARG A 1 16 ? 15.601 -12.754 -0.649 1.00 0.00 16 ARG A C 15
ATOM 14837 O O . ARG A 1 16 ? 16.480 -13.326 -1.263 1.00 0.00 16 ARG A O 15
ATOM 14858 N N . LYS A 1 17 ? 14.828 -13.396 0.183 1.00 0.00 17 LYS A N 15
ATOM 14859 C CA . LYS A 1 17 ? 15.016 -14.858 0.395 1.00 0.00 17 LYS A CA 15
ATOM 14860 C C . LYS A 1 17 ? 14.448 -15.613 -0.809 1.00 0.00 17 LYS A C 15
ATOM 14861 O O . LYS A 1 17 ? 14.558 -16.818 -0.914 1.00 0.00 17 LYS A O 15
ATOM 14880 N N . LEU A 1 18 ? 13.841 -14.899 -1.719 1.00 0.00 18 LEU A N 15
ATOM 14881 C CA . LEU A 1 18 ? 13.258 -15.546 -2.925 1.00 0.00 18 LEU A CA 15
ATOM 14882 C C . LEU A 1 18 ? 14.151 -15.260 -4.135 1.00 0.00 18 LEU A C 15
ATOM 14883 O O . LEU A 1 18 ? 14.165 -15.996 -5.102 1.00 0.00 18 LEU A O 15
ATOM 14899 N N . VAL A 1 19 ? 14.894 -14.189 -4.081 1.00 0.00 19 VAL A N 15
ATOM 14900 C CA . VAL A 1 19 ? 15.791 -13.834 -5.217 1.00 0.00 19 VAL A CA 15
ATOM 14901 C C . VAL A 1 19 ? 16.853 -14.919 -5.418 1.00 0.00 19 VAL A C 15
ATOM 14902 O O . VAL A 1 19 ? 17.571 -15.276 -4.505 1.00 0.00 19 VAL A O 15
ATOM 14915 N N . ARG A 1 20 ? 16.962 -15.442 -6.609 1.00 0.00 20 ARG A N 15
ATOM 14916 C CA . ARG A 1 20 ? 17.982 -16.497 -6.871 1.00 0.00 20 ARG A CA 15
ATOM 14917 C C . ARG A 1 20 ? 19.355 -15.853 -7.072 1.00 0.00 20 ARG A C 15
ATOM 14918 O O . ARG A 1 20 ? 20.155 -15.768 -6.161 1.00 0.00 20 ARG A O 15
ATOM 14939 N N . ASN A 1 21 ? 19.628 -15.396 -8.261 1.00 0.00 21 ASN A N 15
ATOM 14940 C CA . ASN A 1 21 ? 20.942 -14.748 -8.534 1.00 0.00 21 ASN A CA 15
ATOM 14941 C C . ASN A 1 21 ? 20.722 -13.434 -9.287 1.00 0.00 21 ASN A C 15
ATOM 14942 O O . ASN A 1 21 ? 21.516 -13.037 -10.116 1.00 0.00 21 ASN A O 15
ATOM 14953 N N . GLY A 1 22 ? 19.639 -12.761 -9.005 1.00 0.00 22 GLY A N 15
ATOM 14954 C CA . GLY A 1 22 ? 19.351 -11.478 -9.703 1.00 0.00 22 GLY A CA 15
ATOM 14955 C C . GLY A 1 22 ? 17.892 -11.471 -10.166 1.00 0.00 22 GLY A C 15
ATOM 14956 O O . GLY A 1 22 ? 17.402 -10.491 -10.691 1.00 0.00 22 GLY A O 15
ATOM 14960 N N . LYS A 1 23 ? 17.193 -12.559 -9.977 1.00 0.00 23 LYS A N 15
ATOM 14961 C CA . LYS A 1 23 ? 15.764 -12.615 -10.408 1.00 0.00 23 LYS A CA 15
ATOM 14962 C C . LYS A 1 23 ? 14.849 -12.667 -9.181 1.00 0.00 23 LYS A C 15
ATOM 14963 O O . LYS A 1 23 ? 15.292 -12.899 -8.074 1.00 0.00 23 LYS A O 15
ATOM 14982 N N . LEU A 1 24 ? 13.576 -12.455 -9.368 1.00 0.00 24 LEU A N 15
ATOM 14983 C CA . LEU A 1 24 ? 12.635 -12.494 -8.211 1.00 0.00 24 LEU A CA 15
ATOM 14984 C C . LEU A 1 24 ? 11.350 -13.231 -8.599 1.00 0.00 24 LEU A C 15
ATOM 14985 O O . LEU A 1 24 ? 10.795 -13.016 -9.659 1.00 0.00 24 LEU A O 15
ATOM 15001 N N . ALA A 1 25 ? 10.871 -14.098 -7.748 1.00 0.00 25 ALA A N 15
ATOM 15002 C CA . ALA A 1 25 ? 9.620 -14.845 -8.069 1.00 0.00 25 ALA A CA 15
ATOM 15003 C C . ALA A 1 25 ? 8.585 -14.642 -6.960 1.00 0.00 25 ALA A C 15
ATOM 15004 O O . ALA A 1 25 ? 8.875 -14.803 -5.790 1.00 0.00 25 ALA A O 15
ATOM 15011 N N . CYS A 1 26 ? 7.380 -14.288 -7.316 1.00 0.00 26 CYS A N 15
ATOM 15012 C CA . CYS A 1 26 ? 6.330 -14.072 -6.283 1.00 0.00 26 CYS A CA 15
ATOM 15013 C C . CYS A 1 26 ? 4.984 -14.593 -6.793 1.00 0.00 26 CYS A C 15
ATOM 15014 O O . CYS A 1 26 ? 4.871 -15.065 -7.906 1.00 0.00 26 CYS A O 15
ATOM 15021 N N . THR A 1 27 ? 3.962 -14.500 -5.990 1.00 0.00 27 THR A N 15
ATOM 15022 C CA . THR A 1 27 ? 2.621 -14.977 -6.429 1.00 0.00 27 THR A CA 15
ATOM 15023 C C . THR A 1 27 ? 2.226 -14.294 -7.739 1.00 0.00 27 THR A C 15
ATOM 15024 O O . THR A 1 27 ? 3.045 -13.706 -8.417 1.00 0.00 27 THR A O 15
ATOM 15035 N N . ARG A 1 28 ? 0.977 -14.367 -8.097 1.00 0.00 28 ARG A N 15
ATOM 15036 C CA . ARG A 1 28 ? 0.527 -13.723 -9.364 1.00 0.00 28 ARG A CA 15
ATOM 15037 C C . ARG A 1 28 ? 0.424 -12.204 -9.184 1.00 0.00 28 ARG A C 15
ATOM 15038 O O . ARG A 1 28 ? 0.522 -11.452 -10.133 1.00 0.00 28 ARG A O 15
ATOM 15059 N N . GLU A 1 29 ? 0.226 -11.746 -7.977 1.00 0.00 29 GLU A N 15
ATOM 15060 C CA . GLU A 1 29 ? 0.117 -10.274 -7.752 1.00 0.00 29 GLU A CA 15
ATOM 15061 C C . GLU A 1 29 ? 0.306 -9.942 -6.268 1.00 0.00 29 GLU A C 15
ATOM 15062 O O . GLU A 1 29 ? 0.115 -10.775 -5.405 1.00 0.00 29 GLU A O 15
ATOM 15074 N N . ASN A 1 30 ? 0.679 -8.727 -5.969 1.00 0.00 30 ASN A N 15
ATOM 15075 C CA . ASN A 1 30 ? 0.881 -8.334 -4.543 1.00 0.00 30 ASN A CA 15
ATOM 15076 C C . ASN A 1 30 ? 0.606 -6.840 -4.364 1.00 0.00 30 ASN A C 15
ATOM 15077 O O . ASN A 1 30 ? 1.462 -6.090 -3.937 1.00 0.00 30 ASN A O 15
ATOM 15088 N N . ASP A 1 31 ? -0.576 -6.396 -4.689 1.00 0.00 31 ASP A N 15
ATOM 15089 C CA . ASP A 1 31 ? -0.892 -4.947 -4.535 1.00 0.00 31 ASP A CA 15
ATOM 15090 C C . ASP A 1 31 ? -0.025 -4.117 -5.491 1.00 0.00 31 ASP A C 15
ATOM 15091 O O . ASP A 1 31 ? 1.093 -3.777 -5.167 1.00 0.00 31 ASP A O 15
ATOM 15100 N N . PRO A 1 32 ? -0.570 -3.821 -6.646 1.00 0.00 32 PRO A N 15
ATOM 15101 C CA . PRO A 1 32 ? 0.166 -3.028 -7.657 1.00 0.00 32 PRO A CA 15
ATOM 15102 C C . PRO A 1 32 ? 0.488 -1.631 -7.119 1.00 0.00 32 PRO A C 15
ATOM 15103 O O . PRO A 1 32 ? -0.311 -1.013 -6.443 1.00 0.00 32 PRO A O 15
ATOM 15114 N N . ILE A 1 33 ? 1.651 -1.129 -7.423 1.00 0.00 33 ILE A N 15
ATOM 15115 C CA . ILE A 1 33 ? 2.032 0.232 -6.941 1.00 0.00 33 ILE A CA 15
ATOM 15116 C C . ILE A 1 33 ? 2.961 0.907 -7.953 1.00 0.00 33 ILE A C 15
ATOM 15117 O O . ILE A 1 33 ? 3.133 0.439 -9.062 1.00 0.00 33 ILE A O 15
ATOM 15133 N N . GLN A 1 34 ? 3.561 2.002 -7.580 1.00 0.00 34 GLN A N 15
ATOM 15134 C CA . GLN A 1 34 ? 4.480 2.706 -8.518 1.00 0.00 34 GLN A CA 15
ATOM 15135 C C . GLN A 1 34 ? 5.929 2.556 -8.048 1.00 0.00 34 GLN A C 15
ATOM 15136 O O . GLN A 1 34 ? 6.193 2.307 -6.890 1.00 0.00 34 GLN A O 15
ATOM 15150 N N . GLY A 1 35 ? 6.870 2.703 -8.940 1.00 0.00 35 GLY A N 15
ATOM 15151 C CA . GLY A 1 35 ? 8.299 2.568 -8.544 1.00 0.00 35 GLY A CA 15
ATOM 15152 C C . GLY A 1 35 ? 8.863 3.947 -8.185 1.00 0.00 35 GLY A C 15
ATOM 15153 O O . GLY A 1 35 ? 8.219 4.953 -8.411 1.00 0.00 35 GLY A O 15
ATOM 15157 N N . PRO A 1 36 ? 10.052 3.952 -7.635 1.00 0.00 36 PRO A N 15
ATOM 15158 C CA . PRO A 1 36 ? 10.705 5.221 -7.241 1.00 0.00 36 PRO A CA 15
ATOM 15159 C C . PRO A 1 36 ? 10.923 6.116 -8.465 1.00 0.00 36 PRO A C 15
ATOM 15160 O O . PRO A 1 36 ? 11.117 7.310 -8.346 1.00 0.00 36 PRO A O 15
ATOM 15171 N N . ASP A 1 37 ? 10.892 5.548 -9.640 1.00 0.00 37 ASP A N 15
ATOM 15172 C CA . ASP A 1 37 ? 11.099 6.368 -10.869 1.00 0.00 37 ASP A CA 15
ATOM 15173 C C . ASP A 1 37 ? 9.764 6.923 -11.366 1.00 0.00 37 ASP A C 15
ATOM 15174 O O . ASP A 1 37 ? 9.712 7.700 -12.300 1.00 0.00 37 ASP A O 15
ATOM 15183 N N . GLY A 1 38 ? 8.684 6.534 -10.750 1.00 0.00 38 GLY A N 15
ATOM 15184 C CA . GLY A 1 38 ? 7.357 7.043 -11.186 1.00 0.00 38 GLY A CA 15
ATOM 15185 C C . GLY A 1 38 ? 6.677 6.008 -12.085 1.00 0.00 38 GLY A C 15
ATOM 15186 O O . GLY A 1 38 ? 5.504 6.106 -12.382 1.00 0.00 38 GLY A O 15
ATOM 15190 N N . LYS A 1 39 ? 7.406 5.018 -12.522 1.00 0.00 39 LYS A N 15
ATOM 15191 C CA . LYS A 1 39 ? 6.799 3.980 -13.405 1.00 0.00 39 LYS A CA 15
ATOM 15192 C C . LYS A 1 39 ? 6.012 2.968 -12.569 1.00 0.00 39 LYS A C 15
ATOM 15193 O O . LYS A 1 39 ? 6.230 2.825 -11.382 1.00 0.00 39 LYS A O 15
ATOM 15212 N N . VAL A 1 40 ? 5.096 2.265 -13.177 1.00 0.00 40 VAL A N 15
ATOM 15213 C CA . VAL A 1 40 ? 4.295 1.264 -12.415 1.00 0.00 40 VAL A CA 15
ATOM 15214 C C . VAL A 1 40 ? 4.842 -0.147 -12.654 1.00 0.00 40 VAL A C 15
ATOM 15215 O O . VAL A 1 40 ? 5.524 -0.402 -13.627 1.00 0.00 40 VAL A O 15
ATOM 15228 N N . HIS A 1 41 ? 4.547 -1.064 -11.774 1.00 0.00 41 HIS A N 15
ATOM 15229 C CA . HIS A 1 41 ? 5.048 -2.457 -11.951 1.00 0.00 41 HIS A CA 15
ATOM 15230 C C . HIS A 1 41 ? 3.898 -3.456 -11.800 1.00 0.00 41 HIS A C 15
ATOM 15231 O O . HIS A 1 41 ? 2.793 -3.096 -11.447 1.00 0.00 41 HIS A O 15
ATOM 15245 N N . GLY A 1 42 ? 4.151 -4.709 -12.064 1.00 0.00 42 GLY A N 15
ATOM 15246 C CA . GLY A 1 42 ? 3.072 -5.729 -11.935 1.00 0.00 42 GLY A CA 15
ATOM 15247 C C . GLY A 1 42 ? 2.594 -5.786 -10.482 1.00 0.00 42 GLY A C 15
ATOM 15248 O O . GLY A 1 42 ? 1.411 -5.815 -10.208 1.00 0.00 42 GLY A O 15
ATOM 15252 N N . ASN A 1 43 ? 3.506 -5.804 -9.548 1.00 0.00 43 ASN A N 15
ATOM 15253 C CA . ASN A 1 43 ? 3.102 -5.860 -8.114 1.00 0.00 43 ASN A CA 15
ATOM 15254 C C . ASN A 1 43 ? 4.276 -5.472 -7.212 1.00 0.00 43 ASN A C 15
ATOM 15255 O O . ASN A 1 43 ? 5.231 -4.858 -7.642 1.00 0.00 43 ASN A O 15
ATOM 15266 N N . THR A 1 44 ? 4.195 -5.817 -5.960 1.00 0.00 44 THR A N 15
ATOM 15267 C CA . THR A 1 44 ? 5.290 -5.464 -5.010 1.00 0.00 44 THR A CA 15
ATOM 15268 C C . THR A 1 44 ? 6.563 -6.245 -5.332 1.00 0.00 44 THR A C 15
ATOM 15269 O O . THR A 1 44 ? 7.633 -5.682 -5.453 1.00 0.00 44 THR A O 15
ATOM 15280 N N . CYS A 1 45 ? 6.462 -7.535 -5.469 1.00 0.00 45 CYS A N 15
ATOM 15281 C CA . CYS A 1 45 ? 7.679 -8.339 -5.779 1.00 0.00 45 CYS A CA 15
ATOM 15282 C C . CYS A 1 45 ? 8.350 -7.797 -7.044 1.00 0.00 45 CYS A C 15
ATOM 15283 O O . CYS A 1 45 ? 9.559 -7.731 -7.136 1.00 0.00 45 CYS A O 15
ATOM 15290 N N . SER A 1 46 ? 7.576 -7.390 -8.014 1.00 0.00 46 SER A N 15
ATOM 15291 C CA . SER A 1 46 ? 8.185 -6.834 -9.254 1.00 0.00 46 SER A CA 15
ATOM 15292 C C . SER A 1 46 ? 9.019 -5.608 -8.884 1.00 0.00 46 SER A C 15
ATOM 15293 O O . SER A 1 46 ? 10.217 -5.577 -9.076 1.00 0.00 46 SER A O 15
ATOM 15301 N N . MET A 1 47 ? 8.400 -4.607 -8.326 1.00 0.00 47 MET A N 15
ATOM 15302 C CA . MET A 1 47 ? 9.172 -3.403 -7.919 1.00 0.00 47 MET A CA 15
ATOM 15303 C C . MET A 1 47 ? 10.368 -3.845 -7.079 1.00 0.00 47 MET A C 15
ATOM 15304 O O . MET A 1 47 ? 11.364 -3.157 -6.973 1.00 0.00 47 MET A O 15
ATOM 15318 N N . CYS A 1 48 ? 10.264 -4.998 -6.480 1.00 0.00 48 CYS A N 15
ATOM 15319 C CA . CYS A 1 48 ? 11.379 -5.515 -5.638 1.00 0.00 48 CYS A CA 15
ATOM 15320 C C . CYS A 1 48 ? 12.421 -6.229 -6.506 1.00 0.00 48 CYS A C 15
ATOM 15321 O O . CYS A 1 48 ? 13.600 -6.206 -6.216 1.00 0.00 48 CYS A O 15
ATOM 15328 N N . GLU A 1 49 ? 12.002 -6.861 -7.572 1.00 0.00 49 GLU A N 15
ATOM 15329 C CA . GLU A 1 49 ? 12.988 -7.562 -8.445 1.00 0.00 49 GLU A CA 15
ATOM 15330 C C . GLU A 1 49 ? 13.911 -6.531 -9.099 1.00 0.00 49 GLU A C 15
ATOM 15331 O O . GLU A 1 49 ? 15.118 -6.664 -9.082 1.00 0.00 49 GLU A O 15
ATOM 15343 N N . VAL A 1 50 ? 13.351 -5.492 -9.656 1.00 0.00 50 VAL A N 15
ATOM 15344 C CA . VAL A 1 50 ? 14.203 -4.446 -10.284 1.00 0.00 50 VAL A CA 15
ATOM 15345 C C . VAL A 1 50 ? 15.140 -3.875 -9.222 1.00 0.00 50 VAL A C 15
ATOM 15346 O O . VAL A 1 50 ? 16.315 -3.670 -9.456 1.00 0.00 50 VAL A O 15
ATOM 15359 N N . PHE A 1 51 ? 14.627 -3.641 -8.044 1.00 0.00 51 PHE A N 15
ATOM 15360 C CA . PHE A 1 51 ? 15.488 -3.112 -6.951 1.00 0.00 51 PHE A CA 15
ATOM 15361 C C . PHE A 1 51 ? 16.551 -4.156 -6.618 1.00 0.00 51 PHE A C 15
ATOM 15362 O O . PHE A 1 51 ? 17.685 -3.841 -6.317 1.00 0.00 51 PHE A O 15
ATOM 15379 N N . PHE A 1 52 ? 16.186 -5.407 -6.693 1.00 0.00 52 PHE A N 15
ATOM 15380 C CA . PHE A 1 52 ? 17.161 -6.494 -6.409 1.00 0.00 52 PHE A CA 15
ATOM 15381 C C . PHE A 1 52 ? 18.247 -6.489 -7.485 1.00 0.00 52 PHE A C 15
ATOM 15382 O O . PHE A 1 52 ? 19.414 -6.694 -7.211 1.00 0.00 52 PHE A O 15
ATOM 15399 N N . GLN A 1 53 ? 17.866 -6.246 -8.709 1.00 0.00 53 GLN A N 15
ATOM 15400 C CA . GLN A 1 53 ? 18.865 -6.212 -9.811 1.00 0.00 53 GLN A CA 15
ATOM 15401 C C . GLN A 1 53 ? 19.872 -5.088 -9.563 1.00 0.00 53 GLN A C 15
ATOM 15402 O O . GLN A 1 53 ? 21.059 -5.246 -9.758 1.00 0.00 53 GLN A O 15
ATOM 15416 N N . ALA A 1 54 ? 19.398 -3.952 -9.132 1.00 0.00 54 ALA A N 15
ATOM 15417 C CA . ALA A 1 54 ? 20.316 -2.810 -8.866 1.00 0.00 54 ALA A CA 15
ATOM 15418 C C . ALA A 1 54 ? 21.332 -3.187 -7.785 1.00 0.00 54 ALA A C 15
ATOM 15419 O O . ALA A 1 54 ? 22.508 -2.903 -7.898 1.00 0.00 54 ALA A O 15
ATOM 15426 N N . GLU A 1 55 ? 20.890 -3.827 -6.736 1.00 0.00 55 GLU A N 15
ATOM 15427 C CA . GLU A 1 55 ? 21.835 -4.219 -5.653 1.00 0.00 55 GLU A CA 15
ATOM 15428 C C . GLU A 1 55 ? 23.014 -4.999 -6.241 1.00 0.00 55 GLU A C 15
ATOM 15429 O O . GLU A 1 55 ? 24.096 -5.018 -5.689 1.00 0.00 55 GLU A O 15
ATOM 15441 N N . GLU A 1 56 ? 22.813 -5.638 -7.361 1.00 0.00 56 GLU A N 15
ATOM 15442 C CA . GLU A 1 56 ? 23.925 -6.409 -7.987 1.00 0.00 56 GLU A CA 15
ATOM 15443 C C . GLU A 1 56 ? 24.919 -5.450 -8.647 1.00 0.00 56 GLU A C 15
ATOM 15444 O O . GLU A 1 56 ? 26.085 -5.755 -8.797 1.00 0.00 56 GLU A O 15
ATOM 15456 N N . GLU A 1 57 ? 24.465 -4.291 -9.040 1.00 0.00 57 GLU A N 15
ATOM 15457 C CA . GLU A 1 57 ? 25.382 -3.311 -9.689 1.00 0.00 57 GLU A CA 15
ATOM 15458 C C . GLU A 1 57 ? 26.301 -2.675 -8.643 1.00 0.00 57 GLU A C 15
ATOM 15459 O O . GLU A 1 57 ? 27.468 -2.445 -8.887 1.00 0.00 57 GLU A O 15
ATOM 15471 N N . GLU A 1 58 ? 25.784 -2.392 -7.477 1.00 0.00 58 GLU A N 15
ATOM 15472 C CA . GLU A 1 58 ? 26.631 -1.774 -6.419 1.00 0.00 58 GLU A CA 15
ATOM 15473 C C . GLU A 1 58 ? 27.899 -2.606 -6.206 1.00 0.00 58 GLU A C 15
ATOM 15474 O O . GLU A 1 58 ? 28.969 -2.080 -5.977 1.00 0.00 58 GLU A O 15
ATOM 15486 N N . LYS A 1 59 ? 27.785 -3.904 -6.283 1.00 0.00 59 LYS A N 15
ATOM 15487 C CA . LYS A 1 59 ? 28.984 -4.769 -6.089 1.00 0.00 59 LYS A CA 15
ATOM 15488 C C . LYS A 1 59 ? 29.885 -4.706 -7.325 1.00 0.00 59 LYS A C 15
ATOM 15489 O O . LYS A 1 59 ? 30.987 -5.217 -7.330 1.00 0.00 59 LYS A O 15
ATOM 15508 N N . LYS A 1 60 ? 29.422 -4.083 -8.375 1.00 0.00 60 LYS A N 15
ATOM 15509 C CA . LYS A 1 60 ? 30.252 -3.987 -9.611 1.00 0.00 60 LYS A CA 15
ATOM 15510 C C . LYS A 1 60 ? 31.665 -3.511 -9.264 1.00 0.00 60 LYS A C 15
ATOM 15511 O O . LYS A 1 60 ? 32.641 -3.978 -9.817 1.00 0.00 60 LYS A O 15
ATOM 15530 N N . LYS A 1 61 ? 31.783 -2.586 -8.352 1.00 0.00 61 LYS A N 15
ATOM 15531 C CA . LYS A 1 61 ? 33.132 -2.083 -7.970 1.00 0.00 61 LYS A CA 15
ATOM 15532 C C . LYS A 1 61 ? 34.008 -3.239 -7.479 1.00 0.00 61 LYS A C 15
ATOM 15533 O O . LYS A 1 61 ? 33.520 -4.223 -6.960 1.00 0.00 61 LYS A O 15
ATOM 15552 N N . LYS A 1 62 ? 35.299 -3.128 -7.638 1.00 0.00 62 LYS A N 15
ATOM 15553 C CA . LYS A 1 62 ? 36.202 -4.222 -7.179 1.00 0.00 62 LYS A CA 15
ATOM 15554 C C . LYS A 1 62 ? 35.809 -5.545 -7.841 1.00 0.00 62 LYS A C 15
ATOM 15555 O O . LYS A 1 62 ? 35.499 -6.514 -7.177 1.00 0.00 62 LYS A O 15
ATOM 15574 N N . GLU A 1 63 ? 35.819 -5.593 -9.145 1.00 0.00 63 GLU A N 15
ATOM 15575 C CA . GLU A 1 63 ? 35.445 -6.853 -9.848 1.00 0.00 63 GLU A CA 15
ATOM 15576 C C . GLU A 1 63 ? 36.390 -7.103 -11.026 1.00 0.00 63 GLU A C 15
ATOM 15577 O O . GLU A 1 63 ? 36.890 -6.180 -11.639 1.00 0.00 63 GLU A O 15
ATOM 15589 N N . GLY A 1 64 ? 36.639 -8.343 -11.347 1.00 0.00 64 GLY A N 15
ATOM 15590 C CA . GLY A 1 64 ? 37.552 -8.649 -12.485 1.00 0.00 64 GLY A CA 15
ATOM 15591 C C . GLY A 1 64 ? 38.524 -9.756 -12.075 1.00 0.00 64 GLY A C 15
ATOM 15592 O O . GLY A 1 64 ? 38.792 -9.960 -10.907 1.00 0.00 64 GLY A O 15
ATOM 15596 N N . GLU A 1 65 ? 39.056 -10.474 -13.026 1.00 0.00 65 GLU A N 15
ATOM 15597 C CA . GLU A 1 65 ? 40.011 -11.568 -12.690 1.00 0.00 65 GLU A CA 15
ATOM 15598 C C . GLU A 1 65 ? 41.314 -10.983 -12.140 1.00 0.00 65 GLU A C 15
ATOM 15599 O O . GLU A 1 65 ? 42.090 -11.663 -11.497 1.00 0.00 65 GLU A O 15
ATOM 15611 N N . SER A 1 66 ? 41.561 -9.725 -12.387 1.00 0.00 66 SER A N 15
ATOM 15612 C CA . SER A 1 66 ? 42.814 -9.096 -11.877 1.00 0.00 66 SER A CA 15
ATOM 15613 C C . SER A 1 66 ? 42.545 -7.650 -11.454 1.00 0.00 66 SER A C 15
ATOM 15614 O O . SER A 1 66 ? 41.877 -6.905 -12.143 1.00 0.00 66 SER A O 15
ATOM 15622 N N . ARG A 1 67 ? 43.061 -7.248 -10.324 1.00 0.00 67 ARG A N 15
ATOM 15623 C CA . ARG A 1 67 ? 42.836 -5.849 -9.858 1.00 0.00 67 ARG A CA 15
ATOM 15624 C C . ARG A 1 67 ? 43.341 -4.854 -10.905 1.00 0.00 67 ARG A C 15
ATOM 15625 O O . ARG A 1 67 ? 42.799 -3.778 -11.067 1.00 0.00 67 ARG A O 15
ATOM 15646 N N . ASN A 1 68 ? 44.377 -5.203 -11.619 1.00 0.00 68 ASN A N 15
ATOM 15647 C CA . ASN A 1 68 ? 44.915 -4.277 -12.655 1.00 0.00 68 ASN A CA 15
ATOM 15648 C C . ASN A 1 68 ? 44.319 -4.610 -14.026 1.00 0.00 68 ASN A C 15
ATOM 15649 O O . ASN A 1 68 ? 44.118 -5.785 -14.292 1.00 0.00 68 ASN A O 15
ATOM 15661 N N . GLU A 1 1 ? 8.322 16.223 9.855 1.00 0.00 1 GLU A N 16
ATOM 15662 C CA . GLU A 1 1 ? 8.278 14.989 9.019 1.00 0.00 1 GLU A CA 16
ATOM 15663 C C . GLU A 1 1 ? 9.653 14.717 8.403 1.00 0.00 1 GLU A C 16
ATOM 15664 O O . GLU A 1 1 ? 10.409 15.627 8.125 1.00 0.00 1 GLU A O 16
ATOM 15678 N N . SER A 1 2 ? 9.984 13.473 8.190 1.00 0.00 2 SER A N 16
ATOM 15679 C CA . SER A 1 2 ? 11.310 13.145 7.593 1.00 0.00 2 SER A CA 16
ATOM 15680 C C . SER A 1 2 ? 11.123 12.380 6.278 1.00 0.00 2 SER A C 16
ATOM 15681 O O . SER A 1 2 ? 10.231 11.566 6.145 1.00 0.00 2 SER A O 16
ATOM 15689 N N . GLY A 1 3 ? 11.958 12.636 5.308 1.00 0.00 3 GLY A N 16
ATOM 15690 C CA . GLY A 1 3 ? 11.827 11.924 4.006 1.00 0.00 3 GLY A CA 16
ATOM 15691 C C . GLY A 1 3 ? 12.390 10.507 4.139 1.00 0.00 3 GLY A C 16
ATOM 15692 O O . GLY A 1 3 ? 12.942 10.142 5.158 1.00 0.00 3 GLY A O 16
ATOM 15696 N N . LYS A 1 4 ? 12.254 9.707 3.117 1.00 0.00 4 LYS A N 16
ATOM 15697 C CA . LYS A 1 4 ? 12.782 8.314 3.186 1.00 0.00 4 LYS A CA 16
ATOM 15698 C C . LYS A 1 4 ? 12.194 7.585 4.397 1.00 0.00 4 LYS A C 16
ATOM 15699 O O . LYS A 1 4 ? 12.898 6.941 5.149 1.00 0.00 4 LYS A O 16
ATOM 15718 N N . ALA A 1 5 ? 10.906 7.678 4.590 1.00 0.00 5 ALA A N 16
ATOM 15719 C CA . ALA A 1 5 ? 10.275 6.990 5.753 1.00 0.00 5 ALA A CA 16
ATOM 15720 C C . ALA A 1 5 ? 10.394 5.472 5.594 1.00 0.00 5 ALA A C 16
ATOM 15721 O O . ALA A 1 5 ? 10.282 4.728 6.548 1.00 0.00 5 ALA A O 16
ATOM 15728 N N . THR A 1 6 ? 10.620 5.007 4.395 1.00 0.00 6 THR A N 16
ATOM 15729 C CA . THR A 1 6 ? 10.746 3.537 4.177 1.00 0.00 6 THR A CA 16
ATOM 15730 C C . THR A 1 6 ? 12.014 3.230 3.376 1.00 0.00 6 THR A C 16
ATOM 15731 O O . THR A 1 6 ? 12.593 4.100 2.755 1.00 0.00 6 THR A O 16
ATOM 15742 N N . SER A 1 7 ? 12.451 2.001 3.385 1.00 0.00 7 SER A N 16
ATOM 15743 C CA . SER A 1 7 ? 13.681 1.641 2.624 1.00 0.00 7 SER A CA 16
ATOM 15744 C C . SER A 1 7 ? 13.426 0.402 1.760 1.00 0.00 7 SER A C 16
ATOM 15745 O O . SER A 1 7 ? 12.912 -0.595 2.225 1.00 0.00 7 SER A O 16
ATOM 15753 N N . TYR A 1 8 ? 13.782 0.458 0.505 1.00 0.00 8 TYR A N 16
ATOM 15754 C CA . TYR A 1 8 ? 13.558 -0.716 -0.385 1.00 0.00 8 TYR A CA 16
ATOM 15755 C C . TYR A 1 8 ? 14.289 -1.944 0.164 1.00 0.00 8 TYR A C 16
ATOM 15756 O O . TYR A 1 8 ? 13.729 -3.018 0.265 1.00 0.00 8 TYR A O 16
ATOM 15774 N N . ALA A 1 9 ? 15.535 -1.794 0.523 1.00 0.00 9 ALA A N 16
ATOM 15775 C CA . ALA A 1 9 ? 16.297 -2.955 1.067 1.00 0.00 9 ALA A CA 16
ATOM 15776 C C . ALA A 1 9 ? 15.556 -3.559 2.262 1.00 0.00 9 ALA A C 16
ATOM 15777 O O . ALA A 1 9 ? 15.692 -4.728 2.563 1.00 0.00 9 ALA A O 16
ATOM 15784 N N . GLU A 1 10 ? 14.768 -2.772 2.942 1.00 0.00 10 GLU A N 16
ATOM 15785 C CA . GLU A 1 10 ? 14.013 -3.303 4.114 1.00 0.00 10 GLU A CA 16
ATOM 15786 C C . GLU A 1 10 ? 12.601 -3.700 3.682 1.00 0.00 10 GLU A C 16
ATOM 15787 O O . GLU A 1 10 ? 12.039 -4.663 4.164 1.00 0.00 10 GLU A O 16
ATOM 15799 N N . LEU A 1 11 ? 12.027 -2.965 2.770 1.00 0.00 11 LEU A N 16
ATOM 15800 C CA . LEU A 1 11 ? 10.656 -3.296 2.293 1.00 0.00 11 LEU A CA 16
ATOM 15801 C C . LEU A 1 11 ? 10.702 -4.542 1.412 1.00 0.00 11 LEU A C 16
ATOM 15802 O O . LEU A 1 11 ? 10.165 -5.578 1.750 1.00 0.00 11 LEU A O 16
ATOM 15818 N N . CYS A 1 12 ? 11.350 -4.450 0.286 1.00 0.00 12 CYS A N 16
ATOM 15819 C CA . CYS A 1 12 ? 11.447 -5.630 -0.617 1.00 0.00 12 CYS A CA 16
ATOM 15820 C C . CYS A 1 12 ? 12.216 -6.752 0.084 1.00 0.00 12 CYS A C 16
ATOM 15821 O O . CYS A 1 12 ? 12.232 -7.881 -0.362 1.00 0.00 12 CYS A O 16
ATOM 15828 N N . ASN A 1 13 ? 12.847 -6.444 1.183 1.00 0.00 13 ASN A N 16
ATOM 15829 C CA . ASN A 1 13 ? 13.611 -7.485 1.926 1.00 0.00 13 ASN A CA 16
ATOM 15830 C C . ASN A 1 13 ? 12.805 -8.781 1.984 1.00 0.00 13 ASN A C 16
ATOM 15831 O O . ASN A 1 13 ? 13.302 -9.850 1.694 1.00 0.00 13 ASN A O 16
ATOM 15842 N N . GLU A 1 14 ? 11.560 -8.694 2.357 1.00 0.00 14 GLU A N 16
ATOM 15843 C CA . GLU A 1 14 ? 10.717 -9.921 2.431 1.00 0.00 14 GLU A CA 16
ATOM 15844 C C . GLU A 1 14 ? 10.871 -10.746 1.149 1.00 0.00 14 GLU A C 16
ATOM 15845 O O . GLU A 1 14 ? 10.616 -11.934 1.130 1.00 0.00 14 GLU A O 16
ATOM 15857 N N . TYR A 1 15 ? 11.285 -10.126 0.076 1.00 0.00 15 TYR A N 16
ATOM 15858 C CA . TYR A 1 15 ? 11.452 -10.876 -1.200 1.00 0.00 15 TYR A CA 16
ATOM 15859 C C . TYR A 1 15 ? 12.878 -11.419 -1.319 1.00 0.00 15 TYR A C 16
ATOM 15860 O O . TYR A 1 15 ? 13.170 -12.231 -2.175 1.00 0.00 15 TYR A O 16
ATOM 15878 N N . ARG A 1 16 ? 13.769 -10.989 -0.468 1.00 0.00 16 ARG A N 16
ATOM 15879 C CA . ARG A 1 16 ? 15.1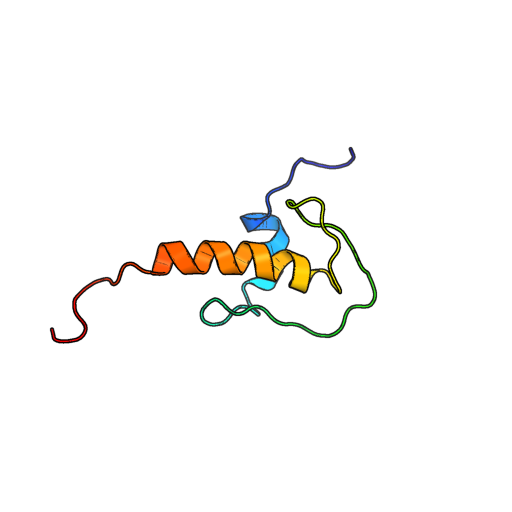65 -11.501 -0.545 1.00 0.00 16 ARG A CA 16
ATOM 15880 C C . ARG A 1 16 ? 15.165 -13.019 -0.359 1.00 0.00 16 ARG A C 16
ATOM 15881 O O . ARG A 1 16 ? 16.028 -13.714 -0.855 1.00 0.00 16 ARG A O 16
ATOM 15902 N N . LYS A 1 17 ? 14.186 -13.539 0.329 1.00 0.00 17 LYS A N 16
ATOM 15903 C CA . LYS A 1 17 ? 14.117 -15.013 0.516 1.00 0.00 17 LYS A CA 16
ATOM 15904 C C . LYS A 1 17 ? 13.585 -15.648 -0.770 1.00 0.00 17 LYS A C 16
ATOM 15905 O O . LYS A 1 17 ? 13.498 -16.853 -0.898 1.00 0.00 17 LYS A O 16
ATOM 15924 N N . LEU A 1 18 ? 13.238 -14.830 -1.729 1.00 0.00 18 LEU A N 16
ATOM 15925 C CA . LEU A 1 18 ? 12.719 -15.350 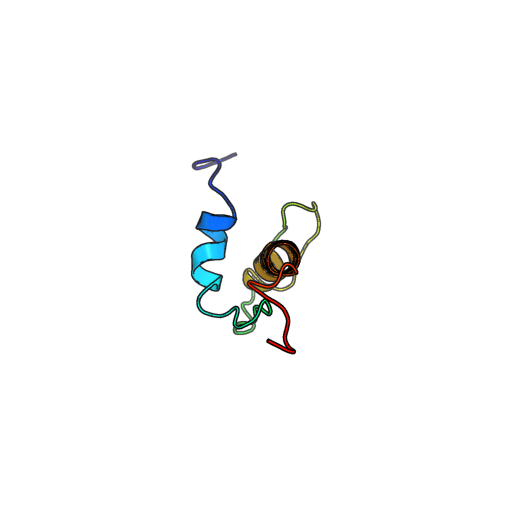-3.021 1.00 0.00 18 LEU A CA 16
ATOM 15926 C C . LEU A 1 18 ? 13.780 -15.151 -4.106 1.00 0.00 18 LEU A C 16
ATOM 15927 O O . LEU A 1 18 ? 13.761 -15.793 -5.137 1.00 0.00 18 LEU A O 16
ATOM 15943 N N . VAL A 1 19 ? 14.710 -14.262 -3.873 1.00 0.00 19 VAL A N 16
ATOM 15944 C CA . VAL A 1 19 ? 15.782 -14.011 -4.877 1.00 0.00 19 VAL A CA 16
ATOM 15945 C C . VAL A 1 19 ? 16.841 -15.116 -4.805 1.00 0.00 19 VAL A C 16
ATOM 15946 O O . VAL A 1 19 ? 17.249 -15.528 -3.737 1.00 0.00 19 VAL A O 16
ATOM 15959 N N . ARG A 1 20 ? 17.291 -15.597 -5.932 1.00 0.00 20 ARG A N 16
ATOM 15960 C CA . ARG A 1 20 ? 18.326 -16.673 -5.925 1.00 0.00 20 ARG A CA 16
ATOM 15961 C C . ARG A 1 20 ? 19.722 -16.059 -6.088 1.00 0.00 20 ARG A C 16
ATOM 15962 O O . ARG A 1 20 ? 20.326 -15.607 -5.136 1.00 0.00 20 ARG A O 16
ATOM 15983 N N . ASN A 1 21 ? 20.234 -16.028 -7.290 1.00 0.00 21 ASN A N 16
ATOM 15984 C CA . ASN A 1 21 ? 21.582 -15.432 -7.516 1.00 0.00 21 ASN A CA 16
ATOM 15985 C C . ASN A 1 21 ? 21.499 -14.418 -8.657 1.00 0.00 21 ASN A C 16
ATOM 15986 O O . ASN A 1 21 ? 22.272 -14.449 -9.593 1.00 0.00 21 ASN A O 16
ATOM 15997 N N . GLY A 1 22 ? 20.551 -13.525 -8.585 1.00 0.00 22 GLY A N 16
ATOM 15998 C CA . GLY A 1 22 ? 20.391 -12.510 -9.663 1.00 0.00 22 GLY A CA 16
ATOM 15999 C C . GLY A 1 22 ? 18.971 -12.603 -10.228 1.00 0.00 22 GLY A C 16
ATOM 16000 O O . GLY A 1 22 ? 18.636 -11.959 -11.203 1.00 0.00 22 GLY A O 16
ATOM 16004 N N . LYS A 1 23 ? 18.131 -13.402 -9.622 1.00 0.00 23 LYS A N 16
ATOM 16005 C CA . LYS A 1 23 ? 16.732 -13.542 -10.118 1.00 0.00 23 LYS A CA 16
ATOM 16006 C C . LYS A 1 23 ? 15.752 -13.427 -8.948 1.00 0.00 23 LYS A C 16
ATOM 16007 O O . LYS A 1 23 ? 16.108 -13.645 -7.807 1.00 0.00 23 LYS A O 16
ATOM 16026 N N . LEU A 1 24 ? 14.521 -13.095 -9.219 1.00 0.00 24 LEU A N 16
ATOM 16027 C CA . LEU A 1 24 ? 13.522 -12.977 -8.117 1.00 0.00 24 LEU A CA 16
ATOM 16028 C C . LEU A 1 24 ? 12.387 -13.981 -8.329 1.00 0.00 24 LEU A C 16
ATOM 16029 O O . LEU A 1 24 ? 11.897 -14.156 -9.428 1.00 0.00 24 LEU A O 16
ATOM 16045 N N . ALA A 1 25 ? 11.967 -14.647 -7.288 1.00 0.00 25 ALA A N 16
ATOM 16046 C CA . ALA A 1 25 ? 10.866 -15.644 -7.436 1.00 0.00 25 ALA A CA 16
ATOM 16047 C C . ALA A 1 25 ? 9.549 -15.063 -6.914 1.00 0.00 25 ALA A C 16
ATOM 16048 O O . ALA A 1 25 ? 9.377 -14.855 -5.730 1.00 0.00 25 ALA A O 16
ATOM 16055 N N . CYS A 1 26 ? 8.615 -14.804 -7.788 1.00 0.00 26 CYS A N 16
ATOM 16056 C CA . CYS A 1 26 ? 7.309 -14.242 -7.342 1.00 0.00 26 CYS A CA 16
ATOM 16057 C C . CYS A 1 26 ? 6.238 -14.476 -8.410 1.00 0.00 26 CYS A C 16
ATOM 16058 O O . CYS A 1 26 ? 6.449 -15.197 -9.366 1.00 0.00 26 CYS A O 16
ATOM 16065 N N . THR A 1 27 ? 5.092 -13.874 -8.255 1.00 0.00 27 THR A N 16
ATOM 16066 C CA . THR A 1 27 ? 4.007 -14.063 -9.263 1.00 0.00 27 THR A CA 16
ATOM 16067 C C . THR A 1 27 ? 3.242 -12.753 -9.470 1.00 0.00 27 THR A C 16
ATOM 16068 O O . THR A 1 27 ? 3.611 -11.719 -8.949 1.00 0.00 27 THR A O 16
ATOM 16079 N N . ARG A 1 28 ? 2.182 -12.788 -10.230 1.00 0.00 28 ARG A N 16
ATOM 16080 C CA . ARG A 1 28 ? 1.396 -11.544 -10.471 1.00 0.00 28 ARG A CA 16
ATOM 16081 C C . ARG A 1 28 ? 0.983 -10.912 -9.139 1.00 0.00 28 ARG A C 16
ATOM 16082 O O . ARG A 1 28 ? 0.969 -9.707 -8.991 1.00 0.00 28 ARG A O 16
ATOM 16103 N N . GLU A 1 29 ? 0.648 -11.717 -8.167 1.00 0.00 29 GLU A N 16
ATOM 16104 C CA . GLU A 1 29 ? 0.239 -11.160 -6.846 1.00 0.00 29 GLU A CA 16
ATOM 16105 C C . GLU A 1 29 ? -0.925 -10.180 -7.022 1.00 0.00 29 GLU A C 16
ATOM 16106 O O . GLU A 1 29 ? -1.195 -9.713 -8.110 1.00 0.00 29 GLU A O 16
ATOM 16118 N N . ASN A 1 30 ? -1.615 -9.866 -5.959 1.00 0.00 30 ASN A N 16
ATOM 16119 C CA . ASN A 1 30 ? -2.760 -8.916 -6.068 1.00 0.00 30 ASN A CA 16
ATOM 16120 C C . ASN A 1 30 ? -2.463 -7.638 -5.280 1.00 0.00 30 ASN A C 16
ATOM 16121 O O . ASN A 1 30 ? -3.190 -7.269 -4.379 1.00 0.00 30 ASN A O 16
ATOM 16132 N N . ASP A 1 31 ? -1.400 -6.958 -5.613 1.00 0.00 31 ASP A N 16
ATOM 16133 C CA . ASP A 1 31 ? -1.056 -5.704 -4.883 1.00 0.00 31 ASP A CA 16
ATOM 16134 C C . ASP A 1 31 ? -0.204 -4.791 -5.773 1.00 0.00 31 ASP A C 16
ATOM 16135 O O . ASP A 1 31 ? 1.000 -4.728 -5.617 1.00 0.00 31 ASP A O 16
ATOM 16144 N N . PRO A 1 32 ? -0.856 -4.108 -6.682 1.00 0.00 32 PRO A N 16
ATOM 16145 C CA . PRO A 1 32 ? -0.147 -3.192 -7.604 1.00 0.00 32 PRO A CA 16
ATOM 16146 C C . PRO A 1 32 ? 0.533 -2.066 -6.823 1.00 0.00 32 PRO A C 16
ATOM 16147 O O . PRO A 1 32 ? 0.084 -1.667 -5.767 1.00 0.00 32 PRO A O 16
ATOM 16158 N N . ILE A 1 33 ? 1.613 -1.551 -7.340 1.00 0.00 33 ILE A N 16
ATOM 16159 C CA . ILE A 1 33 ? 2.329 -0.447 -6.634 1.00 0.00 33 ILE A CA 16
ATOM 16160 C C . ILE A 1 33 ? 3.056 0.441 -7.647 1.00 0.00 33 ILE A C 16
ATOM 16161 O O . ILE A 1 33 ? 2.812 0.378 -8.836 1.00 0.00 33 ILE A O 16
ATOM 16177 N N . GLN A 1 34 ? 3.949 1.267 -7.180 1.00 0.00 34 GLN A N 16
ATOM 16178 C CA . GLN A 1 34 ? 4.699 2.162 -8.107 1.00 0.00 34 GLN A CA 16
ATOM 16179 C C . GLN A 1 34 ? 6.182 2.190 -7.726 1.00 0.00 34 GLN A C 16
ATOM 16180 O O . GLN A 1 34 ? 6.538 2.064 -6.572 1.00 0.00 34 GLN A O 16
ATOM 16194 N N . GLY A 1 35 ? 7.049 2.357 -8.687 1.00 0.00 35 GLY A N 16
ATOM 16195 C CA . GLY A 1 35 ? 8.506 2.393 -8.378 1.00 0.00 35 GLY A CA 16
ATOM 16196 C C . GLY A 1 35 ? 8.903 3.815 -7.964 1.00 0.00 35 GLY A C 16
ATOM 16197 O O . GLY A 1 35 ? 8.141 4.743 -8.143 1.00 0.00 35 GLY A O 16
ATOM 16201 N N . PRO A 1 36 ? 10.091 3.942 -7.423 1.00 0.00 36 PRO A N 16
ATOM 16202 C CA . PRO A 1 36 ? 10.589 5.265 -6.982 1.00 0.00 36 PRO A CA 16
ATOM 16203 C C . PRO A 1 36 ? 10.677 6.230 -8.168 1.00 0.00 36 PRO A C 16
ATOM 16204 O O . PRO A 1 36 ? 10.717 7.432 -8.000 1.00 0.00 36 PRO A O 16
ATOM 16215 N N . ASP A 1 37 ? 10.704 5.712 -9.365 1.00 0.00 37 ASP A N 16
ATOM 16216 C CA . ASP A 1 37 ? 10.787 6.601 -10.560 1.00 0.00 37 ASP A CA 16
ATOM 16217 C C . ASP A 1 37 ? 9.385 7.016 -11.005 1.00 0.00 37 ASP A C 16
ATOM 16218 O O . ASP A 1 37 ? 9.187 7.490 -12.106 1.00 0.00 37 ASP A O 16
ATOM 16227 N N . GLY A 1 38 ? 8.411 6.846 -10.156 1.00 0.00 38 GLY A N 16
ATOM 16228 C CA . GLY A 1 38 ? 7.024 7.232 -10.528 1.00 0.00 38 GLY A CA 16
ATOM 16229 C C . GLY A 1 38 ? 6.474 6.239 -11.556 1.00 0.00 38 GLY A C 16
ATOM 16230 O O . GLY A 1 38 ? 5.439 6.459 -12.152 1.00 0.00 38 GLY A O 16
ATOM 16234 N N . LYS A 1 39 ? 7.160 5.149 -11.766 1.00 0.00 39 LYS A N 16
ATOM 16235 C CA . LYS A 1 39 ? 6.676 4.144 -12.756 1.00 0.00 39 LYS A CA 16
ATOM 16236 C C . LYS A 1 39 ? 5.837 3.072 -12.056 1.00 0.00 39 LYS A C 16
ATOM 16237 O O . LYS A 1 39 ? 5.878 2.927 -10.851 1.00 0.00 39 LYS A O 16
ATOM 16256 N N . VAL A 1 40 ? 5.075 2.320 -12.803 1.00 0.00 40 VAL A N 16
ATOM 16257 C CA . VAL A 1 40 ? 4.235 1.257 -12.179 1.00 0.00 40 VAL A CA 16
ATOM 16258 C C . VAL A 1 40 ? 4.730 -0.127 -12.606 1.00 0.00 40 VAL A C 16
ATOM 16259 O O . VAL A 1 40 ? 5.298 -0.293 -13.668 1.00 0.00 40 VAL A O 16
ATOM 16272 N N . HIS A 1 41 ? 4.522 -1.121 -11.787 1.00 0.00 41 HIS A N 16
ATOM 16273 C CA . HIS A 1 41 ? 4.983 -2.493 -12.147 1.00 0.00 41 HIS A CA 16
ATOM 16274 C C . HIS A 1 41 ? 3.860 -3.507 -11.911 1.00 0.00 41 HIS A C 16
ATOM 16275 O O . HIS A 1 41 ? 2.786 -3.166 -11.460 1.00 0.00 41 HIS A O 16
ATOM 16289 N N . GLY A 1 42 ? 4.103 -4.754 -12.213 1.00 0.00 42 GLY A N 16
ATOM 16290 C CA . GLY A 1 42 ? 3.050 -5.788 -12.007 1.00 0.00 42 GLY A CA 16
ATOM 16291 C C . GLY A 1 42 ? 2.657 -5.828 -10.529 1.00 0.00 42 GLY A C 16
ATOM 16292 O O . GLY A 1 42 ? 1.529 -5.553 -10.169 1.00 0.00 42 GLY A O 16
ATOM 16296 N N . ASN A 1 43 ? 3.579 -6.168 -9.668 1.00 0.00 43 ASN A N 16
ATOM 16297 C CA . ASN A 1 43 ? 3.254 -6.226 -8.214 1.00 0.00 43 ASN A CA 16
ATOM 16298 C C . ASN A 1 43 ? 4.462 -5.793 -7.382 1.00 0.00 43 ASN A C 16
ATOM 16299 O O . ASN A 1 43 ? 5.420 -5.245 -7.890 1.00 0.00 43 ASN A O 16
ATOM 16310 N N . THR A 1 44 ? 4.418 -6.036 -6.102 1.00 0.00 44 THR A N 16
ATOM 16311 C CA . THR A 1 44 ? 5.558 -5.644 -5.224 1.00 0.00 44 THR A CA 16
ATOM 16312 C C . THR A 1 44 ? 6.833 -6.365 -5.656 1.00 0.00 44 THR A C 16
ATOM 16313 O O . THR A 1 44 ? 7.927 -5.859 -5.494 1.00 0.00 44 THR A O 16
ATOM 16324 N N . CYS A 1 45 ? 6.710 -7.540 -6.213 1.00 0.00 45 CYS A N 16
ATOM 16325 C CA . CYS A 1 45 ? 7.932 -8.269 -6.657 1.00 0.00 45 CYS A CA 16
ATOM 16326 C C . CYS A 1 45 ? 8.548 -7.541 -7.850 1.00 0.00 45 CYS A C 16
ATOM 16327 O O . CYS A 1 45 ? 9.693 -7.141 -7.816 1.00 0.00 45 CYS A O 16
ATOM 16334 N N . SER A 1 46 ? 7.790 -7.351 -8.901 1.00 0.00 46 SER A N 16
ATOM 16335 C CA . SER A 1 46 ? 8.337 -6.626 -10.084 1.00 0.00 46 SER A CA 16
ATOM 16336 C C . SER A 1 46 ? 9.119 -5.411 -9.591 1.00 0.00 46 SER A C 16
ATOM 16337 O O . SER A 1 46 ? 10.190 -5.104 -10.075 1.00 0.00 46 SER A O 16
ATOM 16345 N N . MET A 1 47 ? 8.598 -4.739 -8.602 1.00 0.00 47 MET A N 16
ATOM 16346 C CA . MET A 1 47 ? 9.315 -3.564 -8.038 1.00 0.00 47 MET A CA 16
ATOM 16347 C C . MET A 1 47 ? 10.555 -4.064 -7.304 1.00 0.00 47 MET A C 16
ATOM 16348 O O . MET A 1 47 ? 11.619 -3.482 -7.368 1.00 0.00 47 MET A O 16
ATOM 16362 N N . CYS A 1 48 ? 10.408 -5.158 -6.614 1.00 0.00 48 CYS A N 16
ATOM 16363 C CA . CYS A 1 48 ? 11.555 -5.745 -5.866 1.00 0.00 48 CYS A CA 16
ATOM 16364 C C . CYS A 1 48 ? 12.581 -6.319 -6.849 1.00 0.00 48 CYS A C 16
ATOM 16365 O O . CYS A 1 48 ? 13.766 -6.328 -6.586 1.00 0.00 48 CYS A O 16
ATOM 16372 N N . GLU A 1 49 ? 12.140 -6.784 -7.989 1.00 0.00 49 GLU A N 16
ATOM 16373 C CA . GLU A 1 49 ? 13.104 -7.335 -8.986 1.00 0.00 49 GLU A CA 16
ATOM 16374 C C . GLU A 1 49 ? 14.048 -6.223 -9.443 1.00 0.00 49 GLU A C 16
ATOM 16375 O O . GLU A 1 49 ? 15.245 -6.408 -9.534 1.00 0.00 49 GLU A O 16
ATOM 16387 N N . VAL A 1 50 ? 13.518 -5.060 -9.714 1.00 0.00 50 VAL A N 16
ATOM 16388 C CA . VAL A 1 50 ? 14.385 -3.930 -10.144 1.00 0.00 50 VAL A CA 16
ATOM 16389 C C . VAL A 1 50 ? 15.367 -3.613 -9.026 1.00 0.00 50 VAL A C 16
ATOM 16390 O O . VAL A 1 50 ? 16.566 -3.566 -9.220 1.00 0.00 50 VAL A O 16
ATOM 16403 N N . PHE A 1 51 ? 14.857 -3.413 -7.847 1.00 0.00 51 PHE A N 16
ATOM 16404 C CA . PHE A 1 51 ? 15.743 -3.116 -6.693 1.00 0.00 51 PHE A CA 16
ATOM 16405 C C . PHE A 1 51 ? 16.744 -4.258 -6.531 1.00 0.00 51 PHE A C 16
ATOM 16406 O O . PHE A 1 51 ? 17.923 -4.047 -6.326 1.00 0.00 51 PHE A O 16
ATOM 16423 N N . PHE A 1 52 ? 16.275 -5.468 -6.639 1.00 0.00 52 PHE A N 16
ATOM 16424 C CA . PHE A 1 52 ? 17.186 -6.638 -6.512 1.00 0.00 52 PHE A CA 16
ATOM 16425 C C . PHE A 1 52 ? 18.204 -6.620 -7.654 1.00 0.00 52 PHE A C 16
ATOM 16426 O O . PHE A 1 52 ? 19.370 -6.904 -7.465 1.00 0.00 52 PHE A O 16
ATOM 16443 N N . GLN A 1 53 ? 17.770 -6.279 -8.836 1.00 0.00 53 GLN A N 16
ATOM 16444 C CA . GLN A 1 53 ? 18.713 -6.230 -9.989 1.00 0.00 53 GLN A CA 16
ATOM 16445 C C . GLN A 1 53 ? 19.777 -5.162 -9.737 1.00 0.00 53 GLN A C 16
ATOM 16446 O O . GLN A 1 53 ? 20.959 -5.397 -9.892 1.00 0.00 53 GLN A O 16
ATOM 16460 N N . ALA A 1 54 ? 19.362 -3.989 -9.346 1.00 0.00 54 ALA A N 16
ATOM 16461 C CA . ALA A 1 54 ? 20.345 -2.900 -9.077 1.00 0.00 54 ALA A CA 16
ATOM 16462 C C . ALA A 1 54 ? 21.349 -3.352 -8.014 1.00 0.00 54 ALA A C 16
ATOM 16463 O O . ALA A 1 54 ? 22.513 -3.006 -8.060 1.00 0.00 54 ALA A O 16
ATOM 16470 N N . GLU A 1 55 ? 20.909 -4.125 -7.059 1.00 0.00 55 GLU A N 16
ATOM 16471 C CA . GLU A 1 55 ? 21.843 -4.600 -5.997 1.00 0.00 55 GLU A CA 16
ATOM 16472 C C . GLU A 1 55 ? 22.881 -5.550 -6.598 1.00 0.00 55 GLU A C 16
ATOM 16473 O O . GLU A 1 55 ? 23.953 -5.737 -6.058 1.00 0.00 55 GLU A O 16
ATOM 16485 N N . GLU A 1 56 ? 22.571 -6.150 -7.716 1.00 0.00 56 GLU A N 16
ATOM 16486 C CA . GLU A 1 56 ? 23.539 -7.086 -8.354 1.00 0.00 56 GLU A CA 16
ATOM 16487 C C . GLU A 1 56 ? 24.721 -6.306 -8.934 1.00 0.00 56 GLU A C 16
ATOM 16488 O O . GLU A 1 56 ? 25.837 -6.787 -8.972 1.00 0.00 56 GLU A O 16
ATOM 16500 N N . GLU A 1 57 ? 24.487 -5.104 -9.387 1.00 0.00 57 GLU A N 16
ATOM 16501 C CA . GLU A 1 57 ? 25.597 -4.294 -9.963 1.00 0.00 57 GLU A CA 16
ATOM 16502 C C . GLU A 1 57 ? 26.598 -3.916 -8.869 1.00 0.00 57 GLU A C 16
ATOM 16503 O O . GLU A 1 57 ? 27.794 -3.928 -9.077 1.00 0.00 57 GLU A O 16
ATOM 16515 N N . GLU A 1 58 ? 26.117 -3.581 -7.703 1.00 0.00 58 GLU A N 16
ATOM 16516 C CA . GLU A 1 58 ? 27.042 -3.203 -6.596 1.00 0.00 58 GLU A CA 16
ATOM 16517 C C . GLU A 1 58 ? 28.079 -4.308 -6.374 1.00 0.00 58 GLU A C 16
ATOM 16518 O O . GLU A 1 58 ? 29.228 -4.045 -6.082 1.00 0.00 58 GLU A O 16
ATOM 16530 N N . LYS A 1 59 ? 27.681 -5.543 -6.512 1.00 0.00 59 LYS A N 16
ATOM 16531 C CA . LYS A 1 59 ? 28.644 -6.664 -6.309 1.00 0.00 59 LYS A CA 16
ATOM 16532 C C . LYS A 1 59 ? 29.518 -6.838 -7.554 1.00 0.00 59 LYS A C 16
ATOM 16533 O O . LYS A 1 59 ? 30.419 -7.653 -7.583 1.00 0.00 59 LYS A O 16
ATOM 16552 N N . LYS A 1 60 ? 29.263 -6.075 -8.581 1.00 0.00 60 LYS A N 16
ATOM 16553 C CA . LYS A 1 60 ? 30.081 -6.196 -9.822 1.00 0.00 60 LYS A CA 16
ATOM 16554 C C . LYS A 1 60 ? 31.570 -6.085 -9.486 1.00 0.00 60 LYS A C 16
ATOM 16555 O O . LYS A 1 60 ? 32.400 -6.753 -10.071 1.00 0.00 60 LYS A O 16
ATOM 16574 N N . LYS A 1 61 ? 31.915 -5.246 -8.548 1.00 0.00 61 LYS A N 16
ATOM 16575 C CA . LYS A 1 61 ? 33.351 -5.093 -8.175 1.00 0.00 61 LYS A CA 16
ATOM 16576 C C . LYS A 1 61 ? 33.956 -6.458 -7.835 1.00 0.00 61 LYS A C 16
ATOM 16577 O O . LYS A 1 61 ? 35.127 -6.699 -8.051 1.00 0.00 61 LYS A O 16
ATOM 16596 N N . LYS A 1 62 ? 33.166 -7.351 -7.303 1.00 0.00 62 LYS A N 16
ATOM 16597 C CA . LYS A 1 62 ? 33.697 -8.699 -6.949 1.00 0.00 62 LYS A CA 16
ATOM 16598 C C . LYS A 1 62 ? 34.019 -9.490 -8.219 1.00 0.00 62 LYS A C 16
ATOM 16599 O O . LYS A 1 62 ? 34.783 -10.434 -8.197 1.00 0.00 62 LYS A O 16
ATOM 16618 N N . GLU A 1 63 ? 33.443 -9.112 -9.328 1.00 0.00 63 GLU A N 16
ATOM 16619 C CA . GLU A 1 63 ? 33.718 -9.844 -10.597 1.00 0.00 63 GLU A CA 16
ATOM 16620 C C . GLU A 1 63 ? 35.049 -9.382 -11.197 1.00 0.00 63 GLU A C 16
ATOM 16621 O O . GLU A 1 63 ? 35.625 -10.044 -12.037 1.00 0.00 63 GLU A O 16
ATOM 16633 N N . GLY A 1 64 ? 35.541 -8.252 -10.771 1.00 0.00 64 GLY A N 16
ATOM 16634 C CA . GLY A 1 64 ? 36.834 -7.749 -11.317 1.00 0.00 64 GLY A CA 16
ATOM 16635 C C . GLY A 1 64 ? 36.650 -7.358 -12.784 1.00 0.00 64 GLY A C 16
ATOM 16636 O O . GLY A 1 64 ? 35.544 -7.211 -13.263 1.00 0.00 64 GLY A O 16
ATOM 16640 N N . GLU A 1 65 ? 37.727 -7.188 -13.502 1.00 0.00 65 GLU A N 16
ATOM 16641 C CA . GLU A 1 65 ? 37.613 -6.806 -14.939 1.00 0.00 65 GLU A CA 16
ATOM 16642 C C . GLU A 1 65 ? 37.169 -8.011 -15.773 1.00 0.00 65 GLU A C 16
ATOM 16643 O O . GLU A 1 65 ? 37.782 -9.061 -15.741 1.00 0.00 65 GLU A O 16
ATOM 16655 N N . SER A 1 66 ? 36.108 -7.870 -16.520 1.00 0.00 66 SER A N 16
ATOM 16656 C CA . SER A 1 66 ? 35.627 -9.008 -17.355 1.00 0.00 66 SER A CA 16
ATOM 16657 C C . SER A 1 66 ? 36.107 -8.843 -18.799 1.00 0.00 66 SER A C 16
ATOM 16658 O O . SER A 1 66 ? 36.178 -9.794 -19.553 1.00 0.00 66 SER A O 16
ATOM 16666 N N . ARG A 1 67 ? 36.441 -7.643 -19.191 1.00 0.00 67 ARG A N 16
ATOM 16667 C CA . ARG A 1 67 ? 36.916 -7.419 -20.587 1.00 0.00 67 ARG A CA 16
ATOM 16668 C C . ARG A 1 67 ? 37.930 -6.274 -20.622 1.00 0.00 67 ARG A C 16
ATOM 16669 O O . ARG A 1 67 ? 37.780 -5.278 -19.942 1.00 0.00 67 ARG A O 16
ATOM 16690 N N . ASN A 1 68 ? 38.963 -6.406 -21.410 1.00 0.00 68 ASN A N 16
ATOM 16691 C CA . ASN A 1 68 ? 39.985 -5.324 -21.487 1.00 0.00 68 ASN A CA 16
ATOM 16692 C C . ASN A 1 68 ? 40.383 -5.076 -22.945 1.00 0.00 68 ASN A C 16
ATOM 16693 O O . ASN A 1 68 ? 39.772 -5.674 -23.815 1.00 0.00 68 ASN A O 16
ATOM 16705 N N . GLU A 1 1 ? 20.857 14.743 6.503 1.00 0.00 1 GLU A N 17
ATOM 16706 C CA . GLU A 1 1 ? 20.442 13.362 6.119 1.00 0.00 1 GLU A CA 17
ATOM 16707 C C . GLU A 1 1 ? 19.008 13.370 5.582 1.00 0.00 1 GLU A C 17
ATOM 16708 O O . GLU A 1 1 ? 18.069 13.667 6.294 1.00 0.00 1 GLU A O 17
ATOM 16722 N N . SER A 1 2 ? 18.833 13.048 4.329 1.00 0.00 2 SER A N 17
ATOM 16723 C CA . SER A 1 2 ? 17.460 13.037 3.747 1.00 0.00 2 SER A CA 17
ATOM 16724 C C . SER A 1 2 ? 17.094 11.626 3.280 1.00 0.00 2 SER A C 17
ATOM 16725 O O . SER A 1 2 ? 17.903 10.719 3.323 1.00 0.00 2 SER A O 17
ATOM 16733 N N . GLY A 1 3 ? 15.884 11.433 2.835 1.00 0.00 3 GLY A N 17
ATOM 16734 C CA . GLY A 1 3 ? 15.468 10.081 2.366 1.00 0.00 3 GLY A CA 17
ATOM 16735 C C . GLY A 1 3 ? 14.038 9.796 2.833 1.00 0.00 3 GLY A C 17
ATOM 16736 O O . GLY A 1 3 ? 13.399 10.627 3.448 1.00 0.00 3 GLY A O 17
ATOM 16740 N N . LYS A 1 4 ? 13.531 8.629 2.544 1.00 0.00 4 LYS A N 17
ATOM 16741 C CA . LYS A 1 4 ? 12.142 8.294 2.971 1.00 0.00 4 LYS A CA 17
ATOM 16742 C C . LYS A 1 4 ? 12.166 7.528 4.298 1.00 0.00 4 LYS A C 17
ATOM 16743 O O . LYS A 1 4 ? 13.176 6.978 4.689 1.00 0.00 4 LYS A O 17
ATOM 16762 N N . ALA A 1 5 ? 11.062 7.490 4.991 1.00 0.00 5 ALA A N 17
ATOM 16763 C CA . ALA A 1 5 ? 11.022 6.761 6.292 1.00 0.00 5 ALA A CA 17
ATOM 16764 C C . ALA A 1 5 ? 11.197 5.257 6.063 1.00 0.00 5 ALA A C 17
ATOM 16765 O O . ALA A 1 5 ? 11.610 4.530 6.945 1.00 0.00 5 ALA A O 17
ATOM 16772 N N . THR A 1 6 ? 10.884 4.784 4.887 1.00 0.00 6 THR A N 17
ATOM 16773 C CA . THR A 1 6 ? 11.031 3.327 4.606 1.00 0.00 6 THR A CA 17
ATOM 16774 C C . THR A 1 6 ? 12.279 3.074 3.756 1.00 0.00 6 THR A C 17
ATOM 16775 O O . THR A 1 6 ? 12.846 3.984 3.183 1.00 0.00 6 THR A O 17
ATOM 16786 N N . SER A 1 7 ? 12.709 1.847 3.667 1.00 0.00 7 SER A N 17
ATOM 16787 C CA . SER A 1 7 ? 13.918 1.536 2.853 1.00 0.00 7 SER A CA 17
ATOM 16788 C C . SER A 1 7 ? 13.702 0.247 2.057 1.00 0.00 7 SER A C 17
ATOM 16789 O O . SER A 1 7 ? 13.360 -0.781 2.606 1.00 0.00 7 SER A O 17
ATOM 16797 N N . TYR A 1 8 ? 13.900 0.294 0.768 1.00 0.00 8 TYR A N 17
ATOM 16798 C CA . TYR A 1 8 ? 13.706 -0.929 -0.062 1.00 0.00 8 TYR A CA 17
ATOM 16799 C C . TYR A 1 8 ? 14.549 -2.081 0.490 1.00 0.00 8 TYR A C 17
ATOM 16800 O O . TYR A 1 8 ? 14.081 -3.193 0.632 1.00 0.00 8 TYR A O 17
ATOM 16818 N N . ALA A 1 9 ? 15.790 -1.825 0.803 1.00 0.00 9 ALA A N 17
ATOM 16819 C CA . ALA A 1 9 ? 16.656 -2.908 1.347 1.00 0.00 9 ALA A CA 17
ATOM 16820 C C . ALA A 1 9 ? 15.948 -3.610 2.508 1.00 0.00 9 ALA A C 17
ATOM 16821 O O . ALA A 1 9 ? 16.161 -4.778 2.765 1.00 0.00 9 ALA A O 17
ATOM 16828 N N . GLU A 1 10 ? 15.097 -2.905 3.203 1.00 0.00 10 GLU A N 17
ATOM 16829 C CA . GLU A 1 10 ? 14.361 -3.530 4.339 1.00 0.00 10 GLU A CA 17
ATOM 16830 C C . GLU A 1 10 ? 12.947 -3.901 3.888 1.00 0.00 10 GLU A C 17
ATOM 16831 O O . GLU A 1 10 ? 12.422 -4.938 4.240 1.00 0.00 10 GLU A O 17
ATOM 16843 N N . LEU A 1 11 ? 12.336 -3.061 3.099 1.00 0.00 11 LEU A N 17
ATOM 16844 C CA . LEU A 1 11 ? 10.963 -3.361 2.606 1.00 0.00 11 LEU A CA 17
ATOM 16845 C C . LEU A 1 11 ? 11.014 -4.560 1.665 1.00 0.00 11 LEU A C 17
ATOM 16846 O O . LEU A 1 11 ? 10.399 -5.580 1.901 1.00 0.00 11 LEU A O 17
ATOM 16862 N N . CYS A 1 12 ? 11.758 -4.443 0.603 1.00 0.00 12 CYS A N 17
ATOM 16863 C CA . CYS A 1 12 ? 11.874 -5.576 -0.356 1.00 0.00 12 CYS A CA 17
ATOM 16864 C C . CYS A 1 12 ? 12.487 -6.785 0.353 1.00 0.00 12 CYS A C 17
ATOM 16865 O O . CYS A 1 12 ? 12.448 -7.895 -0.140 1.00 0.00 12 CYS A O 17
ATOM 16872 N N . ASN A 1 13 ? 13.052 -6.569 1.513 1.00 0.00 13 ASN A N 17
ATOM 16873 C CA . ASN A 1 13 ? 13.671 -7.690 2.274 1.00 0.00 13 ASN A CA 17
ATOM 16874 C C . ASN A 1 13 ? 12.809 -8.945 2.164 1.00 0.00 13 ASN A C 17
ATOM 16875 O O . ASN A 1 13 ? 13.276 -10.005 1.798 1.00 0.00 13 ASN A O 17
ATOM 16886 N N . GLU A 1 14 ? 11.553 -8.830 2.482 1.00 0.00 14 GLU A N 17
ATOM 16887 C CA . GLU A 1 14 ? 10.650 -10.013 2.400 1.00 0.00 14 GLU A CA 17
ATOM 16888 C C . GLU A 1 14 ? 10.811 -10.720 1.050 1.00 0.00 14 GLU A C 17
ATOM 16889 O O . GLU A 1 14 ? 10.600 -11.910 0.937 1.00 0.00 14 GLU A O 17
ATOM 16901 N N . TYR A 1 15 ? 11.185 -10.002 0.023 1.00 0.00 15 TYR A N 17
ATOM 16902 C CA . TYR A 1 15 ? 11.355 -10.651 -1.310 1.00 0.00 15 TYR A CA 17
ATOM 16903 C C . TYR A 1 15 ? 12.796 -11.142 -1.478 1.00 0.00 15 TYR A C 17
ATOM 16904 O O . TYR A 1 15 ? 13.187 -11.594 -2.536 1.00 0.00 15 TYR A O 17
ATOM 16922 N N . ARG A 1 16 ? 13.586 -11.062 -0.442 1.00 0.00 16 ARG A N 17
ATOM 16923 C CA . ARG A 1 16 ? 14.998 -11.531 -0.546 1.00 0.00 16 ARG A CA 17
ATOM 16924 C C . ARG A 1 16 ? 15.050 -13.054 -0.448 1.00 0.00 16 ARG A C 17
ATOM 16925 O O . ARG A 1 16 ? 15.880 -13.698 -1.057 1.00 0.00 16 ARG A O 17
ATOM 16946 N N . LYS A 1 17 ? 14.152 -13.638 0.294 1.00 0.00 17 LYS A N 17
ATOM 16947 C CA . LYS A 1 17 ? 14.133 -15.122 0.405 1.00 0.00 17 LYS A CA 17
ATOM 16948 C C . LYS A 1 17 ? 13.677 -15.713 -0.931 1.00 0.00 17 LYS A C 17
ATOM 16949 O O . LYS A 1 17 ? 13.718 -16.908 -1.147 1.00 0.00 17 LYS A O 17
ATOM 16968 N N . LEU A 1 18 ? 13.243 -14.869 -1.829 1.00 0.00 18 LEU A N 17
ATOM 16969 C CA . LEU A 1 18 ? 12.779 -15.344 -3.159 1.00 0.00 18 LEU A CA 17
ATOM 16970 C C . LEU A 1 18 ? 13.879 -15.107 -4.196 1.00 0.00 18 LEU A C 17
ATOM 16971 O O . LEU A 1 18 ? 14.099 -15.908 -5.083 1.00 0.00 18 LEU A O 17
ATOM 16987 N N . VAL A 1 19 ? 14.567 -14.002 -4.087 1.00 0.00 19 VAL A N 17
ATOM 16988 C CA . VAL A 1 19 ? 15.654 -13.691 -5.059 1.00 0.00 19 VAL A CA 17
ATOM 16989 C C . VAL A 1 19 ? 16.724 -14.784 -5.036 1.00 0.00 19 VAL A C 17
ATOM 16990 O O . VAL A 1 19 ? 17.116 -15.263 -3.991 1.00 0.00 19 VAL A O 17
ATOM 17003 N N . ARG A 1 20 ? 17.205 -15.174 -6.183 1.00 0.00 20 ARG A N 17
ATOM 17004 C CA . ARG A 1 20 ? 18.259 -16.226 -6.234 1.00 0.00 20 ARG A CA 17
ATOM 17005 C C . ARG A 1 20 ? 19.603 -15.591 -6.599 1.00 0.00 20 ARG A C 17
ATOM 17006 O O . ARG A 1 20 ? 20.361 -15.181 -5.743 1.00 0.00 20 ARG A O 17
ATOM 17027 N N . ASN A 1 21 ? 19.896 -15.497 -7.865 1.00 0.00 21 ASN A N 17
ATOM 17028 C CA . ASN A 1 21 ? 21.180 -14.874 -8.294 1.00 0.00 21 ASN A CA 17
ATOM 17029 C C . ASN A 1 21 ? 20.880 -13.652 -9.163 1.00 0.00 21 ASN A C 17
ATOM 17030 O O . ASN A 1 21 ? 21.448 -13.470 -10.221 1.00 0.00 21 ASN A O 17
ATOM 17041 N N . GLY A 1 22 ? 19.971 -12.827 -8.726 1.00 0.00 22 GLY A N 17
ATOM 17042 C CA . GLY A 1 22 ? 19.602 -11.626 -9.521 1.00 0.00 22 GLY A CA 17
ATOM 17043 C C . GLY A 1 22 ? 18.218 -11.852 -10.136 1.00 0.00 22 GLY A C 17
ATOM 17044 O O . GLY A 1 22 ? 17.705 -11.020 -10.859 1.00 0.00 22 GLY A O 17
ATOM 17048 N N . LYS A 1 23 ? 17.612 -12.975 -9.853 1.00 0.00 23 LYS A N 17
ATOM 17049 C CA . LYS A 1 23 ? 16.262 -13.264 -10.416 1.00 0.00 23 LYS A CA 17
ATOM 17050 C C . LYS A 1 23 ? 15.223 -13.318 -9.291 1.00 0.00 23 LYS A C 17
ATOM 17051 O O . LYS A 1 23 ? 15.307 -14.137 -8.397 1.00 0.00 23 LYS A O 17
ATOM 17070 N N . LEU A 1 24 ? 14.246 -12.455 -9.328 1.00 0.00 24 LEU A N 17
ATOM 17071 C CA . LEU A 1 24 ? 13.205 -12.462 -8.260 1.00 0.00 24 LEU A CA 17
ATOM 17072 C C . LEU A 1 24 ? 12.086 -13.443 -8.620 1.00 0.00 24 LEU A C 17
ATOM 17073 O O . LEU A 1 24 ? 11.550 -13.415 -9.710 1.00 0.00 24 LEU A O 17
ATOM 17089 N N . ALA A 1 25 ? 11.731 -14.313 -7.713 1.00 0.00 25 ALA A N 17
ATOM 17090 C CA . ALA A 1 25 ? 10.648 -15.295 -8.006 1.00 0.00 25 ALA A CA 17
ATOM 17091 C C . ALA A 1 25 ? 9.356 -14.891 -7.291 1.00 0.00 25 ALA A C 17
ATOM 17092 O O . ALA A 1 25 ? 9.308 -14.796 -6.080 1.00 0.00 25 ALA A O 17
ATOM 17099 N N . CYS A 1 26 ? 8.307 -14.654 -8.031 1.00 0.00 26 CYS A N 17
ATOM 17100 C CA . CYS A 1 26 ? 7.019 -14.259 -7.393 1.00 0.00 26 CYS A CA 17
ATOM 17101 C C . CYS A 1 26 ? 5.840 -14.760 -8.232 1.00 0.00 26 CYS A C 17
ATOM 17102 O O . CYS A 1 26 ? 6.017 -15.437 -9.225 1.00 0.00 26 CYS A O 17
ATOM 17109 N N . THR A 1 27 ? 4.639 -14.433 -7.841 1.00 0.00 27 THR A N 17
ATOM 17110 C CA . THR A 1 27 ? 3.452 -14.893 -8.618 1.00 0.00 27 THR A CA 17
ATOM 17111 C C . THR A 1 27 ? 2.767 -13.703 -9.296 1.00 0.00 27 THR A C 17
ATOM 17112 O O . THR A 1 27 ? 3.198 -12.574 -9.175 1.00 0.00 27 THR A O 17
ATOM 17123 N N . ARG A 1 28 ? 1.701 -13.949 -10.008 1.00 0.00 28 ARG A N 17
ATOM 17124 C CA . ARG A 1 28 ? 0.987 -12.834 -10.693 1.00 0.00 28 ARG A CA 17
ATOM 17125 C C . ARG A 1 28 ? 0.050 -12.125 -9.711 1.00 0.00 28 ARG A C 17
ATOM 17126 O O . ARG A 1 28 ? -1.124 -11.953 -9.970 1.00 0.00 28 ARG A O 17
ATOM 17147 N N . GLU A 1 29 ? 0.561 -11.711 -8.583 1.00 0.00 29 GLU A N 17
ATOM 17148 C CA . GLU A 1 29 ? -0.301 -11.014 -7.585 1.00 0.00 29 GLU A CA 17
ATOM 17149 C C . GLU A 1 29 ? -1.124 -9.918 -8.266 1.00 0.00 29 GLU A C 17
ATOM 17150 O O . GLU A 1 29 ? -0.651 -9.232 -9.151 1.00 0.00 29 GLU A O 17
ATOM 17162 N N . ASN A 1 30 ? -2.353 -9.746 -7.860 1.00 0.00 30 ASN A N 17
ATOM 17163 C CA . ASN A 1 30 ? -3.204 -8.693 -8.483 1.00 0.00 30 ASN A CA 17
ATOM 17164 C C . ASN A 1 30 ? -3.145 -7.410 -7.650 1.00 0.00 30 ASN A C 17
ATOM 17165 O O . ASN A 1 30 ? -4.158 -6.873 -7.245 1.00 0.00 30 ASN A O 17
ATOM 17176 N N . ASP A 1 31 ? -1.966 -6.915 -7.392 1.00 0.00 31 ASP A N 17
ATOM 17177 C CA . ASP A 1 31 ? -1.839 -5.667 -6.584 1.00 0.00 31 ASP A CA 17
ATOM 17178 C C . ASP A 1 31 ? -0.772 -4.750 -7.194 1.00 0.00 31 ASP A C 17
ATOM 17179 O O . ASP A 1 31 ? 0.361 -4.746 -6.754 1.00 0.00 31 ASP A O 17
ATOM 17188 N N . PRO A 1 32 ? -1.168 -3.997 -8.191 1.00 0.00 32 PRO A N 17
ATOM 17189 C CA . PRO A 1 32 ? -0.232 -3.071 -8.866 1.00 0.00 32 PRO A CA 17
ATOM 17190 C C . PRO A 1 32 ? 0.275 -2.012 -7.886 1.00 0.00 32 PRO A C 17
ATOM 17191 O O . PRO A 1 32 ? -0.399 -1.647 -6.943 1.00 0.00 32 PRO A O 17
ATOM 17202 N N . ILE A 1 33 ? 1.458 -1.516 -8.108 1.00 0.00 33 ILE A N 17
ATOM 17203 C CA . ILE A 1 33 ? 2.017 -0.476 -7.196 1.00 0.00 33 ILE A CA 17
ATOM 17204 C C . ILE A 1 33 ? 2.975 0.436 -7.967 1.00 0.00 33 ILE A C 17
ATOM 17205 O O . ILE A 1 33 ? 3.027 0.418 -9.181 1.00 0.00 33 ILE A O 17
ATOM 17221 N N . GLN A 1 34 ? 3.733 1.232 -7.270 1.00 0.00 34 GLN A N 17
ATOM 17222 C CA . GLN A 1 34 ? 4.689 2.147 -7.957 1.00 0.00 34 GLN A CA 17
ATOM 17223 C C . GLN A 1 34 ? 6.105 1.932 -7.420 1.00 0.00 34 GLN A C 17
ATOM 17224 O O . GLN A 1 34 ? 6.296 1.452 -6.321 1.00 0.00 34 GLN A O 17
ATOM 17238 N N . GLY A 1 35 ? 7.100 2.284 -8.187 1.00 0.00 35 GLY A N 17
ATOM 17239 C CA . GLY A 1 35 ? 8.501 2.099 -7.719 1.00 0.00 35 GLY A CA 17
ATOM 17240 C C . GLY A 1 35 ? 9.171 3.468 -7.553 1.00 0.00 35 GLY A C 17
ATOM 17241 O O . GLY A 1 35 ? 8.610 4.478 -7.931 1.00 0.00 35 GLY A O 17
ATOM 17245 N N . PRO A 1 36 ? 10.353 3.461 -6.986 1.00 0.00 36 PRO A N 17
ATOM 17246 C CA . PRO A 1 36 ? 11.102 4.721 -6.767 1.00 0.00 36 PRO A CA 17
ATOM 17247 C C . PRO A 1 36 ? 11.391 5.416 -8.099 1.00 0.00 36 PRO A C 17
ATOM 17248 O O . PRO A 1 36 ? 11.670 6.598 -8.146 1.00 0.00 36 PRO A O 17
ATOM 17259 N N . ASP A 1 37 ? 11.330 4.694 -9.185 1.00 0.00 37 ASP A N 17
ATOM 17260 C CA . ASP A 1 37 ? 11.603 5.320 -10.510 1.00 0.00 37 ASP A CA 17
ATOM 17261 C C . ASP A 1 37 ? 10.427 6.197 -10.932 1.00 0.00 37 ASP A C 17
ATOM 17262 O O . ASP A 1 37 ? 10.603 7.305 -11.399 1.00 0.00 37 ASP A O 17
ATOM 17271 N N . GLY A 1 38 ? 9.232 5.715 -10.766 1.00 0.00 38 GLY A N 17
ATOM 17272 C CA . GLY A 1 38 ? 8.046 6.524 -11.151 1.00 0.00 38 GLY A CA 17
ATOM 17273 C C . GLY A 1 38 ? 7.095 5.679 -12.003 1.00 0.00 38 GLY A C 17
ATOM 17274 O O . GLY A 1 38 ? 6.026 6.119 -12.375 1.00 0.00 38 GLY A O 17
ATOM 17278 N N . LYS A 1 39 ? 7.474 4.470 -12.317 1.00 0.00 39 LYS A N 17
ATOM 17279 C CA . LYS A 1 39 ? 6.588 3.605 -13.148 1.00 0.00 39 LYS A CA 17
ATOM 17280 C C . LYS A 1 39 ? 5.796 2.643 -12.259 1.00 0.00 39 LYS A C 17
ATOM 17281 O O . LYS A 1 39 ? 6.176 2.359 -11.141 1.00 0.00 39 LYS A O 17
ATOM 17300 N N . VAL A 1 40 ? 4.701 2.133 -12.754 1.00 0.00 40 VAL A N 17
ATOM 17301 C CA . VAL A 1 40 ? 3.888 1.181 -11.945 1.00 0.00 40 VAL A CA 17
ATOM 17302 C C . VAL A 1 40 ? 4.185 -0.256 -12.381 1.00 0.00 40 VAL A C 17
ATOM 17303 O O . VAL A 1 40 ? 4.558 -0.506 -13.509 1.00 0.00 40 VAL A O 17
ATOM 17316 N N . HIS A 1 41 ? 4.030 -1.201 -11.495 1.00 0.00 41 HIS A N 17
ATOM 17317 C CA . HIS A 1 41 ? 4.310 -2.617 -11.865 1.00 0.00 41 HIS A CA 17
ATOM 17318 C C . HIS A 1 41 ? 3.098 -3.499 -11.552 1.00 0.00 41 HIS A C 17
ATOM 17319 O O . HIS A 1 41 ? 2.182 -3.092 -10.866 1.00 0.00 41 HIS A O 17
ATOM 17333 N N . GLY A 1 42 ? 3.088 -4.703 -12.055 1.00 0.00 42 GLY A N 17
ATOM 17334 C CA . GLY A 1 42 ? 1.936 -5.612 -11.795 1.00 0.00 42 GLY A CA 17
ATOM 17335 C C . GLY A 1 42 ? 1.831 -5.898 -10.295 1.00 0.00 42 GLY A C 17
ATOM 17336 O O . GLY A 1 42 ? 0.810 -5.663 -9.679 1.00 0.00 42 GLY A O 17
ATOM 17340 N N . ASN A 1 43 ? 2.876 -6.405 -9.701 1.00 0.00 43 ASN A N 17
ATOM 17341 C CA . ASN A 1 43 ? 2.829 -6.706 -8.242 1.00 0.00 43 ASN A CA 17
ATOM 17342 C C . ASN A 1 43 ? 3.938 -5.953 -7.507 1.00 0.00 43 ASN A C 17
ATOM 17343 O O . ASN A 1 43 ? 4.562 -5.061 -8.046 1.00 0.00 43 ASN A O 17
ATOM 17354 N N . THR A 1 44 ? 4.184 -6.308 -6.278 1.00 0.00 44 THR A N 17
ATOM 17355 C CA . THR A 1 44 ? 5.250 -5.617 -5.499 1.00 0.00 44 THR A CA 17
ATOM 17356 C C . THR A 1 44 ? 6.626 -6.166 -5.883 1.00 0.00 44 THR A C 17
ATOM 17357 O O . THR A 1 44 ? 7.611 -5.454 -5.879 1.00 0.00 44 THR A O 17
ATOM 17368 N N . CYS A 1 45 ? 6.702 -7.423 -6.220 1.00 0.00 45 CYS A N 17
ATOM 17369 C CA . CYS A 1 45 ? 8.020 -8.004 -6.608 1.00 0.00 45 CYS A CA 17
ATOM 17370 C C . CYS A 1 45 ? 8.576 -7.251 -7.814 1.00 0.00 45 CYS A C 17
ATOM 17371 O O . CYS A 1 45 ? 9.673 -6.731 -7.779 1.00 0.00 45 CYS A O 17
ATOM 17378 N N . SER A 1 46 ? 7.825 -7.173 -8.880 1.00 0.00 46 SER A N 17
ATOM 17379 C CA . SER A 1 46 ? 8.320 -6.435 -10.074 1.00 0.00 46 SER A CA 17
ATOM 17380 C C . SER A 1 46 ? 8.921 -5.105 -9.620 1.00 0.00 46 SER A C 17
ATOM 17381 O O . SER A 1 46 ? 9.800 -4.555 -10.253 1.00 0.00 46 SER A O 17
ATOM 17389 N N . MET A 1 47 ? 8.462 -4.598 -8.509 1.00 0.00 47 MET A N 17
ATOM 17390 C CA . MET A 1 47 ? 9.015 -3.319 -7.986 1.00 0.00 47 MET A CA 17
ATOM 17391 C C . MET A 1 47 ? 10.253 -3.625 -7.146 1.00 0.00 47 MET A C 17
ATOM 17392 O O . MET A 1 47 ? 11.196 -2.861 -7.096 1.00 0.00 47 MET A O 17
ATOM 17406 N N . CYS A 1 48 ? 10.249 -4.752 -6.492 1.00 0.00 48 CYS A N 17
ATOM 17407 C CA . CYS A 1 48 ? 11.415 -5.143 -5.653 1.00 0.00 48 CYS A CA 17
ATOM 17408 C C . CYS A 1 48 ? 12.495 -5.783 -6.529 1.00 0.00 48 CYS A C 17
ATOM 17409 O O . CYS A 1 48 ? 13.661 -5.793 -6.187 1.00 0.00 48 CYS A O 17
ATOM 17416 N N . GLU A 1 49 ? 12.116 -6.313 -7.663 1.00 0.00 49 GLU A N 17
ATOM 17417 C CA . GLU A 1 49 ? 13.123 -6.945 -8.564 1.00 0.00 49 GLU A CA 17
ATOM 17418 C C . GLU A 1 49 ? 14.071 -5.873 -9.114 1.00 0.00 49 GLU A C 17
ATOM 17419 O O . GLU A 1 49 ? 15.276 -6.027 -9.093 1.00 0.00 49 GLU A O 17
ATOM 17431 N N . VAL A 1 50 ? 13.535 -4.780 -9.586 1.00 0.00 50 VAL A N 17
ATOM 17432 C CA . VAL A 1 50 ? 14.408 -3.697 -10.113 1.00 0.00 50 VAL A CA 17
ATOM 17433 C C . VAL A 1 50 ? 15.413 -3.323 -9.041 1.00 0.00 50 VAL A C 17
ATOM 17434 O O . VAL A 1 50 ? 16.598 -3.202 -9.282 1.00 0.00 50 VAL A O 17
ATOM 17447 N N . PHE A 1 51 ? 14.933 -3.155 -7.846 1.00 0.00 51 PHE A N 17
ATOM 17448 C CA . PHE A 1 51 ? 15.840 -2.806 -6.725 1.00 0.00 51 PHE A CA 17
ATOM 17449 C C . PHE A 1 51 ? 16.847 -3.934 -6.531 1.00 0.00 51 PHE A C 17
ATOM 17450 O O . PHE A 1 51 ? 18.029 -3.712 -6.356 1.00 0.00 51 PHE A O 17
ATOM 17467 N N . PHE A 1 52 ? 16.381 -5.149 -6.578 1.00 0.00 52 PHE A N 17
ATOM 17468 C CA . PHE A 1 52 ? 17.298 -6.310 -6.417 1.00 0.00 52 PHE A CA 17
ATOM 17469 C C . PHE A 1 52 ? 18.290 -6.339 -7.580 1.00 0.00 52 PHE A C 17
ATOM 17470 O O . PHE A 1 52 ? 19.471 -6.559 -7.397 1.00 0.00 52 PHE A O 17
ATOM 17487 N N . GLN A 1 53 ? 17.820 -6.104 -8.774 1.00 0.00 53 GLN A N 17
ATOM 17488 C CA . GLN A 1 53 ? 18.741 -6.101 -9.945 1.00 0.00 53 GLN A CA 17
ATOM 17489 C C . GLN A 1 53 ? 19.764 -4.978 -9.783 1.00 0.00 53 GLN A C 17
ATOM 17490 O O . GLN A 1 53 ? 20.949 -5.166 -9.975 1.00 0.00 53 GLN A O 17
ATOM 17504 N N . ALA A 1 54 ? 19.309 -3.810 -9.422 1.00 0.00 54 ALA A N 17
ATOM 17505 C CA . ALA A 1 54 ? 20.244 -2.665 -9.237 1.00 0.00 54 ALA A CA 17
ATOM 17506 C C . ALA A 1 54 ? 21.294 -3.012 -8.177 1.00 0.00 54 ALA A C 17
ATOM 17507 O O . ALA A 1 54 ? 22.455 -2.681 -8.309 1.00 0.00 54 ALA A O 17
ATOM 17514 N N . GLU A 1 55 ? 20.894 -3.681 -7.129 1.00 0.00 55 GLU A N 17
ATOM 17515 C CA . GLU A 1 55 ? 21.874 -4.050 -6.067 1.00 0.00 55 GLU A CA 17
ATOM 17516 C C . GLU A 1 55 ? 23.077 -4.758 -6.692 1.00 0.00 55 GLU A C 17
ATOM 17517 O O . GLU A 1 55 ? 24.182 -4.690 -6.188 1.00 0.00 55 GLU A O 17
ATOM 17529 N N . GLU A 1 56 ? 22.872 -5.433 -7.787 1.00 0.00 56 GLU A N 17
ATOM 17530 C CA . GLU A 1 56 ? 24.002 -6.144 -8.451 1.00 0.00 56 GLU A CA 17
ATOM 17531 C C . GLU A 1 56 ? 25.036 -5.135 -8.959 1.00 0.00 56 GLU A C 17
ATOM 17532 O O . GLU A 1 56 ? 26.228 -5.365 -8.890 1.00 0.00 56 GLU A O 17
ATOM 17544 N N . GLU A 1 57 ? 24.590 -4.019 -9.468 1.00 0.00 57 GLU A N 17
ATOM 17545 C CA . GLU A 1 57 ? 25.548 -2.998 -9.981 1.00 0.00 57 GLU A CA 17
ATOM 17546 C C . GLU A 1 57 ? 26.154 -2.204 -8.819 1.00 0.00 57 GLU A C 17
ATOM 17547 O O . GLU A 1 57 ? 27.268 -1.729 -8.895 1.00 0.00 57 GLU A O 17
ATOM 17559 N N . GLU A 1 58 ? 25.426 -2.059 -7.745 1.00 0.00 58 GLU A N 17
ATOM 17560 C CA . GLU A 1 58 ? 25.963 -1.296 -6.581 1.00 0.00 58 GLU A CA 17
ATOM 17561 C C . GLU A 1 58 ? 27.262 -1.936 -6.082 1.00 0.00 58 GLU A C 17
ATOM 17562 O O . GLU A 1 58 ? 28.007 -1.344 -5.327 1.00 0.00 58 GLU A O 17
ATOM 17574 N N . LYS A 1 59 ? 27.537 -3.142 -6.498 1.00 0.00 59 LYS A N 17
ATOM 17575 C CA . LYS A 1 59 ? 28.788 -3.817 -6.047 1.00 0.00 59 LYS A CA 17
ATOM 17576 C C . LYS A 1 59 ? 29.982 -3.301 -6.852 1.00 0.00 59 LYS A C 17
ATOM 17577 O O . LYS A 1 59 ? 31.121 -3.614 -6.563 1.00 0.00 59 LYS A O 17
ATOM 17596 N N . LYS A 1 60 ? 29.733 -2.512 -7.861 1.00 0.00 60 LYS A N 17
ATOM 17597 C CA . LYS A 1 60 ? 30.854 -1.978 -8.683 1.00 0.00 60 LYS A CA 17
ATOM 17598 C C . LYS A 1 60 ? 31.651 -0.944 -7.883 1.00 0.00 60 LYS A C 17
ATOM 17599 O O . LYS A 1 60 ? 32.780 -0.631 -8.206 1.00 0.00 60 LYS A O 17
ATOM 17618 N N . LYS A 1 61 ? 31.073 -0.412 -6.842 1.00 0.00 61 LYS A N 17
ATOM 17619 C CA . LYS A 1 61 ? 31.798 0.601 -6.022 1.00 0.00 61 LYS A CA 17
ATOM 17620 C C . LYS A 1 61 ? 33.008 -0.040 -5.337 1.00 0.00 61 LYS A C 17
ATOM 17621 O O . LYS A 1 61 ? 33.134 -1.248 -5.283 1.00 0.00 61 LYS A O 17
ATOM 17640 N N . LYS A 1 62 ? 33.899 0.757 -4.814 1.00 0.00 62 LYS A N 17
ATOM 17641 C CA . LYS A 1 62 ? 35.099 0.190 -4.134 1.00 0.00 62 LYS A CA 17
ATOM 17642 C C . LYS A 1 62 ? 34.687 -0.523 -2.843 1.00 0.00 62 LYS A C 17
ATOM 17643 O O . LYS A 1 62 ? 35.454 -1.263 -2.260 1.00 0.00 62 LYS A O 17
ATOM 17662 N N . GLU A 1 63 ? 33.483 -0.305 -2.391 1.00 0.00 63 GLU A N 17
ATOM 17663 C CA . GLU A 1 63 ? 33.025 -0.971 -1.138 1.00 0.00 63 GLU A CA 17
ATOM 17664 C C . GLU A 1 63 ? 32.670 -2.435 -1.416 1.00 0.00 63 GLU A C 17
ATOM 17665 O O . GLU A 1 63 ? 32.640 -3.256 -0.522 1.00 0.00 63 GLU A O 17
ATOM 17677 N N . GLY A 1 64 ? 32.401 -2.766 -2.649 1.00 0.00 64 GLY A N 17
ATOM 17678 C CA . GLY A 1 64 ? 32.049 -4.174 -2.982 1.00 0.00 64 GLY A CA 17
ATOM 17679 C C . GLY A 1 64 ? 33.314 -5.033 -2.970 1.00 0.00 64 GLY A C 17
ATOM 17680 O O . GLY A 1 64 ? 33.266 -6.223 -2.731 1.00 0.00 64 GLY A O 17
ATOM 17684 N N . GLU A 1 65 ? 34.448 -4.440 -3.227 1.00 0.00 65 GLU A N 17
ATOM 17685 C CA . GLU A 1 65 ? 35.716 -5.226 -3.230 1.00 0.00 65 GLU A CA 17
ATOM 17686 C C . GLU A 1 65 ? 36.548 -4.891 -1.989 1.00 0.00 65 GLU A C 17
ATOM 17687 O O . GLU A 1 65 ? 36.420 -3.831 -1.411 1.00 0.00 65 GLU A O 17
ATOM 17699 N N . SER A 1 66 ? 37.399 -5.790 -1.576 1.00 0.00 66 SER A N 17
ATOM 17700 C CA . SER A 1 66 ? 38.239 -5.523 -0.372 1.00 0.00 66 SER A CA 17
ATOM 17701 C C . SER A 1 66 ? 39.040 -4.231 -0.561 1.00 0.00 66 SER A C 17
ATOM 17702 O O . SER A 1 66 ? 39.408 -3.873 -1.662 1.00 0.00 66 SER A O 17
ATOM 17710 N N . ARG A 1 67 ? 39.312 -3.529 0.505 1.00 0.00 67 ARG A N 17
ATOM 17711 C CA . ARG A 1 67 ? 40.088 -2.262 0.385 1.00 0.00 67 ARG A CA 17
ATOM 17712 C C . ARG A 1 67 ? 41.423 -2.524 -0.318 1.00 0.00 67 ARG A C 17
ATOM 17713 O O . ARG A 1 67 ? 41.924 -1.693 -1.050 1.00 0.00 67 ARG A O 17
ATOM 17734 N N . ASN A 1 68 ? 42.003 -3.673 -0.103 1.00 0.00 68 ASN A N 17
ATOM 17735 C CA . ASN A 1 68 ? 43.305 -3.987 -0.759 1.00 0.00 68 ASN A CA 17
ATOM 17736 C C . ASN A 1 68 ? 43.326 -5.446 -1.221 1.00 0.00 68 ASN A C 17
ATOM 17737 O O . ASN A 1 68 ? 42.499 -5.799 -2.046 1.00 0.00 68 ASN A O 17
ATOM 17749 N N . GLU A 1 1 ? 12.927 18.812 6.149 1.00 0.00 1 GLU A N 18
ATOM 17750 C CA . GLU A 1 1 ? 13.217 17.670 5.234 1.00 0.00 1 GLU A CA 18
ATOM 17751 C C . GLU A 1 1 ? 12.874 16.344 5.917 1.00 0.00 1 GLU A C 18
ATOM 17752 O O . GLU A 1 1 ? 13.290 16.081 7.028 1.00 0.00 1 GLU A O 18
ATOM 17766 N N . SER A 1 2 ? 12.119 15.506 5.262 1.00 0.00 2 SER A N 18
ATOM 17767 C CA . SER A 1 2 ? 11.750 14.197 5.874 1.00 0.00 2 SER A CA 18
ATOM 17768 C C . SER A 1 2 ? 12.205 13.045 4.975 1.00 0.00 2 SER A C 18
ATOM 17769 O O . SER A 1 2 ? 12.155 13.133 3.764 1.00 0.00 2 SER A O 18
ATOM 17777 N N . GLY A 1 3 ? 12.649 11.964 5.557 1.00 0.00 3 GLY A N 18
ATOM 17778 C CA . GLY A 1 3 ? 13.105 10.809 4.735 1.00 0.00 3 GLY A CA 18
ATOM 17779 C C . GLY A 1 3 ? 11.923 9.876 4.467 1.00 0.00 3 GLY A C 18
ATOM 17780 O O . GLY A 1 3 ? 10.787 10.200 4.749 1.00 0.00 3 GLY A O 18
ATOM 17784 N N . LYS A 1 4 ? 12.182 8.718 3.924 1.00 0.00 4 LYS A N 18
ATOM 17785 C CA . LYS A 1 4 ? 11.072 7.763 3.638 1.00 0.00 4 LYS A CA 18
ATOM 17786 C C . LYS A 1 4 ? 10.721 6.967 4.897 1.00 0.00 4 LYS A C 18
ATOM 17787 O O . LYS A 1 4 ? 11.491 6.900 5.834 1.00 0.00 4 LYS A O 18
ATOM 17806 N N . ALA A 1 5 ? 9.565 6.361 4.925 1.00 0.00 5 ALA A N 18
ATOM 17807 C CA . ALA A 1 5 ? 9.169 5.569 6.124 1.00 0.00 5 ALA A CA 18
ATOM 17808 C C . ALA A 1 5 ? 10.124 4.389 6.315 1.00 0.00 5 ALA A C 18
ATOM 17809 O O . ALA A 1 5 ? 10.270 3.864 7.402 1.00 0.00 5 ALA A O 18
ATOM 17816 N N . THR A 1 6 ? 10.776 3.967 5.265 1.00 0.00 6 THR A N 18
ATOM 17817 C CA . THR A 1 6 ? 11.720 2.819 5.388 1.00 0.00 6 THR A CA 18
ATOM 17818 C C . THR A 1 6 ? 12.714 2.820 4.227 1.00 0.00 6 THR A C 18
ATOM 17819 O O . THR A 1 6 ? 12.853 3.791 3.510 1.00 0.00 6 THR A O 18
ATOM 17830 N N . SER A 1 7 ? 13.399 1.730 4.038 1.00 0.00 7 SER A N 18
ATOM 17831 C CA . SER A 1 7 ? 14.386 1.648 2.923 1.00 0.00 7 SER A CA 18
ATOM 17832 C C . SER A 1 7 ? 14.088 0.425 2.051 1.00 0.00 7 SER A C 18
ATOM 17833 O O . SER A 1 7 ? 13.850 -0.658 2.547 1.00 0.00 7 SER A O 18
ATOM 17841 N N . TYR A 1 8 ? 14.094 0.592 0.756 1.00 0.00 8 TYR A N 18
ATOM 17842 C CA . TYR A 1 8 ? 13.807 -0.560 -0.147 1.00 0.00 8 TYR A CA 18
ATOM 17843 C C . TYR A 1 8 ? 14.513 -1.821 0.361 1.00 0.00 8 TYR A C 18
ATOM 17844 O O . TYR A 1 8 ? 13.913 -2.869 0.493 1.00 0.00 8 TYR A O 18
ATOM 17862 N N . ALA A 1 9 ? 15.783 -1.728 0.648 1.00 0.00 9 ALA A N 18
ATOM 17863 C CA . ALA A 1 9 ? 16.522 -2.923 1.149 1.00 0.00 9 ALA A CA 18
ATOM 17864 C C . ALA A 1 9 ? 15.756 -3.567 2.307 1.00 0.00 9 ALA A C 18
ATOM 17865 O O . ALA A 1 9 ? 15.736 -4.773 2.456 1.00 0.00 9 ALA A O 18
ATOM 17872 N N . GLU A 1 10 ? 15.121 -2.772 3.122 1.00 0.00 10 GLU A N 18
ATOM 17873 C CA . GLU A 1 10 ? 14.349 -3.338 4.266 1.00 0.00 10 GLU A CA 18
ATOM 17874 C C . GLU A 1 10 ? 12.940 -3.712 3.803 1.00 0.00 10 GLU A C 18
ATOM 17875 O O . GLU A 1 10 ? 12.343 -4.653 4.289 1.00 0.00 10 GLU A O 18
ATOM 17887 N N . LEU A 1 11 ? 12.410 -2.985 2.859 1.00 0.00 11 LEU A N 18
ATOM 17888 C CA . LEU A 1 11 ? 11.045 -3.297 2.351 1.00 0.00 11 LEU A CA 18
ATOM 17889 C C . LEU A 1 11 ? 11.097 -4.539 1.463 1.00 0.00 11 LEU A C 18
ATOM 17890 O O . LEU A 1 11 ? 10.416 -5.516 1.700 1.00 0.00 11 LEU A O 18
ATOM 17906 N N . CYS A 1 12 ? 11.912 -4.507 0.449 1.00 0.00 12 CYS A N 18
ATOM 17907 C CA . CYS A 1 12 ? 12.024 -5.687 -0.454 1.00 0.00 12 CYS A CA 18
ATOM 17908 C C . CYS A 1 12 ? 12.634 -6.861 0.311 1.00 0.00 12 CYS A C 18
ATOM 17909 O O . CYS A 1 12 ? 12.597 -7.992 -0.131 1.00 0.00 12 CYS A O 18
ATOM 17916 N N . ASN A 1 13 ? 13.191 -6.596 1.462 1.00 0.00 13 ASN A N 18
ATOM 17917 C CA . ASN A 1 13 ? 13.800 -7.688 2.273 1.00 0.00 13 ASN A CA 18
ATOM 17918 C C . ASN A 1 13 ? 12.909 -8.927 2.232 1.00 0.00 13 ASN A C 18
ATOM 17919 O O . ASN A 1 13 ? 13.348 -10.014 1.913 1.00 0.00 13 ASN A O 18
ATOM 17930 N N . GLU A 1 14 ? 11.658 -8.765 2.551 1.00 0.00 14 GLU A N 18
ATOM 17931 C CA . GLU A 1 14 ? 10.724 -9.926 2.533 1.00 0.00 14 GLU A CA 18
ATOM 17932 C C . GLU A 1 14 ? 10.834 -10.680 1.204 1.00 0.00 14 GLU A C 18
ATOM 17933 O O . GLU A 1 14 ? 10.577 -11.867 1.134 1.00 0.00 14 GLU A O 18
ATOM 17945 N N . TYR A 1 15 ? 11.214 -10.009 0.148 1.00 0.00 15 TYR A N 18
ATOM 17946 C CA . TYR A 1 15 ? 11.335 -10.704 -1.164 1.00 0.00 15 TYR A CA 18
ATOM 17947 C C . TYR A 1 15 ? 12.759 -11.234 -1.351 1.00 0.00 15 TYR A C 18
ATOM 17948 O O . TYR A 1 15 ? 13.086 -11.816 -2.365 1.00 0.00 15 TYR A O 18
ATOM 17966 N N . ARG A 1 16 ? 13.604 -11.047 -0.374 1.00 0.00 16 ARG A N 18
ATOM 17967 C CA . ARG A 1 16 ? 15.000 -11.553 -0.496 1.00 0.00 16 ARG A CA 18
ATOM 17968 C C . ARG A 1 16 ? 15.006 -13.077 -0.383 1.00 0.00 16 ARG A C 18
ATOM 17969 O O . ARG A 1 16 ? 15.836 -13.751 -0.960 1.00 0.00 16 ARG A O 18
ATOM 17990 N N . LYS A 1 17 ? 14.068 -13.625 0.337 1.00 0.00 17 LYS A N 18
ATOM 17991 C CA . LYS A 1 17 ? 14.001 -15.106 0.466 1.00 0.00 17 LYS A CA 18
ATOM 17992 C C . LYS A 1 17 ? 13.462 -15.696 -0.840 1.00 0.00 17 LYS A C 18
ATOM 17993 O O . LYS A 1 17 ? 13.378 -16.897 -1.009 1.00 0.00 17 LYS A O 18
ATOM 18012 N N . LEU A 1 18 ? 13.098 -14.848 -1.766 1.00 0.00 18 LEU A N 18
ATOM 18013 C CA . LEU A 1 18 ? 12.565 -15.330 -3.068 1.00 0.00 18 LEU A CA 18
ATOM 18014 C C . LEU A 1 18 ? 13.626 -15.140 -4.155 1.00 0.00 18 LEU A C 18
ATOM 18015 O O . LEU A 1 18 ? 13.813 -15.982 -5.011 1.00 0.00 18 LEU A O 18
ATOM 18031 N N . VAL A 1 19 ? 14.323 -14.036 -4.121 1.00 0.00 19 VAL A N 18
ATOM 18032 C CA . VAL A 1 19 ? 15.378 -13.782 -5.144 1.00 0.00 19 VAL A CA 18
ATOM 18033 C C . VAL A 1 19 ? 16.348 -14.966 -5.202 1.00 0.00 19 VAL A C 18
ATOM 18034 O O . VAL A 1 19 ? 16.739 -15.510 -4.189 1.00 0.00 19 VAL A O 18
ATOM 18047 N N . ARG A 1 20 ? 16.740 -15.369 -6.381 1.00 0.00 20 ARG A N 18
ATOM 18048 C CA . ARG A 1 20 ? 17.683 -16.518 -6.499 1.00 0.00 20 ARG A CA 18
ATOM 18049 C C . ARG A 1 20 ? 19.113 -16.011 -6.713 1.00 0.00 20 ARG A C 18
ATOM 18050 O O . ARG A 1 20 ? 19.840 -15.762 -5.773 1.00 0.00 20 ARG A O 18
ATOM 18071 N N . ASN A 1 21 ? 19.521 -15.855 -7.943 1.00 0.00 21 ASN A N 18
ATOM 18072 C CA . ASN A 1 21 ? 20.902 -15.363 -8.215 1.00 0.00 21 ASN A CA 18
ATOM 18073 C C . ASN A 1 21 ? 20.846 -14.123 -9.111 1.00 0.00 21 ASN A C 18
ATOM 18074 O O . ASN A 1 21 ? 21.563 -14.017 -10.086 1.00 0.00 21 ASN A O 18
ATOM 18085 N N . GLY A 1 22 ? 19.995 -13.189 -8.788 1.00 0.00 22 GLY A N 18
ATOM 18086 C CA . GLY A 1 22 ? 19.885 -11.959 -9.621 1.00 0.00 22 GLY A CA 18
ATOM 18087 C C . GLY A 1 22 ? 18.488 -11.897 -10.242 1.00 0.00 22 GLY A C 18
ATOM 18088 O O . GLY A 1 22 ? 18.238 -11.141 -11.159 1.00 0.00 22 GLY A O 18
ATOM 18092 N N . LYS A 1 23 ? 17.577 -12.690 -9.747 1.00 0.00 23 LYS A N 18
ATOM 18093 C CA . LYS A 1 23 ? 16.196 -12.683 -10.308 1.00 0.00 23 LYS A CA 18
ATOM 18094 C C . LYS A 1 23 ? 15.169 -12.829 -9.181 1.00 0.00 23 LYS A C 18
ATOM 18095 O O . LYS A 1 23 ? 15.348 -13.603 -8.262 1.00 0.00 23 LYS A O 18
ATOM 18114 N N . LEU A 1 24 ? 14.096 -12.090 -9.245 1.00 0.00 24 LEU A N 18
ATOM 18115 C CA . LEU A 1 24 ? 13.059 -12.187 -8.177 1.00 0.00 24 LEU A CA 18
ATOM 18116 C C . LEU A 1 24 ? 11.931 -13.126 -8.615 1.00 0.00 24 LEU A C 18
ATOM 18117 O O . LEU A 1 24 ? 11.490 -13.095 -9.746 1.00 0.00 24 LEU A O 18
ATOM 18133 N N . ALA A 1 25 ? 11.460 -13.958 -7.726 1.00 0.00 25 ALA A N 18
ATOM 18134 C CA . ALA A 1 25 ? 10.361 -14.896 -8.092 1.00 0.00 25 ALA A CA 18
ATOM 18135 C C . ALA A 1 25 ? 9.098 -14.563 -7.292 1.00 0.00 25 ALA A C 18
ATOM 18136 O O . ALA A 1 25 ? 9.150 -14.325 -6.102 1.00 0.00 25 ALA A O 18
ATOM 18143 N N . CYS A 1 26 ? 7.964 -14.542 -7.937 1.00 0.00 26 CYS A N 18
ATOM 18144 C CA . CYS A 1 26 ? 6.700 -14.222 -7.211 1.00 0.00 26 CYS A CA 18
ATOM 18145 C C . CYS A 1 26 ? 5.494 -14.770 -7.978 1.00 0.00 26 CYS A C 18
ATOM 18146 O O . CYS A 1 26 ? 5.635 -15.498 -8.940 1.00 0.00 26 CYS A O 18
ATOM 18153 N N . THR A 1 27 ? 4.306 -14.426 -7.557 1.00 0.00 27 THR A N 18
ATOM 18154 C CA . THR A 1 27 ? 3.091 -14.927 -8.261 1.00 0.00 27 THR A CA 18
ATOM 18155 C C . THR A 1 27 ? 2.424 -13.791 -9.041 1.00 0.00 27 THR A C 18
ATOM 18156 O O . THR A 1 27 ? 2.909 -12.677 -9.070 1.00 0.00 27 THR A O 18
ATOM 18167 N N . ARG A 1 28 ? 1.315 -14.062 -9.673 1.00 0.00 28 ARG A N 18
ATOM 18168 C CA . ARG A 1 28 ? 0.619 -12.996 -10.450 1.00 0.00 28 ARG A CA 18
ATOM 18169 C C . ARG A 1 28 ? -0.495 -12.370 -9.606 1.00 0.00 28 ARG A C 18
ATOM 18170 O O . ARG A 1 28 ? -1.603 -12.181 -10.067 1.00 0.00 28 ARG A O 18
ATOM 18191 N N . GLU A 1 29 ? -0.211 -12.047 -8.375 1.00 0.00 29 GLU A N 18
ATOM 18192 C CA . GLU A 1 29 ? -1.256 -11.433 -7.504 1.00 0.00 29 GLU A CA 18
ATOM 18193 C C . GLU A 1 29 ? -1.793 -10.153 -8.149 1.00 0.00 29 GLU A C 18
ATOM 18194 O O . GLU A 1 29 ? -1.190 -9.597 -9.045 1.00 0.00 29 GLU A O 18
ATOM 18206 N N . ASN A 1 30 ? -2.924 -9.682 -7.700 1.00 0.00 30 ASN A N 18
ATOM 18207 C CA . ASN A 1 30 ? -3.499 -8.439 -8.291 1.00 0.00 30 ASN A CA 18
ATOM 18208 C C . ASN A 1 30 ? -3.237 -7.245 -7.369 1.00 0.00 30 ASN A C 18
ATOM 18209 O O . ASN A 1 30 ? -4.147 -6.545 -6.969 1.00 0.00 30 ASN A O 18
ATOM 18220 N N . ASP A 1 31 ? -2.000 -7.005 -7.032 1.00 0.00 31 ASP A N 18
ATOM 18221 C CA . ASP A 1 31 ? -1.680 -5.855 -6.139 1.00 0.00 31 ASP A CA 18
ATOM 18222 C C . ASP A 1 31 ? -0.612 -4.966 -6.788 1.00 0.00 31 ASP A C 18
ATOM 18223 O O . ASP A 1 31 ? 0.523 -4.947 -6.352 1.00 0.00 31 ASP A O 18
ATOM 18232 N N . PRO A 1 32 ? -1.007 -4.256 -7.816 1.00 0.00 32 PRO A N 18
ATOM 18233 C CA . PRO A 1 32 ? -0.070 -3.360 -8.530 1.00 0.00 32 PRO A CA 18
ATOM 18234 C C . PRO A 1 32 ? 0.445 -2.265 -7.594 1.00 0.00 32 PRO A C 18
ATOM 18235 O O . PRO A 1 32 ? -0.162 -1.955 -6.589 1.00 0.00 32 PRO A O 18
ATOM 18246 N N . ILE A 1 33 ? 1.562 -1.680 -7.922 1.00 0.00 33 ILE A N 18
ATOM 18247 C CA . ILE A 1 33 ? 2.124 -0.600 -7.058 1.00 0.00 33 ILE A CA 18
ATOM 18248 C C . ILE A 1 33 ? 2.944 0.376 -7.905 1.00 0.00 33 ILE A C 18
ATOM 18249 O O . ILE A 1 33 ? 2.840 0.407 -9.116 1.00 0.00 33 ILE A O 18
ATOM 18265 N N . GLN A 1 34 ? 3.757 1.170 -7.273 1.00 0.00 34 GLN A N 18
ATOM 18266 C CA . GLN A 1 34 ? 4.590 2.148 -8.030 1.00 0.00 34 GLN A CA 18
ATOM 18267 C C . GLN A 1 34 ? 6.056 2.037 -7.601 1.00 0.00 34 GLN A C 18
ATOM 18268 O O . GLN A 1 34 ? 6.358 1.742 -6.462 1.00 0.00 34 GLN A O 18
ATOM 18282 N N . GLY A 1 35 ? 6.968 2.269 -8.506 1.00 0.00 35 GLY A N 18
ATOM 18283 C CA . GLY A 1 35 ? 8.411 2.176 -8.148 1.00 0.00 35 GLY A CA 18
ATOM 18284 C C . GLY A 1 35 ? 8.938 3.568 -7.777 1.00 0.00 35 GLY A C 18
ATOM 18285 O O . GLY A 1 35 ? 8.231 4.547 -7.90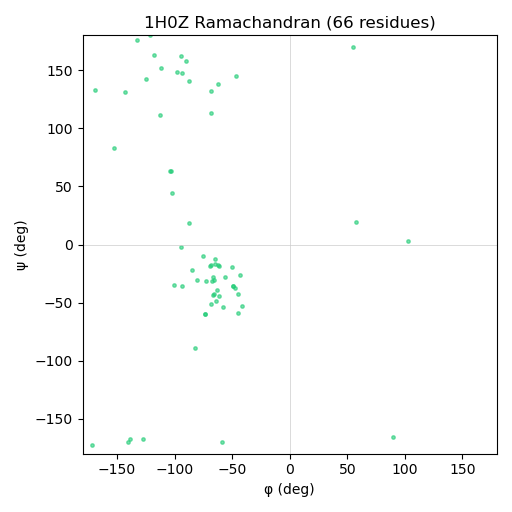6 1.00 0.00 35 GLY A O 18
ATOM 18289 N N . PRO A 1 36 ? 10.167 3.611 -7.325 1.00 0.00 36 PRO A N 18
ATOM 18290 C CA . PRO A 1 36 ? 10.791 4.896 -6.931 1.00 0.00 36 PRO A CA 18
ATOM 18291 C C . PRO A 1 36 ? 10.886 5.843 -8.133 1.00 0.00 36 PRO A C 18
ATOM 18292 O O . PRO A 1 36 ? 11.003 7.042 -7.981 1.00 0.00 36 PRO A O 18
ATOM 18303 N N . ASP A 1 37 ? 10.839 5.314 -9.325 1.00 0.00 37 ASP A N 18
ATOM 18304 C CA . ASP A 1 37 ? 10.931 6.187 -10.531 1.00 0.00 37 ASP A CA 18
ATOM 18305 C C . ASP A 1 37 ? 9.536 6.639 -10.966 1.00 0.00 37 ASP A C 18
ATOM 18306 O O . ASP A 1 37 ? 9.359 7.197 -12.031 1.00 0.00 37 ASP A O 18
ATOM 18315 N N . GLY A 1 38 ? 8.547 6.407 -10.151 1.00 0.00 38 GLY A N 18
ATOM 18316 C CA . GLY A 1 38 ? 7.167 6.828 -10.517 1.00 0.00 38 GLY A CA 18
ATOM 18317 C C . GLY A 1 38 ? 6.558 5.811 -11.486 1.00 0.00 38 GLY A C 18
ATOM 18318 O O . GLY A 1 38 ? 5.401 5.902 -11.848 1.00 0.00 38 GLY A O 18
ATOM 18322 N N . LYS A 1 39 ? 7.325 4.842 -11.908 1.00 0.00 39 LYS A N 18
ATOM 18323 C CA . LYS A 1 39 ? 6.786 3.823 -12.852 1.00 0.00 39 LYS A CA 18
ATOM 18324 C C . LYS A 1 39 ? 5.980 2.767 -12.091 1.00 0.00 39 LYS A C 18
ATOM 18325 O O . LYS A 1 39 ? 6.214 2.515 -10.925 1.00 0.00 39 LYS A O 18
ATOM 18344 N N . VAL A 1 40 ? 5.033 2.147 -12.740 1.00 0.00 40 VAL A N 18
ATOM 18345 C CA . VAL A 1 40 ? 4.213 1.108 -12.054 1.00 0.00 40 VAL A CA 18
ATOM 18346 C C . VAL A 1 40 ? 4.627 -0.289 -12.524 1.00 0.00 40 VAL A C 18
ATOM 18347 O O . VAL A 1 40 ? 4.977 -0.490 -13.670 1.00 0.00 40 VAL A O 18
ATOM 18360 N N . HIS A 1 41 ? 4.592 -1.255 -11.648 1.00 0.00 41 HIS A N 18
ATOM 18361 C CA . HIS A 1 41 ? 4.984 -2.639 -12.044 1.00 0.00 41 HIS A CA 18
ATOM 18362 C C . HIS A 1 41 ? 3.813 -3.602 -11.830 1.00 0.00 41 HIS A C 18
ATOM 18363 O O . HIS A 1 41 ? 2.767 -3.224 -11.342 1.00 0.00 41 HIS A O 18
ATOM 18377 N N . GLY A 1 42 ? 3.981 -4.844 -12.194 1.00 0.00 42 GLY A N 18
ATOM 18378 C CA . GLY A 1 42 ? 2.878 -5.830 -12.012 1.00 0.00 42 GLY A CA 18
ATOM 18379 C C . GLY A 1 42 ? 2.509 -5.916 -10.529 1.00 0.00 42 GLY A C 18
ATOM 18380 O O . GLY A 1 42 ? 1.367 -5.742 -10.153 1.00 0.00 42 GLY A O 18
ATOM 18384 N N . ASN A 1 43 ? 3.467 -6.183 -9.685 1.00 0.00 43 ASN A N 18
ATOM 18385 C CA . ASN A 1 43 ? 3.170 -6.280 -8.227 1.00 0.00 43 ASN A CA 18
ATOM 18386 C C . ASN A 1 43 ? 4.347 -5.746 -7.410 1.00 0.00 43 ASN A C 18
ATOM 18387 O O . ASN A 1 43 ? 5.251 -5.128 -7.935 1.00 0.00 43 ASN A O 18
ATOM 18398 N N . THR A 1 44 ? 4.340 -5.982 -6.129 1.00 0.00 44 THR A N 18
ATOM 18399 C CA . THR A 1 44 ? 5.458 -5.489 -5.273 1.00 0.00 44 THR A CA 18
ATOM 18400 C C . THR A 1 44 ? 6.771 -6.154 -5.688 1.00 0.00 44 THR A C 18
ATOM 18401 O O . THR A 1 44 ? 7.826 -5.554 -5.629 1.00 0.00 44 THR A O 18
ATOM 18412 N N . CYS A 1 45 ? 6.718 -7.387 -6.111 1.00 0.00 45 CYS A N 18
ATOM 18413 C CA . CYS A 1 45 ? 7.971 -8.076 -6.531 1.00 0.00 45 CYS A CA 18
ATOM 18414 C C . CYS A 1 45 ? 8.537 -7.392 -7.775 1.00 0.00 45 CYS A C 18
ATOM 18415 O O . CYS A 1 45 ? 9.641 -6.887 -7.764 1.00 0.00 45 CYS A O 18
ATOM 18422 N N . SER A 1 46 ? 7.785 -7.350 -8.844 1.00 0.00 46 SER A N 18
ATOM 18423 C CA . SER A 1 46 ? 8.292 -6.670 -10.069 1.00 0.00 46 SER A CA 18
ATOM 18424 C C . SER A 1 46 ? 8.894 -5.327 -9.663 1.00 0.00 46 SER A C 18
ATOM 18425 O O . SER A 1 46 ? 9.784 -4.804 -10.303 1.00 0.00 46 SER A O 18
ATOM 18433 N N . MET A 1 47 ? 8.419 -4.780 -8.578 1.00 0.00 47 MET A N 18
ATOM 18434 C CA . MET A 1 47 ? 8.960 -3.487 -8.082 1.00 0.00 47 MET A CA 18
ATOM 18435 C C . MET A 1 47 ? 10.198 -3.769 -7.238 1.00 0.00 47 MET A C 18
ATOM 18436 O O . MET A 1 47 ? 11.152 -3.017 -7.224 1.00 0.00 47 MET A O 18
ATOM 18450 N N . CYS A 1 48 ? 10.173 -4.862 -6.532 1.00 0.00 48 CYS A N 18
ATOM 18451 C CA . CYS A 1 48 ? 11.329 -5.237 -5.671 1.00 0.00 48 CYS A CA 18
ATOM 18452 C C . CYS A 1 48 ? 12.392 -5.967 -6.498 1.00 0.00 48 CYS A C 18
ATOM 18453 O O . CYS A 1 48 ? 13.533 -6.081 -6.096 1.00 0.00 48 CYS A O 18
ATOM 18460 N N . GLU A 1 49 ? 12.030 -6.459 -7.653 1.00 0.00 49 GLU A N 18
ATOM 18461 C CA . GLU A 1 49 ? 13.028 -7.174 -8.501 1.00 0.00 49 GLU A CA 18
ATOM 18462 C C . GLU A 1 49 ? 13.997 -6.164 -9.124 1.00 0.00 49 GLU A C 18
ATOM 18463 O O . GLU A 1 49 ? 15.199 -6.346 -9.098 1.00 0.00 49 GLU A O 18
ATOM 18475 N N . VAL A 1 50 ? 13.485 -5.094 -9.670 1.00 0.00 50 VAL A N 18
ATOM 18476 C CA . VAL A 1 50 ? 14.384 -4.072 -10.276 1.00 0.00 50 VAL A CA 18
ATOM 18477 C C . VAL A 1 50 ? 15.358 -3.580 -9.210 1.00 0.00 50 VAL A C 18
ATOM 18478 O O . VAL A 1 50 ? 16.536 -3.412 -9.456 1.00 0.00 50 VAL A O 18
ATOM 18491 N N . PHE A 1 51 ? 14.873 -3.369 -8.018 1.00 0.00 51 PHE A N 18
ATOM 18492 C CA . PHE A 1 51 ? 15.772 -2.912 -6.924 1.00 0.00 51 PHE A CA 18
ATOM 18493 C C . PHE A 1 51 ? 16.782 -4.017 -6.625 1.00 0.00 51 PHE A C 18
ATOM 18494 O O . PHE A 1 51 ? 17.937 -3.766 -6.344 1.00 0.00 51 PHE A O 18
ATOM 18511 N N . PHE A 1 52 ? 16.348 -5.245 -6.705 1.00 0.00 52 PHE A N 18
ATOM 18512 C CA . PHE A 1 52 ? 17.268 -6.386 -6.451 1.00 0.00 52 PHE A CA 18
ATOM 18513 C C . PHE A 1 52 ? 18.311 -6.449 -7.566 1.00 0.00 52 PHE A C 18
ATOM 18514 O O . PHE A 1 52 ? 19.459 -6.781 -7.344 1.00 0.00 52 PHE A O 18
ATOM 18531 N N . GLN A 1 53 ? 17.917 -6.118 -8.764 1.00 0.00 53 GLN A N 18
ATOM 18532 C CA . GLN A 1 53 ? 18.875 -6.140 -9.902 1.00 0.00 53 GLN A CA 18
ATOM 18533 C C . GLN A 1 53 ? 19.914 -5.032 -9.722 1.00 0.00 53 GLN A C 18
ATOM 18534 O O . GLN A 1 53 ? 21.092 -5.223 -9.947 1.00 0.00 53 GLN A O 18
ATOM 18548 N N . ALA A 1 54 ? 19.478 -3.872 -9.310 1.00 0.00 54 ALA A N 18
ATOM 18549 C CA . ALA A 1 54 ? 20.431 -2.744 -9.107 1.00 0.00 54 ALA A CA 18
ATOM 18550 C C . ALA A 1 54 ? 21.414 -3.082 -7.983 1.00 0.00 54 ALA A C 18
ATOM 18551 O O . ALA A 1 54 ? 22.574 -2.724 -8.031 1.00 0.00 54 ALA A O 18
ATOM 18558 N N . GLU A 1 55 ? 20.958 -3.770 -6.971 1.00 0.00 55 GLU A N 18
ATOM 18559 C CA . GLU A 1 55 ? 21.869 -4.131 -5.846 1.00 0.00 55 GLU A CA 18
ATOM 18560 C C . GLU A 1 55 ? 23.112 -4.840 -6.387 1.00 0.00 55 GLU A C 18
ATOM 18561 O O . GLU A 1 55 ? 24.190 -4.732 -5.837 1.00 0.00 55 GLU A O 18
ATOM 18573 N N . GLU A 1 56 ? 22.967 -5.562 -7.462 1.00 0.00 56 GLU A N 18
ATOM 18574 C CA . GLU A 1 56 ? 24.139 -6.277 -8.044 1.00 0.00 56 GLU A CA 18
ATOM 18575 C C . GLU A 1 56 ? 25.135 -5.270 -8.622 1.00 0.00 56 GLU A C 18
ATOM 18576 O O . GLU A 1 56 ? 26.327 -5.502 -8.642 1.00 0.00 56 GLU A O 18
ATOM 18588 N N . GLU A 1 57 ? 24.655 -4.150 -9.092 1.00 0.00 57 GLU A N 18
ATOM 18589 C CA . GLU A 1 57 ? 25.575 -3.128 -9.668 1.00 0.00 57 GLU A CA 18
ATOM 18590 C C . GLU A 1 57 ? 26.458 -2.537 -8.566 1.00 0.00 57 GLU A C 18
ATOM 18591 O O . GLU A 1 57 ? 27.624 -2.265 -8.772 1.00 0.00 57 GLU A O 18
ATOM 18603 N N . GLU A 1 58 ? 25.914 -2.340 -7.396 1.00 0.00 58 GLU A N 18
ATOM 18604 C CA . GLU A 1 58 ? 26.727 -1.771 -6.285 1.00 0.00 58 GLU A CA 18
ATOM 18605 C C . GLU A 1 58 ? 27.885 -2.713 -5.948 1.00 0.00 58 GLU A C 18
ATOM 18606 O O . GLU A 1 58 ? 28.935 -2.290 -5.505 1.00 0.00 58 GLU A O 18
ATOM 18618 N N . LYS A 1 59 ? 27.704 -3.988 -6.159 1.00 0.00 59 LYS A N 18
ATOM 18619 C CA . LYS A 1 59 ? 28.793 -4.958 -5.858 1.00 0.00 59 LYS A CA 18
ATOM 18620 C C . LYS A 1 59 ? 29.812 -4.970 -6.998 1.00 0.00 59 LYS A C 18
ATOM 18621 O O . LYS A 1 59 ? 30.858 -5.583 -6.905 1.00 0.00 59 LYS A O 18
ATOM 18640 N N . LYS A 1 60 ? 29.516 -4.296 -8.075 1.00 0.00 60 LYS A N 18
ATOM 18641 C CA . LYS A 1 60 ? 30.465 -4.266 -9.222 1.00 0.00 60 LYS A CA 18
ATOM 18642 C C . LYS A 1 60 ? 31.593 -3.265 -8.934 1.00 0.00 60 LYS A C 18
ATOM 18643 O O . LYS A 1 60 ? 32.753 -3.535 -9.172 1.00 0.00 60 LYS A O 18
ATOM 18662 N N . LYS A 1 61 ? 31.258 -2.113 -8.420 1.00 0.00 61 LYS A N 18
ATOM 18663 C CA . LYS A 1 61 ? 32.308 -1.099 -8.115 1.00 0.00 61 LYS A CA 18
ATOM 18664 C C . LYS A 1 61 ? 33.057 -1.488 -6.838 1.00 0.00 61 LYS A C 18
ATOM 18665 O O . LYS A 1 61 ? 32.491 -2.047 -5.921 1.00 0.00 61 LYS A O 18
ATOM 18684 N N . LYS A 1 62 ? 34.328 -1.201 -6.773 1.00 0.00 62 LYS A N 18
ATOM 18685 C CA . LYS A 1 62 ? 35.110 -1.559 -5.555 1.00 0.00 62 LYS A CA 18
ATOM 18686 C C . LYS A 1 62 ? 35.102 -3.076 -5.349 1.00 0.00 62 LYS A C 18
ATOM 18687 O O . LYS A 1 62 ? 34.860 -3.563 -4.264 1.00 0.00 62 LYS A O 18
ATOM 18706 N N . GLU A 1 63 ? 35.363 -3.825 -6.385 1.00 0.00 63 GLU A N 18
ATOM 18707 C CA . GLU A 1 63 ? 35.368 -5.310 -6.249 1.00 0.00 63 GLU A CA 18
ATOM 18708 C C . GLU A 1 63 ? 36.456 -5.749 -5.268 1.00 0.00 63 GLU A C 18
ATOM 18709 O O . GLU A 1 63 ? 36.397 -6.820 -4.697 1.00 0.00 63 GLU A O 18
ATOM 18721 N N . GLY A 1 64 ? 37.452 -4.930 -5.064 1.00 0.00 64 GLY A N 18
ATOM 18722 C CA . GLY A 1 64 ? 38.542 -5.303 -4.119 1.00 0.00 64 GLY A CA 18
ATOM 18723 C C . GLY A 1 64 ? 39.472 -6.317 -4.788 1.00 0.00 64 GLY A C 18
ATOM 18724 O O . GLY A 1 64 ? 39.477 -6.468 -5.993 1.00 0.00 64 GLY A O 18
ATOM 18728 N N . GLU A 1 65 ? 40.260 -7.014 -4.015 1.00 0.00 65 GLU A N 18
ATOM 18729 C CA . GLU A 1 65 ? 41.189 -8.018 -4.609 1.00 0.00 65 GLU A CA 18
ATOM 18730 C C . GLU A 1 65 ? 40.778 -9.432 -4.191 1.00 0.00 65 GLU A C 18
ATOM 18731 O O . GLU A 1 65 ? 40.226 -9.640 -3.129 1.00 0.00 65 GLU A O 18
ATOM 18743 N N . SER A 1 66 ? 41.045 -10.406 -5.018 1.00 0.00 66 SER A N 18
ATOM 18744 C CA . SER A 1 66 ? 40.670 -11.805 -4.665 1.00 0.00 66 SER A CA 18
ATOM 18745 C C . SER A 1 66 ? 41.928 -12.636 -4.394 1.00 0.00 66 SER A C 18
ATOM 18746 O O . SER A 1 66 ? 42.969 -12.413 -4.979 1.00 0.00 66 SER A O 18
ATOM 18754 N N . ARG A 1 67 ? 41.840 -13.593 -3.511 1.00 0.00 67 ARG A N 18
ATOM 18755 C CA . ARG A 1 67 ? 43.031 -14.435 -3.204 1.00 0.00 67 ARG A CA 18
ATOM 18756 C C . ARG A 1 67 ? 42.708 -15.914 -3.437 1.00 0.00 67 ARG A C 18
ATOM 18757 O O . ARG A 1 67 ? 41.580 -16.342 -3.294 1.00 0.00 67 ARG A O 18
ATOM 18778 N N . ASN A 1 68 ? 43.689 -16.696 -3.794 1.00 0.00 68 ASN A N 18
ATOM 18779 C CA . ASN A 1 68 ? 43.437 -18.147 -4.036 1.00 0.00 68 ASN A CA 18
ATOM 18780 C C . ASN A 1 68 ? 43.436 -18.912 -2.710 1.00 0.00 68 ASN A C 18
ATOM 18781 O O . ASN A 1 68 ? 44.394 -18.773 -1.968 1.00 0.00 68 ASN A O 18
ATOM 18793 N N . GLU A 1 1 ? 22.682 13.594 6.884 1.00 0.00 1 GLU A N 19
ATOM 18794 C CA . GLU A 1 1 ? 21.931 13.179 5.664 1.00 0.00 1 GLU A CA 19
ATOM 18795 C C . GLU A 1 1 ? 20.516 12.732 6.041 1.00 0.00 1 GLU A C 19
ATOM 18796 O O . GLU A 1 1 ? 20.298 12.139 7.079 1.00 0.00 1 GLU A O 19
ATOM 18810 N N . SER A 1 2 ? 19.552 13.013 5.206 1.00 0.00 2 SER A N 19
ATOM 18811 C CA . SER A 1 2 ? 18.152 12.604 5.519 1.00 0.00 2 SER A CA 19
ATOM 18812 C C . SER A 1 2 ? 17.642 11.617 4.466 1.00 0.00 2 SER A C 19
ATOM 18813 O O . SER A 1 2 ? 18.063 11.637 3.327 1.00 0.00 2 SER A O 19
ATOM 18821 N N . GLY A 1 3 ? 16.736 10.755 4.837 1.00 0.00 3 GLY A N 19
ATOM 18822 C CA . GLY A 1 3 ? 16.199 9.769 3.857 1.00 0.00 3 GLY A CA 19
ATOM 18823 C C . GLY A 1 3 ? 14.746 9.443 4.207 1.00 0.00 3 GLY A C 19
ATOM 18824 O O . GLY A 1 3 ? 14.206 9.932 5.179 1.00 0.00 3 GLY A O 19
ATOM 18828 N N . LYS A 1 4 ? 14.107 8.619 3.422 1.00 0.00 4 LYS A N 19
ATOM 18829 C CA . LYS A 1 4 ? 12.689 8.262 3.712 1.00 0.00 4 LYS A CA 19
ATOM 18830 C C . LYS A 1 4 ? 12.614 7.345 4.935 1.00 0.00 4 LYS A C 19
ATOM 18831 O O . LYS A 1 4 ? 13.441 6.475 5.122 1.00 0.00 4 LYS A O 19
ATOM 18850 N N . ALA A 1 5 ? 11.629 7.532 5.769 1.00 0.00 5 ALA A N 19
ATOM 18851 C CA . ALA A 1 5 ? 11.504 6.669 6.979 1.00 0.00 5 ALA A CA 19
ATOM 18852 C C . ALA A 1 5 ? 11.515 5.192 6.575 1.00 0.00 5 ALA A C 19
ATOM 18853 O O . ALA A 1 5 ? 11.827 4.325 7.367 1.00 0.00 5 ALA A O 19
ATOM 18860 N N . THR A 1 6 ? 11.177 4.900 5.350 1.00 0.00 6 THR A N 19
ATOM 18861 C CA . THR A 1 6 ? 11.168 3.481 4.896 1.00 0.00 6 THR A CA 19
ATOM 18862 C C . THR A 1 6 ? 12.361 3.212 3.973 1.00 0.00 6 THR A C 19
ATOM 18863 O O . THR A 1 6 ? 12.943 4.120 3.414 1.00 0.00 6 THR A O 19
ATOM 18874 N N . SER A 1 7 ? 12.728 1.970 3.809 1.00 0.00 7 SER A N 19
ATOM 18875 C CA . SER A 1 7 ? 13.881 1.641 2.923 1.00 0.00 7 SER A CA 19
ATOM 18876 C C . SER A 1 7 ? 13.580 0.377 2.113 1.00 0.00 7 SER A C 19
ATOM 18877 O O . SER A 1 7 ? 13.318 -0.675 2.661 1.00 0.00 7 SER A O 19
ATOM 18885 N N . TYR A 1 8 ? 13.614 0.471 0.811 1.00 0.00 8 TYR A N 19
ATOM 18886 C CA . TYR A 1 8 ? 13.329 -0.727 -0.031 1.00 0.00 8 TYR A CA 19
ATOM 18887 C C . TYR A 1 8 ? 14.123 -1.933 0.478 1.00 0.00 8 TYR A C 19
ATOM 18888 O O . TYR A 1 8 ? 13.574 -2.988 0.729 1.00 0.00 8 TYR A O 19
ATOM 18906 N N . ALA A 1 9 ? 15.411 -1.788 0.633 1.00 0.00 9 ALA A N 19
ATOM 18907 C CA . ALA A 1 9 ? 16.235 -2.927 1.126 1.00 0.00 9 ALA A CA 19
ATOM 18908 C C . ALA A 1 9 ? 15.540 -3.602 2.312 1.00 0.00 9 ALA A C 19
ATOM 18909 O O . ALA A 1 9 ? 15.700 -4.783 2.548 1.00 0.00 9 ALA A O 19
ATOM 18916 N N . GLU A 1 10 ? 14.765 -2.860 3.053 1.00 0.00 10 GLU A N 19
ATOM 18917 C CA . GLU A 1 10 ? 14.053 -3.458 4.219 1.00 0.00 10 GLU A CA 19
ATOM 18918 C C . GLU A 1 10 ? 12.649 -3.899 3.798 1.00 0.00 10 GLU A C 19
ATOM 18919 O O . GLU A 1 10 ? 12.133 -4.896 4.261 1.00 0.00 10 GLU A O 19
ATOM 18931 N N . LEU A 1 11 ? 12.033 -3.164 2.913 1.00 0.00 11 LEU A N 19
ATOM 18932 C CA . LEU A 1 11 ? 10.668 -3.540 2.448 1.00 0.00 11 LEU A CA 19
ATOM 18933 C C . LEU A 1 11 ? 10.755 -4.769 1.548 1.00 0.00 11 LEU A C 19
ATOM 18934 O O . LEU A 1 11 ? 10.174 -5.801 1.825 1.00 0.00 11 LEU A O 19
ATOM 18950 N N . CYS A 1 12 ? 11.493 -4.670 0.479 1.00 0.00 12 CYS A N 19
ATOM 18951 C CA . CYS A 1 12 ? 11.638 -5.835 -0.438 1.00 0.00 12 CYS A CA 19
ATOM 18952 C C . CYS A 1 12 ? 12.376 -6.966 0.283 1.00 0.00 12 CYS A C 19
ATOM 18953 O O . CYS A 1 12 ? 12.447 -8.080 -0.195 1.00 0.00 12 CYS A O 19
ATOM 18960 N N . ASN A 1 13 ? 12.920 -6.680 1.437 1.00 0.00 13 ASN A N 19
ATOM 18961 C CA . ASN A 1 13 ? 13.649 -7.728 2.205 1.00 0.00 13 ASN A CA 19
ATOM 18962 C C . ASN A 1 13 ? 12.886 -9.049 2.144 1.00 0.00 13 ASN A C 19
ATOM 18963 O O . ASN A 1 13 ? 13.422 -10.074 1.773 1.00 0.00 13 ASN A O 19
ATOM 18974 N N . GLU A 1 14 ? 11.638 -9.029 2.510 1.00 0.00 14 GLU A N 19
ATOM 18975 C CA . GLU A 1 14 ? 10.828 -10.281 2.478 1.00 0.00 14 GLU A CA 19
ATOM 18976 C C . GLU A 1 14 ? 10.971 -10.979 1.121 1.00 0.00 14 GLU A C 19
ATOM 18977 O O . GLU A 1 14 ? 10.726 -12.162 0.997 1.00 0.00 14 GLU A O 19
ATOM 18989 N N . TYR A 1 15 ? 11.367 -10.262 0.101 1.00 0.00 15 TYR A N 19
ATOM 18990 C CA . TYR A 1 15 ? 11.522 -10.903 -1.236 1.00 0.00 15 TYR A CA 19
ATOM 18991 C C . TYR A 1 15 ? 12.956 -11.404 -1.417 1.00 0.00 15 TYR A C 19
ATOM 18992 O O . TYR A 1 15 ? 13.312 -11.936 -2.449 1.00 0.00 15 TYR A O 19
ATOM 19010 N N . ARG A 1 16 ? 13.780 -11.245 -0.419 1.00 0.00 16 ARG A N 19
ATOM 19011 C CA . ARG A 1 16 ? 15.187 -11.719 -0.533 1.00 0.00 16 ARG A CA 19
ATOM 19012 C C . ARG A 1 16 ? 15.229 -13.244 -0.447 1.00 0.00 16 ARG A C 19
ATOM 19013 O O . ARG A 1 16 ? 16.073 -13.887 -1.038 1.00 0.00 16 ARG A O 19
ATOM 19034 N N . LYS A 1 17 ? 14.307 -13.828 0.266 1.00 0.00 17 LYS A N 19
ATOM 19035 C CA . LYS A 1 17 ? 14.279 -15.313 0.363 1.00 0.00 17 LYS A CA 19
ATOM 19036 C C . LYS A 1 17 ? 13.791 -15.888 -0.968 1.00 0.00 17 LYS A C 19
ATOM 19037 O O . LYS A 1 17 ? 13.777 -17.084 -1.179 1.00 0.00 17 LYS A O 19
ATOM 19056 N N . LEU A 1 18 ? 13.390 -15.029 -1.868 1.00 0.00 18 LEU A N 19
ATOM 19057 C CA . LEU A 1 18 ? 12.900 -15.491 -3.193 1.00 0.00 18 LEU A CA 19
ATOM 19058 C C . LEU A 1 18 ? 13.981 -15.248 -4.249 1.00 0.00 18 LEU A C 19
ATOM 19059 O O . LEU A 1 18 ? 14.149 -16.017 -5.174 1.00 0.00 18 LEU A O 19
ATOM 19075 N N . VAL A 1 19 ? 14.714 -14.175 -4.110 1.00 0.00 19 VAL A N 19
ATOM 19076 C CA . VAL A 1 19 ? 15.788 -13.863 -5.095 1.00 0.00 19 VAL A CA 19
ATOM 19077 C C . VAL A 1 19 ? 16.826 -14.988 -5.128 1.00 0.00 19 VAL A C 19
ATOM 19078 O O . VAL A 1 19 ? 17.028 -15.689 -4.156 1.00 0.00 19 VAL A O 19
ATOM 19091 N N . ARG A 1 20 ? 17.489 -15.160 -6.238 1.00 0.00 20 ARG A N 19
ATOM 19092 C CA . ARG A 1 20 ? 18.519 -16.234 -6.337 1.00 0.00 20 ARG A CA 19
ATOM 19093 C C . ARG A 1 20 ? 19.834 -15.643 -6.854 1.00 0.00 20 ARG A C 19
ATOM 19094 O O . ARG A 1 20 ? 20.661 -15.182 -6.093 1.00 0.00 20 ARG A O 19
ATOM 19115 N N . ASN A 1 21 ? 20.027 -15.642 -8.144 1.00 0.00 21 ASN A N 19
ATOM 19116 C CA . ASN A 1 21 ? 21.278 -15.068 -8.714 1.00 0.00 21 ASN A CA 19
ATOM 19117 C C . ASN A 1 21 ? 20.927 -13.875 -9.604 1.00 0.00 21 ASN A C 19
ATOM 19118 O O . ASN A 1 21 ? 21.348 -13.784 -10.741 1.00 0.00 21 ASN A O 19
ATOM 19129 N N . GLY A 1 22 ? 20.142 -12.966 -9.096 1.00 0.00 22 GLY A N 19
ATOM 19130 C CA . GLY A 1 22 ? 19.738 -11.785 -9.908 1.00 0.00 22 GLY A CA 19
ATOM 19131 C C . GLY A 1 22 ? 18.290 -11.974 -10.367 1.00 0.00 22 GLY A C 19
ATOM 19132 O O . GLY A 1 22 ? 17.719 -11.127 -11.025 1.00 0.00 22 GLY A O 19
ATOM 19136 N N . LYS A 1 23 ? 17.692 -13.087 -10.025 1.00 0.00 23 LYS A N 19
ATOM 19137 C CA . LYS A 1 23 ? 16.282 -13.341 -10.436 1.00 0.00 23 LYS A CA 19
ATOM 19138 C C . LYS A 1 23 ? 15.368 -13.323 -9.206 1.00 0.00 23 LYS A C 19
ATOM 19139 O O . LYS A 1 23 ? 15.711 -13.838 -8.161 1.00 0.00 23 LYS A O 19
ATOM 19158 N N . LEU A 1 24 ? 14.212 -12.731 -9.320 1.00 0.00 24 LEU A N 19
ATOM 19159 C CA . LEU A 1 24 ? 13.285 -12.680 -8.153 1.00 0.00 24 LEU A CA 19
ATOM 19160 C C . LEU A 1 24 ? 12.060 -13.564 -8.401 1.00 0.00 24 LEU A C 19
ATOM 19161 O O . LEU A 1 24 ? 11.513 -13.592 -9.486 1.00 0.00 24 LEU A O 19
ATOM 19177 N N . ALA A 1 25 ? 11.620 -14.279 -7.401 1.00 0.00 25 ALA A N 19
ATOM 19178 C CA . ALA A 1 25 ? 10.423 -15.151 -7.581 1.00 0.00 25 ALA A CA 19
ATOM 19179 C C . ALA A 1 25 ? 9.155 -14.361 -7.254 1.00 0.00 25 ALA A C 19
ATOM 19180 O O . ALA A 1 25 ? 8.832 -14.132 -6.106 1.00 0.00 25 ALA A O 19
ATOM 19187 N N . CYS A 1 26 ? 8.440 -13.938 -8.257 1.00 0.00 26 CYS A N 19
ATOM 19188 C CA . CYS A 1 26 ? 7.196 -13.153 -8.010 1.00 0.00 26 CYS A CA 19
ATOM 19189 C C . CYS A 1 26 ? 6.024 -14.087 -7.701 1.00 0.00 26 CYS A C 19
ATOM 19190 O O . CYS A 1 26 ? 6.116 -15.289 -7.848 1.00 0.00 26 CYS A O 19
ATOM 19197 N N . THR A 1 27 ? 4.919 -13.537 -7.275 1.00 0.00 27 THR A N 19
ATOM 19198 C CA . THR A 1 27 ? 3.737 -14.386 -6.956 1.00 0.00 27 THR A CA 19
ATOM 19199 C C . THR A 1 27 ? 2.530 -13.937 -7.782 1.00 0.00 27 THR A C 19
ATOM 19200 O O . THR A 1 27 ? 2.648 -13.135 -8.687 1.00 0.00 27 THR A O 19
ATOM 19211 N N . ARG A 1 28 ? 1.369 -14.449 -7.481 1.00 0.00 28 ARG A N 19
ATOM 19212 C CA . ARG A 1 28 ? 0.157 -14.052 -8.252 1.00 0.00 28 ARG A CA 19
ATOM 19213 C C . ARG A 1 28 ? -0.594 -12.933 -7.523 1.00 0.00 28 ARG A C 19
ATOM 19214 O O . ARG A 1 28 ? -1.766 -12.711 -7.749 1.00 0.00 28 ARG A O 19
ATOM 19235 N N . GLU A 1 29 ? 0.074 -12.227 -6.652 1.00 0.00 29 GLU A N 19
ATOM 19236 C CA . GLU A 1 29 ? -0.605 -11.123 -5.912 1.00 0.00 29 GLU A CA 19
ATOM 19237 C C . GLU A 1 29 ? -1.106 -10.060 -6.893 1.00 0.00 29 GLU A C 19
ATOM 19238 O O . GLU A 1 29 ? -0.475 -9.777 -7.892 1.00 0.00 29 GLU A O 19
ATOM 19250 N N . ASN A 1 30 ? -2.234 -9.467 -6.615 1.00 0.00 30 ASN A N 19
ATOM 19251 C CA . ASN A 1 30 ? -2.772 -8.421 -7.532 1.00 0.00 30 ASN A CA 19
ATOM 19252 C C . ASN A 1 30 ? -2.732 -7.051 -6.850 1.00 0.00 30 ASN A C 19
ATOM 19253 O O . ASN A 1 30 ? -3.729 -6.361 -6.759 1.00 0.00 30 ASN A O 19
ATOM 19264 N N . ASP A 1 31 ? -1.587 -6.651 -6.372 1.00 0.00 31 ASP A N 19
ATOM 19265 C CA . ASP A 1 31 ? -1.480 -5.326 -5.697 1.00 0.00 31 ASP A CA 19
ATOM 19266 C C . ASP A 1 31 ? -0.518 -4.416 -6.472 1.00 0.00 31 ASP A C 19
ATOM 19267 O O . ASP A 1 31 ? 0.622 -4.252 -6.084 1.00 0.00 31 ASP A O 19
ATOM 19276 N N . PRO A 1 32 ? -1.008 -3.852 -7.549 1.00 0.00 32 PRO A N 19
ATOM 19277 C CA . PRO A 1 32 ? -0.179 -2.955 -8.384 1.00 0.00 32 PRO A CA 19
ATOM 19278 C C . PRO A 1 32 ? 0.263 -1.728 -7.583 1.00 0.00 32 PRO A C 19
ATOM 19279 O O . PRO A 1 32 ? -0.490 -1.170 -6.811 1.00 0.00 32 PRO A O 19
ATOM 19290 N N . ILE A 1 33 ? 1.479 -1.303 -7.771 1.00 0.00 33 ILE A N 19
ATOM 19291 C CA . ILE A 1 33 ? 1.981 -0.107 -7.030 1.00 0.00 33 ILE A CA 19
ATOM 19292 C C . ILE A 1 33 ? 2.941 0.691 -7.917 1.00 0.00 33 ILE A C 19
ATOM 19293 O O . ILE A 1 33 ? 3.039 0.460 -9.107 1.00 0.00 33 ILE A O 19
ATOM 19309 N N . GLN A 1 34 ? 3.644 1.628 -7.351 1.00 0.00 34 GLN A N 19
ATOM 19310 C CA . GLN A 1 34 ? 4.593 2.444 -8.164 1.00 0.00 34 GLN A CA 19
ATOM 19311 C C . GLN A 1 34 ? 6.021 2.289 -7.632 1.00 0.00 34 GLN A C 19
ATOM 19312 O O . GLN A 1 34 ? 6.238 1.830 -6.528 1.00 0.00 34 GLN A O 19
ATOM 19326 N N . GLY A 1 35 ? 6.996 2.669 -8.413 1.00 0.00 35 GLY A N 19
ATOM 19327 C CA . GLY A 1 35 ? 8.409 2.547 -7.955 1.00 0.00 35 GLY A CA 19
ATOM 19328 C C . GLY A 1 35 ? 9.000 3.945 -7.745 1.00 0.00 35 GLY A C 19
ATOM 19329 O O . GLY A 1 35 ? 8.377 4.934 -8.076 1.00 0.00 35 GLY A O 19
ATOM 19333 N N . PRO A 1 36 ? 10.191 3.984 -7.197 1.00 0.00 36 PRO A N 19
ATOM 19334 C CA . PRO A 1 36 ? 10.871 5.275 -6.941 1.00 0.00 36 PRO A CA 19
ATOM 19335 C C . PRO A 1 36 ? 11.114 6.028 -8.253 1.00 0.00 36 PRO A C 19
ATOM 19336 O O . PRO A 1 36 ? 11.323 7.225 -8.261 1.00 0.00 36 PRO A O 19
ATOM 19347 N N . ASP A 1 37 ? 11.090 5.339 -9.360 1.00 0.00 37 ASP A N 19
ATOM 19348 C CA . ASP A 1 37 ? 11.324 6.020 -10.666 1.00 0.00 37 ASP A CA 19
ATOM 19349 C C . ASP A 1 37 ? 10.016 6.596 -11.207 1.00 0.00 37 ASP A C 19
ATOM 19350 O O . ASP A 1 37 ? 10.012 7.426 -12.093 1.00 0.00 37 ASP A O 19
ATOM 19359 N N . GLY A 1 38 ? 8.908 6.168 -10.676 1.00 0.00 38 GLY A N 19
ATOM 19360 C CA . GLY A 1 38 ? 7.605 6.699 -11.156 1.00 0.00 38 GLY A CA 19
ATOM 19361 C C . GLY A 1 38 ? 6.948 5.685 -12.095 1.00 0.00 38 GLY A C 19
ATOM 19362 O O . GLY A 1 38 ? 5.840 5.878 -12.553 1.00 0.00 38 GLY A O 19
ATOM 19366 N N . LYS A 1 39 ? 7.621 4.605 -12.386 1.00 0.00 39 LYS A N 19
ATOM 19367 C CA . LYS A 1 39 ? 7.033 3.584 -13.298 1.00 0.00 39 LYS A CA 19
ATOM 19368 C C . LYS A 1 39 ? 6.161 2.604 -12.510 1.00 0.00 39 LYS A C 19
ATOM 19369 O O . LYS A 1 39 ? 6.451 2.269 -11.379 1.00 0.00 39 LYS A O 19
ATOM 19388 N N . VAL A 1 40 ? 5.094 2.139 -13.101 1.00 0.00 40 VAL A N 19
ATOM 19389 C CA . VAL A 1 40 ? 4.203 1.179 -12.390 1.00 0.00 40 VAL A CA 19
ATOM 19390 C C . VAL A 1 40 ? 4.602 -0.259 -12.729 1.00 0.00 40 VAL A C 19
ATOM 19391 O O . VAL A 1 40 ? 4.996 -0.558 -13.840 1.00 0.00 40 VAL A O 19
ATOM 19404 N N . HIS A 1 41 ? 4.507 -1.152 -11.783 1.00 0.00 41 HIS A N 19
ATOM 19405 C CA . HIS A 1 41 ? 4.885 -2.569 -12.054 1.00 0.00 41 HIS A CA 19
ATOM 19406 C C . HIS A 1 41 ? 3.736 -3.508 -11.674 1.00 0.00 41 HIS A C 19
ATOM 19407 O O . HIS A 1 41 ? 2.771 -3.107 -11.055 1.00 0.00 41 HIS A O 19
ATOM 19421 N N . GLY A 1 42 ? 3.835 -4.756 -12.043 1.00 0.00 42 GLY A N 19
ATOM 19422 C CA . GLY A 1 42 ? 2.751 -5.722 -11.706 1.00 0.00 42 GLY A CA 19
ATOM 19423 C C . GLY A 1 42 ? 2.428 -5.631 -10.214 1.00 0.00 42 GLY A C 19
ATOM 19424 O O . GLY A 1 42 ? 1.376 -5.163 -9.825 1.00 0.00 42 GLY A O 19
ATOM 19428 N N . ASN A 1 43 ? 3.324 -6.073 -9.374 1.00 0.00 43 ASN A N 19
ATOM 19429 C CA . ASN A 1 43 ? 3.066 -6.008 -7.906 1.00 0.00 43 ASN A CA 19
ATOM 19430 C C . ASN A 1 43 ? 4.341 -5.625 -7.155 1.00 0.00 43 ASN A C 19
ATOM 19431 O O . ASN A 1 43 ? 5.297 -5.144 -7.731 1.00 0.00 43 ASN A O 19
ATOM 19442 N N . THR A 1 44 ? 4.352 -5.823 -5.867 1.00 0.00 44 THR A N 19
ATOM 19443 C CA . THR A 1 44 ? 5.555 -5.460 -5.061 1.00 0.00 44 THR A CA 19
ATOM 19444 C C . THR A 1 44 ? 6.787 -6.227 -5.541 1.00 0.00 44 THR A C 19
ATOM 19445 O O . THR A 1 44 ? 7.817 -5.646 -5.824 1.00 0.00 44 THR A O 19
ATOM 19456 N N . CYS A 1 45 ? 6.699 -7.523 -5.628 1.00 0.00 45 CYS A N 19
ATOM 19457 C CA . CYS A 1 45 ? 7.883 -8.308 -6.081 1.00 0.00 45 CYS A CA 19
ATOM 19458 C C . CYS A 1 45 ? 8.466 -7.690 -7.353 1.00 0.00 45 CYS A C 19
ATOM 19459 O O . CYS A 1 45 ? 9.667 -7.599 -7.513 1.00 0.00 45 CYS A O 19
ATOM 19466 N N . SER A 1 46 ? 7.631 -7.241 -8.254 1.00 0.00 46 SER A N 19
ATOM 19467 C CA . SER A 1 46 ? 8.161 -6.608 -9.494 1.00 0.00 46 SER A CA 19
ATOM 19468 C C . SER A 1 46 ? 8.949 -5.361 -9.105 1.00 0.00 46 SER A C 19
ATOM 19469 O O . SER A 1 46 ? 10.061 -5.148 -9.544 1.00 0.00 46 SER A O 19
ATOM 19477 N N . MET A 1 47 ? 8.390 -4.547 -8.255 1.00 0.00 47 MET A N 19
ATOM 19478 C CA . MET A 1 47 ? 9.118 -3.332 -7.807 1.00 0.00 47 MET A CA 19
ATOM 19479 C C . MET A 1 47 ? 10.322 -3.762 -6.970 1.00 0.00 47 MET A C 19
ATOM 19480 O O . MET A 1 47 ? 11.251 -3.010 -6.754 1.00 0.00 47 MET A O 19
ATOM 19494 N N . CYS A 1 48 ? 10.303 -4.982 -6.506 1.00 0.00 48 CYS A N 19
ATOM 19495 C CA . CYS A 1 48 ? 11.434 -5.498 -5.686 1.00 0.00 48 CYS A CA 19
ATOM 19496 C C . CYS A 1 48 ? 12.477 -6.161 -6.591 1.00 0.00 48 CYS A C 19
ATOM 19497 O O . CYS A 1 48 ? 13.659 -6.142 -6.309 1.00 0.00 48 CYS A O 19
ATOM 19504 N N . GLU A 1 49 ? 12.051 -6.743 -7.683 1.00 0.00 49 GLU A N 19
ATOM 19505 C CA . GLU A 1 49 ? 13.026 -7.396 -8.603 1.00 0.00 49 GLU A CA 19
ATOM 19506 C C . GLU A 1 49 ? 13.928 -6.327 -9.229 1.00 0.00 49 GLU A C 19
ATOM 19507 O O . GLU A 1 49 ? 15.137 -6.449 -9.236 1.00 0.00 49 GLU A O 19
ATOM 19519 N N . VAL A 1 50 ? 13.350 -5.275 -9.739 1.00 0.00 50 VAL A N 19
ATOM 19520 C CA . VAL A 1 50 ? 14.181 -4.197 -10.342 1.00 0.00 50 VAL A CA 19
ATOM 19521 C C . VAL A 1 50 ? 15.133 -3.656 -9.277 1.00 0.00 50 VAL A C 19
ATOM 19522 O O . VAL A 1 50 ? 16.303 -3.438 -9.521 1.00 0.00 50 VAL A O 19
ATOM 19535 N N . PHE A 1 51 ? 14.637 -3.462 -8.085 1.00 0.00 51 PHE A N 19
ATOM 19536 C CA . PHE A 1 51 ? 15.510 -2.963 -6.989 1.00 0.00 51 PHE A CA 19
ATOM 19537 C C . PHE A 1 51 ? 16.581 -4.011 -6.693 1.00 0.00 51 PHE A C 19
ATOM 19538 O O . PHE A 1 51 ? 17.728 -3.699 -6.448 1.00 0.00 51 PHE A O 19
ATOM 19555 N N . PHE A 1 52 ? 16.205 -5.259 -6.735 1.00 0.00 52 PHE A N 19
ATOM 19556 C CA . PHE A 1 52 ? 17.188 -6.348 -6.481 1.00 0.00 52 PHE A CA 19
ATOM 19557 C C . PHE A 1 52 ? 18.218 -6.374 -7.610 1.00 0.00 52 PHE A C 19
ATOM 19558 O O . PHE A 1 52 ? 19.393 -6.590 -7.392 1.00 0.00 52 PHE A O 19
ATOM 19575 N N . GLN A 1 53 ? 17.780 -6.146 -8.818 1.00 0.00 53 GLN A N 19
ATOM 19576 C CA . GLN A 1 53 ? 18.726 -6.145 -9.969 1.00 0.00 53 GLN A CA 19
ATOM 19577 C C . GLN A 1 53 ? 19.739 -5.012 -9.803 1.00 0.00 53 GLN A C 19
ATOM 19578 O O . GLN A 1 53 ? 20.925 -5.189 -9.997 1.00 0.00 53 GLN A O 19
ATOM 19592 N N . ALA A 1 54 ? 19.275 -3.847 -9.444 1.00 0.00 54 ALA A N 19
ATOM 19593 C CA . ALA A 1 54 ? 20.203 -2.697 -9.260 1.00 0.00 54 ALA A CA 19
ATOM 19594 C C . ALA A 1 54 ? 21.211 -3.006 -8.149 1.00 0.00 54 ALA A C 19
ATOM 19595 O O . ALA A 1 54 ? 22.383 -2.703 -8.260 1.00 0.00 54 ALA A O 19
ATOM 19602 N N . GLU A 1 55 ? 20.766 -3.609 -7.080 1.00 0.00 55 GLU A N 19
ATOM 19603 C CA . GLU A 1 55 ? 21.703 -3.935 -5.968 1.00 0.00 55 GLU A CA 19
ATOM 19604 C C . GLU A 1 55 ? 22.969 -4.587 -6.525 1.00 0.00 55 GLU A C 19
ATOM 19605 O O . GLU A 1 55 ? 24.051 -4.422 -5.996 1.00 0.00 55 GLU A O 19
ATOM 19617 N N . GLU A 1 56 ? 22.843 -5.323 -7.594 1.00 0.00 56 GLU A N 19
ATOM 19618 C CA . GLU A 1 56 ? 24.041 -5.982 -8.190 1.00 0.00 56 GLU A CA 19
ATOM 19619 C C . GLU A 1 56 ? 25.031 -4.922 -8.678 1.00 0.00 56 GLU A C 19
ATOM 19620 O O . GLU A 1 56 ? 26.213 -5.174 -8.804 1.00 0.00 56 GLU A O 19
ATOM 19632 N N . GLU A 1 57 ? 24.558 -3.738 -8.953 1.00 0.00 57 GLU A N 19
ATOM 19633 C CA . GLU A 1 57 ? 25.471 -2.660 -9.431 1.00 0.00 57 GLU A CA 19
ATOM 19634 C C . GLU A 1 57 ? 26.302 -2.117 -8.266 1.00 0.00 57 GLU A C 19
ATOM 19635 O O . GLU A 1 57 ? 27.505 -1.977 -8.361 1.00 0.00 57 GLU A O 19
ATOM 19647 N N . GLU A 1 58 ? 25.668 -1.811 -7.167 1.00 0.00 58 GLU A N 19
ATOM 19648 C CA . GLU A 1 58 ? 26.423 -1.278 -5.996 1.00 0.00 58 GLU A CA 19
ATOM 19649 C C . GLU A 1 58 ? 27.598 -2.202 -5.659 1.00 0.00 58 GLU A C 19
ATOM 19650 O O . GLU A 1 58 ? 28.549 -1.803 -5.017 1.00 0.00 58 GLU A O 19
ATOM 19662 N N . LYS A 1 59 ? 27.540 -3.432 -6.090 1.00 0.00 59 LYS A N 19
ATOM 19663 C CA . LYS A 1 59 ? 28.654 -4.378 -5.795 1.00 0.00 59 LYS A CA 19
ATOM 19664 C C . LYS A 1 59 ? 29.855 -4.074 -6.694 1.00 0.00 59 LYS A C 19
ATOM 19665 O O . LYS A 1 59 ? 30.925 -4.627 -6.527 1.00 0.00 59 LYS A O 19
ATOM 19684 N N . LYS A 1 60 ? 29.687 -3.199 -7.647 1.00 0.00 60 LYS A N 19
ATOM 19685 C CA . LYS A 1 60 ? 30.818 -2.860 -8.557 1.00 0.00 60 LYS A CA 19
ATOM 19686 C C . LYS A 1 60 ? 32.035 -2.412 -7.742 1.00 0.00 60 LYS A C 19
ATOM 19687 O O . LYS A 1 60 ? 33.166 -2.626 -8.131 1.00 0.00 60 LYS A O 19
ATOM 19706 N N . LYS A 1 61 ? 31.812 -1.793 -6.616 1.00 0.00 61 LYS A N 19
ATOM 19707 C CA . LYS A 1 61 ? 32.957 -1.333 -5.778 1.00 0.00 61 LYS A CA 19
ATOM 19708 C C . LYS A 1 61 ? 33.778 -2.533 -5.300 1.00 0.00 61 LYS A C 19
ATOM 19709 O O . LYS A 1 61 ? 33.298 -3.649 -5.263 1.00 0.00 61 LYS A O 19
ATOM 19728 N N . LYS A 1 62 ? 35.010 -2.314 -4.933 1.00 0.00 62 LYS A N 19
ATOM 19729 C CA . LYS A 1 62 ? 35.859 -3.443 -4.458 1.00 0.00 62 LYS A CA 19
ATOM 19730 C C . LYS A 1 62 ? 35.305 -4.005 -3.146 1.00 0.00 62 LYS A C 19
ATOM 19731 O O . LYS A 1 62 ? 35.683 -5.074 -2.709 1.00 0.00 62 LYS A O 19
ATOM 19750 N N . GLU A 1 63 ? 34.411 -3.293 -2.515 1.00 0.00 63 GLU A N 19
ATOM 19751 C CA . GLU A 1 63 ? 33.833 -3.788 -1.233 1.00 0.00 63 GLU A CA 19
ATOM 19752 C C . GLU A 1 63 ? 32.602 -4.656 -1.508 1.00 0.00 63 GLU A C 19
ATOM 19753 O O . GLU A 1 63 ? 31.725 -4.284 -2.263 1.00 0.00 63 GLU A O 19
ATOM 19765 N N . GLY A 1 64 ? 32.528 -5.808 -0.901 1.00 0.00 64 GLY A N 19
ATOM 19766 C CA . GLY A 1 64 ? 31.354 -6.697 -1.128 1.00 0.00 64 GLY A CA 19
ATOM 19767 C C . GLY A 1 64 ? 30.193 -6.244 -0.240 1.00 0.00 64 GLY A C 19
ATOM 19768 O O . GLY A 1 64 ? 30.332 -5.349 0.570 1.00 0.00 64 GLY A O 19
ATOM 19772 N N . GLU A 1 65 ? 29.049 -6.855 -0.385 1.00 0.00 65 GLU A N 19
ATOM 19773 C CA . GLU A 1 65 ? 27.881 -6.457 0.452 1.00 0.00 65 GLU A CA 19
ATOM 19774 C C . GLU A 1 65 ? 28.102 -6.884 1.905 1.00 0.00 65 GLU A C 19
ATOM 19775 O O . GLU A 1 65 ? 27.455 -6.397 2.811 1.00 0.00 65 GLU A O 19
ATOM 19787 N N . SER A 1 66 ? 29.010 -7.793 2.134 1.00 0.00 66 SER A N 19
ATOM 19788 C CA . SER A 1 66 ? 29.271 -8.251 3.530 1.00 0.00 66 SER A CA 19
ATOM 19789 C C . SER A 1 66 ? 30.734 -8.678 3.681 1.00 0.00 66 SER A C 19
ATOM 19790 O O . SER A 1 66 ? 31.330 -9.219 2.771 1.00 0.00 66 SER A O 19
ATOM 19798 N N . ARG A 1 67 ? 31.315 -8.439 4.825 1.00 0.00 67 ARG A N 19
ATOM 19799 C CA . ARG A 1 67 ? 32.738 -8.832 5.033 1.00 0.00 67 ARG A CA 19
ATOM 19800 C C . ARG A 1 67 ? 32.848 -9.816 6.201 1.00 0.00 67 ARG A C 19
ATOM 19801 O O . ARG A 1 67 ? 32.065 -9.784 7.129 1.00 0.00 67 ARG A O 19
ATOM 19822 N N . ASN A 1 68 ? 33.815 -10.692 6.162 1.00 0.00 68 ASN A N 19
ATOM 19823 C CA . ASN A 1 68 ? 33.974 -11.677 7.271 1.00 0.00 68 ASN A CA 19
ATOM 19824 C C . ASN A 1 68 ? 35.438 -11.736 7.720 1.00 0.00 68 ASN A C 19
ATOM 19825 O O . ASN A 1 68 ? 35.945 -10.714 8.152 1.00 0.00 68 ASN A O 19
ATOM 19837 N N . GLU A 1 1 ? 5.383 11.764 7.274 1.00 0.00 1 GLU A N 20
ATOM 19838 C CA . GLU A 1 1 ? 6.532 12.177 6.418 1.00 0.00 1 GLU A CA 20
ATOM 19839 C C . GLU A 1 1 ? 6.343 11.655 4.991 1.00 0.00 1 GLU A C 20
ATOM 19840 O O . GLU A 1 1 ? 6.007 10.506 4.780 1.00 0.00 1 GLU A O 20
ATOM 19854 N N . SER A 1 2 ? 6.557 12.489 4.010 1.00 0.00 2 SER A N 20
ATOM 19855 C CA . SER A 1 2 ? 6.390 12.039 2.598 1.00 0.00 2 SER A CA 20
ATOM 19856 C C . SER A 1 2 ? 7.242 10.797 2.334 1.00 0.00 2 SER A C 20
ATOM 19857 O O . SER A 1 2 ? 6.799 9.845 1.722 1.00 0.00 2 SER A O 20
ATOM 19865 N N . GLY A 1 3 ? 8.462 10.803 2.791 1.00 0.00 3 GLY A N 20
ATOM 19866 C CA . GLY A 1 3 ? 9.349 9.629 2.571 1.00 0.00 3 GLY A CA 20
ATOM 19867 C C . GLY A 1 3 ? 8.566 8.339 2.820 1.00 0.00 3 GLY A C 20
ATOM 19868 O O . GLY A 1 3 ? 7.504 8.352 3.412 1.00 0.00 3 GLY A O 20
ATOM 19872 N N . LYS A 1 4 ? 9.079 7.225 2.374 1.00 0.00 4 LYS A N 20
ATOM 19873 C CA . LYS A 1 4 ? 8.360 5.938 2.587 1.00 0.00 4 LYS A CA 20
ATOM 19874 C C . LYS A 1 4 ? 8.383 5.560 4.070 1.00 0.00 4 LYS A C 20
ATOM 19875 O O . LYS A 1 4 ? 9.050 6.184 4.870 1.00 0.00 4 LYS A O 20
ATOM 19894 N N . ALA A 1 5 ? 7.656 4.542 4.442 1.00 0.00 5 ALA A N 20
ATOM 19895 C CA . ALA A 1 5 ? 7.635 4.126 5.874 1.00 0.00 5 ALA A CA 20
ATOM 19896 C C . ALA A 1 5 ? 8.944 3.423 6.240 1.00 0.00 5 ALA A C 20
ATOM 19897 O O . ALA A 1 5 ? 9.230 3.185 7.397 1.00 0.00 5 ALA A O 20
ATOM 19904 N N . THR A 1 6 ? 9.743 3.086 5.265 1.00 0.00 6 THR A N 20
ATOM 19905 C CA . THR A 1 6 ? 11.032 2.397 5.563 1.00 0.00 6 THR A CA 20
ATOM 19906 C C . THR A 1 6 ? 11.929 2.381 4.326 1.00 0.00 6 THR A C 20
ATOM 19907 O O . THR A 1 6 ? 11.670 3.050 3.345 1.00 0.00 6 THR A O 20
ATOM 19918 N N . SER A 1 7 ? 12.981 1.616 4.370 1.00 0.00 7 SER A N 20
ATOM 19919 C CA . SER A 1 7 ? 13.903 1.541 3.204 1.00 0.00 7 SER A CA 20
ATOM 19920 C C . SER A 1 7 ? 13.508 0.371 2.299 1.00 0.00 7 SER A C 20
ATOM 19921 O O . SER A 1 7 ? 12.941 -0.605 2.745 1.00 0.00 7 SER A O 20
ATOM 19929 N N . TYR A 1 8 ? 13.804 0.461 1.033 1.00 0.00 8 TYR A N 20
ATOM 19930 C CA . TYR A 1 8 ? 13.443 -0.650 0.107 1.00 0.00 8 TYR A CA 20
ATOM 19931 C C . TYR A 1 8 ? 14.213 -1.918 0.481 1.00 0.00 8 TYR A C 20
ATOM 19932 O O . TYR A 1 8 ? 13.641 -2.979 0.634 1.00 0.00 8 TYR A O 20
ATOM 19950 N N . ALA A 1 9 ? 15.505 -1.818 0.638 1.00 0.00 9 ALA A N 20
ATOM 19951 C CA . ALA A 1 9 ? 16.299 -3.023 1.011 1.00 0.00 9 ALA A CA 20
ATOM 19952 C C . ALA A 1 9 ? 15.591 -3.783 2.134 1.00 0.00 9 ALA A C 20
ATOM 19953 O O . ALA A 1 9 ? 15.712 -4.985 2.258 1.00 0.00 9 ALA A O 20
ATOM 19960 N N . GLU A 1 10 ? 14.844 -3.088 2.950 1.00 0.00 10 GLU A N 20
ATOM 19961 C CA . GLU A 1 10 ? 14.119 -3.766 4.063 1.00 0.00 10 GLU A CA 20
ATOM 19962 C C . GLU A 1 10 ? 12.721 -4.175 3.596 1.00 0.00 10 GLU A C 20
ATOM 19963 O O . GLU A 1 10 ? 12.265 -5.273 3.845 1.00 0.00 10 GLU A O 20
ATOM 19975 N N . LEU A 1 11 ? 12.041 -3.295 2.912 1.00 0.00 11 LEU A N 20
ATOM 19976 C CA . LEU A 1 11 ? 10.674 -3.624 2.417 1.00 0.00 11 LEU A CA 20
ATOM 19977 C C . LEU A 1 11 ? 10.743 -4.825 1.475 1.00 0.00 11 LEU A C 20
ATOM 19978 O O . LEU A 1 11 ? 10.258 -5.896 1.779 1.00 0.00 11 LEU A O 20
ATOM 19994 N N . CYS A 1 12 ? 11.353 -4.653 0.338 1.00 0.00 12 CYS A N 20
ATOM 19995 C CA . CYS A 1 12 ? 11.470 -5.786 -0.623 1.00 0.00 12 CYS A CA 20
ATOM 19996 C C . CYS A 1 12 ? 12.234 -6.937 0.030 1.00 0.00 12 CYS A C 20
ATOM 19997 O O . CYS A 1 12 ? 12.226 -8.054 -0.448 1.00 0.00 12 CYS A O 20
ATOM 20004 N N . ASN A 1 13 ? 12.894 -6.669 1.123 1.00 0.00 13 ASN A N 20
ATOM 20005 C CA . ASN A 1 13 ? 13.660 -7.738 1.821 1.00 0.00 13 ASN A CA 20
ATOM 20006 C C . ASN A 1 13 ? 12.853 -9.037 1.847 1.00 0.00 13 ASN A C 20
ATOM 20007 O O . ASN A 1 13 ? 13.349 -10.095 1.519 1.00 0.00 13 ASN A O 20
ATOM 20018 N N . GLU A 1 14 ? 11.612 -8.964 2.237 1.00 0.00 14 GLU A N 20
ATOM 20019 C CA . GLU A 1 14 ? 10.774 -10.196 2.282 1.00 0.00 14 GLU A CA 20
ATOM 20020 C C . GLU A 1 14 ? 10.921 -10.979 0.975 1.00 0.00 14 GLU A C 20
ATOM 20021 O O . GLU A 1 14 ? 10.703 -12.173 0.927 1.00 0.00 14 GLU A O 20
ATOM 20033 N N . TYR A 1 15 ? 11.296 -10.315 -0.086 1.00 0.00 15 TYR A N 20
ATOM 20034 C CA . TYR A 1 15 ? 11.464 -11.023 -1.386 1.00 0.00 15 TYR A CA 20
ATOM 20035 C C . TYR A 1 15 ? 12.905 -11.521 -1.522 1.00 0.00 15 TYR A C 20
ATOM 20036 O O . TYR A 1 15 ? 13.217 -12.325 -2.378 1.00 0.00 15 TYR A O 20
ATOM 20054 N N . ARG A 1 16 ? 13.780 -11.058 -0.675 1.00 0.00 16 ARG A N 20
ATOM 20055 C CA . ARG A 1 16 ? 15.197 -11.513 -0.744 1.00 0.00 16 ARG A CA 20
ATOM 20056 C C . ARG A 1 16 ? 15.253 -13.039 -0.673 1.00 0.00 16 ARG A C 20
ATOM 20057 O O . ARG A 1 16 ? 16.125 -13.668 -1.238 1.00 0.00 16 ARG A O 20
ATOM 20078 N N . LYS A 1 17 ? 14.314 -13.635 0.008 1.00 0.00 17 LYS A N 20
ATOM 20079 C CA . LYS A 1 17 ? 14.294 -15.121 0.107 1.00 0.00 17 LYS A CA 20
ATOM 20080 C C . LYS A 1 17 ? 13.744 -15.707 -1.195 1.00 0.00 17 LYS A C 20
ATOM 20081 O O . LYS A 1 17 ? 13.608 -16.905 -1.343 1.00 0.00 17 LYS A O 20
ATOM 20100 N N . LEU A 1 18 ? 13.429 -14.862 -2.140 1.00 0.00 18 LEU A N 20
ATOM 20101 C CA . LEU A 1 18 ? 12.888 -15.348 -3.437 1.00 0.00 18 LEU A CA 20
ATOM 20102 C C . LEU A 1 18 ? 13.901 -15.077 -4.553 1.00 0.00 18 LEU A C 20
ATOM 20103 O O . LEU A 1 18 ? 13.991 -15.812 -5.516 1.00 0.00 18 LEU A O 20
ATOM 20119 N N . VAL A 1 19 ? 14.666 -14.026 -4.428 1.00 0.00 19 VAL A N 20
ATOM 20120 C CA . VAL A 1 19 ? 15.676 -13.706 -5.476 1.00 0.00 19 VAL A CA 20
ATOM 20121 C C . VAL A 1 19 ? 17.090 -13.934 -4.935 1.00 0.00 19 VAL A C 20
ATOM 20122 O O . VAL A 1 19 ? 17.494 -13.339 -3.955 1.00 0.00 19 VAL A O 20
ATOM 20135 N N . ARG A 1 20 ? 17.841 -14.797 -5.560 1.00 0.00 20 ARG A N 20
ATOM 20136 C CA . ARG A 1 20 ? 19.226 -15.069 -5.078 1.00 0.00 20 ARG A CA 20
ATOM 20137 C C . ARG A 1 20 ? 20.200 -14.019 -5.617 1.00 0.00 20 ARG A C 20
ATOM 20138 O O . ARG A 1 20 ? 20.636 -13.137 -4.903 1.00 0.00 20 ARG A O 20
ATOM 20159 N N . ASN A 1 21 ? 20.548 -14.106 -6.870 1.00 0.00 21 ASN A N 20
ATOM 20160 C CA . ASN A 1 21 ? 21.498 -13.114 -7.451 1.00 0.00 21 ASN A CA 20
ATOM 20161 C C . ASN A 1 21 ? 20.899 -12.466 -8.702 1.00 0.00 21 ASN A C 20
ATOM 20162 O O . ASN A 1 21 ? 21.425 -12.589 -9.789 1.00 0.00 21 ASN A O 20
ATOM 20173 N N . GLY A 1 22 ? 19.804 -11.771 -8.555 1.00 0.00 22 GLY A N 20
ATOM 20174 C CA . GLY A 1 22 ? 19.178 -11.112 -9.736 1.00 0.00 22 GLY A CA 20
ATOM 20175 C C . GLY A 1 22 ? 18.146 -12.051 -10.364 1.00 0.00 22 GLY A C 20
ATOM 20176 O O . GLY A 1 22 ? 17.766 -11.894 -11.507 1.00 0.00 22 GLY A O 20
ATOM 20180 N N . LYS A 1 23 ? 17.687 -13.024 -9.627 1.00 0.00 23 LYS A N 20
ATOM 20181 C CA . LYS A 1 23 ? 16.677 -13.968 -10.187 1.00 0.00 23 LYS A CA 20
ATOM 20182 C C . LYS A 1 23 ? 15.432 -13.997 -9.296 1.00 0.00 23 LYS A C 20
ATOM 20183 O O . LYS A 1 23 ? 15.119 -14.996 -8.681 1.00 0.00 23 LYS A O 20
ATOM 20202 N N . LEU A 1 24 ? 14.715 -12.908 -9.225 1.00 0.00 24 LEU A N 20
ATOM 20203 C CA . LEU A 1 24 ? 13.491 -12.876 -8.374 1.00 0.00 24 LEU A CA 20
ATOM 20204 C C . LEU A 1 24 ? 12.324 -13.548 -9.104 1.00 0.00 24 LEU A C 20
ATOM 20205 O O . LEU A 1 24 ? 12.022 -13.228 -10.237 1.00 0.00 24 LEU A O 20
ATOM 20221 N N . ALA A 1 25 ? 11.668 -14.479 -8.466 1.00 0.00 25 ALA A N 20
ATOM 20222 C CA . ALA A 1 25 ? 10.523 -15.170 -9.125 1.00 0.00 25 ALA A CA 20
ATOM 20223 C C . ALA A 1 25 ? 9.254 -15.020 -8.282 1.00 0.00 25 ALA A C 20
ATOM 20224 O O . ALA A 1 25 ? 9.222 -15.381 -7.122 1.00 0.00 25 ALA A O 20
ATOM 20231 N N . CYS A 1 26 ? 8.207 -14.493 -8.857 1.00 0.00 26 CYS A N 20
ATOM 20232 C CA . CYS A 1 26 ? 6.940 -14.324 -8.091 1.00 0.00 26 CYS A CA 20
ATOM 20233 C C . CYS A 1 26 ? 5.753 -14.250 -9.054 1.00 0.00 26 CYS A C 20
ATOM 20234 O O . CYS A 1 26 ? 5.918 -14.248 -10.258 1.00 0.00 26 CYS A O 20
ATOM 20241 N N . THR A 1 27 ? 4.558 -14.191 -8.537 1.00 0.00 27 THR A N 20
ATOM 20242 C CA . THR A 1 27 ? 3.363 -14.123 -9.427 1.00 0.00 27 THR A CA 20
ATOM 20243 C C . THR A 1 27 ? 2.935 -12.667 -9.634 1.00 0.00 27 THR A C 20
ATOM 20244 O O . THR A 1 27 ? 3.388 -11.773 -8.948 1.00 0.00 27 THR A O 20
ATOM 20255 N N . ARG A 1 28 ? 2.064 -12.425 -10.575 1.00 0.00 28 ARG A N 20
ATOM 20256 C CA . ARG A 1 28 ? 1.605 -11.029 -10.827 1.00 0.00 28 ARG A CA 20
ATOM 20257 C C . ARG A 1 28 ? 0.851 -10.491 -9.607 1.00 0.00 28 ARG A C 20
ATOM 20258 O O . ARG A 1 28 ? 0.871 -9.310 -9.326 1.00 0.00 28 ARG A O 20
ATOM 20279 N N . GLU A 1 29 ? 0.190 -11.350 -8.882 1.00 0.00 29 GLU A N 20
ATOM 20280 C CA . GLU A 1 29 ? -0.564 -10.889 -7.679 1.00 0.00 29 GLU A CA 20
ATOM 20281 C C . GLU A 1 29 ? -1.523 -9.756 -8.057 1.00 0.00 29 GLU A C 20
ATOM 20282 O O . GLU A 1 29 ? -1.448 -9.196 -9.132 1.00 0.00 29 GLU A O 20
ATOM 20294 N N . ASN A 1 30 ? -2.426 -9.414 -7.178 1.00 0.00 30 ASN A N 20
ATOM 20295 C CA . ASN A 1 30 ? -3.389 -8.318 -7.486 1.00 0.00 30 ASN A CA 20
ATOM 20296 C C . ASN A 1 30 ? -3.109 -7.104 -6.596 1.00 0.00 30 ASN A C 20
ATOM 20297 O O . ASN A 1 30 ? -3.968 -6.645 -5.869 1.00 0.00 30 ASN A O 20
ATOM 20308 N N . ASP A 1 31 ? -1.916 -6.579 -6.649 1.00 0.00 31 ASP A N 20
ATOM 20309 C CA . ASP A 1 31 ? -1.583 -5.395 -5.806 1.00 0.00 31 ASP A CA 20
ATOM 20310 C C . ASP A 1 31 ? -0.624 -4.462 -6.554 1.00 0.00 31 ASP A C 20
ATOM 20311 O O . ASP A 1 31 ? 0.555 -4.427 -6.262 1.00 0.00 31 ASP A O 20
ATOM 20320 N N . PRO A 1 32 ? -1.161 -3.730 -7.500 1.00 0.00 32 PRO A N 20
ATOM 20321 C CA . PRO A 1 32 ? -0.340 -2.789 -8.295 1.00 0.00 32 PRO A CA 20
ATOM 20322 C C . PRO A 1 32 ? 0.271 -1.717 -7.390 1.00 0.00 32 PRO A C 20
ATOM 20323 O O . PRO A 1 32 ? -0.370 -1.206 -6.494 1.00 0.00 32 PRO A O 20
ATOM 20334 N N . ILE A 1 33 ? 1.504 -1.371 -7.622 1.00 0.00 33 ILE A N 20
ATOM 20335 C CA . ILE A 1 33 ? 2.160 -0.328 -6.779 1.00 0.00 33 ILE A CA 20
ATOM 20336 C C . ILE A 1 33 ? 3.064 0.555 -7.644 1.00 0.00 33 ILE A C 20
ATOM 20337 O O . ILE A 1 33 ? 3.011 0.518 -8.857 1.00 0.00 33 ILE A O 20
ATOM 20353 N N . GLN A 1 34 ? 3.891 1.349 -7.026 1.00 0.00 34 GLN A N 20
ATOM 20354 C CA . GLN A 1 34 ? 4.798 2.236 -7.810 1.00 0.00 34 GLN A CA 20
ATOM 20355 C C . GLN A 1 34 ? 6.224 2.156 -7.259 1.00 0.00 34 GLN A C 20
ATOM 20356 O O . GLN A 1 34 ? 6.439 1.829 -6.109 1.00 0.00 34 GLN A O 20
ATOM 20370 N N . GLY A 1 35 ? 7.201 2.453 -8.072 1.00 0.00 35 GLY A N 20
ATOM 20371 C CA . GLY A 1 35 ? 8.611 2.394 -7.596 1.00 0.00 35 GLY A CA 20
ATOM 20372 C C . GLY A 1 35 ? 9.209 3.806 -7.591 1.00 0.00 35 GLY A C 20
ATOM 20373 O O . GLY A 1 35 ? 8.589 4.739 -8.063 1.00 0.00 35 GLY A O 20
ATOM 20377 N N . PRO A 1 36 ? 10.398 3.920 -7.053 1.00 0.00 36 PRO A N 20
ATOM 20378 C CA . PRO A 1 36 ? 11.084 5.232 -6.985 1.00 0.00 36 PRO A CA 20
ATOM 20379 C C . PRO A 1 36 ? 11.343 5.782 -8.391 1.00 0.00 36 PRO A C 20
ATOM 20380 O O . PRO A 1 36 ? 11.536 6.967 -8.578 1.00 0.00 36 PRO A O 20
ATOM 20391 N N . ASP A 1 37 ? 11.351 4.931 -9.381 1.00 0.00 37 ASP A N 20
ATOM 20392 C CA . ASP A 1 37 ? 11.602 5.409 -10.771 1.00 0.00 37 ASP A CA 20
ATOM 20393 C C . ASP A 1 37 ? 10.407 6.210 -11.281 1.00 0.00 37 ASP A C 20
ATOM 20394 O O . ASP A 1 37 ? 10.558 7.233 -11.920 1.00 0.00 37 ASP A O 20
ATOM 20403 N N . GLY A 1 38 ? 9.222 5.756 -11.003 1.00 0.00 38 GLY A N 20
ATOM 20404 C CA . GLY A 1 38 ? 8.018 6.493 -11.469 1.00 0.00 38 GLY A CA 20
ATOM 20405 C C . GLY A 1 38 ? 7.109 5.545 -12.252 1.00 0.00 38 GLY A C 20
ATOM 20406 O O . GLY A 1 38 ? 5.924 5.776 -12.389 1.00 0.00 38 GLY A O 20
ATOM 20410 N N . LYS A 1 39 ? 7.655 4.479 -12.770 1.00 0.00 39 LYS A N 20
ATOM 20411 C CA . LYS A 1 39 ? 6.824 3.515 -13.548 1.00 0.00 39 LYS A CA 20
ATOM 20412 C C . LYS A 1 39 ? 6.049 2.597 -12.598 1.00 0.00 39 LYS A C 20
ATOM 20413 O O . LYS A 1 39 ? 6.431 2.400 -11.462 1.00 0.00 39 LYS A O 20
ATOM 20432 N N . VAL A 1 40 ? 4.965 2.036 -13.057 1.00 0.00 40 VAL A N 20
ATOM 20433 C CA . VAL A 1 40 ? 4.167 1.130 -12.181 1.00 0.00 40 VAL A CA 20
ATOM 20434 C C . VAL A 1 40 ? 4.473 -0.332 -12.517 1.00 0.00 40 VAL A C 20
ATOM 20435 O O . VAL A 1 40 ? 4.748 -0.674 -13.649 1.00 0.00 40 VAL A O 20
ATOM 20448 N N . HIS A 1 41 ? 4.429 -1.196 -11.541 1.00 0.00 41 HIS A N 20
ATOM 20449 C CA . HIS A 1 41 ? 4.720 -2.634 -11.805 1.00 0.00 41 HIS A CA 20
ATOM 20450 C C . HIS A 1 41 ? 3.479 -3.487 -11.527 1.00 0.00 41 HIS A C 20
ATOM 20451 O O . HIS A 1 41 ? 2.487 -3.008 -11.013 1.00 0.00 41 HIS A O 20
ATOM 20465 N N . GLY A 1 42 ? 3.526 -4.747 -11.862 1.00 0.00 42 GLY A N 20
ATOM 20466 C CA . GLY A 1 42 ? 2.350 -5.629 -11.618 1.00 0.00 42 GLY A CA 20
ATOM 20467 C C . GLY A 1 42 ? 2.073 -5.708 -10.116 1.00 0.00 42 GLY A C 20
ATOM 20468 O O . GLY A 1 42 ? 0.964 -5.498 -9.667 1.00 0.00 42 GLY A O 20
ATOM 20472 N N . ASN A 1 43 ? 3.073 -6.010 -9.333 1.00 0.00 43 ASN A N 20
ATOM 20473 C CA . ASN A 1 43 ? 2.863 -6.101 -7.859 1.00 0.00 43 ASN A CA 20
ATOM 20474 C C . ASN A 1 43 ? 4.095 -5.589 -7.112 1.00 0.00 43 ASN A C 20
ATOM 20475 O O . ASN A 1 43 ? 4.967 -4.962 -7.682 1.00 0.00 43 ASN A O 20
ATOM 20486 N N . THR A 1 44 ? 4.169 -5.849 -5.838 1.00 0.00 44 THR A N 20
ATOM 20487 C CA . THR A 1 44 ? 5.338 -5.378 -5.041 1.00 0.00 44 THR A CA 20
ATOM 20488 C C . THR A 1 44 ? 6.621 -6.062 -5.515 1.00 0.00 44 THR A C 20
ATOM 20489 O O . THR A 1 44 ? 7.630 -5.422 -5.732 1.00 0.00 44 THR A O 20
ATOM 20500 N N . CYS A 1 45 ? 6.593 -7.354 -5.673 1.00 0.00 45 CYS A N 20
ATOM 20501 C CA . CYS A 1 45 ? 7.821 -8.066 -6.129 1.00 0.00 45 CYS A CA 20
ATOM 20502 C C . CYS A 1 45 ? 8.344 -7.425 -7.417 1.00 0.00 45 CYS A C 20
ATOM 20503 O O . CYS A 1 45 ? 9.504 -7.085 -7.519 1.00 0.00 45 CYS A O 20
ATOM 20510 N N . SER A 1 46 ? 7.504 -7.246 -8.401 1.00 0.00 46 SER A N 20
ATOM 20511 C CA . SER A 1 46 ? 7.983 -6.611 -9.661 1.00 0.00 46 SER A CA 20
ATOM 20512 C C . SER A 1 46 ? 8.825 -5.387 -9.309 1.00 0.00 46 SER A C 20
ATOM 20513 O O . SER A 1 46 ? 9.893 -5.178 -9.848 1.00 0.00 46 SER A O 20
ATOM 20521 N N . MET A 1 47 ? 8.366 -4.592 -8.380 1.00 0.00 47 MET A N 20
ATOM 20522 C CA . MET A 1 47 ? 9.162 -3.404 -7.968 1.00 0.00 47 MET A CA 20
ATOM 20523 C C . MET A 1 47 ? 10.414 -3.891 -7.241 1.00 0.00 47 MET A C 20
ATOM 20524 O O . MET A 1 47 ? 11.461 -3.276 -7.286 1.00 0.00 47 MET A O 20
ATOM 20538 N N . CYS A 1 48 ? 10.305 -5.014 -6.586 1.00 0.00 48 CYS A N 20
ATOM 20539 C CA . CYS A 1 48 ? 11.471 -5.590 -5.861 1.00 0.00 48 CYS A CA 20
ATOM 20540 C C . CYS A 1 48 ? 12.458 -6.177 -6.874 1.00 0.00 48 CYS A C 20
ATOM 20541 O O . CYS A 1 48 ? 13.658 -6.042 -6.737 1.00 0.00 48 CYS A O 20
ATOM 20548 N N . GLU A 1 49 ? 11.959 -6.812 -7.902 1.00 0.00 49 GLU A N 20
ATOM 20549 C CA . GLU A 1 49 ? 12.868 -7.386 -8.933 1.00 0.00 49 GLU A CA 20
ATOM 20550 C C . GLU A 1 49 ? 13.774 -6.279 -9.465 1.00 0.00 49 GLU A C 20
ATOM 20551 O O . GLU A 1 49 ? 14.960 -6.463 -9.651 1.00 0.00 49 GLU A O 20
ATOM 20563 N N . VAL A 1 50 ? 13.223 -5.119 -9.688 1.00 0.00 50 VAL A N 20
ATOM 20564 C CA . VAL A 1 50 ? 14.051 -3.983 -10.180 1.00 0.00 50 VAL A CA 20
ATOM 20565 C C . VAL A 1 50 ? 15.062 -3.612 -9.105 1.00 0.00 50 VAL A C 20
ATOM 20566 O O . VAL A 1 50 ? 16.254 -3.581 -9.331 1.00 0.00 50 VAL A O 20
ATOM 20579 N N . PHE A 1 51 ? 14.579 -3.347 -7.927 1.00 0.00 51 PHE A N 20
ATOM 20580 C CA . PHE A 1 51 ? 15.491 -2.993 -6.810 1.00 0.00 51 PHE A CA 20
ATOM 20581 C C . PHE A 1 51 ? 16.515 -4.110 -6.626 1.00 0.00 51 PHE A C 20
ATOM 20582 O O . PHE A 1 51 ? 17.681 -3.871 -6.382 1.00 0.00 51 PHE A O 20
ATOM 20599 N N . PHE A 1 52 ? 16.083 -5.333 -6.756 1.00 0.00 52 PHE A N 20
ATOM 20600 C CA . PHE A 1 52 ? 17.020 -6.480 -6.608 1.00 0.00 52 PHE A CA 20
ATOM 20601 C C . PHE A 1 52 ? 18.073 -6.430 -7.716 1.00 0.00 52 PHE A C 20
ATOM 20602 O O . PHE A 1 52 ? 19.220 -6.772 -7.515 1.00 0.00 52 PHE A O 20
ATOM 20619 N N . GLN A 1 53 ? 17.688 -5.996 -8.885 1.00 0.00 53 GLN A N 20
ATOM 20620 C CA . GLN A 1 53 ? 18.665 -5.912 -10.007 1.00 0.00 53 GLN A CA 20
ATOM 20621 C C . GLN A 1 53 ? 19.760 -4.900 -9.667 1.00 0.00 53 GLN A C 20
ATOM 20622 O O . GLN A 1 53 ? 20.937 -5.164 -9.822 1.00 0.00 53 GLN A O 20
ATOM 20636 N N . ALA A 1 54 ? 19.379 -3.741 -9.204 1.00 0.00 54 ALA A N 20
ATOM 20637 C CA . ALA A 1 54 ? 20.391 -2.705 -8.851 1.00 0.00 54 ALA A CA 20
ATOM 20638 C C . ALA A 1 54 ? 21.316 -3.220 -7.744 1.00 0.00 54 ALA A C 20
ATOM 20639 O O . ALA A 1 54 ? 22.503 -2.960 -7.745 1.00 0.00 54 ALA A O 20
ATOM 20646 N N . GLU A 1 55 ? 20.783 -3.945 -6.798 1.00 0.00 55 GLU A N 20
ATOM 20647 C CA . GLU A 1 55 ? 21.636 -4.470 -5.694 1.00 0.00 55 GLU A CA 20
ATOM 20648 C C . GLU A 1 55 ? 22.813 -5.265 -6.266 1.00 0.00 55 GLU A C 20
ATOM 20649 O O . GLU A 1 55 ? 23.832 -5.429 -5.626 1.00 0.00 55 GLU A O 20
ATOM 20661 N N . GLU A 1 56 ? 22.679 -5.759 -7.466 1.00 0.00 56 GLU A N 20
ATOM 20662 C CA . GLU A 1 56 ? 23.793 -6.542 -8.076 1.00 0.00 56 GLU A CA 20
ATOM 20663 C C . GLU A 1 56 ? 25.042 -5.667 -8.216 1.00 0.00 56 GLU A C 20
ATOM 20664 O O . GLU A 1 56 ? 26.156 -6.139 -8.104 1.00 0.00 56 GLU A O 20
ATOM 20676 N N . GLU A 1 57 ? 24.867 -4.398 -8.461 1.00 0.00 57 GLU A N 20
ATOM 20677 C CA . GLU A 1 57 ? 26.047 -3.497 -8.610 1.00 0.00 57 GLU A CA 20
ATOM 20678 C C . GLU A 1 57 ? 26.745 -3.313 -7.259 1.00 0.00 57 GLU A C 20
ATOM 20679 O O . GLU A 1 57 ? 27.952 -3.195 -7.184 1.00 0.00 57 GLU A O 20
ATOM 20691 N N . GLU A 1 58 ? 25.995 -3.285 -6.192 1.00 0.00 58 GLU A N 20
ATOM 20692 C CA . GLU A 1 58 ? 26.616 -3.105 -4.848 1.00 0.00 58 GLU A CA 20
ATOM 20693 C C . GLU A 1 58 ? 27.644 -4.210 -4.588 1.00 0.00 58 GLU A C 20
ATOM 20694 O O . GLU A 1 58 ? 28.638 -4.001 -3.923 1.00 0.00 58 GLU A O 20
ATOM 20706 N N . LYS A 1 59 ? 27.411 -5.384 -5.109 1.00 0.00 59 LYS A N 20
ATOM 20707 C CA . LYS A 1 59 ? 28.377 -6.499 -4.891 1.00 0.00 59 LYS A CA 20
ATOM 20708 C C . LYS A 1 59 ? 29.625 -6.294 -5.753 1.00 0.00 59 LYS A C 20
ATOM 20709 O O . LYS A 1 59 ? 30.594 -7.019 -5.643 1.00 0.00 59 LYS A O 20
ATOM 20728 N N . LYS A 1 60 ? 29.607 -5.313 -6.613 1.00 0.00 60 LYS A N 20
ATOM 20729 C CA . LYS A 1 60 ? 30.792 -5.062 -7.483 1.00 0.00 60 LYS A CA 20
ATOM 20730 C C . LYS A 1 60 ? 32.064 -4.975 -6.636 1.00 0.00 60 LYS A C 20
ATOM 20731 O O . LYS A 1 60 ? 33.135 -5.356 -7.067 1.00 0.00 60 LYS A O 20
ATOM 20750 N N . LYS A 1 61 ? 31.957 -4.476 -5.434 1.00 0.00 61 LYS A N 20
ATOM 20751 C CA . LYS A 1 61 ? 33.161 -4.365 -4.563 1.00 0.00 61 LYS A CA 20
ATOM 20752 C C . LYS A 1 61 ? 33.575 -5.746 -4.050 1.00 0.00 61 LYS A C 20
ATOM 20753 O O . LYS A 1 61 ? 32.755 -6.625 -3.874 1.00 0.00 61 LYS A O 20
ATOM 20772 N N . LYS A 1 62 ? 34.842 -5.945 -3.810 1.00 0.00 62 LYS A N 20
ATOM 20773 C CA . LYS A 1 62 ? 35.307 -7.270 -3.308 1.00 0.00 62 LYS A CA 20
ATOM 20774 C C . LYS A 1 62 ? 34.825 -7.489 -1.871 1.00 0.00 62 LYS A C 20
ATOM 20775 O O . LYS A 1 62 ? 34.833 -6.585 -1.059 1.00 0.00 62 LYS A O 20
ATOM 20794 N N . GLU A 1 63 ? 34.404 -8.683 -1.552 1.00 0.00 63 GLU A N 20
ATOM 20795 C CA . GLU A 1 63 ? 33.922 -8.957 -0.168 1.00 0.00 63 GLU A CA 20
ATOM 20796 C C . GLU A 1 63 ? 35.059 -8.756 0.839 1.00 0.00 63 GLU A C 20
ATOM 20797 O O . GLU A 1 63 ? 36.195 -9.101 0.583 1.00 0.00 63 GLU A O 20
ATOM 20809 N N . GLY A 1 64 ? 34.760 -8.202 1.982 1.00 0.00 64 GLY A N 20
ATOM 20810 C CA . GLY A 1 64 ? 35.823 -7.980 3.002 1.00 0.00 64 GLY A CA 20
ATOM 20811 C C . GLY A 1 64 ? 36.297 -9.329 3.546 1.00 0.00 64 GLY A C 20
ATOM 20812 O O . GLY A 1 64 ? 37.371 -9.443 4.102 1.00 0.00 64 GLY A O 20
ATOM 20816 N N . GLU A 1 65 ? 35.505 -10.354 3.387 1.00 0.00 65 GLU A N 20
ATOM 20817 C CA . GLU A 1 65 ? 35.912 -11.696 3.895 1.00 0.00 65 GLU A CA 20
ATOM 20818 C C . GLU A 1 65 ? 37.138 -12.200 3.129 1.00 0.00 65 GLU A C 20
ATOM 20819 O O . GLU A 1 65 ? 37.852 -13.071 3.586 1.00 0.00 65 GLU A O 20
ATOM 20831 N N . SER A 1 66 ? 37.387 -11.660 1.967 1.00 0.00 66 SER A N 20
ATOM 20832 C CA . SER A 1 66 ? 38.567 -12.110 1.174 1.00 0.00 66 SER A CA 20
ATOM 20833 C C . SER A 1 66 ? 39.812 -11.317 1.582 1.00 0.00 66 SER A C 20
ATOM 20834 O O . SER A 1 66 ? 39.719 -10.253 2.160 1.00 0.00 66 SER A O 20
ATOM 20842 N N . ARG A 1 67 ? 40.975 -11.826 1.286 1.00 0.00 67 ARG A N 20
ATOM 20843 C CA . ARG A 1 67 ? 42.224 -11.102 1.659 1.00 0.00 67 ARG A CA 20
ATOM 20844 C C . ARG A 1 67 ? 43.003 -10.709 0.400 1.00 0.00 67 ARG A C 20
ATOM 20845 O O . ARG A 1 67 ? 42.946 -11.380 -0.612 1.00 0.00 67 ARG A O 20
ATOM 20866 N N . ASN A 1 68 ? 43.729 -9.627 0.454 1.00 0.00 68 ASN A N 20
ATOM 20867 C CA . ASN A 1 68 ? 44.511 -9.192 -0.740 1.00 0.00 68 ASN A CA 20
ATOM 20868 C C . ASN A 1 68 ? 45.945 -8.842 -0.334 1.00 0.00 68 ASN A C 20
ATOM 20869 O O . ASN A 1 68 ? 46.438 -9.444 0.606 1.00 0.00 68 ASN A O 20
ATOM 20881 N N . GLU A 1 1 ? 22.434 14.890 6.486 1.00 0.00 1 GLU A N 21
ATOM 20882 C CA . GLU A 1 1 ? 22.258 14.537 7.924 1.00 0.00 1 GLU A CA 21
ATOM 20883 C C . GLU A 1 1 ? 21.904 13.054 8.066 1.00 0.00 1 GLU A C 21
ATOM 20884 O O . GLU A 1 1 ? 22.768 12.208 8.188 1.00 0.00 1 GLU A O 21
ATOM 20898 N N . SER A 1 2 ? 20.640 12.731 8.050 1.00 0.00 2 SER A N 21
ATOM 20899 C CA . SER A 1 2 ? 20.232 11.303 8.184 1.00 0.00 2 SER A CA 21
ATOM 20900 C C . SER A 1 2 ? 19.402 10.874 6.972 1.00 0.00 2 SER A C 21
ATOM 20901 O O . SER A 1 2 ? 18.811 11.691 6.292 1.00 0.00 2 SER A O 21
ATOM 20909 N N . GLY A 1 3 ? 19.352 9.600 6.695 1.00 0.00 3 GLY A N 21
ATOM 20910 C CA . GLY A 1 3 ? 18.561 9.122 5.527 1.00 0.00 3 GLY A CA 21
ATOM 20911 C C . GLY A 1 3 ? 17.116 8.865 5.961 1.00 0.00 3 GLY A C 21
ATOM 20912 O O . GLY A 1 3 ? 16.738 9.134 7.084 1.00 0.00 3 GLY A O 21
ATOM 20916 N N . LYS A 1 4 ? 16.307 8.345 5.079 1.00 0.00 4 LYS A N 21
ATOM 20917 C CA . LYS A 1 4 ? 14.885 8.072 5.441 1.00 0.00 4 LYS A CA 21
ATOM 20918 C C . LYS A 1 4 ? 14.813 6.952 6.483 1.00 0.00 4 LYS A C 21
ATOM 20919 O O . LYS A 1 4 ? 15.590 6.019 6.462 1.00 0.00 4 LYS A O 21
ATOM 20938 N N . ALA A 1 5 ? 13.883 7.037 7.395 1.00 0.00 5 ALA A N 21
ATOM 20939 C CA . ALA A 1 5 ? 13.760 5.977 8.437 1.00 0.00 5 ALA A CA 21
ATOM 20940 C C . ALA A 1 5 ? 13.445 4.628 7.784 1.00 0.00 5 ALA A C 21
ATOM 20941 O O . ALA A 1 5 ? 13.678 3.582 8.356 1.00 0.00 5 ALA A O 21
ATOM 20948 N N . THR A 1 6 ? 12.918 4.645 6.591 1.00 0.00 6 THR A N 21
ATOM 20949 C CA . THR A 1 6 ? 12.589 3.364 5.903 1.00 0.00 6 THR A CA 21
ATOM 20950 C C . THR A 1 6 ? 13.499 3.167 4.687 1.00 0.00 6 THR A C 21
ATOM 20951 O O . THR A 1 6 ? 14.038 4.111 4.144 1.00 0.00 6 THR A O 21
ATOM 20962 N N . SER A 1 7 ? 13.675 1.948 4.256 1.00 0.00 7 SER A N 21
ATOM 20963 C CA . SER A 1 7 ? 14.551 1.693 3.076 1.00 0.00 7 SER A CA 21
ATOM 20964 C C . SER A 1 7 ? 14.082 0.441 2.330 1.00 0.00 7 SER A C 21
ATOM 20965 O O . SER A 1 7 ? 13.810 -0.583 2.925 1.00 0.00 7 SER A O 21
ATOM 20973 N N . TYR A 1 8 ? 13.984 0.514 1.030 1.00 0.00 8 TYR A N 21
ATOM 20974 C CA . TYR A 1 8 ? 13.533 -0.672 0.248 1.00 0.00 8 TYR A CA 21
ATOM 20975 C C . TYR A 1 8 ? 14.279 -1.924 0.714 1.00 0.00 8 TYR A C 21
ATOM 20976 O O . TYR A 1 8 ? 13.688 -2.963 0.934 1.00 0.00 8 TYR A O 21
ATOM 20994 N N . ALA A 1 9 ? 15.573 -1.836 0.868 1.00 0.00 9 ALA A N 21
ATOM 20995 C CA . ALA A 1 9 ? 16.350 -3.024 1.325 1.00 0.00 9 ALA A CA 21
ATOM 20996 C C . ALA A 1 9 ? 15.606 -3.733 2.458 1.00 0.00 9 ALA A C 21
ATOM 20997 O O . ALA A 1 9 ? 15.581 -4.945 2.538 1.00 0.00 9 ALA A O 21
ATOM 21004 N N . GLU A 1 10 ? 14.993 -2.983 3.330 1.00 0.00 10 GLU A N 21
ATOM 21005 C CA . GLU A 1 10 ? 14.242 -3.608 4.457 1.00 0.00 10 GLU A CA 21
ATOM 21006 C C . GLU A 1 10 ? 12.803 -3.898 4.023 1.00 0.00 10 GLU A C 21
ATOM 21007 O O . GLU A 1 10 ? 12.165 -4.805 4.519 1.00 0.00 10 GLU A O 21
ATOM 21019 N N . LEU A 1 11 ? 12.295 -3.136 3.095 1.00 0.00 11 LEU A N 21
ATOM 21020 C CA . LEU A 1 11 ? 10.903 -3.366 2.615 1.00 0.00 11 LEU A CA 21
ATOM 21021 C C . LEU A 1 11 ? 10.878 -4.567 1.673 1.00 0.00 11 LEU A C 21
ATOM 21022 O O . LEU A 1 11 ? 10.257 -5.575 1.946 1.00 0.00 11 LEU A O 21
ATOM 21038 N N . CYS A 1 12 ? 11.564 -4.470 0.571 1.00 0.00 12 CYS A N 21
ATOM 21039 C CA . CYS A 1 12 ? 11.597 -5.609 -0.387 1.00 0.00 12 CYS A CA 21
ATOM 21040 C C . CYS A 1 12 ? 12.321 -6.794 0.252 1.00 0.00 12 CYS A C 21
ATOM 21041 O O . CYS A 1 12 ? 12.315 -7.893 -0.264 1.00 0.00 12 CYS A O 21
ATOM 21048 N N . ASN A 1 13 ? 12.942 -6.576 1.380 1.00 0.00 13 ASN A N 21
ATOM 21049 C CA . ASN A 1 13 ? 13.661 -7.685 2.065 1.00 0.00 13 ASN A CA 21
ATOM 21050 C C . ASN A 1 13 ? 12.811 -8.954 2.028 1.00 0.00 13 ASN A C 21
ATOM 21051 O O . ASN A 1 13 ? 13.272 -10.014 1.658 1.00 0.00 13 ASN A O 21
ATOM 21062 N N . GLU A 1 14 ? 11.570 -8.851 2.403 1.00 0.00 14 GLU A N 21
ATOM 21063 C CA . GLU A 1 14 ? 10.689 -10.053 2.382 1.00 0.00 14 GLU A CA 21
ATOM 21064 C C . GLU A 1 14 ? 10.850 -10.798 1.054 1.00 0.00 14 GLU A C 21
ATOM 21065 O O . GLU A 1 14 ? 10.591 -11.981 0.959 1.00 0.00 14 GLU A O 21
ATOM 21077 N N . TYR A 1 15 ? 11.276 -10.113 0.025 1.00 0.00 15 TYR A N 21
ATOM 21078 C CA . TYR A 1 15 ? 11.452 -10.783 -1.295 1.00 0.00 15 TYR A CA 21
ATOM 21079 C C . TYR A 1 15 ? 12.890 -11.287 -1.451 1.00 0.00 15 TYR A C 21
ATOM 21080 O O . TYR A 1 15 ? 13.192 -12.048 -2.349 1.00 0.00 15 TYR A O 21
ATOM 21098 N N . ARG A 1 16 ? 13.779 -10.880 -0.586 1.00 0.00 16 ARG A N 21
ATOM 21099 C CA . ARG A 1 16 ? 15.189 -11.356 -0.699 1.00 0.00 16 ARG A CA 21
ATOM 21100 C C . ARG A 1 16 ? 15.231 -12.878 -0.575 1.00 0.00 16 ARG A C 21
ATOM 21101 O O . ARG A 1 16 ? 16.100 -13.531 -1.117 1.00 0.00 16 ARG A O 21
ATOM 21122 N N . LYS A 1 17 ? 14.284 -13.450 0.116 1.00 0.00 17 LYS A N 21
ATOM 21123 C CA . LYS A 1 17 ? 14.257 -14.932 0.249 1.00 0.00 17 LYS A CA 21
ATOM 21124 C C . LYS A 1 17 ? 13.708 -15.538 -1.044 1.00 0.00 17 LYS A C 21
ATOM 21125 O O . LYS A 1 17 ? 13.582 -16.738 -1.182 1.00 0.00 17 LYS A O 21
ATOM 21144 N N . LEU A 1 18 ? 13.385 -14.702 -1.998 1.00 0.00 18 LEU A N 21
ATOM 21145 C CA . LEU A 1 18 ? 12.849 -15.198 -3.291 1.00 0.00 18 LEU A CA 21
ATOM 21146 C C . LEU A 1 18 ? 13.881 -14.951 -4.395 1.00 0.00 18 LEU A C 21
ATOM 21147 O O . LEU A 1 18 ? 13.856 -15.576 -5.437 1.00 0.00 18 LEU A O 21
ATOM 21163 N N . VAL A 1 19 ? 14.796 -14.044 -4.166 1.00 0.00 19 VAL A N 21
ATOM 21164 C CA . VAL A 1 19 ? 15.839 -13.753 -5.191 1.00 0.00 19 VAL A CA 21
ATOM 21165 C C . VAL A 1 19 ? 16.979 -14.771 -5.077 1.00 0.00 19 VAL A C 21
ATOM 21166 O O . VAL A 1 19 ? 17.628 -14.872 -4.055 1.00 0.00 19 VAL A O 21
ATOM 21179 N N . ARG A 1 20 ? 17.229 -15.524 -6.112 1.00 0.00 20 ARG A N 21
ATOM 21180 C CA . ARG A 1 20 ? 18.330 -16.529 -6.049 1.00 0.00 20 ARG A CA 21
ATOM 21181 C C . ARG A 1 20 ? 19.657 -15.887 -6.473 1.00 0.00 20 ARG A C 21
ATOM 21182 O O . ARG A 1 20 ? 20.327 -15.253 -5.682 1.00 0.00 20 ARG A O 21
ATOM 21203 N N . ASN A 1 21 ? 20.041 -16.040 -7.712 1.00 0.00 21 ASN A N 21
ATOM 21204 C CA . ASN A 1 21 ? 21.320 -15.431 -8.176 1.00 0.00 21 ASN A CA 21
ATOM 21205 C C . ASN A 1 21 ? 21.034 -14.378 -9.248 1.00 0.00 21 ASN A C 21
ATOM 21206 O O . ASN A 1 21 ? 21.643 -14.363 -10.299 1.00 0.00 21 ASN A O 21
ATOM 21217 N N . GLY A 1 22 ? 20.104 -13.501 -8.990 1.00 0.00 22 GLY A N 21
ATOM 21218 C CA . GLY A 1 22 ? 19.766 -12.452 -9.991 1.00 0.00 22 GLY A CA 21
ATOM 21219 C C . GLY A 1 22 ? 18.369 -12.727 -10.552 1.00 0.00 22 GLY A C 21
ATOM 21220 O O . GLY A 1 22 ? 18.002 -12.236 -11.600 1.00 0.00 22 GLY A O 21
ATOM 21224 N N . LYS A 1 23 ? 17.589 -13.510 -9.858 1.00 0.00 23 LYS A N 21
ATOM 21225 C CA . LYS A 1 23 ? 16.216 -13.821 -10.347 1.00 0.00 23 LYS A CA 21
ATOM 21226 C C . LYS A 1 23 ? 15.216 -13.740 -9.190 1.00 0.00 23 LYS A C 21
ATOM 21227 O O . LYS A 1 23 ? 15.359 -14.406 -8.185 1.00 0.00 23 LYS A O 21
ATOM 21246 N N . LEU A 1 24 ? 14.203 -12.929 -9.326 1.00 0.00 24 LEU A N 21
ATOM 21247 C CA . LEU A 1 24 ? 13.196 -12.807 -8.235 1.00 0.00 24 LEU A CA 21
ATOM 21248 C C . LEU A 1 24 ? 11.993 -13.709 -8.525 1.00 0.00 24 LEU A C 21
ATOM 21249 O O . LEU A 1 24 ? 11.415 -13.665 -9.593 1.00 0.00 24 LEU A O 21
ATOM 21265 N N . ALA A 1 25 ? 11.613 -14.526 -7.582 1.00 0.00 25 ALA A N 21
ATOM 21266 C CA . ALA A 1 25 ? 10.447 -15.430 -7.805 1.00 0.00 25 ALA A CA 21
ATOM 21267 C C . ALA A 1 25 ? 9.229 -14.919 -7.031 1.00 0.00 25 ALA A C 21
ATOM 21268 O O . ALA A 1 25 ? 9.324 -14.559 -5.875 1.00 0.00 25 ALA A O 21
ATOM 21275 N N . CYS A 1 26 ? 8.086 -14.884 -7.659 1.00 0.00 26 CYS A N 21
ATOM 21276 C CA . CYS A 1 26 ? 6.864 -14.397 -6.957 1.00 0.00 26 CYS A CA 21
ATOM 21277 C C . CYS A 1 26 ? 5.609 -14.974 -7.616 1.00 0.00 26 CYS A C 21
ATOM 21278 O O . CYS A 1 26 ? 5.687 -15.783 -8.520 1.00 0.00 26 CYS A O 21
ATOM 21285 N N . THR A 1 27 ? 4.451 -14.566 -7.171 1.00 0.00 27 THR A N 21
ATOM 21286 C CA . THR A 1 27 ? 3.193 -15.094 -7.773 1.00 0.00 27 THR A CA 21
ATOM 21287 C C . THR A 1 27 ? 2.481 -13.993 -8.566 1.00 0.00 27 THR A C 21
ATOM 21288 O O . THR A 1 27 ? 2.947 -12.874 -8.648 1.00 0.00 27 THR A O 21
ATOM 21299 N N . ARG A 1 28 ? 1.356 -14.303 -9.149 1.00 0.00 28 ARG A N 21
ATOM 21300 C CA . ARG A 1 28 ? 0.614 -13.275 -9.935 1.00 0.00 28 ARG A CA 21
ATOM 21301 C C . ARG A 1 28 ? -0.286 -12.448 -9.012 1.00 0.00 28 ARG A C 21
ATOM 21302 O O . ARG A 1 28 ? -1.466 -12.296 -9.255 1.00 0.00 28 ARG A O 21
ATOM 21323 N N . GLU A 1 29 ? 0.263 -11.916 -7.954 1.00 0.00 29 GLU A N 21
ATOM 21324 C CA . GLU A 1 29 ? -0.563 -11.101 -7.016 1.00 0.00 29 GLU A CA 21
ATOM 21325 C C . GLU A 1 29 ? -1.221 -9.939 -7.764 1.00 0.00 29 GLU A C 21
ATOM 21326 O O . GLU A 1 29 ? -0.625 -9.325 -8.626 1.00 0.00 29 GLU A O 21
ATOM 21338 N N . ASN A 1 30 ? -2.448 -9.630 -7.440 1.00 0.00 30 ASN A N 21
ATOM 21339 C CA . ASN A 1 30 ? -3.139 -8.506 -8.132 1.00 0.00 30 ASN A CA 21
ATOM 21340 C C . ASN A 1 30 ? -3.002 -7.219 -7.316 1.00 0.00 30 ASN A C 21
ATOM 21341 O O . ASN A 1 30 ? -3.977 -6.569 -6.992 1.00 0.00 30 ASN A O 21
ATOM 21352 N N . ASP A 1 31 ? -1.797 -6.845 -6.983 1.00 0.00 31 ASP A N 21
ATOM 21353 C CA . ASP A 1 31 ? -1.593 -5.600 -6.189 1.00 0.00 31 ASP A CA 21
ATOM 21354 C C . ASP A 1 31 ? -0.520 -4.725 -6.849 1.00 0.00 31 ASP A C 21
ATOM 21355 O O . ASP A 1 31 ? 0.605 -4.682 -6.395 1.00 0.00 31 ASP A O 21
ATOM 21364 N N . PRO A 1 32 ? -0.904 -4.053 -7.907 1.00 0.00 32 PRO A N 21
ATOM 21365 C CA . PRO A 1 32 ? 0.037 -3.175 -8.637 1.00 0.00 32 PRO A CA 21
ATOM 21366 C C . PRO A 1 32 ? 0.520 -2.035 -7.737 1.00 0.00 32 PRO A C 21
ATOM 21367 O O . PRO A 1 32 ? -0.160 -1.620 -6.820 1.00 0.00 32 PRO A O 21
ATOM 21378 N N . ILE A 1 33 ? 1.690 -1.526 -8.000 1.00 0.00 33 ILE A N 21
ATOM 21379 C CA . ILE A 1 33 ? 2.228 -0.407 -7.171 1.00 0.00 33 ILE A CA 21
ATOM 21380 C C . ILE A 1 33 ? 3.155 0.471 -8.014 1.00 0.00 33 ILE A C 21
ATOM 21381 O O . ILE A 1 33 ? 3.164 0.399 -9.227 1.00 0.00 33 ILE A O 21
ATOM 21397 N N . GLN A 1 34 ? 3.930 1.300 -7.378 1.00 0.00 34 GLN A N 21
ATOM 21398 C CA . GLN A 1 34 ? 4.858 2.189 -8.135 1.00 0.00 34 GLN A CA 21
ATOM 21399 C C . GLN A 1 34 ? 6.301 1.962 -7.678 1.00 0.00 34 GLN A C 21
ATOM 21400 O O . GLN A 1 34 ? 6.554 1.602 -6.545 1.00 0.00 34 GLN A O 21
ATOM 21414 N N . GLY A 1 35 ? 7.251 2.167 -8.551 1.00 0.00 35 GLY A N 21
ATOM 21415 C CA . GLY A 1 35 ? 8.676 1.959 -8.165 1.00 0.00 35 GLY A CA 21
ATOM 21416 C C . GLY A 1 35 ? 9.343 3.315 -7.908 1.00 0.00 35 GLY A C 21
ATOM 21417 O O . GLY A 1 35 ? 8.712 4.346 -8.028 1.00 0.00 35 GLY A O 21
ATOM 21421 N N . PRO A 1 36 ? 10.607 3.271 -7.558 1.00 0.00 36 PRO A N 21
ATOM 21422 C CA . PRO A 1 36 ? 11.367 4.512 -7.279 1.00 0.00 36 PRO A CA 21
ATOM 21423 C C . PRO A 1 36 ? 11.436 5.399 -8.525 1.00 0.00 36 PRO A C 21
ATOM 21424 O O . PRO A 1 36 ? 11.591 6.601 -8.436 1.00 0.00 36 PRO A O 21
ATOM 21435 N N . ASP A 1 37 ? 11.326 4.817 -9.688 1.00 0.00 37 ASP A N 21
ATOM 21436 C CA . ASP A 1 37 ? 11.389 5.629 -10.937 1.00 0.00 37 ASP A CA 21
ATOM 21437 C C . ASP A 1 37 ? 10.085 6.399 -11.139 1.00 0.00 37 ASP A C 21
ATOM 21438 O O . ASP A 1 37 ? 10.063 7.454 -11.742 1.00 0.00 37 ASP A O 21
ATOM 21447 N N . GLY A 1 38 ? 9.001 5.884 -10.638 1.00 0.00 38 GLY A N 21
ATOM 21448 C CA . GLY A 1 38 ? 7.703 6.592 -10.801 1.00 0.00 38 GLY A CA 21
ATOM 21449 C C . GLY A 1 38 ? 6.744 5.721 -11.614 1.00 0.00 38 GLY A C 21
ATOM 21450 O O . GLY A 1 38 ? 5.549 5.937 -11.623 1.00 0.00 38 GLY A O 21
ATOM 21454 N N . LYS A 1 39 ? 7.259 4.737 -12.299 1.00 0.00 39 LYS A N 21
ATOM 21455 C CA . LYS A 1 39 ? 6.378 3.852 -13.114 1.00 0.00 39 LYS A CA 21
ATOM 21456 C C . LYS A 1 39 ? 5.700 2.809 -12.220 1.00 0.00 39 LYS A C 21
ATOM 21457 O O . LYS A 1 39 ? 6.122 2.562 -11.108 1.00 0.00 39 LYS A O 21
ATOM 21476 N N . VAL A 1 40 ? 4.652 2.197 -12.699 1.00 0.00 40 VAL A N 21
ATOM 21477 C CA . VAL A 1 40 ? 3.948 1.171 -11.878 1.00 0.00 40 VAL A CA 21
ATOM 21478 C C . VAL A 1 40 ? 4.310 -0.234 -12.365 1.00 0.00 40 VAL A C 21
ATOM 21479 O O . VAL A 1 40 ? 4.624 -0.439 -13.521 1.00 0.00 40 VAL A O 21
ATOM 21492 N N . HIS A 1 41 ? 4.268 -1.203 -11.493 1.00 0.00 41 HIS A N 21
ATOM 21493 C CA . HIS A 1 41 ? 4.611 -2.594 -11.909 1.00 0.00 41 HIS A CA 21
ATOM 21494 C C . HIS A 1 41 ? 3.413 -3.521 -11.686 1.00 0.00 41 HIS A C 21
ATOM 21495 O O . HIS A 1 41 ? 2.351 -3.092 -11.281 1.00 0.00 41 HIS A O 21
ATOM 21509 N N . GLY A 1 42 ? 3.575 -4.789 -11.948 1.00 0.00 42 GLY A N 21
ATOM 21510 C CA . GLY A 1 42 ? 2.446 -5.740 -11.752 1.00 0.00 42 GLY A CA 21
ATOM 21511 C C . GLY A 1 42 ? 2.159 -5.891 -10.258 1.00 0.00 42 GLY A C 21
ATOM 21512 O O . GLY A 1 42 ? 1.039 -5.737 -9.812 1.00 0.00 42 GLY A O 21
ATOM 21516 N N . ASN A 1 43 ? 3.162 -6.194 -9.479 1.00 0.00 43 ASN A N 21
ATOM 21517 C CA . ASN A 1 43 ? 2.944 -6.356 -8.013 1.00 0.00 43 ASN A CA 21
ATOM 21518 C C . ASN A 1 43 ? 4.136 -5.799 -7.234 1.00 0.00 43 ASN A C 21
ATOM 21519 O O . ASN A 1 43 ? 4.981 -5.113 -7.774 1.00 0.00 43 ASN A O 21
ATOM 21530 N N . THR A 1 44 ? 4.204 -6.088 -5.965 1.00 0.00 44 THR A N 21
ATOM 21531 C CA . THR A 1 44 ? 5.338 -5.578 -5.141 1.00 0.00 44 THR A CA 21
ATOM 21532 C C . THR A 1 44 ? 6.645 -6.250 -5.563 1.00 0.00 44 THR A C 21
ATOM 21533 O O . THR A 1 44 ? 7.715 -5.700 -5.397 1.00 0.00 44 THR A O 21
ATOM 21544 N N . CYS A 1 45 ? 6.573 -7.431 -6.115 1.00 0.00 45 CYS A N 21
ATOM 21545 C CA . CYS A 1 45 ? 7.829 -8.112 -6.546 1.00 0.00 45 CYS A CA 21
ATOM 21546 C C . CYS A 1 45 ? 8.428 -7.353 -7.727 1.00 0.00 45 CYS A C 21
ATOM 21547 O O . CYS A 1 45 ? 9.546 -6.885 -7.666 1.00 0.00 45 CYS A O 21
ATOM 21554 N N . SER A 1 46 ? 7.686 -7.208 -8.796 1.00 0.00 46 SER A N 21
ATOM 21555 C CA . SER A 1 46 ? 8.219 -6.455 -9.965 1.00 0.00 46 SER A CA 21
ATOM 21556 C C . SER A 1 46 ? 8.902 -5.188 -9.455 1.00 0.00 46 SER A C 21
ATOM 21557 O O . SER A 1 46 ? 9.932 -4.774 -9.949 1.00 0.00 46 SER A O 21
ATOM 21565 N N . MET A 1 47 ? 8.340 -4.591 -8.439 1.00 0.00 47 MET A N 21
ATOM 21566 C CA . MET A 1 47 ? 8.955 -3.372 -7.851 1.00 0.00 47 MET A CA 21
ATOM 21567 C C . MET A 1 47 ? 10.228 -3.779 -7.116 1.00 0.00 47 MET A C 21
ATOM 21568 O O . MET A 1 47 ? 11.237 -3.103 -7.158 1.00 0.00 47 MET A O 21
ATOM 21582 N N . CYS A 1 48 ? 10.174 -4.896 -6.452 1.00 0.00 48 CYS A N 21
ATOM 21583 C CA . CYS A 1 48 ? 11.361 -5.399 -5.708 1.00 0.00 48 CYS A CA 21
ATOM 21584 C C . CYS A 1 48 ? 12.406 -5.935 -6.692 1.00 0.00 48 CYS A C 21
ATOM 21585 O O . CYS A 1 48 ? 13.593 -5.883 -6.437 1.00 0.00 48 CYS A O 21
ATOM 21592 N N . GLU A 1 49 ? 11.979 -6.433 -7.823 1.00 0.00 49 GLU A N 21
ATOM 21593 C CA . GLU A 1 49 ? 12.959 -6.950 -8.824 1.00 0.00 49 GLU A CA 21
ATOM 21594 C C . GLU A 1 49 ? 13.871 -5.810 -9.277 1.00 0.00 49 GLU A C 21
ATOM 21595 O O . GLU A 1 49 ? 15.073 -5.960 -9.367 1.00 0.00 49 GLU A O 21
ATOM 21607 N N . VAL A 1 50 ? 13.307 -4.663 -9.543 1.00 0.00 50 VAL A N 21
ATOM 21608 C CA . VAL A 1 50 ? 14.145 -3.507 -9.968 1.00 0.00 50 VAL A CA 21
ATOM 21609 C C . VAL A 1 50 ? 15.170 -3.223 -8.883 1.00 0.00 50 VAL A C 21
ATOM 21610 O O . VAL A 1 50 ? 16.355 -3.121 -9.132 1.00 0.00 50 VAL A O 21
ATOM 21623 N N . PHE A 1 51 ? 14.711 -3.112 -7.673 1.00 0.00 51 PHE A N 21
ATOM 21624 C CA . PHE A 1 51 ? 15.643 -2.855 -6.545 1.00 0.00 51 PHE A CA 21
ATOM 21625 C C . PHE A 1 51 ? 16.659 -3.990 -6.470 1.00 0.00 51 PHE A C 21
ATOM 21626 O O . PHE A 1 51 ? 17.847 -3.774 -6.332 1.00 0.00 51 PHE A O 21
ATOM 21643 N N . PHE A 1 52 ? 16.195 -5.202 -6.578 1.00 0.00 52 PHE A N 21
ATOM 21644 C CA . PHE A 1 52 ? 17.121 -6.366 -6.533 1.00 0.00 52 PHE A CA 21
ATOM 21645 C C . PHE A 1 52 ? 18.085 -6.299 -7.717 1.00 0.00 52 PHE A C 21
ATOM 21646 O O . PHE A 1 52 ? 19.233 -6.682 -7.621 1.00 0.00 52 PHE A O 21
ATOM 21663 N N . GLN A 1 53 ? 17.626 -5.801 -8.833 1.00 0.00 53 GLN A N 21
ATOM 21664 C CA . GLN A 1 53 ? 18.516 -5.696 -10.022 1.00 0.00 53 GLN A CA 21
ATOM 21665 C C . GLN A 1 53 ? 19.671 -4.743 -9.715 1.00 0.00 53 GLN A C 21
ATOM 21666 O O . GLN A 1 53 ? 20.825 -5.056 -9.929 1.00 0.00 53 GLN A O 21
ATOM 21680 N N . ALA A 1 54 ? 19.366 -3.579 -9.208 1.00 0.00 54 ALA A N 21
ATOM 21681 C CA . ALA A 1 54 ? 20.443 -2.603 -8.878 1.00 0.00 54 ALA A CA 21
ATOM 21682 C C . ALA A 1 54 ? 21.459 -3.244 -7.931 1.00 0.00 54 ALA A C 21
ATOM 21683 O O . ALA A 1 54 ? 22.654 -3.083 -8.085 1.00 0.00 54 ALA A O 21
ATOM 21690 N N . GLU A 1 55 ? 20.995 -3.974 -6.952 1.00 0.00 55 GLU A N 21
ATOM 21691 C CA . GLU A 1 55 ? 21.936 -4.628 -6.000 1.00 0.00 55 GLU A CA 21
ATOM 21692 C C . GLU A 1 55 ? 22.831 -5.621 -6.744 1.00 0.00 55 GLU A C 21
ATOM 21693 O O . GLU A 1 55 ? 23.922 -5.935 -6.309 1.00 0.00 55 GLU A O 21
ATOM 21705 N N . GLU A 1 56 ? 22.381 -6.117 -7.863 1.00 0.00 56 GLU A N 21
ATOM 21706 C CA . GLU A 1 56 ? 23.210 -7.086 -8.634 1.00 0.00 56 GLU A CA 21
ATOM 21707 C C . GLU A 1 56 ? 24.560 -6.457 -8.985 1.00 0.00 56 GLU A C 21
ATOM 21708 O O . GLU A 1 56 ? 25.573 -7.125 -9.038 1.00 0.00 56 GLU A O 21
ATOM 21720 N N . GLU A 1 57 ? 24.582 -5.174 -9.222 1.00 0.00 57 GLU A N 21
ATOM 21721 C CA . GLU A 1 57 ? 25.867 -4.500 -9.566 1.00 0.00 57 GLU A CA 21
ATOM 21722 C C . GLU A 1 57 ? 26.844 -4.606 -8.392 1.00 0.00 57 GLU A C 21
ATOM 21723 O O . GLU A 1 57 ? 28.012 -4.895 -8.568 1.00 0.00 57 GLU A O 21
ATOM 21735 N N . GLU A 1 58 ? 26.375 -4.378 -7.196 1.00 0.00 58 GLU A N 21
ATOM 21736 C CA . GLU A 1 58 ? 27.276 -4.470 -6.012 1.00 0.00 58 GLU A CA 21
ATOM 21737 C C . GLU A 1 58 ? 28.008 -5.814 -6.014 1.00 0.00 58 GLU A C 21
ATOM 21738 O O . GLU A 1 58 ? 29.148 -5.912 -5.606 1.00 0.00 58 GLU A O 21
ATOM 21750 N N . LYS A 1 59 ? 27.360 -6.850 -6.472 1.00 0.00 59 LYS A N 21
ATOM 21751 C CA . LYS A 1 59 ? 28.018 -8.187 -6.502 1.00 0.00 59 LYS A CA 21
ATOM 21752 C C . LYS A 1 59 ? 29.050 -8.238 -7.632 1.00 0.00 59 LYS A C 21
ATOM 21753 O O . LYS A 1 59 ? 29.840 -9.156 -7.724 1.00 0.00 59 LYS A O 21
ATOM 21772 N N . LYS A 1 60 ? 29.047 -7.258 -8.492 1.00 0.00 60 LYS A N 21
ATOM 21773 C CA . LYS A 1 60 ? 30.026 -7.248 -9.617 1.00 0.00 60 LYS A CA 21
ATOM 21774 C C . LYS A 1 60 ? 31.428 -7.586 -9.103 1.00 0.00 60 LYS A C 21
ATOM 21775 O O . LYS A 1 60 ? 32.259 -8.100 -9.826 1.00 0.00 60 LYS A O 21
ATOM 21794 N N . LYS A 1 61 ? 31.697 -7.304 -7.857 1.00 0.00 61 LYS A N 21
ATOM 21795 C CA . LYS A 1 61 ? 33.045 -7.609 -7.298 1.00 0.00 61 LYS A CA 21
ATOM 21796 C C . LYS A 1 61 ? 33.242 -9.123 -7.192 1.00 0.00 61 LYS A C 21
ATOM 21797 O O . LYS A 1 61 ? 32.332 -9.856 -6.861 1.00 0.00 61 LYS A O 21
ATOM 21816 N N . LYS A 1 62 ? 34.426 -9.598 -7.469 1.00 0.00 62 LYS A N 21
ATOM 21817 C CA . LYS A 1 62 ? 34.681 -11.065 -7.383 1.00 0.00 62 LYS A CA 21
ATOM 21818 C C . LYS A 1 62 ? 34.320 -11.583 -5.988 1.00 0.00 62 LYS A C 21
ATOM 21819 O O . LYS A 1 62 ? 34.011 -12.744 -5.807 1.00 0.00 62 LYS A O 21
ATOM 21838 N N . GLU A 1 63 ? 34.354 -10.730 -5.002 1.00 0.00 63 GLU A N 21
ATOM 21839 C CA . GLU A 1 63 ? 34.012 -11.173 -3.620 1.00 0.00 63 GLU A CA 21
ATOM 21840 C C . GLU A 1 63 ? 34.661 -12.528 -3.323 1.00 0.00 63 GLU A C 21
ATOM 21841 O O . GLU A 1 63 ? 35.525 -12.984 -4.044 1.00 0.00 63 GLU A O 21
ATOM 21853 N N . GLY A 1 64 ? 34.250 -13.174 -2.266 1.00 0.00 64 GLY A N 21
ATOM 21854 C CA . GLY A 1 64 ? 34.843 -14.497 -1.925 1.00 0.00 64 GLY A CA 21
ATOM 21855 C C . GLY A 1 64 ? 36.340 -14.331 -1.655 1.00 0.00 64 GLY A C 21
ATOM 21856 O O . GLY A 1 64 ? 36.748 -13.519 -0.848 1.00 0.00 64 GLY A O 21
ATOM 21860 N N . GLU A 1 65 ? 37.162 -15.094 -2.322 1.00 0.00 65 GLU A N 21
ATOM 21861 C CA . GLU A 1 65 ? 38.633 -14.979 -2.103 1.00 0.00 65 GLU A CA 21
ATOM 21862 C C . GLU A 1 65 ? 39.139 -13.627 -2.611 1.00 0.00 65 GLU A C 21
ATOM 21863 O O . GLU A 1 65 ? 40.150 -13.123 -2.161 1.00 0.00 65 GLU A O 21
ATOM 21875 N N . SER A 1 66 ? 38.444 -13.036 -3.544 1.00 0.00 66 SER A N 21
ATOM 21876 C CA . SER A 1 66 ? 38.887 -11.715 -4.080 1.00 0.00 66 SER A CA 21
ATOM 21877 C C . SER A 1 66 ? 40.402 -11.716 -4.302 1.00 0.00 66 SER A C 21
ATOM 21878 O O . SER A 1 66 ? 41.146 -11.092 -3.574 1.00 0.00 66 SER A O 21
ATOM 21886 N N . ARG A 1 67 ? 40.863 -12.414 -5.305 1.00 0.00 67 ARG A N 21
ATOM 21887 C CA . ARG A 1 67 ? 42.330 -12.455 -5.573 1.00 0.00 67 ARG A CA 21
ATOM 21888 C C . ARG A 1 67 ? 42.884 -11.033 -5.697 1.00 0.00 67 ARG A C 21
ATOM 21889 O O . ARG A 1 67 ? 43.971 -10.738 -5.242 1.00 0.00 67 ARG A O 21
ATOM 21910 N N . ASN A 1 68 ? 42.145 -10.150 -6.312 1.00 0.00 68 ASN A N 21
ATOM 21911 C CA . ASN A 1 68 ? 42.631 -8.748 -6.465 1.00 0.00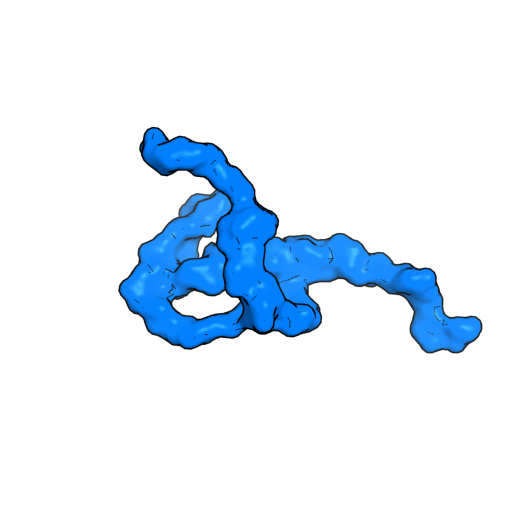 68 ASN A CA 21
ATOM 21912 C C . ASN A 1 68 ? 41.913 -7.828 -5.474 1.00 0.00 68 ASN A C 21
ATOM 21913 O O . ASN A 1 68 ? 41.167 -8.339 -4.656 1.00 0.00 68 ASN A O 21
#

Foldseek 3Di:
DDDDPDDVCVVCVVQVVQDDLLDTDDDQDQDWDAEPVGHIDRHVVVNVSVVVNVVNVVPVQPPDVRPD

Radius of gyration: 14.41 Å; Cα contacts (8 Å, |Δi|>4): 66; chains: 1; bounding box: 46×30×21 Å